Protein 2AN6 (pdb70)

Nearest PDB structures (foldseek):
  4i7d-assembly2_C  TM=9.816E-01  e=1.912E-35  Homo sapiens
  4i7c-assembly2_C  TM=9.721E-01  e=2.710E-35  Homo sapiens
  5wzz-assembly2_B  TM=9.649E-01  e=1.160E-34  Homo sapiens
  1k2f-assembly2_B-2  TM=9.244E-01  e=2.198E-34  Mus musculus
  5h9m-assembly1_B  TM=8.919E-01  e=3.584E-33  Homo sapiens

InterPro domains:
  IPR001841 Zinc finger, RING-type [PS50089] (41-76)
  IPR004162 E3 ubiquitin-protein ligase SINA-like, animal [PTHR45877] (12-281)
  IPR008974 TRAF-like [G3DSA:2.60.210.10] (149-282)
  IPR013010 Zinc finger, SIAH-type [PS51081] (93-153)
  IPR013083 Zinc finger, RING/FYVE/PHD-type [G3DSA:3.30.40.10] (25-91)
  IPR013083 Zinc finger, RING/FYVE/PHD-type [G3DSA:3.30.40.10] (92-148)
  IPR018121 Seven-in-absentia protein, TRAF-like domain [PF03145] (182-278)
  IPR049548 E3 ubiquitin-protein ligase Sina-like, RING finger [PF21362] (41-75)

B-factor: mean 74.96, std 23.88, range [2.0, 150.19]

Sequence (808 aa):
NSVLFPCKYASSGCEITLPHTEKAEHEELCEFRPYSCPCPGASCKWQGSLDAVMPHLMHQHKSITTLQGEDIVFLATDINLPGAVDWVMMQSCFGFHFMLVLEKQEKYDGHQQFFAIVQLIGTRKQAENFAYRLELNGHRRRLTWEATPRSIHEGIATAIMNSDCLVFDTSIAQLFAENGNLGINVTISMCNSVLFPCKYASSGCEITLPHTEKAEHEELCEFRPYSCPCPGASCKWQGSLDAVMPHLMHQHKSITTLQGEDIVFLATDINLPGAVDWVMMQSCFGFHFMLVLEKQEKYDGHQQFFAIVQLIGTRKQAENFAYRLELNGHRRRLTWEATPRSIHEGIATAIMNSDCLVFDTSIAQLFAENGNLGINVTISMCNSVLFPCKYASSGCEITLPHTEKAEHEELCEFRPYSCPCPGASCKWQGSLDAVMPHLMHQHKSITTLQGEDIVFLATDINLPGAVDWVMMQSCFGFHFMLVLEKQEKYDGHQQFFAIVQLIGTRKQAENFAYRLELNGHRRRLTWEATPRSIHEGIATAIMNSDCLVFDTSIAQLFAENGNLGINVTISMCNSVLFPCKYASSGCEITLPHTEKAEHEELCEFRPYSCPCPGASCKWQGSLDAVMPHLMHQHKSITTLQGEDIVFLATDINLPGAVDWVMMQSCFGFHFMLVLEKQEKYDGHQQFFAIVQLIGTRKQAENFAYRLELNGHRRRLTWEATPRSIHEGIATAIMNSDCLVFDTSIAQLFAENGNLGINVTISMCLRPVAMVRPTVLRPVAMVRPTVLRPVAMVRPTVLRPVAMVRPTV

Organism: Mus musculus (NCBI:txid10090)

CATH classification: 3.30.40.10 (+1 more: 2.60.210.10)

Radius of gyration: 31.02 Å; Cα contacts (8 Å, |Δi|>4): 1743; chains: 8; bounding box: 73×78×104 Å

Structure (mmCIF, N/CA/C/O backbone):
data_2AN6
#
_entry.id   2AN6
#
_cell.length_a   63.300
_cell.length_b   100.000
_cell.length_c   103.400
_cell.angle_alpha   90.00
_cell.angle_beta   104.30
_cell.angle_gamma   90.00
#
_symmetry.space_group_name_H-M   'P 1 21 1'
#
loop_
_entity.id
_entity.type
_entity.pdbx_description
1 polymer 'Ubiquitin ligase SIAH1A'
2 polymer 'peptide from Phyllopod'
3 non-polymer 'ZINC ION'
#
loop_
_atom_site.group_PDB
_atom_site.id
_atom_site.type_symbol
_atom_site.label_atom_id
_atom_site.label_alt_id
_atom_site.label_comp_id
_atom_site.label_asym_id
_atom_site.label_entity_id
_atom_site.label_seq_id
_atom_site.pdbx_PDB_ins_code
_atom_site.Cartn_x
_atom_site.Cartn_y
_atom_site.Cartn_z
_atom_site.occupancy
_atom_site.B_iso_or_equiv
_atom_site.auth_seq_id
_atom_site.auth_comp_id
_atom_site.auth_asym_id
_atom_site.auth_atom_id
_atom_site.pdbx_PDB_model_num
ATOM 1 N N . ASN A 1 1 ? 46.218 20.680 9.971 1.00 89.86 92 ASN A N 1
ATOM 2 C CA . ASN A 1 1 ? 45.655 20.222 8.662 1.00 90.44 92 ASN A CA 1
ATOM 3 C C . ASN A 1 1 ? 44.162 19.833 8.742 1.00 90.52 92 ASN A C 1
ATOM 4 O O . ASN A 1 1 ? 43.565 19.329 7.773 1.00 89.54 92 ASN A O 1
ATOM 9 N N . SER A 1 2 ? 43.566 20.075 9.904 1.00 87.97 93 SER A N 1
ATOM 10 C CA . SER A 1 2 ? 42.144 19.867 10.061 1.00 84.30 93 SER A CA 1
ATOM 11 C C . SER A 1 2 ? 41.318 20.947 9.327 1.00 80.72 93 SER A C 1
ATOM 12 O O . SER A 1 2 ? 41.835 21.964 8.854 1.00 80.42 93 SER A O 1
ATOM 15 N N . VAL A 1 3 ? 40.031 20.668 9.195 1.00 73.89 94 VAL A N 1
ATOM 16 C CA . VAL A 1 3 ? 39.062 21.657 8.833 1.00 67.84 94 VAL A CA 1
ATOM 17 C C . VAL A 1 3 ? 38.340 21.955 10.140 1.00 65.30 94 VAL A C 1
ATOM 18 O O . VAL A 1 3 ? 38.028 21.011 10.890 1.00 68.50 94 VAL A O 1
ATOM 22 N N . LEU A 1 4 ? 38.094 23.233 10.435 1.00 57.41 95 LEU A N 1
ATOM 23 C CA . LEU A 1 4 ? 37.257 23.603 11.584 1.00 55.26 95 LEU A CA 1
ATOM 24 C C . LEU A 1 4 ? 36.018 24.374 11.197 1.00 56.42 95 LEU A C 1
ATOM 25 O O . LEU A 1 4 ? 36.020 25.079 10.211 1.00 59.27 95 LEU A O 1
ATOM 30 N N . PHE A 1 5 ? 34.994 24.281 12.034 1.00 57.62 96 PHE A N 1
ATOM 31 C CA . PHE A 1 5 ? 33.666 24.740 11.710 1.00 58.26 96 PHE A CA 1
ATOM 32 C C . PHE A 1 5 ? 33.150 25.521 12.867 1.00 64.29 96 PHE A C 1
ATOM 33 O O . PHE A 1 5 ? 33.403 25.155 13.999 1.00 68.89 96 PHE A O 1
ATOM 41 N N . PRO A 1 6 ? 32.388 26.581 12.598 1.00 68.75 97 PRO A N 1
ATOM 42 C CA . PRO A 1 6 ? 31.898 27.472 13.630 1.00 70.40 97 PRO A CA 1
ATOM 43 C C . PRO A 1 6 ? 30.949 26.747 14.553 1.00 69.49 97 PRO A C 1
ATOM 44 O O . PRO A 1 6 ? 30.087 26.024 14.062 1.00 70.54 97 PRO A O 1
ATOM 48 N N . CYS A 1 7 ? 31.082 26.952 15.862 1.00 67.62 98 CYS A N 1
ATOM 49 C CA . CYS A 1 7 ? 30.052 26.513 16.819 1.00 68.09 98 CYS A CA 1
ATOM 50 C C . CYS A 1 7 ? 28.648 26.702 16.221 1.00 65.59 98 CYS A C 1
ATOM 51 O O . CYS A 1 7 ? 28.443 27.627 15.430 1.00 60.98 98 CYS A O 1
ATOM 54 N N . LYS A 1 8 ? 27.703 25.824 16.569 1.00 64.07 99 LYS A N 1
ATOM 55 C CA . LYS A 1 8 ? 26.313 26.015 16.154 1.00 66.92 99 LYS A CA 1
ATOM 56 C C . LYS A 1 8 ? 25.900 27.445 16.473 1.00 68.16 99 LYS A C 1
ATOM 57 O O . LYS A 1 8 ? 25.794 28.277 15.581 1.00 72.00 99 LYS A O 1
ATOM 63 N N . TYR A 1 9 ? 25.753 27.743 17.757 1.00 70.70 100 TYR A N 1
ATOM 64 C CA . TYR A 1 9 ? 25.199 29.021 18.244 1.00 75.26 100 TYR A CA 1
ATOM 65 C C . TYR A 1 9 ? 25.890 30.303 17.788 1.00 79.05 100 TYR A C 1
ATOM 66 O O . TYR A 1 9 ? 25.384 31.386 18.061 1.00 78.90 100 TYR A O 1
ATOM 75 N N . ALA A 1 10 ? 27.022 30.194 17.098 1.00 82.74 101 ALA A N 1
ATOM 76 C CA . ALA A 1 10 ? 27.767 31.380 16.689 1.00 85.05 101 ALA A CA 1
ATOM 77 C C . ALA A 1 10 ? 26.851 32.498 16.131 1.00 87.28 101 ALA A C 1
ATOM 78 O O . ALA A 1 10 ? 27.144 33.698 16.298 1.00 86.86 101 ALA A O 1
ATOM 80 N N . SER A 1 11 ? 25.740 32.100 15.494 1.00 87.88 102 SER A N 1
ATOM 81 C CA . SER A 1 11 ? 24.704 33.048 15.033 1.00 87.89 102 SER A CA 1
ATOM 82 C C . SER A 1 11 ? 24.114 33.826 16.213 1.00 88.90 102 SER A C 1
ATOM 83 O O . SER A 1 11 ? 23.343 34.769 16.017 1.00 89.65 102 SER A O 1
ATOM 86 N N . SER A 1 12 ? 24.486 33.413 17.431 1.00 87.82 103 SER A N 1
ATOM 87 C CA . SER A 1 12 ? 24.295 34.205 18.652 1.00 84.10 103 SER A CA 1
ATOM 88 C C . SER A 1 12 ? 25.634 34.801 19.127 1.00 84.54 103 SER A C 1
ATOM 89 O O . SER A 1 12 ? 25.851 34.955 20.318 1.00 84.39 103 SER A O 1
ATOM 92 N N . GLY A 1 13 ? 26.531 35.135 18.202 1.00 84.78 104 GLY A N 1
ATOM 93 C CA . GLY A 1 13 ? 27.806 35.736 18.568 1.00 86.99 104 GLY A CA 1
ATOM 94 C C . GLY A 1 13 ? 28.789 34.821 19.288 1.00 90.17 104 GLY A C 1
ATOM 95 O O . GLY A 1 13 ? 29.565 35.282 20.121 1.00 91.12 104 GLY A O 1
ATOM 96 N N . CYS A 1 14 ? 28.759 33.522 18.992 1.00 90.77 105 CYS A N 1
ATOM 97 C CA . CYS A 1 14 ? 29.854 32.644 19.399 1.00 89.88 105 CYS A CA 1
ATOM 98 C C . CYS A 1 14 ? 30.919 32.780 18.341 1.00 89.79 105 CYS A C 1
ATOM 99 O O . CYS A 1 14 ? 30.597 32.777 17.158 1.00 91.11 105 CYS A O 1
ATOM 102 N N . GLU A 1 15 ? 32.178 32.901 18.751 1.00 89.66 106 GLU A N 1
ATOM 103 C CA . GLU A 1 15 ? 33.269 33.123 17.792 1.00 90.71 106 GLU A CA 1
ATOM 104 C C . GLU A 1 15 ? 34.261 31.972 17.735 1.00 89.53 106 GLU A C 1
ATOM 105 O O . GLU A 1 15 ? 35.461 32.190 17.527 1.00 89.42 106 GLU A O 1
ATOM 111 N N . ILE A 1 16 ? 33.773 30.749 17.919 1.00 87.09 107 ILE A N 1
ATOM 112 C CA . ILE A 1 16 ? 34.665 29.592 18.047 1.00 82.64 107 ILE A CA 1
ATOM 113 C C . ILE A 1 16 ? 34.533 28.646 16.835 1.00 82.74 107 ILE A C 1
ATOM 114 O O . ILE A 1 16 ? 33.433 28.467 16.280 1.00 82.32 107 ILE A O 1
ATOM 119 N N . THR A 1 17 ? 35.671 28.088 16.412 1.00 80.39 108 THR A N 1
ATOM 120 C CA . THR A 1 17 ? 35.740 27.213 15.242 1.00 78.58 108 THR A CA 1
ATOM 121 C C . THR A 1 17 ? 36.601 26.019 15.574 1.00 78.55 108 THR A C 1
ATOM 122 O O . THR A 1 17 ? 37.774 26.188 15.926 1.00 82.30 108 THR A O 1
ATOM 126 N N . LEU A 1 18 ? 36.026 24.826 15.417 1.00 74.30 109 LEU A N 1
ATOM 127 C CA . LEU A 1 18 ? 36.557 23.605 15.995 1.00 69.09 109 LEU A CA 1
ATOM 128 C C . LEU A 1 18 ? 36.349 22.404 15.104 1.00 67.43 109 LEU A C 1
ATOM 129 O O . LEU A 1 18 ? 35.311 22.282 14.448 1.00 67.51 109 LEU A O 1
ATOM 134 N N . PRO A 1 19 ? 37.332 21.493 15.087 1.00 64.96 110 PRO A N 1
ATOM 135 C CA . PRO A 1 19 ? 37.233 20.344 14.221 1.00 66.59 110 PRO A CA 1
ATOM 136 C C . PRO A 1 19 ? 36.021 19.577 14.656 1.00 70.92 110 PRO A C 1
ATOM 137 O O . PRO A 1 19 ? 35.699 19.601 15.831 1.00 72.30 110 PRO A O 1
ATOM 141 N N . HIS A 1 20 ? 35.347 18.909 13.728 1.00 76.96 111 HIS A N 1
ATOM 142 C CA . HIS A 1 20 ? 34.084 18.267 14.061 1.00 77.30 111 HIS A CA 1
ATOM 143 C C . HIS A 1 20 ? 34.216 17.245 15.175 1.00 78.31 111 HIS A C 1
ATOM 144 O O . HIS A 1 20 ? 33.303 17.107 15.995 1.00 76.39 111 HIS A O 1
ATOM 151 N N . THR A 1 21 ? 35.363 16.559 15.213 1.00 81.82 112 THR A N 1
ATOM 152 C CA . THR A 1 21 ? 35.686 15.603 16.291 1.00 81.65 112 THR A CA 1
ATOM 153 C C . THR A 1 21 ? 35.441 16.204 17.677 1.00 77.07 112 THR A C 1
ATOM 154 O O . THR A 1 21 ? 35.152 15.473 18.612 1.00 76.83 112 THR A O 1
ATOM 158 N N . GLU A 1 22 ? 35.525 17.533 17.774 1.00 73.57 113 GLU A N 1
ATOM 159 C CA . GLU A 1 22 ? 35.439 18.264 19.038 1.00 71.35 113 GLU A CA 1
ATOM 160 C C . GLU A 1 22 ? 34.283 19.246 19.189 1.00 72.19 113 GLU A C 1
ATOM 161 O O . GLU A 1 22 ? 34.206 19.951 20.202 1.00 70.20 113 GLU A O 1
ATOM 167 N N . LYS A 1 23 ? 33.404 19.330 18.191 1.00 75.34 114 LYS A N 1
ATOM 168 C CA . LYS A 1 23 ? 32.435 20.437 18.156 1.00 76.72 114 LYS A CA 1
ATOM 169 C C . LYS A 1 23 ? 31.254 20.225 19.105 1.00 77.54 114 LYS A C 1
ATOM 170 O O . LYS A 1 23 ? 30.639 21.184 19.581 1.00 75.75 114 LYS A O 1
ATOM 176 N N . ALA A 1 24 ? 30.950 18.960 19.366 1.00 77.55 115 ALA A N 1
ATOM 177 C CA . ALA A 1 24 ? 30.017 18.596 20.407 1.00 76.96 115 ALA A CA 1
ATOM 178 C C . ALA A 1 24 ? 30.530 19.075 21.758 1.00 76.42 115 ALA A C 1
ATOM 179 O O . ALA A 1 24 ? 29.949 19.992 22.334 1.00 77.30 115 ALA A O 1
ATOM 181 N N . GLU A 1 25 ? 31.608 18.445 22.243 1.00 75.95 116 GLU A N 1
ATOM 182 C CA . GLU A 1 25 ? 32.261 18.766 23.530 1.00 77.45 116 GLU A CA 1
ATOM 183 C C . GLU A 1 25 ? 32.071 20.212 23.953 1.00 77.55 116 GLU A C 1
ATOM 184 O O . GLU A 1 25 ? 31.661 20.500 25.077 1.00 75.42 116 GLU A O 1
ATOM 190 N N . HIS A 1 26 ? 32.411 21.122 23.051 1.00 77.90 117 HIS A N 1
ATOM 191 C CA . HIS A 1 26 ? 32.215 22.532 23.324 1.00 79.43 117 HIS A CA 1
ATOM 192 C C . HIS A 1 26 ? 30.760 22.981 23.076 1.00 77.25 117 HIS A C 1
ATOM 193 O O . HIS A 1 26 ? 30.209 23.701 23.888 1.00 76.60 117 HIS A O 1
ATOM 200 N N . GLU A 1 27 ? 30.135 22.555 21.981 1.00 76.70 118 GLU A N 1
ATOM 201 C CA . GLU A 1 27 ? 28.742 22.957 21.710 1.00 76.36 118 GLU A CA 1
ATOM 202 C C . GLU A 1 27 ? 27.802 22.772 22.896 1.00 74.74 118 GLU A C 1
ATOM 203 O O . GLU A 1 27 ? 26.802 23.491 23.036 1.00 70.98 118 GLU A O 1
ATOM 209 N N . GLU A 1 28 ? 28.143 21.808 23.744 1.00 73.92 119 GLU A N 1
ATOM 210 C CA . GLU A 1 28 ? 27.389 21.549 24.946 1.00 74.42 119 GLU A CA 1
ATOM 211 C C . GLU A 1 28 ? 27.603 22.622 26.000 1.00 74.97 119 GLU A C 1
ATOM 212 O O . GLU A 1 28 ? 26.636 23.156 26.537 1.00 72.86 119 GLU A O 1
ATOM 218 N N . LEU A 1 29 ? 28.871 22.951 26.272 1.00 79.86 120 LEU A N 1
ATOM 219 C CA . LEU A 1 29 ? 29.261 23.936 27.307 1.00 79.25 120 LEU A CA 1
ATOM 220 C C . LEU A 1 29 ? 29.313 25.361 26.785 1.00 81.05 120 LEU A C 1
ATOM 221 O O . LEU A 1 29 ? 29.456 26.304 27.556 1.00 82.27 120 LEU A O 1
ATOM 226 N N . CYS A 1 30 ? 29.226 25.511 25.467 1.00 85.99 121 CYS A N 1
ATOM 227 C CA . CYS A 1 30 ? 29.231 26.816 24.815 1.00 87.81 121 CYS A CA 1
ATOM 228 C C . CYS A 1 30 ? 28.248 27.685 25.586 1.00 89.74 121 CYS A C 1
ATOM 229 O O . CYS A 1 30 ? 27.035 27.392 25.642 1.00 91.25 121 CYS A O 1
ATOM 232 N N . GLU A 1 31 ? 28.778 28.716 26.236 1.00 88.87 122 GLU A N 1
ATOM 233 C CA . GLU A 1 31 ? 27.943 29.544 27.107 1.00 90.68 122 GLU A CA 1
ATOM 234 C C . GLU A 1 31 ? 26.912 30.371 26.335 1.00 85.52 122 GLU A C 1
ATOM 235 O O . GLU A 1 31 ? 26.148 31.137 26.926 1.00 84.37 122 GLU A O 1
ATOM 241 N N . PHE A 1 32 ? 26.876 30.183 25.017 1.00 81.99 123 PHE A N 1
ATOM 242 C CA . PHE A 1 32 ? 25.895 30.855 24.179 1.00 76.96 123 PHE A CA 1
ATOM 243 C C . PHE A 1 32 ? 24.669 30.013 23.924 1.00 73.20 123 PHE A C 1
ATOM 244 O O . PHE A 1 32 ? 23.713 30.477 23.305 1.00 74.49 123 PHE A O 1
ATOM 252 N N . ARG A 1 33 ? 24.692 28.783 24.411 1.00 66.98 124 ARG A N 1
ATOM 253 C CA . ARG A 1 33 ? 23.536 27.917 24.300 1.00 65.03 124 ARG A CA 1
ATOM 254 C C . ARG A 1 33 ? 22.341 28.439 25.092 1.00 70.53 124 ARG A C 1
ATOM 255 O O . ARG A 1 33 ? 22.433 28.636 26.319 1.00 72.54 124 ARG A O 1
ATOM 263 N N . PRO A 1 34 ? 21.212 28.672 24.393 1.00 74.01 125 PRO A N 1
ATOM 264 C CA . PRO A 1 34 ? 20.003 29.218 24.985 1.00 75.54 125 PRO A CA 1
ATOM 265 C C . PRO A 1 34 ? 19.064 28.123 25.419 1.00 77.20 125 PRO A C 1
ATOM 266 O O . PRO A 1 34 ? 18.793 27.219 24.641 1.00 74.31 125 PRO A O 1
ATOM 270 N N . TYR A 1 35 ? 18.559 28.230 26.644 1.00 84.17 126 TYR A N 1
ATOM 271 C CA . TYR A 1 35 ? 17.622 27.242 27.192 1.00 87.96 126 TYR A CA 1
ATOM 272 C C . TYR A 1 35 ? 16.111 27.655 27.196 1.00 89.86 126 TYR A C 1
ATOM 273 O O . TYR A 1 35 ? 15.770 28.837 27.293 1.00 90.51 126 TYR A O 1
ATOM 282 N N . SER A 1 36 ? 15.220 26.670 27.080 1.00 89.46 127 SER A N 1
ATOM 283 C CA . SER A 1 36 ? 13.788 26.905 27.223 1.00 90.51 127 SER A CA 1
ATOM 284 C C . SER A 1 36 ? 13.411 26.995 28.702 1.00 90.48 127 SER A C 1
ATOM 285 O O . SER A 1 36 ? 14.287 27.202 29.536 1.00 91.42 127 SER A O 1
ATOM 288 N N . CYS A 1 37 ? 12.129 26.869 29.041 1.00 87.23 128 CYS A N 1
ATOM 289 C CA . CYS A 1 37 ? 11.737 26.988 30.437 1.00 85.15 128 CYS A CA 1
ATOM 290 C C . CYS A 1 37 ? 11.469 25.637 31.013 1.00 82.96 128 CYS A C 1
ATOM 291 O O . CYS A 1 37 ? 10.511 25.006 30.623 1.00 87.02 128 CYS A O 1
ATOM 294 N N . PRO A 1 38 ? 12.298 25.199 31.974 1.00 77.41 129 PRO A N 1
ATOM 295 C CA . PRO A 1 38 ? 12.334 23.842 32.539 1.00 74.54 129 PRO A CA 1
ATOM 296 C C . PRO A 1 38 ? 11.018 23.400 33.157 1.00 77.16 129 PRO A C 1
ATOM 297 O O . PRO A 1 38 ? 10.746 22.208 33.267 1.00 76.07 129 PRO A O 1
ATOM 301 N N . CYS A 1 39 ? 10.217 24.381 33.549 1.00 82.55 130 CYS A N 1
ATOM 302 C CA . CYS A 1 39 ? 8.952 24.184 34.230 1.00 87.20 130 CYS A CA 1
ATOM 303 C C . CYS A 1 39 ? 7.959 23.463 33.347 1.00 90.79 130 CYS A C 1
ATOM 304 O O . CYS A 1 39 ? 7.556 24.005 32.329 1.00 93.51 130 CYS A O 1
ATOM 307 N N . PRO A 1 40 ? 7.557 22.244 33.729 1.00 93.84 131 PRO A N 1
ATOM 308 C CA . PRO A 1 40 ? 6.650 21.419 32.919 1.00 97.43 131 PRO A CA 1
ATOM 309 C C . PRO A 1 40 ? 5.299 22.093 32.560 1.00 100.88 131 PRO A C 1
ATOM 310 O O . PRO A 1 40 ? 4.577 22.595 33.444 1.00 99.32 131 PRO A O 1
ATOM 314 N N . GLY A 1 41 ? 4.986 22.095 31.259 1.00 103.26 132 GLY A N 1
ATOM 315 C CA . GLY A 1 41 ? 3.888 22.893 30.704 1.00 107.26 132 GLY A CA 1
ATOM 316 C C . GLY A 1 41 ? 4.364 24.075 29.859 1.00 109.91 132 GLY A C 1
ATOM 317 O O . GLY A 1 41 ? 5.148 24.921 30.335 1.00 110.83 132 GLY A O 1
ATOM 318 N N . ALA A 1 42 ? 3.872 24.142 28.611 1.00 110.83 133 ALA A N 1
ATOM 319 C CA . ALA A 1 42 ? 4.252 25.184 27.617 1.00 109.28 133 ALA A CA 1
ATOM 320 C C . ALA A 1 42 ? 3.845 26.624 28.004 1.00 107.36 133 ALA A C 1
ATOM 321 O O . ALA A 1 42 ? 3.891 27.549 27.177 1.00 106.69 133 ALA A O 1
ATOM 323 N N . SER A 1 43 ? 3.471 26.784 29.272 1.00 105.47 134 SER A N 1
ATOM 324 C CA . SER A 1 43 ? 3.046 28.040 29.861 1.00 104.11 134 SER A CA 1
ATOM 325 C C . SER A 1 43 ? 4.039 29.147 29.542 1.00 103.90 134 SER A C 1
ATOM 326 O O . SER A 1 43 ? 3.748 30.039 28.744 1.00 105.20 134 SER A O 1
ATOM 329 N N . CYS A 1 44 ? 5.221 29.063 30.146 1.00 102.22 135 CYS A N 1
ATOM 330 C CA . CYS A 1 44 ? 6.259 30.072 29.990 1.00 99.08 135 CYS A CA 1
ATOM 331 C C . CYS A 1 44 ? 7.015 29.918 28.676 1.00 96.59 135 CYS A C 1
ATOM 332 O O . CYS A 1 44 ? 7.207 28.819 28.168 1.00 95.67 135 CYS A O 1
ATOM 335 N N . LYS A 1 45 ? 7.442 31.041 28.128 1.00 95.02 136 LYS A N 1
ATOM 336 C CA . LYS A 1 45 ? 8.210 31.029 26.907 1.00 94.60 136 LYS A CA 1
ATOM 337 C C . LYS A 1 45 ? 9.528 31.783 27.082 1.00 92.16 136 LYS A C 1
ATOM 338 O O . LYS A 1 45 ? 10.092 32.277 26.111 1.00 92.82 136 LYS A O 1
ATOM 344 N N . TRP A 1 46 ? 10.021 31.863 28.317 1.00 88.09 137 TRP A N 1
ATOM 345 C CA . TRP A 1 46 ? 11.313 32.491 28.601 1.00 85.31 137 TRP A CA 1
ATOM 346 C C . TRP A 1 46 ? 12.425 31.731 27.902 1.00 82.90 137 TRP A C 1
ATOM 347 O O . TRP A 1 46 ? 12.247 30.580 27.524 1.00 83.04 137 TRP A O 1
ATOM 358 N N . GLN A 1 47 ? 13.555 32.397 27.710 1.00 80.60 138 GLN A N 1
ATOM 359 C CA . GLN A 1 47 ? 14.751 31.803 27.119 1.00 81.41 138 GLN A CA 1
ATOM 360 C C . GLN A 1 47 ? 15.972 32.630 27.483 1.00 81.05 138 GLN A C 1
ATOM 361 O O . GLN A 1 47 ? 15.978 33.855 27.332 1.00 79.90 138 GLN A O 1
ATOM 367 N N . GLY A 1 48 ? 17.022 31.962 27.941 1.00 80.67 139 GLY A N 1
ATOM 368 C CA . GLY A 1 48 ? 18.215 32.666 28.381 1.00 79.69 139 GLY A CA 1
ATOM 369 C C . GLY A 1 48 ? 19.335 31.705 28.616 1.00 78.71 139 GLY A C 1
ATOM 370 O O . GLY A 1 48 ? 19.209 30.517 28.322 1.00 78.32 139 GLY A O 1
ATOM 371 N N . SER A 1 49 ? 20.433 32.231 29.140 1.00 78.83 140 SER A N 1
ATOM 372 C CA . SER A 1 49 ? 21.646 31.456 29.311 1.00 81.38 140 SER A CA 1
ATOM 373 C C . SER A 1 49 ? 21.483 30.581 30.516 1.00 82.52 140 SER A C 1
ATOM 374 O O . SER A 1 49 ? 20.725 30.908 31.418 1.00 85.93 140 SER A O 1
ATOM 377 N N . LEU A 1 50 ? 22.182 29.460 30.532 1.00 81.77 141 LEU A N 1
ATOM 378 C CA . LEU A 1 50 ? 22.144 28.572 31.678 1.00 80.27 141 LEU A CA 1
ATOM 379 C C . LEU A 1 50 ? 22.033 29.350 32.974 1.00 81.81 141 LEU A C 1
ATOM 380 O O . LEU A 1 50 ? 21.190 29.064 33.824 1.00 82.54 141 LEU A O 1
ATOM 385 N N . ASP A 1 51 ? 22.889 30.351 33.107 1.00 82.75 142 ASP A N 1
ATOM 386 C CA . ASP A 1 51 ? 23.015 31.067 34.355 1.00 84.77 142 ASP A CA 1
ATOM 387 C C . ASP A 1 51 ? 21.810 31.876 34.709 1.00 84.66 142 ASP A C 1
ATOM 388 O O . ASP A 1 51 ? 21.587 32.169 35.870 1.00 84.37 142 ASP A O 1
ATOM 393 N N . ALA A 1 52 ? 21.024 32.216 33.702 1.00 85.60 143 ALA A N 1
ATOM 394 C CA . ALA A 1 52 ? 19.814 32.986 33.911 1.00 86.79 143 ALA A CA 1
ATOM 395 C C . ALA A 1 52 ? 18.650 32.078 34.235 1.00 86.59 143 ALA A C 1
ATOM 396 O O . ALA A 1 52 ? 17.528 32.553 34.441 1.00 87.28 143 ALA A O 1
ATOM 398 N N . VAL A 1 53 ? 18.914 30.777 34.301 1.00 86.17 144 VAL A N 1
ATOM 399 C CA . VAL A 1 53 ? 17.812 29.822 34.426 1.00 87.09 144 VAL A CA 1
ATOM 400 C C . VAL A 1 53 ? 17.321 29.706 35.859 1.00 87.11 144 VAL A C 1
ATOM 401 O O . VAL A 1 53 ? 16.113 29.682 36.114 1.00 86.82 144 VAL A O 1
ATOM 405 N N . MET A 1 54 ? 18.257 29.652 36.793 1.00 86.80 145 MET A N 1
ATOM 406 C CA . MET A 1 54 ? 17.872 29.505 38.183 1.00 84.27 145 MET A CA 1
ATOM 407 C C . MET A 1 54 ? 17.257 30.777 38.764 1.00 80.61 145 MET A C 1
ATOM 408 O O . MET A 1 54 ? 16.353 30.698 39.581 1.00 80.92 145 MET A O 1
ATOM 413 N N . PRO A 1 55 ? 17.735 31.954 38.345 1.00 77.63 146 PRO A N 1
ATOM 414 C CA . PRO A 1 55 ? 17.027 33.150 38.763 1.00 77.50 146 PRO A CA 1
ATOM 415 C C . PRO A 1 55 ? 15.627 33.194 38.131 1.00 78.68 146 PRO A C 1
ATOM 416 O O . PRO A 1 55 ? 14.640 33.412 38.835 1.00 77.92 146 PRO A O 1
ATOM 420 N N . HIS A 1 56 ? 15.535 32.957 36.823 1.00 78.53 147 HIS A N 1
ATOM 421 C CA . HIS A 1 56 ? 14.237 32.927 36.181 1.00 77.97 147 HIS A CA 1
ATOM 422 C C . HIS A 1 56 ? 13.206 32.098 36.941 1.00 79.22 147 HIS A C 1
ATOM 423 O O . HIS A 1 56 ? 12.030 32.457 36.993 1.00 79.39 147 HIS A O 1
ATOM 430 N N . LEU A 1 57 ? 13.638 30.968 37.487 1.00 80.59 148 LEU A N 1
ATOM 431 C CA . LEU A 1 57 ? 12.717 30.042 38.127 1.00 82.64 148 LEU A CA 1
ATOM 432 C C . LEU A 1 57 ? 12.229 30.614 39.435 1.00 86.53 148 LEU A C 1
ATOM 433 O O . LEU A 1 57 ? 11.053 30.486 39.777 1.00 86.14 148 LEU A O 1
ATOM 438 N N . MET A 1 58 ? 13.149 31.259 40.150 1.00 89.80 149 MET A N 1
ATOM 439 C CA . MET A 1 58 ? 12.864 31.835 41.450 1.00 93.09 149 MET A CA 1
ATOM 440 C C . MET A 1 58 ? 12.382 33.271 41.321 1.00 94.72 149 MET A C 1
ATOM 441 O O . MET A 1 58 ? 12.301 33.997 42.312 1.00 94.48 149 MET A O 1
ATOM 446 N N . HIS A 1 59 ? 12.063 33.673 40.092 1.00 97.25 150 HIS A N 1
ATOM 447 C CA . HIS A 1 59 ? 11.417 34.959 39.850 1.00 98.52 150 HIS A CA 1
ATOM 448 C C . HIS A 1 59 ? 9.990 34.843 39.363 1.00 95.28 150 HIS A C 1
ATOM 449 O O . HIS A 1 59 ? 9.090 35.324 40.036 1.00 94.57 150 HIS A O 1
ATOM 456 N N . GLN A 1 60 ? 9.775 34.209 38.216 1.00 91.64 151 GLN A N 1
ATOM 457 C CA . GLN A 1 60 ? 8.435 34.141 37.657 1.00 91.55 151 GLN A CA 1
ATOM 458 C C . GLN A 1 60 ? 7.642 32.928 38.162 1.00 89.96 151 GLN A C 1
ATOM 459 O O . GLN A 1 60 ? 6.414 32.925 38.146 1.00 89.92 151 GLN A O 1
ATOM 465 N N . HIS A 1 61 ? 8.344 31.915 38.646 1.00 87.53 152 HIS A N 1
ATOM 466 C CA . HIS A 1 61 ? 7.682 30.731 39.188 1.00 85.54 152 HIS A CA 1
ATOM 467 C C . HIS A 1 61 ? 7.936 30.554 40.700 1.00 81.75 152 HIS A C 1
ATOM 468 O O . HIS A 1 61 ? 8.875 29.878 41.115 1.00 83.49 152 HIS A O 1
ATOM 475 N N . LYS A 1 62 ? 7.098 31.169 41.525 1.00 77.78 153 LYS A N 1
ATOM 476 C CA . LYS A 1 62 ? 7.234 31.019 42.976 1.00 73.11 153 LYS A CA 1
ATOM 477 C C . LYS A 1 62 ? 6.290 29.960 43.554 1.00 74.21 153 LYS A C 1
ATOM 478 O O . LYS A 1 62 ? 6.320 29.688 44.746 1.00 78.85 153 LYS A O 1
ATOM 484 N N . SER A 1 63 ? 5.451 29.363 42.712 1.00 73.78 154 SER A N 1
ATOM 485 C CA . SER A 1 63 ? 4.632 28.215 43.115 1.00 70.19 154 SER A CA 1
ATOM 486 C C . SER A 1 63 ? 5.585 27.095 43.524 1.00 67.28 154 SER A C 1
ATOM 487 O O . SER A 1 63 ? 5.372 26.424 44.526 1.00 67.87 154 SER A O 1
ATOM 490 N N . ILE A 1 64 ? 6.658 26.933 42.750 1.00 63.96 155 ILE A N 1
ATOM 491 C CA . ILE A 1 64 ? 7.693 25.921 43.003 1.00 58.85 155 ILE A CA 1
ATOM 492 C C . ILE A 1 64 ? 8.342 25.998 44.382 1.00 53.77 155 ILE A C 1
ATOM 493 O O . ILE A 1 64 ? 9.090 26.906 44.685 1.00 49.85 155 ILE A O 1
ATOM 498 N N . THR A 1 65 ? 8.014 25.021 45.194 1.00 51.86 156 THR A N 1
ATOM 499 C CA . THR A 1 65 ? 8.587 24.813 46.491 1.00 55.14 156 THR A CA 1
ATOM 500 C C . THR A 1 65 ? 10.068 24.498 46.345 1.00 54.84 156 THR A C 1
ATOM 501 O O . THR A 1 65 ? 10.482 23.967 45.328 1.00 57.36 156 THR A O 1
ATOM 505 N N . THR A 1 66 ? 10.880 24.834 47.339 1.00 54.49 157 THR A N 1
ATOM 506 C CA . THR A 1 66 ? 12.293 24.431 47.292 1.00 53.50 157 THR A CA 1
ATOM 507 C C . THR A 1 66 ? 12.763 23.703 48.541 1.00 52.63 157 THR A C 1
ATOM 508 O O . THR A 1 66 ? 12.182 23.847 49.599 1.00 53.18 157 THR A O 1
ATOM 512 N N . LEU A 1 67 ? 13.811 22.900 48.415 1.00 53.97 158 LEU A N 1
ATOM 513 C CA . LEU A 1 67 ? 14.433 22.347 49.606 1.00 55.70 158 LEU A CA 1
ATOM 514 C C . LEU A 1 67 ? 15.950 22.234 49.532 1.00 57.04 158 LEU A C 1
ATOM 515 O O . LEU A 1 67 ? 16.496 21.818 48.510 1.00 60.24 158 LEU A O 1
ATOM 520 N N . GLN A 1 68 ? 16.623 22.631 50.611 1.00 55.76 159 GLN A N 1
ATOM 521 C CA . GLN A 1 68 ? 18.025 22.251 50.812 1.00 48.72 159 GLN A CA 1
ATOM 522 C C . GLN A 1 68 ? 17.914 20.876 51.370 1.00 44.19 159 GLN A C 1
ATOM 523 O O . GLN A 1 68 ? 17.174 20.683 52.337 1.00 39.79 159 GLN A O 1
ATOM 529 N N . GLY A 1 69 ? 18.641 19.920 50.783 1.00 40.20 160 GLY A N 1
ATOM 530 C CA . GLY A 1 69 ? 18.905 18.621 51.437 1.00 46.89 160 GLY A CA 1
ATOM 531 C C . GLY A 1 69 ? 19.468 17.623 50.427 1.00 52.58 160 GLY A C 1
ATOM 532 O O . GLY A 1 69 ? 19.386 17.858 49.224 1.00 58.82 160 GLY A O 1
ATOM 533 N N . GLU A 1 70 ? 20.051 16.520 50.890 1.00 53.75 161 GLU A N 1
ATOM 534 C CA . GLU A 1 70 ? 20.669 15.593 49.970 1.00 59.02 161 GLU A CA 1
ATOM 535 C C . GLU A 1 70 ? 19.756 14.448 49.962 1.00 56.73 161 GLU A C 1
ATOM 536 O O . GLU A 1 70 ? 19.737 13.683 49.014 1.00 63.62 161 GLU A O 1
ATOM 542 N N . ASP A 1 71 ? 19.007 14.321 51.049 1.00 56.23 162 ASP A N 1
ATOM 543 C CA . ASP A 1 71 ? 17.854 13.406 51.135 1.00 57.91 162 ASP A CA 1
ATOM 544 C C . ASP A 1 71 ? 16.536 14.084 51.584 1.00 53.04 162 ASP A C 1
ATOM 545 O O . ASP A 1 71 ? 16.470 14.737 52.620 1.00 55.53 162 ASP A O 1
ATOM 550 N N . ILE A 1 72 ? 15.497 13.963 50.787 1.00 47.87 163 ILE A N 1
ATOM 551 C CA . ILE A 1 72 ? 14.204 14.508 51.210 1.00 46.34 163 ILE A CA 1
ATOM 552 C C . ILE A 1 72 ? 13.092 13.550 51.007 1.00 47.93 163 ILE A C 1
ATOM 553 O O . ILE A 1 72 ? 13.286 12.400 50.540 1.00 51.83 163 ILE A O 1
ATOM 558 N N . VAL A 1 73 ? 11.916 14.032 51.375 1.00 46.83 164 VAL A N 1
ATOM 559 C CA . VAL A 1 73 ? 10.673 13.423 50.874 1.00 46.90 164 VAL A CA 1
ATOM 560 C C . VAL A 1 73 ? 9.899 14.339 49.951 1.00 47.51 164 VAL A C 1
ATOM 561 O O . VAL A 1 73 ? 9.485 15.428 50.310 1.00 49.59 164 VAL A O 1
ATOM 565 N N . PHE A 1 74 ? 9.717 13.899 48.737 1.00 51.05 165 PHE A N 1
ATOM 566 C CA . PHE A 1 74 ? 8.865 14.651 47.789 1.00 52.22 165 PHE A CA 1
ATOM 567 C C . PHE A 1 74 ? 7.478 14.057 47.938 1.00 50.16 165 PHE A C 1
ATOM 568 O O . PHE A 1 74 ? 7.291 12.911 47.557 1.00 50.81 165 PHE A O 1
ATOM 576 N N . LEU A 1 75 ? 6.559 14.808 48.564 1.00 49.08 166 LEU A N 1
ATOM 577 C CA . LEU A 1 75 ? 5.234 14.283 48.977 1.00 52.93 166 LEU A CA 1
ATOM 578 C C . LEU A 1 75 ? 4.050 14.699 48.055 1.00 55.12 166 LEU A C 1
ATOM 579 O O . LEU A 1 75 ? 3.388 15.746 48.241 1.00 53.05 166 LEU A O 1
ATOM 584 N N . ALA A 1 76 ? 3.793 13.868 47.063 1.00 55.13 167 ALA A N 1
ATOM 585 C CA . ALA A 1 76 ? 2.886 14.279 46.038 1.00 57.92 167 ALA A CA 1
ATOM 586 C C . ALA A 1 76 ? 1.472 14.141 46.554 1.00 60.01 167 ALA A C 1
ATOM 587 O O . ALA A 1 76 ? 0.967 13.022 46.785 1.00 60.68 167 ALA A O 1
ATOM 589 N N . THR A 1 77 ? 0.848 15.304 46.723 1.00 60.29 168 THR A N 1
ATOM 590 C CA . THR A 1 77 ? -0.309 15.462 47.578 1.00 61.41 168 THR A CA 1
ATOM 591 C C . THR A 1 77 ? -1.545 15.278 46.766 1.00 64.21 168 THR A C 1
ATOM 592 O O . THR A 1 77 ? -1.592 15.733 45.634 1.00 67.15 168 THR A O 1
ATOM 596 N N . ASP A 1 78 ? -2.534 14.593 47.337 1.00 67.02 169 ASP A N 1
ATOM 597 C CA . ASP A 1 78 ? -3.836 14.362 46.692 1.00 71.48 169 ASP A CA 1
ATOM 598 C C . ASP A 1 78 ? -3.666 13.687 45.342 1.00 71.54 169 ASP A C 1
ATOM 599 O O . ASP A 1 78 ? -3.916 14.267 44.298 1.00 70.41 169 ASP A O 1
ATOM 604 N N . ILE A 1 79 ? -3.224 12.438 45.418 1.00 72.26 170 ILE A N 1
ATOM 605 C CA . ILE A 1 79 ? -2.839 11.613 44.282 1.00 73.16 170 ILE A CA 1
ATOM 606 C C . ILE A 1 79 ? -3.968 11.239 43.306 1.00 75.38 170 ILE A C 1
ATOM 607 O O . ILE A 1 79 ? -3.725 10.999 42.111 1.00 74.63 170 ILE A O 1
ATOM 612 N N . ASN A 1 80 ? -5.195 11.179 43.816 1.00 76.01 171 ASN A N 1
ATOM 613 C CA . ASN A 1 80 ? -6.295 10.624 43.045 1.00 73.68 171 ASN A CA 1
ATOM 614 C C . ASN A 1 80 ? -7.091 11.585 42.158 1.00 71.58 171 ASN A C 1
ATOM 615 O O . ASN A 1 80 ? -7.942 11.146 41.383 1.00 73.37 171 ASN A O 1
ATOM 620 N N . LEU A 1 81 ? -6.807 12.879 42.220 1.00 65.01 172 LEU A N 1
ATOM 621 C CA . LEU A 1 81 ? -7.401 13.759 41.229 1.00 64.68 172 LEU A CA 1
ATOM 622 C C . LEU A 1 81 ? -7.489 13.038 39.885 1.00 66.01 172 LEU A C 1
ATOM 623 O O . LEU A 1 81 ? -6.492 12.479 39.428 1.00 59.68 172 LEU A O 1
ATOM 628 N N . PRO A 1 82 ? -8.694 13.039 39.258 1.00 70.40 173 PRO A N 1
ATOM 629 C CA . PRO A 1 82 ? -8.967 12.384 37.968 1.00 67.11 173 PRO A CA 1
ATOM 630 C C . PRO A 1 82 ? -8.397 13.210 36.820 1.00 67.00 173 PRO A C 1
ATOM 631 O O . PRO A 1 82 ? -8.505 14.436 36.826 1.00 63.38 173 PRO A O 1
ATOM 635 N N . GLY A 1 83 ? -7.782 12.536 35.846 1.00 70.13 174 GLY A N 1
ATOM 636 C CA . GLY A 1 83 ? -7.146 13.220 34.713 1.00 76.61 174 GLY A CA 1
ATOM 637 C C . GLY A 1 83 ? -5.623 13.352 34.777 1.00 79.32 174 GLY A C 1
ATOM 638 O O . GLY A 1 83 ? -4.935 12.566 35.440 1.00 83.48 174 GLY A O 1
ATOM 639 N N . ALA A 1 84 ? -5.099 14.348 34.064 1.00 76.06 175 ALA A N 1
ATOM 640 C CA . ALA A 1 84 ? -3.681 14.609 34.030 1.00 72.74 175 ALA A CA 1
ATOM 641 C C . ALA A 1 84 ? -3.384 15.475 35.204 1.00 75.70 175 ALA A C 1
ATOM 642 O O . ALA A 1 84 ? -4.179 16.342 35.537 1.00 78.31 175 ALA A O 1
ATOM 644 N N . VAL A 1 85 ? -2.234 15.257 35.837 1.00 78.10 176 VAL A N 1
ATOM 645 C CA . VAL A 1 85 ? -1.786 16.111 36.933 1.00 75.30 176 VAL A CA 1
ATOM 646 C C . VAL A 1 85 ? -0.281 16.196 36.899 1.00 74.26 176 VAL A C 1
ATOM 647 O O . VAL A 1 85 ? 0.355 15.454 36.149 1.00 77.91 176 VAL A O 1
ATOM 651 N N . ASP A 1 86 ? 0.281 17.101 37.707 1.00 71.27 177 ASP A N 1
ATOM 652 C CA . ASP A 1 86 ? 1.717 17.334 37.798 1.00 64.94 177 ASP A CA 1
ATOM 653 C C . ASP A 1 86 ? 2.092 17.898 39.129 1.00 66.17 177 ASP A C 1
ATOM 654 O O . ASP A 1 86 ? 1.663 19.001 39.480 1.00 67.53 177 ASP A O 1
ATOM 659 N N . TRP A 1 87 ? 2.943 17.180 39.853 1.00 64.92 178 TRP A N 1
ATOM 660 C CA . TRP A 1 87 ? 3.657 17.762 40.984 1.00 62.56 178 TRP A CA 1
ATOM 661 C C . TRP A 1 87 ? 5.035 18.133 40.528 1.00 63.36 178 TRP A C 1
ATOM 662 O O . TRP A 1 87 ? 5.565 17.497 39.626 1.00 67.05 178 TRP A O 1
ATOM 673 N N . VAL A 1 88 ? 5.602 19.164 41.147 1.00 60.88 179 VAL A N 1
ATOM 674 C CA . VAL A 1 88 ? 6.939 19.666 40.823 1.00 59.84 179 VAL A CA 1
ATOM 675 C C . VAL A 1 88 ? 7.486 20.366 42.030 1.00 58.94 179 VAL A C 1
ATOM 676 O O . VAL A 1 88 ? 6.768 21.116 42.682 1.00 61.46 179 VAL A O 1
ATOM 680 N N . MET A 1 89 ? 8.744 20.142 42.349 1.00 55.61 180 MET A N 1
ATOM 681 C CA . MET A 1 89 ? 9.366 20.860 43.448 1.00 57.80 180 MET A CA 1
ATOM 682 C C . MET A 1 89 ? 10.818 20.886 43.119 1.00 59.51 180 MET A C 1
ATOM 683 O O . MET A 1 89 ? 11.168 20.386 42.049 1.00 63.34 180 MET A O 1
ATOM 688 N N . MET A 1 90 ? 11.673 21.420 44.001 1.00 57.29 181 MET A N 1
ATOM 689 C CA . MET A 1 90 ? 13.086 21.555 43.673 1.00 56.54 181 MET A CA 1
ATOM 690 C C . MET A 1 90 ? 13.985 21.143 44.749 1.00 55.20 181 MET A C 1
ATOM 691 O O . MET A 1 90 ? 13.695 21.329 45.904 1.00 56.86 181 MET A O 1
ATOM 696 N N . GLN A 1 91 ? 15.141 20.634 44.397 1.00 52.22 182 GLN A N 1
ATOM 697 C CA . GLN A 1 91 ? 16.030 20.207 45.443 1.00 50.63 182 GLN A CA 1
ATOM 698 C C . GLN A 1 91 ? 17.413 20.693 45.214 1.00 52.59 182 GLN A C 1
ATOM 699 O O . GLN A 1 91 ? 18.095 20.232 44.300 1.00 53.47 182 GLN A O 1
ATOM 705 N N . SER A 1 92 ? 17.802 21.639 46.055 1.00 52.81 183 SER A N 1
ATOM 706 C CA . SER A 1 92 ? 19.124 22.183 46.071 1.00 54.30 183 SER A CA 1
ATOM 707 C C . SER A 1 92 ? 20.054 21.320 46.905 1.00 57.59 183 SER A C 1
ATOM 708 O O . SER A 1 92 ? 19.700 20.783 47.952 1.00 57.35 183 SER A O 1
ATOM 711 N N . CYS A 1 93 ? 21.269 21.194 46.427 1.00 60.52 184 CYS A N 1
ATOM 712 C CA . CYS A 1 93 ? 22.332 20.586 47.183 1.00 60.82 184 CYS A CA 1
ATOM 713 C C . CYS A 1 93 ? 23.509 20.502 46.223 1.00 59.86 184 CYS A C 1
ATOM 714 O O . CYS A 1 93 ? 23.333 20.655 44.991 1.00 55.36 184 CYS A O 1
ATOM 717 N N . PHE A 1 94 ? 24.693 20.262 46.797 1.00 59.60 185 PHE A N 1
ATOM 718 C CA . PHE A 1 94 ? 25.930 20.177 46.047 1.00 56.02 185 PHE A CA 1
ATOM 719 C C . PHE A 1 94 ? 26.087 21.365 45.108 1.00 54.14 185 PHE A C 1
ATOM 720 O O . PHE A 1 94 ? 26.578 21.249 44.002 1.00 53.18 185 PHE A O 1
ATOM 728 N N . GLY A 1 95 ? 25.672 22.528 45.559 1.00 54.51 186 GLY A N 1
ATOM 729 C CA . GLY A 1 95 ? 25.855 23.695 44.760 1.00 56.70 186 GLY A CA 1
ATOM 730 C C . GLY A 1 95 ? 25.051 23.560 43.504 1.00 59.08 186 GLY A C 1
ATOM 731 O O . GLY A 1 95 ? 25.280 24.292 42.587 1.00 63.45 186 GLY A O 1
ATOM 732 N N . PHE A 1 96 ? 24.104 22.635 43.445 1.00 57.32 187 PHE A N 1
ATOM 733 C CA . PHE A 1 96 ? 23.242 22.569 42.282 1.00 55.91 187 PHE A CA 1
ATOM 734 C C . PHE A 1 96 ? 21.778 22.487 42.610 1.00 56.49 187 PHE A C 1
ATOM 735 O O . PHE A 1 96 ? 21.400 22.210 43.736 1.00 59.03 187 PHE A O 1
ATOM 743 N N . HIS A 1 97 ? 20.950 22.688 41.597 1.00 53.87 188 HIS A N 1
ATOM 744 C CA . HIS A 1 97 ? 19.528 22.643 41.776 1.00 54.04 188 HIS A CA 1
ATOM 745 C C . HIS A 1 97 ? 18.961 21.592 40.906 1.00 54.96 188 HIS A C 1
ATOM 746 O O . HIS A 1 97 ? 19.142 21.633 39.703 1.00 58.59 188 HIS A O 1
ATOM 753 N N . PHE A 1 98 ? 18.264 20.643 41.502 1.00 52.60 189 PHE A N 1
ATOM 754 C CA . PHE A 1 98 ? 17.681 19.551 40.737 1.00 54.22 189 PHE A CA 1
ATOM 755 C C . PHE A 1 98 ? 16.194 19.660 40.773 1.00 55.92 189 PHE A C 1
ATOM 756 O O . PHE A 1 98 ? 15.651 20.105 41.762 1.00 59.48 189 PHE A O 1
ATOM 764 N N . MET A 1 99 ? 15.522 19.233 39.726 1.00 53.61 190 MET A N 1
ATOM 765 C CA . MET A 1 99 ? 14.099 19.447 39.679 1.00 56.94 190 MET A CA 1
ATOM 766 C C . MET A 1 99 ? 13.295 18.186 39.584 1.00 54.85 190 MET A C 1
ATOM 767 O O . MET A 1 99 ? 13.410 17.474 38.599 1.00 57.15 190 MET A O 1
ATOM 772 N N . LEU A 1 100 ? 12.439 17.926 40.568 1.00 51.75 191 LEU A N 1
ATOM 773 C CA . LEU A 1 100 ? 11.755 16.619 40.621 1.00 48.58 191 LEU A CA 1
ATOM 774 C C . LEU A 1 100 ? 10.373 16.701 40.066 1.00 49.22 191 LEU A C 1
ATOM 775 O O . LEU A 1 100 ? 9.633 17.617 40.372 1.00 52.89 191 LEU A O 1
ATOM 780 N N . VAL A 1 101 ? 9.999 15.750 39.245 1.00 49.00 192 VAL A N 1
ATOM 781 C CA . VAL A 1 101 ? 8.703 15.837 38.625 1.00 48.50 192 VAL A CA 1
ATOM 782 C C . VAL A 1 101 ? 7.970 14.542 38.728 1.00 49.36 192 VAL A C 1
ATOM 783 O O . VAL A 1 101 ? 8.351 13.558 38.140 1.00 50.55 192 VAL A O 1
ATOM 787 N N . LEU A 1 102 ? 6.911 14.533 39.508 1.00 53.00 193 LEU A N 1
ATOM 788 C CA . LEU A 1 102 ? 5.947 13.451 39.401 1.00 56.61 193 LEU A CA 1
ATOM 789 C C . LEU A 1 102 ? 4.966 13.897 38.331 1.00 60.12 193 LEU A C 1
ATOM 790 O O . LEU A 1 102 ? 4.737 15.087 38.194 1.00 62.17 193 LEU A O 1
ATOM 795 N N . GLU A 1 103 ? 4.417 12.968 37.563 1.00 56.89 194 GLU A N 1
ATOM 796 C CA . GLU A 1 103 ? 3.501 13.333 36.479 1.00 61.33 194 GLU A CA 1
ATOM 797 C C . GLU A 1 103 ? 2.551 12.208 36.128 1.00 62.63 194 GLU A C 1
ATOM 798 O O . GLU A 1 103 ? 2.986 11.108 35.785 1.00 65.94 194 GLU A O 1
ATOM 804 N N . LYS A 1 104 ? 1.257 12.483 36.236 1.00 63.62 195 LYS A N 1
ATOM 805 C CA . LYS A 1 104 ? 0.230 11.506 35.931 1.00 64.45 195 LYS A CA 1
ATOM 806 C C . LYS A 1 104 ? -0.195 11.783 34.516 1.00 70.04 195 LYS A C 1
ATOM 807 O O . LYS A 1 104 ? -0.224 12.941 34.085 1.00 70.82 195 LYS A O 1
ATOM 813 N N . GLN A 1 105 ? -0.509 10.724 33.785 1.00 73.86 196 GLN A N 1
ATOM 814 C CA . GLN A 1 105 ? -0.646 10.825 32.359 1.00 80.26 196 GLN A CA 1
ATOM 815 C C . GLN A 1 105 ? -1.528 9.692 31.954 1.00 87.57 196 GLN A C 1
ATOM 816 O O . GLN A 1 105 ? -1.235 8.525 32.239 1.00 88.02 196 GLN A O 1
ATOM 822 N N . GLU A 1 106 ? -2.622 10.025 31.290 1.00 95.72 197 GLU A N 1
ATOM 823 C CA . GLU A 1 106 ? -3.603 9.007 30.968 1.00 103.03 197 GLU A CA 1
ATOM 824 C C . GLU A 1 106 ? -3.478 8.554 29.527 1.00 107.18 197 GLU A C 1
ATOM 825 O O . GLU A 1 106 ? -4.457 8.085 28.947 1.00 109.30 197 GLU A O 1
ATOM 831 N N . LYS A 1 107 ? -2.259 8.640 28.985 1.00 111.71 198 LYS A N 1
ATOM 832 C CA . LYS A 1 107 ? -2.003 8.568 27.529 1.00 118.14 198 LYS A CA 1
ATOM 833 C C . LYS A 1 107 ? -2.593 7.397 26.730 1.00 122.84 198 LYS A C 1
ATOM 834 O O . LYS A 1 107 ? -2.667 7.453 25.495 1.00 125.44 198 LYS A O 1
ATOM 840 N N . TYR A 1 108 ? -3.003 6.344 27.421 1.00 126.39 199 TYR A N 1
ATOM 841 C CA . TYR A 1 108 ? -3.689 5.221 26.779 1.00 128.99 199 TYR A CA 1
ATOM 842 C C . TYR A 1 108 ? -4.964 4.960 27.556 1.00 130.54 199 TYR A C 1
ATOM 843 O O . TYR A 1 108 ? -4.920 4.405 28.664 1.00 132.16 199 TYR A O 1
ATOM 852 N N . ASP A 1 109 ? -6.091 5.373 26.979 1.00 130.59 200 ASP A N 1
ATOM 853 C CA . ASP A 1 109 ? -7.387 5.334 27.661 1.00 130.35 200 ASP A CA 1
ATOM 854 C C . ASP A 1 109 ? -7.479 4.199 28.675 1.00 128.07 200 ASP A C 1
ATOM 855 O O . ASP A 1 109 ? -7.107 3.059 28.380 1.00 127.97 200 ASP A O 1
ATOM 860 N N . GLY A 1 110 ? -7.937 4.536 29.881 1.00 125.51 201 GLY A N 1
ATOM 861 C CA . GLY A 1 110 ? -8.170 3.557 30.948 1.00 121.84 201 GLY A CA 1
ATOM 862 C C . GLY A 1 110 ? -6.938 3.104 31.716 1.00 118.49 201 GLY A C 1
ATOM 863 O O . GLY A 1 110 ? -7.062 2.646 32.864 1.00 119.34 201 GLY A O 1
ATOM 864 N N . HIS A 1 111 ? -5.765 3.211 31.078 1.00 113.86 202 HIS A N 1
ATOM 865 C CA . HIS A 1 111 ? -4.488 2.937 31.746 1.00 107.53 202 HIS A CA 1
ATOM 866 C C . HIS A 1 111 ? -3.768 4.248 32.075 1.00 101.63 202 HIS A C 1
ATOM 867 O O . HIS A 1 111 ? -3.099 4.870 31.241 1.00 102.96 202 HIS A O 1
ATOM 874 N N . GLN A 1 112 ? -3.969 4.658 33.318 1.00 92.94 203 GLN A N 1
ATOM 875 C CA . GLN A 1 112 ? -3.401 5.864 33.859 1.00 84.72 203 GLN A CA 1
ATOM 876 C C . GLN A 1 112 ? -2.112 5.494 34.588 1.00 74.63 203 GLN A C 1
ATOM 877 O O . GLN A 1 112 ? -2.117 4.658 35.504 1.00 74.26 203 GLN A O 1
ATOM 883 N N . GLN A 1 113 ? -1.009 6.117 34.191 1.00 64.36 204 GLN A N 1
ATOM 884 C CA . GLN A 1 113 ? 0.293 5.874 34.840 1.00 52.92 204 GLN A CA 1
ATOM 885 C C . GLN A 1 113 ? 0.844 7.102 35.514 1.00 56.83 204 GLN A C 1
ATOM 886 O O . GLN A 1 113 ? 0.645 8.230 35.041 1.00 58.97 204 GLN A O 1
ATOM 892 N N . PHE A 1 114 ? 1.588 6.870 36.597 1.00 64.82 205 PHE A N 1
ATOM 893 C CA . PHE A 1 114 ? 2.496 7.878 37.169 1.00 58.93 205 PHE A CA 1
ATOM 894 C C . PHE A 1 114 ? 3.901 7.763 36.564 1.00 56.09 205 PHE A C 1
ATOM 895 O O . PHE A 1 114 ? 4.335 6.683 36.203 1.00 55.53 205 PHE A O 1
ATOM 903 N N . PHE A 1 115 ? 4.573 8.878 36.388 1.00 52.37 206 PHE A N 1
ATOM 904 C CA . PHE A 1 115 ? 5.915 8.818 35.874 1.00 54.25 206 PHE A CA 1
ATOM 905 C C . PHE A 1 115 ? 6.748 9.800 36.631 1.00 55.29 206 PHE A C 1
ATOM 906 O O . PHE A 1 115 ? 6.532 11.000 36.492 1.00 58.18 206 PHE A O 1
ATOM 914 N N . ALA A 1 116 ? 7.709 9.334 37.416 1.00 54.28 207 ALA A N 1
ATOM 915 C CA . ALA A 1 116 ? 8.500 10.283 38.199 1.00 51.50 207 ALA A CA 1
ATOM 916 C C . ALA A 1 116 ? 9.921 10.298 37.755 1.00 50.49 207 ALA A C 1
ATOM 917 O O . ALA A 1 116 ? 10.467 9.256 37.453 1.00 53.17 207 ALA A O 1
ATOM 919 N N . ILE A 1 117 ? 10.522 11.481 37.735 1.00 50.64 208 ILE A N 1
ATOM 920 C CA . ILE A 1 117 ? 11.900 11.678 37.262 1.00 52.15 208 ILE A CA 1
ATOM 921 C C . ILE A 1 117 ? 12.615 12.933 37.805 1.00 52.75 208 ILE A C 1
ATOM 922 O O . ILE A 1 117 ? 11.989 13.882 38.257 1.00 54.92 208 ILE A O 1
ATOM 927 N N . VAL A 1 118 ? 13.937 12.948 37.722 1.00 51.97 209 VAL A N 1
ATOM 928 C CA . VAL A 1 118 ? 14.697 14.088 38.215 1.00 49.90 209 VAL A CA 1
ATOM 929 C C . VAL A 1 118 ? 15.577 14.690 37.157 1.00 51.90 209 VAL A C 1
ATOM 930 O O . VAL A 1 118 ? 16.059 14.021 36.255 1.00 53.85 209 VAL A O 1
ATOM 934 N N . GLN A 1 119 ? 15.800 15.981 37.271 1.00 56.20 210 GLN A N 1
ATOM 935 C CA . GLN A 1 119 ? 16.574 16.682 36.269 1.00 59.00 210 GLN A CA 1
ATOM 936 C C . GLN A 1 119 ? 17.364 17.814 36.890 1.00 59.04 210 GLN A C 1
ATOM 937 O O . GLN A 1 119 ? 16.881 18.493 37.802 1.00 58.58 210 GLN A O 1
ATOM 943 N N . LEU A 1 120 ? 18.595 17.978 36.411 1.00 57.20 211 LEU A N 1
ATOM 944 C CA . LEU A 1 120 ? 19.508 18.960 36.957 1.00 56.95 211 LEU A CA 1
ATOM 945 C C . LEU A 1 120 ? 19.525 20.200 36.101 1.00 57.36 211 LEU A C 1
ATOM 946 O O . LEU A 1 120 ? 19.680 20.098 34.903 1.00 58.35 211 LEU A O 1
ATOM 951 N N . ILE A 1 121 ? 19.338 21.360 36.733 1.00 59.40 212 ILE A N 1
ATOM 952 C CA . ILE A 1 121 ? 19.563 22.647 36.089 1.00 60.20 212 ILE A CA 1
ATOM 953 C C . ILE A 1 121 ? 21.064 22.726 35.906 1.00 64.69 212 ILE A C 1
ATOM 954 O O . ILE A 1 121 ? 21.793 23.260 36.770 1.00 67.69 212 ILE A O 1
ATOM 959 N N . GLY A 1 122 ? 21.508 22.160 34.788 1.00 66.16 213 GLY A N 1
ATOM 960 C CA . GLY A 1 122 ? 22.915 22.065 34.429 1.00 65.25 213 GLY A CA 1
ATOM 961 C C . GLY A 1 122 ? 23.065 21.394 33.072 1.00 65.43 213 GLY A C 1
ATOM 962 O O . GLY A 1 122 ? 22.083 21.174 32.346 1.00 66.53 213 GLY A O 1
ATOM 963 N N . THR A 1 123 ? 24.292 21.048 32.731 1.00 63.67 214 THR A N 1
ATOM 964 C CA . THR A 1 123 ? 24.551 20.450 31.449 1.00 65.07 214 THR A CA 1
ATOM 965 C C . THR A 1 123 ? 24.668 18.959 31.603 1.00 64.02 214 THR A C 1
ATOM 966 O O . THR A 1 123 ? 24.587 18.429 32.708 1.00 59.01 214 THR A O 1
ATOM 970 N N . ARG A 1 124 ? 24.818 18.279 30.476 1.00 67.72 215 ARG A N 1
ATOM 971 C CA . ARG A 1 124 ? 24.855 16.828 30.474 1.00 70.60 215 ARG A CA 1
ATOM 972 C C . ARG A 1 124 ? 26.161 16.334 31.081 1.00 68.04 215 ARG A C 1
ATOM 973 O O . ARG A 1 124 ? 26.152 15.318 31.732 1.00 67.07 215 ARG A O 1
ATOM 981 N N . LYS A 1 125 ? 27.272 17.048 30.871 1.00 68.83 216 LYS A N 1
ATOM 982 C CA . LYS A 1 125 ? 28.542 16.732 31.543 1.00 68.85 216 LYS A CA 1
ATOM 983 C C . LYS A 1 125 ? 28.317 16.881 33.021 1.00 66.10 216 LYS A C 1
ATOM 984 O O . LYS A 1 125 ? 28.855 16.135 33.837 1.00 67.75 216 LYS A O 1
ATOM 990 N N . GLN A 1 126 ? 27.527 17.883 33.351 1.00 62.31 217 GLN A N 1
ATOM 991 C CA . GLN A 1 126 ? 27.286 18.229 34.723 1.00 62.88 217 GLN A CA 1
ATOM 992 C C . GLN A 1 126 ? 26.454 17.151 35.401 1.00 63.29 217 GLN A C 1
ATOM 993 O O . GLN A 1 126 ? 26.743 16.769 36.540 1.00 64.74 217 GLN A O 1
ATOM 999 N N . ALA A 1 127 ? 25.429 16.665 34.700 1.00 61.59 218 ALA A N 1
ATOM 1000 C CA . ALA A 1 127 ? 24.508 15.699 35.270 1.00 57.90 218 ALA A CA 1
ATOM 1001 C C . ALA A 1 127 ? 25.281 14.470 35.694 1.00 58.71 218 ALA A C 1
ATOM 1002 O O . ALA A 1 127 ? 25.019 13.903 36.765 1.00 61.79 218 ALA A O 1
ATOM 1004 N N . GLU A 1 128 ? 26.264 14.099 34.873 1.00 57.77 219 GLU A N 1
ATOM 1005 C CA . GLU A 1 128 ? 26.947 12.814 34.957 1.00 57.51 219 GLU A CA 1
ATOM 1006 C C . GLU A 1 128 ? 27.738 12.631 36.227 1.00 58.79 219 GLU A C 1
ATOM 1007 O O . GLU A 1 128 ? 28.115 11.519 36.561 1.00 64.63 219 GLU A O 1
ATOM 1013 N N . ASN A 1 129 ? 27.989 13.703 36.948 1.00 55.37 220 ASN A N 1
ATOM 1014 C CA . ASN A 1 129 ? 28.744 13.588 38.149 1.00 59.48 220 ASN A CA 1
ATOM 1015 C C . ASN A 1 129 ? 27.885 13.238 39.350 1.00 61.20 220 ASN A C 1
ATOM 1016 O O . ASN A 1 129 ? 28.333 13.419 40.488 1.00 66.23 220 ASN A O 1
ATOM 1021 N N . PHE A 1 130 ? 26.677 12.706 39.093 1.00 64.18 221 PHE A N 1
ATOM 1022 C CA . PHE A 1 130 ? 25.544 12.584 40.066 1.00 59.71 221 PHE A CA 1
ATOM 1023 C C . PHE A 1 130 ? 24.604 11.401 39.813 1.00 60.28 221 PHE A C 1
ATOM 1024 O O . PHE A 1 130 ? 24.359 11.032 38.655 1.00 62.70 221 PHE A O 1
ATOM 1032 N N . ALA A 1 131 ? 24.031 10.841 40.884 1.00 57.80 222 ALA A N 1
ATOM 1033 C CA . ALA A 1 131 ? 22.962 9.847 40.746 1.00 53.64 222 ALA A CA 1
ATOM 1034 C C . ALA A 1 131 ? 21.790 10.186 41.641 1.00 53.76 222 ALA A C 1
ATOM 1035 O O . ALA A 1 131 ? 21.981 10.562 42.800 1.00 55.50 222 ALA A O 1
ATOM 1037 N N . TYR A 1 132 ? 20.569 10.059 41.107 1.00 51.14 223 TYR A N 1
ATOM 1038 C CA . TYR A 1 132 ? 19.388 10.166 41.963 1.00 45.51 223 TYR A CA 1
ATOM 1039 C C . TYR A 1 132 ? 18.842 8.784 42.266 1.00 47.32 223 TYR A C 1
ATOM 1040 O O . TYR A 1 132 ? 19.167 7.824 41.571 1.00 48.17 223 TYR A O 1
ATOM 1049 N N . ARG A 1 133 ? 18.096 8.684 43.366 1.00 48.37 224 ARG A N 1
ATOM 1050 C CA . ARG A 1 133 ? 17.325 7.499 43.715 1.00 45.91 224 ARG A CA 1
ATOM 1051 C C . ARG A 1 133 ? 15.979 7.862 44.276 1.00 45.53 224 ARG A C 1
ATOM 1052 O O . ARG A 1 133 ? 15.922 8.289 45.441 1.00 52.28 224 ARG A O 1
ATOM 1060 N N . LEU A 1 134 ? 14.910 7.668 43.501 1.00 42.79 225 LEU A N 1
ATOM 1061 C CA . LEU A 1 134 ? 13.548 7.778 44.041 1.00 41.29 225 LEU A CA 1
ATOM 1062 C C . LEU A 1 134 ? 13.216 6.442 44.616 1.00 43.04 225 LEU A C 1
ATOM 1063 O O . LEU A 1 134 ? 13.722 5.451 44.128 1.00 45.43 225 LEU A O 1
ATOM 1068 N N . GLU A 1 135 ? 12.417 6.418 45.680 1.00 46.24 226 GLU A N 1
ATOM 1069 C CA . GLU A 1 135 ? 11.966 5.161 46.320 1.00 50.40 226 GLU A CA 1
ATOM 1070 C C . GLU A 1 135 ? 10.539 5.264 46.973 1.00 52.21 226 GLU A C 1
ATOM 1071 O O . GLU A 1 135 ? 10.225 6.210 47.728 1.00 54.81 226 GLU A O 1
ATOM 1077 N N . LEU A 1 136 ? 9.678 4.299 46.669 1.00 49.31 227 LEU A N 1
ATOM 1078 C CA . LEU A 1 136 ? 8.370 4.228 47.334 1.00 48.82 227 LEU A CA 1
ATOM 1079 C C . LEU A 1 136 ? 8.325 3.140 48.405 1.00 52.71 227 LEU A C 1
ATOM 1080 O O . LEU A 1 136 ? 9.020 2.128 48.318 1.00 57.09 227 LEU A O 1
ATOM 1085 N N . ASN A 1 137 ? 7.537 3.377 49.444 1.00 54.55 228 ASN A N 1
ATOM 1086 C CA . ASN A 1 137 ? 7.464 2.449 50.579 1.00 54.25 228 ASN A CA 1
ATOM 1087 C C . ASN A 1 137 ? 6.007 2.248 50.892 1.00 58.18 228 ASN A C 1
ATOM 1088 O O . ASN A 1 137 ? 5.179 3.167 50.737 1.00 59.97 228 ASN A O 1
ATOM 1093 N N . GLY A 1 138 ? 5.710 1.025 51.302 1.00 57.85 229 GLY A N 1
ATOM 1094 C CA . GLY A 1 138 ? 4.368 0.602 51.649 1.00 58.46 229 GLY A CA 1
ATOM 1095 C C . GLY A 1 138 ? 4.531 -0.490 52.682 1.00 61.71 229 GLY A C 1
ATOM 1096 O O . GLY A 1 138 ? 5.632 -0.669 53.243 1.00 65.73 229 GLY A O 1
ATOM 1097 N N . HIS A 1 139 ? 3.468 -1.228 52.954 1.00 60.92 230 HIS A N 1
ATOM 1098 C CA . HIS A 1 139 ? 3.624 -2.289 53.916 1.00 63.35 230 HIS A CA 1
ATOM 1099 C C . HIS A 1 139 ? 4.444 -3.405 53.288 1.00 63.77 230 HIS A C 1
ATOM 1100 O O . HIS A 1 139 ? 4.049 -3.967 52.249 1.00 63.66 230 HIS A O 1
ATOM 1107 N N . ARG A 1 140 ? 5.591 -3.708 53.908 1.00 62.53 231 ARG A N 1
ATOM 1108 C CA . ARG A 1 140 ? 6.440 -4.806 53.463 1.00 61.69 231 ARG A CA 1
ATOM 1109 C C . ARG A 1 140 ? 6.474 -4.920 51.942 1.00 58.37 231 ARG A C 1
ATOM 1110 O O . ARG A 1 140 ? 6.154 -5.959 51.356 1.00 55.89 231 ARG A O 1
ATOM 1118 N N . ARG A 1 141 ? 6.806 -3.795 51.317 1.00 56.45 232 ARG A N 1
ATOM 1119 C CA . ARG A 1 141 ? 7.143 -3.721 49.906 1.00 55.49 232 ARG A CA 1
ATOM 1120 C C . ARG A 1 141 ? 7.791 -2.387 49.605 1.00 52.73 232 ARG A C 1
ATOM 1121 O O . ARG A 1 141 ? 7.504 -1.384 50.241 1.00 53.06 232 ARG A O 1
ATOM 1129 N N . ARG A 1 142 ? 8.702 -2.391 48.652 1.00 51.27 233 ARG A N 1
ATOM 1130 C CA . ARG A 1 142 ? 9.468 -1.210 48.351 1.00 51.34 233 ARG A CA 1
ATOM 1131 C C . ARG A 1 142 ? 9.882 -1.342 46.909 1.00 51.38 233 ARG A C 1
ATOM 1132 O O . ARG A 1 142 ? 10.132 -2.461 46.434 1.00 52.43 233 ARG A O 1
ATOM 1140 N N . LEU A 1 143 ? 9.922 -0.192 46.234 1.00 47.97 234 LEU A N 1
ATOM 1141 C CA . LEU A 1 143 ? 10.234 -0.084 44.810 1.00 47.99 234 LEU A CA 1
ATOM 1142 C C . LEU A 1 143 ? 11.044 1.163 44.577 1.00 45.98 234 LEU A C 1
ATOM 1143 O O . LEU A 1 143 ? 10.601 2.261 44.888 1.00 49.09 234 LEU A O 1
ATOM 1148 N N . THR A 1 144 ? 12.250 0.963 44.039 1.00 45.82 235 THR A N 1
ATOM 1149 C CA . THR A 1 144 ? 13.315 1.988 44.022 1.00 43.42 235 THR A CA 1
ATOM 1150 C C . THR A 1 144 ? 13.813 2.084 42.620 1.00 43.90 235 THR A C 1
ATOM 1151 O O . THR A 1 144 ? 13.899 1.082 41.906 1.00 48.41 235 THR A O 1
ATOM 1155 N N . TRP A 1 145 ? 14.164 3.295 42.234 1.00 38.09 236 TRP A N 1
ATOM 1156 C CA . TRP A 1 145 ? 14.647 3.530 40.889 1.00 33.73 236 TRP A CA 1
ATOM 1157 C C . TRP A 1 145 ? 15.917 4.384 40.941 1.00 36.24 236 TRP A C 1
ATOM 1158 O O . TRP A 1 145 ? 15.953 5.433 41.575 1.00 35.95 236 TRP A O 1
ATOM 1169 N N . GLU A 1 146 ? 16.938 3.931 40.250 1.00 41.36 237 GLU A N 1
ATOM 1170 C CA . GLU A 1 146 ? 18.086 4.746 40.172 1.00 49.46 237 GLU A CA 1
ATOM 1171 C C . GLU A 1 146 ? 18.344 5.059 38.731 1.00 50.03 237 GLU A C 1
ATOM 1172 O O . GLU A 1 146 ? 18.068 4.265 37.843 1.00 48.24 237 GLU A O 1
ATOM 1178 N N . ALA A 1 147 ? 18.973 6.207 38.560 1.00 50.07 238 ALA A N 1
ATOM 1179 C CA . ALA A 1 147 ? 19.365 6.712 37.311 1.00 50.41 238 ALA A CA 1
ATOM 1180 C C . ALA A 1 147 ? 20.303 7.931 37.618 1.00 54.25 238 ALA A C 1
ATOM 1181 O O . ALA A 1 147 ? 20.470 8.349 38.790 1.00 52.95 238 ALA A O 1
ATOM 1183 N N . THR A 1 148 ? 20.922 8.474 36.565 1.00 56.84 239 THR A N 1
ATOM 1184 C CA . THR A 1 148 ? 21.594 9.784 36.651 1.00 59.13 239 THR A CA 1
ATOM 1185 C C . THR A 1 148 ? 20.660 10.926 36.173 1.00 59.44 239 THR A C 1
ATOM 1186 O O . THR A 1 148 ? 19.936 10.789 35.182 1.00 60.44 239 THR A O 1
ATOM 1190 N N . PRO A 1 149 ? 20.631 12.036 36.914 1.00 57.78 240 PRO A N 1
ATOM 1191 C CA . PRO A 1 149 ? 19.774 13.154 36.626 1.00 57.97 240 PRO A CA 1
ATOM 1192 C C . PRO A 1 149 ? 19.758 13.604 35.187 1.00 61.95 240 PRO A C 1
ATOM 1193 O O . PRO A 1 149 ? 20.787 14.018 34.679 1.00 63.97 240 PRO A O 1
ATOM 1197 N N . ARG A 1 150 ? 18.582 13.563 34.560 1.00 60.51 241 ARG A N 1
ATOM 1198 C CA . ARG A 1 150 ? 18.354 14.148 33.236 1.00 59.81 241 ARG A CA 1
ATOM 1199 C C . ARG A 1 150 ? 18.775 15.589 33.138 1.00 61.74 241 ARG A C 1
ATOM 1200 O O . ARG A 1 150 ? 19.054 16.247 34.136 1.00 64.79 241 ARG A O 1
ATOM 1208 N N . SER A 1 151 ? 18.837 16.101 31.927 1.00 62.96 242 SER A N 1
ATOM 1209 C CA . SER A 1 151 ? 19.392 17.435 31.804 1.00 66.07 242 SER A CA 1
ATOM 1210 C C . SER A 1 151 ? 18.466 18.397 31.100 1.00 66.58 242 SER A C 1
ATOM 1211 O O . SER A 1 151 ? 18.075 18.210 29.947 1.00 67.77 242 SER A O 1
ATOM 1214 N N . ILE A 1 152 ? 18.150 19.434 31.848 1.00 66.67 243 ILE A N 1
ATOM 1215 C CA . ILE A 1 152 ? 17.340 20.549 31.445 1.00 69.12 243 ILE A CA 1
ATOM 1216 C C . ILE A 1 152 ? 17.328 20.838 29.929 1.00 70.93 243 ILE A C 1
ATOM 1217 O O . ILE A 1 152 ? 16.341 21.371 29.408 1.00 73.89 243 ILE A O 1
ATOM 1222 N N . HIS A 1 153 ? 18.413 20.478 29.242 1.00 69.47 244 HIS A N 1
ATOM 1223 C CA . HIS A 1 153 ? 18.527 20.628 27.797 1.00 69.42 244 HIS A CA 1
ATOM 1224 C C . HIS A 1 153 ? 17.760 19.474 27.189 1.00 69.55 244 HIS A C 1
ATOM 1225 O O . HIS A 1 153 ? 16.624 19.643 26.757 1.00 70.55 244 HIS A O 1
ATOM 1232 N N . GLU A 1 154 ? 18.375 18.297 27.197 1.00 68.90 245 GLU A N 1
ATOM 1233 C CA . GLU A 1 154 ? 17.708 17.051 26.854 1.00 68.80 245 GLU A CA 1
ATOM 1234 C C . GLU A 1 154 ? 16.231 17.075 27.183 1.00 69.88 245 GLU A C 1
ATOM 1235 O O . GLU A 1 154 ? 15.421 16.492 26.476 1.00 70.97 245 GLU A O 1
ATOM 1241 N N . GLY A 1 155 ? 15.895 17.731 28.286 1.00 70.04 246 GLY A N 1
ATOM 1242 C CA . GLY A 1 155 ? 14.544 17.728 28.796 1.00 69.38 246 GLY A CA 1
ATOM 1243 C C . GLY A 1 155 ? 14.177 16.348 29.275 1.00 68.42 246 GLY A C 1
ATOM 1244 O O . GLY A 1 155 ? 15.048 15.571 29.690 1.00 64.47 246 GLY A O 1
ATOM 1245 N N . ILE A 1 156 ? 12.881 16.041 29.187 1.00 68.09 247 ILE A N 1
ATOM 1246 C CA . ILE A 1 156 ? 12.344 14.834 29.786 1.00 63.84 247 ILE A CA 1
ATOM 1247 C C . ILE A 1 156 ? 11.083 14.245 29.130 1.00 67.27 247 ILE A C 1
ATOM 1248 O O . ILE A 1 156 ? 10.531 13.250 29.629 1.00 69.04 247 ILE A O 1
ATOM 1253 N N . ALA A 1 157 ? 10.620 14.801 28.016 1.00 66.98 248 ALA A N 1
ATOM 1254 C CA . ALA A 1 157 ? 9.452 14.174 27.385 1.00 68.62 248 ALA A CA 1
ATOM 1255 C C . ALA A 1 157 ? 9.818 12.864 26.724 1.00 68.83 248 ALA A C 1
ATOM 1256 O O . ALA A 1 157 ? 8.981 11.972 26.645 1.00 70.92 248 ALA A O 1
ATOM 1258 N N . THR A 1 158 ? 11.053 12.751 26.239 1.00 67.42 249 THR A N 1
ATOM 1259 C CA . THR A 1 158 ? 11.509 11.492 25.641 1.00 66.63 249 THR A CA 1
ATOM 1260 C C . THR A 1 158 ? 11.768 10.478 26.752 1.00 65.75 249 THR A C 1
ATOM 1261 O O . THR A 1 158 ? 11.247 9.350 26.711 1.00 60.26 249 THR A O 1
ATOM 1265 N N . ALA A 1 159 ? 12.586 10.880 27.740 1.00 64.75 250 ALA A N 1
ATOM 1266 C CA . ALA A 1 159 ? 12.768 10.078 28.945 1.00 60.11 250 ALA A CA 1
ATOM 1267 C C . ALA A 1 159 ? 11.399 9.535 29.303 1.00 58.44 250 ALA A C 1
ATOM 1268 O O . ALA A 1 159 ? 11.219 8.325 29.451 1.00 56.28 250 ALA A O 1
ATOM 1270 N N . ILE A 1 160 ? 10.419 10.425 29.386 1.00 57.63 251 ILE A N 1
ATOM 1271 C CA . ILE A 1 160 ? 9.091 9.980 29.772 1.00 60.52 251 ILE A CA 1
ATOM 1272 C C . ILE A 1 160 ? 8.466 9.044 28.734 1.00 61.34 251 ILE A C 1
ATOM 1273 O O . ILE A 1 160 ? 7.851 8.062 29.093 1.00 60.37 251 ILE A O 1
ATOM 1278 N N . MET A 1 161 ? 8.650 9.326 27.450 1.00 66.03 252 MET A N 1
ATOM 1279 C CA . MET A 1 161 ? 8.128 8.444 26.412 1.00 67.39 252 MET A CA 1
ATOM 1280 C C . MET A 1 161 ? 8.779 7.083 26.476 1.00 67.81 252 MET A C 1
ATOM 1281 O O . MET A 1 161 ? 8.066 6.084 26.440 1.00 67.53 252 MET A O 1
ATOM 1286 N N . ASN A 1 162 ? 10.118 7.030 26.597 1.00 67.97 253 ASN A N 1
ATOM 1287 C CA . ASN A 1 162 ? 10.820 5.731 26.584 1.00 64.80 253 ASN A CA 1
ATOM 1288 C C . ASN A 1 162 ? 10.541 4.919 27.847 1.00 62.62 253 ASN A C 1
ATOM 1289 O O . ASN A 1 162 ? 10.730 3.713 27.856 1.00 63.75 253 ASN A O 1
ATOM 1294 N N . SER A 1 163 ? 10.017 5.588 28.873 1.00 60.15 254 SER A N 1
ATOM 1295 C CA . SER A 1 163 ? 9.847 5.034 30.215 1.00 60.40 254 SER A CA 1
ATOM 1296 C C . SER A 1 163 ? 11.185 4.888 30.859 1.00 62.16 254 SER A C 1
ATOM 1297 O O . SER A 1 163 ? 11.401 3.976 31.618 1.00 64.53 254 SER A O 1
ATOM 1300 N N . ASP A 1 164 ? 12.094 5.785 30.516 1.00 64.56 255 ASP A N 1
ATOM 1301 C CA . ASP A 1 164 ? 13.392 5.844 31.129 1.00 62.14 255 ASP A CA 1
ATOM 1302 C C . ASP A 1 164 ? 13.230 6.737 32.360 1.00 59.76 255 ASP A C 1
ATOM 1303 O O . ASP A 1 164 ? 13.723 7.851 32.413 1.00 61.49 255 ASP A O 1
ATOM 1308 N N . CYS A 1 165 ? 12.494 6.236 33.339 1.00 54.66 256 CYS A N 1
ATOM 1309 C CA . CYS A 1 165 ? 12.197 6.958 34.576 1.00 49.41 256 CYS A CA 1
ATOM 1310 C C . CYS A 1 165 ? 11.662 5.938 35.575 1.00 42.60 256 CYS A C 1
ATOM 1311 O O . CYS A 1 165 ? 11.766 4.718 35.339 1.00 42.24 256 CYS A O 1
ATOM 1314 N N . LEU A 1 166 ? 11.162 6.376 36.709 1.00 31.78 257 LEU A N 1
ATOM 1315 C CA . LEU A 1 166 ? 10.355 5.424 37.413 1.00 38.89 257 LEU A CA 1
ATOM 1316 C C . LEU A 1 166 ? 8.805 5.504 37.038 1.00 45.42 257 LEU A C 1
ATOM 1317 O O . LEU A 1 166 ? 8.199 6.584 36.771 1.00 47.05 257 LEU A O 1
ATOM 1322 N N . VAL A 1 167 ? 8.155 4.360 36.993 1.00 44.63 258 VAL A N 1
ATOM 1323 C CA . VAL A 1 167 ? 6.818 4.423 36.532 1.00 48.84 258 VAL A CA 1
ATOM 1324 C C . VAL A 1 167 ? 5.991 3.308 37.153 1.00 54.16 258 VAL A C 1
ATOM 1325 O O . VAL A 1 167 ? 6.527 2.211 37.390 1.00 56.85 258 VAL A O 1
ATOM 1329 N N . PHE A 1 168 ? 4.723 3.588 37.457 1.00 53.08 259 PHE A N 1
ATOM 1330 C CA . PHE A 1 168 ? 3.951 2.673 38.297 1.00 55.17 259 PHE A CA 1
ATOM 1331 C C . PHE A 1 168 ? 2.528 3.057 38.143 1.00 59.42 259 PHE A C 1
ATOM 1332 O O . PHE A 1 168 ? 2.195 4.232 38.079 1.00 57.04 259 PHE A O 1
ATOM 1340 N N . ASP A 1 169 ? 1.691 2.045 38.067 1.00 66.36 260 ASP A N 1
ATOM 1341 C CA . ASP A 1 169 ? 0.292 2.291 37.844 1.00 72.95 260 ASP A CA 1
ATOM 1342 C C . ASP A 1 169 ? -0.325 2.706 39.155 1.00 73.78 260 ASP A C 1
ATOM 1343 O O . ASP A 1 169 ? 0.273 2.563 40.223 1.00 72.60 260 ASP A O 1
ATOM 1348 N N . THR A 1 170 ? -1.529 3.235 39.052 1.00 72.77 261 THR A N 1
ATOM 1349 C CA . THR A 1 170 ? -2.301 3.679 40.198 1.00 67.37 261 THR A CA 1
ATOM 1350 C C . THR A 1 170 ? -2.573 2.580 41.219 1.00 64.85 261 THR A C 1
ATOM 1351 O O . THR A 1 170 ? -2.506 2.816 42.428 1.00 62.44 261 THR A O 1
ATOM 1355 N N . SER A 1 171 ? -2.867 1.377 40.752 1.00 62.23 262 SER A N 1
ATOM 1356 C CA . SER A 1 171 ? -3.186 0.324 41.707 1.00 66.05 262 SER A CA 1
ATOM 1357 C C . SER A 1 171 ? -2.046 0.212 42.693 1.00 63.20 262 SER A C 1
ATOM 1358 O O . SER A 1 171 ? -2.268 0.177 43.902 1.00 60.78 262 SER A O 1
ATOM 1361 N N . ILE A 1 172 ? -0.831 0.214 42.128 1.00 64.23 263 ILE A N 1
ATOM 1362 C CA . ILE A 1 172 ? 0.469 0.281 42.823 1.00 54.95 263 ILE A CA 1
ATOM 1363 C C . ILE A 1 172 ? 0.488 1.494 43.752 1.00 49.55 263 ILE A C 1
ATOM 1364 O O . ILE A 1 172 ? 0.474 1.352 44.989 1.00 49.78 263 ILE A O 1
ATOM 1369 N N . ALA A 1 173 ? 0.430 2.683 43.174 1.00 41.33 264 ALA A N 1
ATOM 1370 C CA . ALA A 1 173 ? 0.297 3.889 43.977 1.00 46.63 264 ALA A CA 1
ATOM 1371 C C . ALA A 1 173 ? -0.437 3.647 45.311 1.00 55.63 264 ALA A C 1
ATOM 1372 O O . ALA A 1 173 ? 0.071 3.972 46.379 1.00 58.85 264 ALA A O 1
ATOM 1374 N N . GLN A 1 174 ? -1.626 3.049 45.239 1.00 63.86 265 GLN A N 1
ATOM 1375 C CA . GLN A 1 174 ? -2.493 2.886 46.399 1.00 67.00 265 GLN A CA 1
ATOM 1376 C C . GLN A 1 174 ? -1.815 2.145 47.503 1.00 66.24 265 GLN A C 1
ATOM 1377 O O . GLN A 1 174 ? -2.095 2.395 48.666 1.00 69.09 265 GLN A O 1
ATOM 1383 N N . LEU A 1 175 ? -0.943 1.215 47.141 1.00 62.93 266 LEU A N 1
ATOM 1384 C CA . LEU A 1 175 ? -0.277 0.407 48.154 1.00 63.40 266 LEU A CA 1
ATOM 1385 C C . LEU A 1 175 ? 0.890 1.161 48.786 1.00 59.75 266 LEU A C 1
ATOM 1386 O O . LEU A 1 175 ? 1.424 0.755 49.828 1.00 56.66 266 LEU A O 1
ATOM 1391 N N . PHE A 1 176 ? 1.272 2.249 48.137 1.00 54.79 267 PHE A N 1
ATOM 1392 C CA . PHE A 1 176 ? 2.343 3.079 48.612 1.00 55.64 267 PHE A CA 1
ATOM 1393 C C . PHE A 1 176 ? 1.848 4.397 49.165 1.00 59.46 267 PHE A C 1
ATOM 1394 O O . PHE A 1 176 ? 2.675 5.219 49.612 1.00 62.03 267 PHE A O 1
ATOM 1402 N N . ALA A 1 177 ? 0.521 4.595 49.129 1.00 58.14 268 ALA A N 1
ATOM 1403 C CA . ALA A 1 177 ? -0.104 5.894 49.361 1.00 54.22 268 ALA A CA 1
ATOM 1404 C C . ALA A 1 177 ? -0.532 6.061 50.799 1.00 56.98 268 ALA A C 1
ATOM 1405 O O . ALA A 1 177 ? -0.730 5.095 51.497 1.00 58.59 268 ALA A O 1
ATOM 1407 N N . GLU A 1 178 ? -0.703 7.306 51.216 1.00 64.05 269 GLU A N 1
ATOM 1408 C CA . GLU A 1 178 ? -0.978 7.688 52.616 1.00 69.62 269 GLU A CA 1
ATOM 1409 C C . GLU A 1 178 ? -2.091 8.703 52.609 1.00 69.69 269 GLU A C 1
ATOM 1410 O O . GLU A 1 178 ? -1.867 9.845 52.167 1.00 69.13 269 GLU A O 1
ATOM 1416 N N . ASN A 1 179 ? -3.261 8.351 53.124 1.00 69.42 270 ASN A N 1
ATOM 1417 C CA . ASN A 1 179 ? -4.407 9.278 53.101 1.00 68.73 270 ASN A CA 1
ATOM 1418 C C . ASN A 1 179 ? -4.476 10.078 51.804 1.00 67.57 270 ASN A C 1
ATOM 1419 O O . ASN A 1 179 ? -4.657 11.289 51.849 1.00 69.52 270 ASN A O 1
ATOM 1424 N N . GLY A 1 180 ? -4.283 9.439 50.656 1.00 65.84 271 GLY A N 1
ATOM 1425 C CA . GLY A 1 180 ? -4.342 10.173 49.397 1.00 62.77 271 GLY A CA 1
ATOM 1426 C C . GLY A 1 180 ? -3.084 10.916 49.018 1.00 63.17 271 GLY A C 1
ATOM 1427 O O . GLY A 1 180 ? -3.042 11.608 47.995 1.00 61.49 271 GLY A O 1
ATOM 1428 N N . ASN A 1 181 ? -2.043 10.746 49.832 1.00 65.81 272 ASN A N 1
ATOM 1429 C CA . ASN A 1 181 ? -0.697 11.291 49.562 1.00 66.60 272 ASN A CA 1
ATOM 1430 C C . ASN A 1 181 ? 0.317 10.245 49.166 1.00 65.14 272 ASN A C 1
ATOM 1431 O O . ASN A 1 181 ? 0.376 9.192 49.801 1.00 68.27 272 ASN A O 1
ATOM 1436 N N . LEU A 1 182 ? 1.133 10.526 48.153 1.00 59.03 273 LEU A N 1
ATOM 1437 C CA . LEU A 1 182 ? 2.230 9.602 47.801 1.00 51.09 273 LEU A CA 1
ATOM 1438 C C . LEU A 1 182 ? 3.586 10.155 48.191 1.00 52.99 273 LEU A C 1
ATOM 1439 O O . LEU A 1 182 ? 4.063 11.138 47.637 1.00 56.27 273 LEU A O 1
ATOM 1444 N N . GLY A 1 183 ? 4.195 9.550 49.190 1.00 52.85 274 GLY A N 1
ATOM 1445 C CA . GLY A 1 183 ? 5.525 10.006 49.640 1.00 52.03 274 GLY A CA 1
ATOM 1446 C C . GLY A 1 183 ? 6.630 9.343 48.843 1.00 48.28 274 GLY A C 1
ATOM 1447 O O . GLY A 1 183 ? 6.772 8.109 48.875 1.00 51.96 274 GLY A O 1
ATOM 1448 N N . ILE A 1 184 ? 7.388 10.145 48.113 1.00 40.89 275 ILE A N 1
ATOM 1449 C CA . ILE A 1 184 ? 8.544 9.629 47.407 1.00 44.30 275 ILE A CA 1
ATOM 1450 C C . ILE A 1 184 ? 9.862 9.967 48.158 1.00 50.08 275 ILE A C 1
ATOM 1451 O O . ILE A 1 184 ? 10.204 11.142 48.382 1.00 56.41 275 ILE A O 1
ATOM 1456 N N . ASN A 1 185 ? 10.611 8.975 48.576 1.00 47.05 276 ASN A N 1
ATOM 1457 C CA . ASN A 1 185 ? 11.914 9.360 49.068 1.00 49.65 276 ASN A CA 1
ATOM 1458 C C . ASN A 1 185 ? 12.815 9.762 47.916 1.00 50.96 276 ASN A C 1
ATOM 1459 O O . ASN A 1 185 ? 12.632 9.295 46.788 1.00 50.60 276 ASN A O 1
ATOM 1464 N N . VAL A 1 186 ? 13.767 10.645 48.189 1.00 48.76 277 VAL A N 1
ATOM 1465 C CA . VAL A 1 186 ? 14.700 11.015 47.148 1.00 49.77 277 VAL A CA 1
ATOM 1466 C C . VAL A 1 186 ? 16.081 11.250 47.752 1.00 50.75 277 VAL A C 1
ATOM 1467 O O . VAL A 1 186 ? 16.265 12.023 48.718 1.00 53.69 277 VAL A O 1
ATOM 1471 N N . THR A 1 187 ? 17.071 10.613 47.172 1.00 49.00 278 THR A N 1
ATOM 1472 C CA . THR A 1 187 ? 18.388 10.966 47.581 1.00 48.18 278 THR A CA 1
ATOM 1473 C C . THR A 1 187 ? 19.158 11.220 46.343 1.00 49.86 278 THR A C 1
ATOM 1474 O O . THR A 1 187 ? 19.008 10.525 45.337 1.00 49.68 278 THR A O 1
ATOM 1478 N N . ILE A 1 188 ? 19.931 12.290 46.394 1.00 52.17 279 ILE A N 1
ATOM 1479 C CA . ILE A 1 188 ? 20.871 12.596 45.344 1.00 52.84 279 ILE A CA 1
ATOM 1480 C C . ILE A 1 188 ? 22.235 12.356 45.965 1.00 55.37 279 ILE A C 1
ATOM 1481 O O . ILE A 1 188 ? 22.468 12.756 47.114 1.00 53.07 279 ILE A O 1
ATOM 1486 N N . SER A 1 189 ? 23.113 11.703 45.216 1.00 56.60 280 SER A N 1
ATOM 1487 C CA . SER A 1 189 ? 24.457 11.505 45.667 1.00 60.60 280 SER A CA 1
ATOM 1488 C C . SER A 1 189 ? 25.461 11.846 44.569 1.00 62.47 280 SER A C 1
ATOM 1489 O O . SER A 1 189 ? 25.081 11.979 43.377 1.00 56.94 280 SER A O 1
ATOM 1492 N N . MET A 1 190 ? 26.730 11.955 44.998 1.00 62.60 281 MET A N 1
ATOM 1493 C CA . MET A 1 190 ? 27.836 12.333 44.129 1.00 65.23 281 MET A CA 1
ATOM 1494 C C . MET A 1 190 ? 28.647 11.173 43.613 1.00 65.68 281 MET A C 1
ATOM 1495 O O . MET A 1 190 ? 28.750 10.128 44.237 1.00 62.03 281 MET A O 1
ATOM 1500 N N . CYS A 1 191 ? 29.247 11.407 42.458 1.00 70.71 282 CYS A N 1
ATOM 1501 C CA . CYS A 1 191 ? 30.167 10.487 41.823 1.00 76.77 282 CYS A CA 1
ATOM 1502 C C . CYS A 1 191 ? 30.930 11.258 40.710 1.00 79.98 282 CYS A C 1
ATOM 1503 O O . CYS A 1 191 ? 31.287 10.744 39.642 1.00 80.66 282 CYS A O 1
ATOM 1507 N N . ASN B 1 1 ? -28.065 -17.533 66.296 1.00 121.14 92 ASN B N 1
ATOM 1508 C CA . ASN B 1 1 ? -27.236 -17.747 65.060 1.00 119.92 92 ASN B CA 1
ATOM 1509 C C . ASN B 1 1 ? -26.116 -18.797 65.204 1.00 117.16 92 ASN B C 1
ATOM 1510 O O . ASN B 1 1 ? -25.357 -19.021 64.252 1.00 116.75 92 ASN B O 1
ATOM 1515 N N . SER B 1 2 ? -26.032 -19.439 66.375 1.00 114.15 93 SER B N 1
ATOM 1516 C CA . SER B 1 2 ? -24.986 -20.446 66.672 1.00 111.89 93 SER B CA 1
ATOM 1517 C C . SER B 1 2 ? -25.013 -21.657 65.713 1.00 111.59 93 SER B C 1
ATOM 1518 O O . SER B 1 2 ? -24.502 -22.743 66.040 1.00 112.67 93 SER B O 1
ATOM 1521 N N . VAL B 1 3 ? -25.615 -21.456 64.535 1.00 107.90 94 VAL B N 1
ATOM 1522 C CA . VAL B 1 3 ? -25.581 -22.438 63.456 1.00 103.06 94 VAL B CA 1
ATOM 1523 C C . VAL B 1 3 ? -24.153 -22.537 62.918 1.00 99.26 94 VAL B C 1
ATOM 1524 O O . VAL B 1 3 ? -23.714 -21.696 62.132 1.00 98.45 94 VAL B O 1
ATOM 1528 N N . LEU B 1 4 ? -23.439 -23.561 63.384 1.00 94.88 95 LEU B N 1
ATOM 1529 C CA . LEU B 1 4 ? -22.017 -23.747 63.091 1.00 91.47 95 LEU B CA 1
ATOM 1530 C C . LEU B 1 4 ? -21.747 -24.840 62.060 1.00 89.14 95 LEU B C 1
ATOM 1531 O O . LEU B 1 4 ? -21.677 -26.037 62.386 1.00 88.63 95 LEU B O 1
ATOM 1536 N N . PHE B 1 5 ? -21.560 -24.413 60.820 1.00 85.12 96 PHE B N 1
ATOM 1537 C CA . PHE B 1 5 ? -21.232 -25.324 59.738 1.00 82.96 96 PHE B CA 1
ATOM 1538 C C . PHE B 1 5 ? -19.795 -25.791 59.819 1.00 79.26 96 PHE B C 1
ATOM 1539 O O . PHE B 1 5 ? -18.912 -24.999 60.074 1.00 80.85 96 PHE B O 1
ATOM 1547 N N . PRO B 1 6 ? -19.557 -27.084 59.597 1.00 77.19 97 PRO B N 1
ATOM 1548 C CA . PRO B 1 6 ? -18.222 -27.588 59.387 1.00 79.68 97 PRO B CA 1
ATOM 1549 C C . PRO B 1 6 ? -17.632 -26.982 58.132 1.00 79.26 97 PRO B C 1
ATOM 1550 O O . PRO B 1 6 ? -18.381 -26.481 57.286 1.00 80.49 97 PRO B O 1
ATOM 1554 N N . CYS B 1 7 ? -16.313 -27.031 57.999 1.00 77.68 98 CYS B N 1
ATOM 1555 C CA . CYS B 1 7 ? -15.726 -26.635 56.745 1.00 77.60 98 CYS B CA 1
ATOM 1556 C C . CYS B 1 7 ? -15.850 -27.783 55.758 1.00 77.86 98 CYS B C 1
ATOM 1557 O O . CYS B 1 7 ? -15.921 -28.941 56.168 1.00 76.31 98 CYS B O 1
ATOM 1560 N N . LYS B 1 8 ? -15.908 -27.460 54.465 1.00 78.37 99 LYS B N 1
ATOM 1561 C CA . LYS B 1 8 ? -15.979 -28.477 53.427 1.00 79.22 99 LYS B CA 1
ATOM 1562 C C . LYS B 1 8 ? -14.768 -29.395 53.501 1.00 83.01 99 LYS B C 1
ATOM 1563 O O . LYS B 1 8 ? -14.904 -30.631 53.514 1.00 82.54 99 LYS B O 1
ATOM 1569 N N . TYR B 1 9 ? -13.587 -28.777 53.602 1.00 84.30 100 TYR B N 1
ATOM 1570 C CA . TYR B 1 9 ? -12.318 -29.501 53.603 1.00 82.74 100 TYR B CA 1
ATOM 1571 C C . TYR B 1 9 ? -12.005 -30.235 54.910 1.00 83.20 100 TYR B C 1
ATOM 1572 O O . TYR B 1 9 ? -10.914 -30.786 55.054 1.00 86.67 100 TYR B O 1
ATOM 1581 N N . ALA B 1 10 ? -12.954 -30.268 55.844 1.00 81.55 101 ALA B N 1
ATOM 1582 C CA . ALA B 1 10 ? -12.816 -31.109 57.035 1.00 82.47 101 ALA B CA 1
ATOM 1583 C C . ALA B 1 10 ? -12.920 -32.590 56.714 1.00 85.55 101 ALA B C 1
ATOM 1584 O O . ALA B 1 10 ? -12.555 -33.425 57.550 1.00 85.77 101 ALA B O 1
ATOM 1586 N N . SER B 1 11 ? -13.411 -32.919 55.513 1.00 88.49 102 SER B N 1
ATOM 1587 C CA . SER B 1 11 ? -13.374 -34.311 55.007 1.00 90.07 102 SER B CA 1
ATOM 1588 C C . SER B 1 11 ? -11.919 -34.795 54.793 1.00 91.14 102 SER B C 1
ATOM 1589 O O . SER B 1 11 ? -11.668 -35.983 54.536 1.00 91.82 102 SER B O 1
ATOM 1592 N N . SER B 1 12 ? -10.974 -33.861 54.909 1.00 88.81 103 SER B N 1
ATOM 1593 C CA . SER B 1 12 ? -9.553 -34.155 54.822 1.00 87.30 103 SER B CA 1
ATOM 1594 C C . SER B 1 12 ? -8.780 -33.298 55.824 1.00 86.86 103 SER B C 1
ATOM 1595 O O . SER B 1 12 ? -7.806 -32.625 55.466 1.00 86.06 103 SER B O 1
ATOM 1598 N N . GLY B 1 13 ? -9.232 -33.311 57.077 1.00 86.06 104 GLY B N 1
ATOM 1599 C CA . GLY B 1 13 ? -8.516 -32.640 58.153 1.00 86.79 104 GLY B CA 1
ATOM 1600 C C . GLY B 1 13 ? -9.253 -31.563 58.932 1.00 88.39 104 GLY B C 1
ATOM 1601 O O . GLY B 1 13 ? -9.591 -31.767 60.096 1.00 90.54 104 GLY B O 1
ATOM 1602 N N . CYS B 1 14 ? -9.488 -30.417 58.295 1.00 89.13 105 CYS B N 1
ATOM 1603 C CA . CYS B 1 14 ? -9.941 -29.182 58.954 1.00 91.09 105 CYS B CA 1
ATOM 1604 C C . CYS B 1 14 ? -10.884 -29.439 60.145 1.00 93.22 105 CYS B C 1
ATOM 1605 O O . CYS B 1 14 ? -11.790 -30.241 60.031 1.00 97.76 105 CYS B O 1
ATOM 1608 N N . GLU B 1 15 ? -10.686 -28.792 61.290 1.00 94.75 106 GLU B N 1
ATOM 1609 C CA . GLU B 1 15 ? -11.615 -29.023 62.417 1.00 97.30 106 GLU B CA 1
ATOM 1610 C C . GLU B 1 15 ? -12.394 -27.775 62.804 1.00 98.17 106 GLU B C 1
ATOM 1611 O O . GLU B 1 15 ? -13.119 -27.757 63.799 1.00 98.67 106 GLU B O 1
ATOM 1617 N N . ILE B 1 16 ? -12.245 -26.734 62.001 1.00 98.69 107 ILE B N 1
ATOM 1618 C CA . ILE B 1 16 ? -12.892 -25.469 62.284 1.00 100.51 107 ILE B CA 1
ATOM 1619 C C . ILE B 1 16 ? -14.358 -25.547 61.874 1.00 102.66 107 ILE B C 1
ATOM 1620 O O . ILE B 1 16 ? -14.726 -26.306 60.974 1.00 103.70 107 ILE B O 1
ATOM 1625 N N . THR B 1 17 ? -15.190 -24.763 62.555 1.00 105.16 108 THR B N 1
ATOM 1626 C CA . THR B 1 17 ? -16.649 -24.806 62.401 1.00 104.75 108 THR B CA 1
ATOM 1627 C C . THR B 1 17 ? -17.242 -23.411 62.653 1.00 104.92 108 THR B C 1
ATOM 1628 O O . THR B 1 17 ? -17.123 -22.870 63.742 1.00 105.97 108 THR B O 1
ATOM 1632 N N . LEU B 1 18 ? -17.884 -22.832 61.647 1.00 106.44 109 LEU B N 1
ATOM 1633 C CA . LEU B 1 18 ? -18.167 -21.398 61.667 1.00 108.58 109 LEU B CA 1
ATOM 1634 C C . LEU B 1 18 ? -19.485 -20.991 60.983 1.00 109.80 109 LEU B C 1
ATOM 1635 O O . LEU B 1 18 ? -19.924 -21.665 60.051 1.00 111.29 109 LEU B O 1
ATOM 1640 N N . PRO B 1 19 ? -20.113 -19.888 61.453 1.00 109.42 110 PRO B N 1
ATOM 1641 C CA . PRO B 1 19 ? -21.320 -19.235 60.911 1.00 109.00 110 PRO B CA 1
ATOM 1642 C C . PRO B 1 19 ? -21.350 -19.037 59.401 1.00 109.18 110 PRO B C 1
ATOM 1643 O O . PRO B 1 19 ? -20.324 -18.749 58.791 1.00 108.02 110 PRO B O 1
ATOM 1647 N N . HIS B 1 20 ? -22.550 -19.144 58.838 1.00 111.95 111 HIS B N 1
ATOM 1648 C CA . HIS B 1 20 ? -22.784 -19.219 57.391 1.00 115.98 111 HIS B CA 1
ATOM 1649 C C . HIS B 1 20 ? -22.084 -18.167 56.497 1.00 118.58 111 HIS B C 1
ATOM 1650 O O . HIS B 1 20 ? -21.568 -18.530 55.426 1.00 119.46 111 HIS B O 1
ATOM 1657 N N . THR B 1 21 ? -22.055 -16.892 56.926 1.00 119.25 112 THR B N 1
ATOM 1658 C CA . THR B 1 21 ? -21.427 -15.791 56.137 1.00 116.75 112 THR B CA 1
ATOM 1659 C C . THR B 1 21 ? -19.941 -15.610 56.466 1.00 117.26 112 THR B C 1
ATOM 1660 O O . THR B 1 21 ? -19.335 -14.576 56.156 1.00 118.15 112 THR B O 1
ATOM 1664 N N . GLU B 1 22 ? -19.359 -16.626 57.090 1.00 116.15 113 GLU B N 1
ATOM 1665 C CA . GLU B 1 22 ? -17.922 -16.676 57.254 1.00 115.94 113 GLU B CA 1
ATOM 1666 C C . GLU B 1 22 ? -17.291 -17.843 56.505 1.00 116.64 113 GLU B C 1
ATOM 1667 O O . GLU B 1 22 ? -16.068 -17.905 56.397 1.00 118.76 113 GLU B O 1
ATOM 1673 N N . LYS B 1 23 ? -18.108 -18.768 56.004 1.00 115.90 114 LYS B N 1
ATOM 1674 C CA . LYS B 1 23 ? -17.585 -19.969 55.336 1.00 115.36 114 LYS B CA 1
ATOM 1675 C C . LYS B 1 23 ? -16.624 -19.657 54.181 1.00 116.09 114 LYS B C 1
ATOM 1676 O O . LYS B 1 23 ? -15.412 -19.831 54.338 1.00 118.90 114 LYS B O 1
ATOM 1682 N N . ALA B 1 24 ? -17.146 -19.179 53.048 1.00 115.05 115 ALA B N 1
ATOM 1683 C CA . ALA B 1 24 ? -16.313 -18.874 51.873 1.00 113.07 115 ALA B CA 1
ATOM 1684 C C . ALA B 1 24 ? -15.283 -17.781 52.161 1.00 111.98 115 ALA B C 1
ATOM 1685 O O . ALA B 1 24 ? -14.392 -17.535 51.351 1.00 112.85 115 ALA B O 1
ATOM 1687 N N . GLU B 1 25 ? -15.409 -17.144 53.324 1.00 111.08 116 GLU B N 1
ATOM 1688 C CA . GLU B 1 25 ? -14.377 -16.247 53.860 1.00 110.61 116 GLU B CA 1
ATOM 1689 C C . GLU B 1 25 ? -13.339 -16.985 54.758 1.00 109.33 116 GLU B C 1
ATOM 1690 O O . GLU B 1 25 ? -12.722 -16.363 55.626 1.00 110.68 116 GLU B O 1
ATOM 1696 N N . HIS B 1 26 ? -13.157 -18.295 54.550 1.00 107.04 117 HIS B N 1
ATOM 1697 C CA . HIS B 1 26 ? -12.220 -19.138 55.332 1.00 104.02 117 HIS B CA 1
ATOM 1698 C C . HIS B 1 26 ? -11.807 -20.308 54.490 1.00 103.70 117 HIS B C 1
ATOM 1699 O O . HIS B 1 26 ? -10.700 -20.830 54.629 1.00 104.23 117 HIS B O 1
ATOM 1706 N N . GLU B 1 27 ? -12.730 -20.729 53.636 1.00 103.04 118 GLU B N 1
ATOM 1707 C CA . GLU B 1 27 ? -12.554 -21.897 52.794 1.00 104.69 118 GLU B CA 1
ATOM 1708 C C . GLU B 1 27 ? -11.638 -21.634 51.599 1.00 106.55 118 GLU B C 1
ATOM 1709 O O . GLU B 1 27 ? -11.433 -22.517 50.754 1.00 107.26 118 GLU B O 1
ATOM 1715 N N . GLU B 1 28 ? -11.108 -20.415 51.521 1.00 107.07 119 GLU B N 1
ATOM 1716 C CA . GLU B 1 28 ? -10.080 -20.075 50.543 1.00 105.91 119 GLU B CA 1
ATOM 1717 C C . GLU B 1 28 ? -8.806 -19.697 51.289 1.00 103.51 119 GLU B C 1
ATOM 1718 O O . GLU B 1 28 ? -7.725 -19.606 50.714 1.00 105.71 119 GLU B O 1
ATOM 1724 N N . LEU B 1 29 ? -8.944 -19.509 52.590 1.00 99.32 120 LEU B N 1
ATOM 1725 C CA . LEU B 1 29 ? -7.825 -19.169 53.430 1.00 96.14 120 LEU B CA 1
ATOM 1726 C C . LEU B 1 29 ? -7.504 -20.355 54.334 1.00 96.64 120 LEU B C 1
ATOM 1727 O O . LEU B 1 29 ? -6.855 -20.204 55.373 1.00 97.76 120 LEU B O 1
ATOM 1732 N N . CYS B 1 30 ? -7.950 -21.543 53.933 1.00 96.08 121 CYS B N 1
ATOM 1733 C CA . CYS B 1 30 ? -7.683 -22.737 54.728 1.00 96.67 121 CYS B CA 1
ATOM 1734 C C . CYS B 1 30 ? -6.252 -23.207 54.524 1.00 98.10 121 CYS B C 1
ATOM 1735 O O . CYS B 1 30 ? -5.614 -22.837 53.548 1.00 101.18 121 CYS B O 1
ATOM 1738 N N . GLU B 1 31 ? -5.734 -24.000 55.452 1.00 97.74 122 GLU B N 1
ATOM 1739 C CA . GLU B 1 31 ? -4.446 -24.630 55.240 1.00 96.30 122 GLU B CA 1
ATOM 1740 C C . GLU B 1 31 ? -4.658 -26.037 54.686 1.00 95.56 122 GLU B C 1
ATOM 1741 O O . GLU B 1 31 ? -3.703 -26.739 54.344 1.00 95.29 122 GLU B O 1
ATOM 1747 N N . PHE B 1 32 ? -5.924 -26.427 54.567 1.00 95.11 123 PHE B N 1
ATOM 1748 C CA . PHE B 1 32 ? -6.297 -27.790 54.166 1.00 94.04 123 PHE B CA 1
ATOM 1749 C C . PHE B 1 32 ? -6.935 -27.881 52.780 1.00 93.50 123 PHE B C 1
ATOM 1750 O O . PHE B 1 32 ? -7.229 -28.972 52.302 1.00 91.81 123 PHE B O 1
ATOM 1758 N N . ARG B 1 33 ? -7.175 -26.729 52.161 1.00 94.59 124 ARG B N 1
ATOM 1759 C CA . ARG B 1 33 ? -7.578 -26.646 50.761 1.00 94.67 124 ARG B CA 1
ATOM 1760 C C . ARG B 1 33 ? -6.545 -27.400 49.932 1.00 93.92 124 ARG B C 1
ATOM 1761 O O . ARG B 1 33 ? -5.356 -27.399 50.259 1.00 94.38 124 ARG B O 1
ATOM 1769 N N . PRO B 1 34 ? -6.991 -28.088 48.878 1.00 93.70 125 PRO B N 1
ATOM 1770 C CA . PRO B 1 34 ? -6.016 -28.769 48.033 1.00 93.94 125 PRO B CA 1
ATOM 1771 C C . PRO B 1 34 ? -5.297 -27.756 47.153 1.00 92.43 125 PRO B C 1
ATOM 1772 O O . PRO B 1 34 ? -5.779 -26.642 46.977 1.00 93.26 125 PRO B O 1
ATOM 1776 N N . TYR B 1 35 ? -4.145 -28.123 46.619 1.00 90.22 126 TYR B N 1
ATOM 1777 C CA . TYR B 1 35 ? -3.365 -27.167 45.858 1.00 89.63 126 TYR B CA 1
ATOM 1778 C C . TYR B 1 35 ? -3.617 -27.386 44.389 1.00 90.41 126 TYR B C 1
ATOM 1779 O O . TYR B 1 35 ? -3.925 -28.499 43.989 1.00 92.38 126 TYR B O 1
ATOM 1788 N N . SER B 1 36 ? -3.494 -26.326 43.597 1.00 90.38 127 SER B N 1
ATOM 1789 C CA . SER B 1 36 ? -3.467 -26.440 42.139 1.00 91.95 127 SER B CA 1
ATOM 1790 C C . SER B 1 36 ? -2.050 -26.202 41.618 1.00 92.14 127 SER B C 1
ATOM 1791 O O . SER B 1 36 ? -1.325 -25.345 42.131 1.00 91.69 127 SER B O 1
ATOM 1794 N N . CYS B 1 37 ? -1.669 -26.957 40.592 1.00 90.74 128 CYS B N 1
ATOM 1795 C CA . CYS B 1 37 ? -0.361 -26.840 39.975 1.00 87.39 128 CYS B CA 1
ATOM 1796 C C . CYS B 1 37 ? 0.044 -25.373 39.821 1.00 84.38 128 CYS B C 1
ATOM 1797 O O . CYS B 1 37 ? -0.636 -24.626 39.133 1.00 87.17 128 CYS B O 1
ATOM 1800 N N . PRO B 1 38 ? 1.155 -24.960 40.474 1.00 79.87 129 PRO B N 1
ATOM 1801 C CA . PRO B 1 38 ? 1.554 -23.565 40.600 1.00 75.40 129 PRO B CA 1
ATOM 1802 C C . PRO B 1 38 ? 2.352 -23.083 39.405 1.00 75.22 129 PRO B C 1
ATOM 1803 O O . PRO B 1 38 ? 2.711 -21.916 39.318 1.00 73.92 129 PRO B O 1
ATOM 1807 N N . CYS B 1 39 ? 2.608 -23.981 38.473 1.00 82.86 130 CYS B N 1
ATOM 1808 C CA . CYS B 1 39 ? 3.101 -23.601 37.165 1.00 86.63 130 CYS B CA 1
ATOM 1809 C C . CYS B 1 39 ? 2.147 -22.572 36.507 1.00 89.48 130 CYS B C 1
ATOM 1810 O O . CYS B 1 39 ? 0.921 -22.769 36.507 1.00 90.88 130 CYS B O 1
ATOM 1813 N N . PRO B 1 40 ? 2.697 -21.471 35.955 1.00 89.91 131 PRO B N 1
ATOM 1814 C CA . PRO B 1 40 ? 1.851 -20.355 35.545 1.00 92.86 131 PRO B CA 1
ATOM 1815 C C . PRO B 1 40 ? 1.102 -20.615 34.237 1.00 95.79 131 PRO B C 1
ATOM 1816 O O . PRO B 1 40 ? 0.416 -19.720 33.735 1.00 96.08 131 PRO B O 1
ATOM 1820 N N . GLY B 1 41 ? 1.230 -21.822 33.694 1.00 97.94 132 GLY B N 1
ATOM 1821 C CA . GLY B 1 41 ? 0.396 -22.230 32.570 1.00 104.80 132 GLY B CA 1
ATOM 1822 C C . GLY B 1 41 ? -1.080 -22.317 32.958 1.00 108.96 132 GLY B C 1
ATOM 1823 O O . GLY B 1 41 ? -1.415 -22.652 34.102 1.00 110.28 132 GLY B O 1
ATOM 1824 N N . ALA B 1 42 ? -1.963 -22.008 32.007 1.00 110.29 133 ALA B N 1
ATOM 1825 C CA . ALA B 1 42 ? -3.403 -22.167 32.199 1.00 111.59 133 ALA B CA 1
ATOM 1826 C C . ALA B 1 42 ? -3.812 -23.649 32.144 1.00 113.25 133 ALA B C 1
ATOM 1827 O O . ALA B 1 42 ? -4.824 -24.044 32.741 1.00 115.52 133 ALA B O 1
ATOM 1829 N N . SER B 1 43 ? -2.995 -24.455 31.455 1.00 112.26 134 SER B N 1
ATOM 1830 C CA . SER B 1 43 ? -3.304 -25.857 31.095 1.00 110.10 134 SER B CA 1
ATOM 1831 C C . SER B 1 43 ? -3.394 -26.884 32.235 1.00 107.34 134 SER B C 1
ATOM 1832 O O . SER B 1 43 ? -4.454 -27.474 32.456 1.00 108.08 134 SER B O 1
ATOM 1835 N N . CYS B 1 44 ? -2.284 -27.111 32.934 1.00 103.28 135 CYS B N 1
ATOM 1836 C CA . CYS B 1 44 ? -2.191 -28.168 33.952 1.00 100.49 135 CYS B CA 1
ATOM 1837 C C . CYS B 1 44 ? -3.321 -28.089 34.999 1.00 98.08 135 CYS B C 1
ATOM 1838 O O . CYS B 1 44 ? -3.573 -27.029 35.580 1.00 97.85 135 CYS B O 1
ATOM 1841 N N . LYS B 1 45 ? -4.020 -29.202 35.206 1.00 95.90 136 LYS B N 1
ATOM 1842 C CA . LYS B 1 45 ? -5.121 -29.248 36.176 1.00 95.08 136 LYS B CA 1
ATOM 1843 C C . LYS B 1 45 ? -4.905 -30.282 37.288 1.00 92.84 136 LYS B C 1
ATOM 1844 O O . LYS B 1 45 ? -5.784 -31.081 37.621 1.00 93.40 136 LYS B O 1
ATOM 1850 N N . TRP B 1 46 ? -3.714 -30.241 37.859 1.00 88.52 137 TRP B N 1
ATOM 1851 C CA . TRP B 1 46 ? -3.311 -31.167 38.893 1.00 85.07 137 TRP B CA 1
ATOM 1852 C C . TRP B 1 46 ? -3.860 -30.657 40.212 1.00 82.60 137 TRP B C 1
ATOM 1853 O O . TRP B 1 46 ? -4.229 -29.493 40.289 1.00 83.61 137 TRP B O 1
ATOM 1864 N N . GLN B 1 47 ? -3.922 -31.526 41.229 1.00 80.71 138 GLN B N 1
ATOM 1865 C CA . GLN B 1 47 ? -4.242 -31.163 42.631 1.00 80.67 138 GLN B CA 1
ATOM 1866 C C . GLN B 1 47 ? -3.672 -32.149 43.659 1.00 79.73 138 GLN B C 1
ATOM 1867 O O . GLN B 1 47 ? -3.596 -33.354 43.410 1.00 78.44 138 GLN B O 1
ATOM 1873 N N . GLY B 1 48 ? -3.300 -31.648 44.833 1.00 79.63 139 GLY B N 1
ATOM 1874 C CA . GLY B 1 48 ? -2.813 -32.540 45.903 1.00 80.77 139 GLY B CA 1
ATOM 1875 C C . GLY B 1 48 ? -2.189 -31.851 47.105 1.00 79.75 139 GLY B C 1
ATOM 1876 O O . GLY B 1 48 ? -2.059 -30.622 47.140 1.00 79.42 139 GLY B O 1
ATOM 1877 N N . SER B 1 49 ? -1.811 -32.645 48.101 1.00 79.00 140 SER B N 1
ATOM 1878 C CA . SER B 1 49 ? -1.189 -32.108 49.312 1.00 80.55 140 SER B CA 1
ATOM 1879 C C . SER B 1 49 ? 0.054 -31.317 48.955 1.00 82.92 140 SER B C 1
ATOM 1880 O O . SER B 1 49 ? 0.747 -31.644 47.986 1.00 86.60 140 SER B O 1
ATOM 1883 N N . LEU B 1 50 ? 0.337 -30.281 49.736 1.00 82.12 141 LEU B N 1
ATOM 1884 C CA . LEU B 1 50 ? 1.512 -29.459 49.518 1.00 79.63 141 LEU B CA 1
ATOM 1885 C C . LEU B 1 50 ? 2.730 -30.313 49.227 1.00 81.66 141 LEU B C 1
ATOM 1886 O O . LEU B 1 50 ? 3.443 -30.061 48.265 1.00 83.13 141 LEU B O 1
ATOM 1891 N N . ASP B 1 51 ? 2.958 -31.327 50.054 1.00 82.14 142 ASP B N 1
ATOM 1892 C CA . ASP B 1 51 ? 4.117 -32.199 49.901 1.00 83.63 142 ASP B CA 1
ATOM 1893 C C . ASP B 1 51 ? 4.193 -32.987 48.585 1.00 85.49 142 ASP B C 1
ATOM 1894 O O . ASP B 1 51 ? 5.245 -33.540 48.260 1.00 87.55 142 ASP B O 1
ATOM 1899 N N . ALA B 1 52 ? 3.106 -33.053 47.823 1.00 85.79 143 ALA B N 1
ATOM 1900 C CA . ALA B 1 52 ? 3.144 -33.813 46.574 1.00 85.63 143 ALA B CA 1
ATOM 1901 C C . ALA B 1 52 ? 3.253 -32.872 45.404 1.00 85.79 143 ALA B C 1
ATOM 1902 O O . ALA B 1 52 ? 3.180 -33.287 44.241 1.00 85.18 143 ALA B O 1
ATOM 1904 N N . VAL B 1 53 ? 3.464 -31.601 45.730 1.00 85.89 144 VAL B N 1
ATOM 1905 C CA . VAL B 1 53 ? 3.561 -30.546 44.731 1.00 86.08 144 VAL B CA 1
ATOM 1906 C C . VAL B 1 53 ? 4.903 -30.544 44.045 1.00 86.95 144 VAL B C 1
ATOM 1907 O O . VAL B 1 53 ? 4.968 -30.599 42.817 1.00 86.74 144 VAL B O 1
ATOM 1911 N N . MET B 1 54 ? 5.971 -30.455 44.838 1.00 86.50 145 MET B N 1
ATOM 1912 C CA . MET B 1 54 ? 7.325 -30.483 44.281 1.00 84.28 145 MET B CA 1
ATOM 1913 C C . MET B 1 54 ? 7.580 -31.763 43.477 1.00 80.88 145 MET B C 1
ATOM 1914 O O . MET B 1 54 ? 8.108 -31.687 42.363 1.00 80.75 145 MET B O 1
ATOM 1919 N N . PRO B 1 55 ? 7.172 -32.933 44.019 1.00 77.91 146 PRO B N 1
ATOM 1920 C CA . PRO B 1 55 ? 7.046 -34.146 43.202 1.00 77.29 146 PRO B CA 1
ATOM 1921 C C . PRO B 1 55 ? 6.212 -33.958 41.929 1.00 77.41 146 PRO B C 1
ATOM 1922 O O . PRO B 1 55 ? 6.530 -34.533 40.903 1.00 76.75 146 PRO B O 1
ATOM 1926 N N . HIS B 1 56 ? 5.152 -33.168 41.973 1.00 77.91 147 HIS B N 1
ATOM 1927 C CA . HIS B 1 56 ? 4.354 -33.023 40.768 1.00 80.01 147 HIS B CA 1
ATOM 1928 C C . HIS B 1 56 ? 5.159 -32.389 39.633 1.00 80.42 147 HIS B C 1
ATOM 1929 O O . HIS B 1 56 ? 5.207 -32.929 38.528 1.00 80.48 147 HIS B O 1
ATOM 1936 N N . LEU B 1 57 ? 5.792 -31.252 39.913 1.00 82.12 148 LEU B N 1
ATOM 1937 C CA . LEU B 1 57 ? 6.446 -30.453 38.871 1.00 83.96 148 LEU B CA 1
ATOM 1938 C C . LEU B 1 57 ? 7.656 -31.179 38.352 1.00 87.22 148 LEU B C 1
ATOM 1939 O O . LEU B 1 57 ? 7.953 -31.119 37.160 1.00 86.40 148 LEU B O 1
ATOM 1944 N N . MET B 1 58 ? 8.353 -31.860 39.258 1.00 90.29 149 MET B N 1
ATOM 1945 C CA . MET B 1 58 ? 9.533 -32.618 38.889 1.00 95.28 149 MET B CA 1
ATOM 1946 C C . MET B 1 58 ? 9.270 -33.749 37.905 1.00 95.15 149 MET B C 1
ATOM 1947 O O . MET B 1 58 ? 10.126 -34.048 37.091 1.00 94.80 149 MET B O 1
ATOM 1952 N N . HIS B 1 59 ? 8.085 -34.354 37.964 1.00 97.10 150 HIS B N 1
ATOM 1953 C CA . HIS B 1 59 ? 7.716 -35.430 37.036 1.00 97.88 150 HIS B CA 1
ATOM 1954 C C . HIS B 1 59 ? 7.014 -34.903 35.803 1.00 94.96 150 HIS B C 1
ATOM 1955 O O . HIS B 1 59 ? 7.460 -35.139 34.682 1.00 93.11 150 HIS B O 1
ATOM 1962 N N . GLN B 1 60 ? 5.929 -34.171 36.030 1.00 92.90 151 GLN B N 1
ATOM 1963 C CA . GLN B 1 60 ? 5.072 -33.679 34.961 1.00 93.30 151 GLN B CA 1
ATOM 1964 C C . GLN B 1 60 ? 5.694 -32.563 34.113 1.00 92.30 151 GLN B C 1
ATOM 1965 O O . GLN B 1 60 ? 5.537 -32.570 32.892 1.00 91.17 151 GLN B O 1
ATOM 1971 N N . HIS B 1 61 ? 6.363 -31.602 34.762 1.00 92.35 152 HIS B N 1
ATOM 1972 C CA . HIS B 1 61 ? 7.161 -30.567 34.068 1.00 89.16 152 HIS B CA 1
ATOM 1973 C C . HIS B 1 61 ? 8.669 -30.660 34.437 1.00 87.63 152 HIS B C 1
ATOM 1974 O O . HIS B 1 61 ? 9.170 -29.884 35.263 1.00 81.23 152 HIS B O 1
ATOM 1981 N N . LYS B 1 62 ? 9.378 -31.615 33.833 1.00 87.95 153 LYS B N 1
ATOM 1982 C CA . LYS B 1 62 ? 10.840 -31.691 33.948 1.00 86.68 153 LYS B CA 1
ATOM 1983 C C . LYS B 1 62 ? 11.459 -30.571 33.125 1.00 85.50 153 LYS B C 1
ATOM 1984 O O . LYS B 1 62 ? 12.628 -30.221 33.297 1.00 84.93 153 LYS B O 1
ATOM 1990 N N . SER B 1 63 ? 10.642 -30.019 32.235 1.00 84.26 154 SER B N 1
ATOM 1991 C CA . SER B 1 63 ? 10.992 -28.900 31.376 1.00 85.34 154 SER B CA 1
ATOM 1992 C C . SER B 1 63 ? 11.488 -27.651 32.120 1.00 85.09 154 SER B C 1
ATOM 1993 O O . SER B 1 63 ? 12.008 -26.710 31.501 1.00 85.22 154 SER B O 1
ATOM 1996 N N . ILE B 1 64 ? 11.347 -27.658 33.444 1.00 84.06 155 ILE B N 1
ATOM 1997 C CA . ILE B 1 64 ? 11.490 -26.440 34.263 1.00 81.41 155 ILE B CA 1
ATOM 1998 C C . ILE B 1 64 ? 12.761 -26.394 35.152 1.00 76.80 155 ILE B C 1
ATOM 1999 O O . ILE B 1 64 ? 13.004 -27.291 35.960 1.00 74.00 155 ILE B O 1
ATOM 2004 N N . THR B 1 65 ? 13.550 -25.335 34.985 1.00 73.57 156 THR B N 1
ATOM 2005 C CA . THR B 1 65 ? 14.883 -25.226 35.593 1.00 71.55 156 THR B CA 1
ATOM 2006 C C . THR B 1 65 ? 14.839 -25.119 37.094 1.00 70.61 156 THR B C 1
ATOM 2007 O O . THR B 1 65 ? 13.808 -24.727 37.660 1.00 72.66 156 THR B O 1
ATOM 2011 N N . THR B 1 66 ? 15.962 -25.456 37.731 1.00 64.30 157 THR B N 1
ATOM 2012 C CA . THR B 1 66 ? 16.104 -25.251 39.161 1.00 62.07 157 THR B CA 1
ATOM 2013 C C . THR B 1 66 ? 17.525 -24.831 39.441 1.00 62.23 157 THR B C 1
ATOM 2014 O O . THR B 1 66 ? 18.444 -25.227 38.720 1.00 64.29 157 THR B O 1
ATOM 2018 N N . LEU B 1 67 ? 17.698 -24.028 40.483 1.00 57.56 158 LEU B N 1
ATOM 2019 C CA . LEU B 1 67 ? 19.000 -23.565 40.882 1.00 51.10 158 LEU B CA 1
ATOM 2020 C C . LEU B 1 67 ? 19.053 -23.346 42.367 1.00 47.76 158 LEU B C 1
ATOM 2021 O O . LEU B 1 67 ? 18.053 -23.003 42.965 1.00 45.59 158 LEU B O 1
ATOM 2026 N N . GLN B 1 68 ? 20.221 -23.548 42.984 1.00 48.52 159 GLN B N 1
ATOM 2027 C CA . GLN B 1 68 ? 20.297 -23.331 44.442 1.00 41.71 159 GLN B CA 1
ATOM 2028 C C . GLN B 1 68 ? 21.125 -22.141 44.750 1.00 40.56 159 GLN B C 1
ATOM 2029 O O . GLN B 1 68 ? 22.018 -21.832 43.988 1.00 47.26 159 GLN B O 1
ATOM 2035 N N . GLY B 1 69 ? 20.799 -21.474 45.853 1.00 37.46 160 GLY B N 1
ATOM 2036 C CA . GLY B 1 69 ? 21.493 -20.304 46.288 1.00 44.66 160 GLY B CA 1
ATOM 2037 C C . GLY B 1 69 ? 20.556 -19.143 46.547 1.00 48.51 160 GLY B C 1
ATOM 2038 O O . GLY B 1 69 ? 19.766 -18.792 45.704 1.00 56.90 160 GLY B O 1
ATOM 2039 N N . GLU B 1 70 ? 20.669 -18.509 47.700 1.00 49.11 161 GLU B N 1
ATOM 2040 C CA . GLU B 1 70 ? 19.835 -17.371 48.011 1.00 51.14 161 GLU B CA 1
ATOM 2041 C C . GLU B 1 70 ? 20.102 -16.123 47.168 1.00 49.75 161 GLU B C 1
ATOM 2042 O O . GLU B 1 70 ? 19.640 -15.052 47.497 1.00 51.90 161 GLU B O 1
ATOM 2048 N N . ASP B 1 71 ? 20.850 -16.244 46.092 1.00 55.64 162 ASP B N 1
ATOM 2049 C CA . ASP B 1 71 ? 21.244 -15.067 45.348 1.00 57.51 162 ASP B CA 1
ATOM 2050 C C . ASP B 1 71 ? 21.734 -15.460 43.985 1.00 53.15 162 ASP B C 1
ATOM 2051 O O . ASP B 1 71 ? 22.919 -15.599 43.776 1.00 55.90 162 ASP B O 1
ATOM 2056 N N . ILE B 1 72 ? 20.804 -15.635 43.067 1.00 47.59 163 ILE B N 1
ATOM 2057 C CA . ILE B 1 72 ? 21.080 -16.076 41.734 1.00 46.40 163 ILE B CA 1
ATOM 2058 C C . ILE B 1 72 ? 20.722 -14.958 40.771 1.00 48.20 163 ILE B C 1
ATOM 2059 O O . ILE B 1 72 ? 20.471 -13.818 41.224 1.00 52.13 163 ILE B O 1
ATOM 2064 N N . VAL B 1 73 ? 20.740 -15.282 39.473 1.00 46.64 164 VAL B N 1
ATOM 2065 C CA . VAL B 1 73 ? 20.366 -14.387 38.379 1.00 46.60 164 VAL B CA 1
ATOM 2066 C C . VAL B 1 73 ? 19.493 -15.184 37.494 1.00 48.04 164 VAL B C 1
ATOM 2067 O O . VAL B 1 73 ? 19.953 -16.165 36.873 1.00 50.24 164 VAL B O 1
ATOM 2071 N N . PHE B 1 74 ? 18.239 -14.753 37.417 1.00 51.61 165 PHE B N 1
ATOM 2072 C CA . PHE B 1 74 ? 17.199 -15.347 36.567 1.00 51.85 165 PHE B CA 1
ATOM 2073 C C . PHE B 1 74 ? 17.462 -14.620 35.297 1.00 49.93 165 PHE B C 1
ATOM 2074 O O . PHE B 1 74 ? 17.472 -13.402 35.306 1.00 50.96 165 PHE B O 1
ATOM 2082 N N . LEU B 1 75 ? 17.758 -15.345 34.233 1.00 48.93 166 LEU B N 1
ATOM 2083 C CA . LEU B 1 75 ? 18.037 -14.704 32.960 1.00 52.90 166 LEU B CA 1
ATOM 2084 C C . LEU B 1 75 ? 16.966 -15.109 31.948 1.00 55.16 166 LEU B C 1
ATOM 2085 O O . LEU B 1 75 ? 17.002 -16.220 31.374 1.00 53.23 166 LEU B O 1
ATOM 2090 N N . ALA B 1 76 ? 16.011 -14.204 31.739 1.00 55.59 167 ALA B N 1
ATOM 2091 C CA . ALA B 1 76 ? 14.947 -14.439 30.760 1.00 58.15 167 ALA B CA 1
ATOM 2092 C C . ALA B 1 76 ? 15.486 -14.261 29.374 1.00 59.99 167 ALA B C 1
ATOM 2093 O O . ALA B 1 76 ? 15.864 -13.130 28.994 1.00 60.82 167 ALA B O 1
ATOM 2095 N N . THR B 1 77 ? 15.484 -15.360 28.617 1.00 60.27 168 THR B N 1
ATOM 2096 C CA . THR B 1 77 ? 16.082 -15.394 27.268 1.00 61.61 168 THR B CA 1
ATOM 2097 C C . THR B 1 77 ? 15.167 -14.783 26.208 1.00 64.21 168 THR B C 1
ATOM 2098 O O . THR B 1 77 ? 13.939 -14.930 26.276 1.00 67.24 168 THR B O 1
ATOM 2102 N N . ASP B 1 78 ? 15.740 -14.088 25.235 1.00 66.86 169 ASP B N 1
ATOM 2103 C CA . ASP B 1 78 ? 14.956 -13.690 24.050 1.00 71.71 169 ASP B CA 1
ATOM 2104 C C . ASP B 1 78 ? 13.638 -12.997 24.439 1.00 71.78 169 ASP B C 1
ATOM 2105 O O . ASP B 1 78 ? 12.560 -13.554 24.203 1.00 70.81 169 ASP B O 1
ATOM 2110 N N . ILE B 1 79 ? 13.732 -11.800 25.031 1.00 72.35 170 ILE B N 1
ATOM 2111 C CA . ILE B 1 79 ? 12.561 -11.070 25.573 1.00 73.34 170 ILE B CA 1
ATOM 2112 C C . ILE B 1 79 ? 11.586 -10.500 24.515 1.00 75.47 170 ILE B C 1
ATOM 2113 O O . ILE B 1 79 ? 10.383 -10.322 24.780 1.00 74.62 170 ILE B O 1
ATOM 2118 N N . ASN B 1 80 ? 12.118 -10.196 23.336 1.00 77.10 171 ASN B N 1
ATOM 2119 C CA . ASN B 1 80 ? 11.365 -9.470 22.327 1.00 79.65 171 ASN B CA 1
ATOM 2120 C C . ASN B 1 80 ? 10.284 -10.286 21.637 1.00 79.66 171 ASN B C 1
ATOM 2121 O O . ASN B 1 80 ? 9.438 -9.729 20.938 1.00 79.56 171 ASN B O 1
ATOM 2126 N N . LEU B 1 81 ? 10.293 -11.599 21.829 1.00 77.23 172 LEU B N 1
ATOM 2127 C CA . LEU B 1 81 ? 9.277 -12.424 21.195 1.00 78.23 172 LEU B CA 1
ATOM 2128 C C . LEU B 1 81 ? 7.895 -11.763 21.268 1.00 77.51 172 LEU B C 1
ATOM 2129 O O . LEU B 1 81 ? 7.469 -11.329 22.345 1.00 75.66 172 LEU B O 1
ATOM 2134 N N . PRO B 1 82 ? 7.211 -11.637 20.112 1.00 79.01 173 PRO B N 1
ATOM 2135 C CA . PRO B 1 82 ? 5.935 -10.914 20.101 1.00 78.20 173 PRO B CA 1
ATOM 2136 C C . PRO B 1 82 ? 4.784 -11.815 20.544 1.00 76.94 173 PRO B C 1
ATOM 2137 O O . PRO B 1 82 ? 4.666 -12.943 20.056 1.00 75.01 173 PRO B O 1
ATOM 2141 N N . GLY B 1 83 ? 3.971 -11.322 21.484 1.00 77.04 174 GLY B N 1
ATOM 2142 C CA . GLY B 1 83 ? 2.867 -12.110 22.067 1.00 79.00 174 GLY B CA 1
ATOM 2143 C C . GLY B 1 83 ? 2.969 -12.412 23.561 1.00 80.16 174 GLY B C 1
ATOM 2144 O O . GLY B 1 83 ? 3.931 -12.008 24.228 1.00 81.65 174 GLY B O 1
ATOM 2145 N N . ALA B 1 84 ? 1.964 -13.101 24.101 1.00 78.67 175 ALA B N 1
ATOM 2146 C CA . ALA B 1 84 ? 1.993 -13.495 25.504 1.00 76.96 175 ALA B CA 1
ATOM 2147 C C . ALA B 1 84 ? 2.996 -14.613 25.648 1.00 77.71 175 ALA B C 1
ATOM 2148 O O . ALA B 1 84 ? 2.734 -15.770 25.290 1.00 77.19 175 ALA B O 1
ATOM 2150 N N . VAL B 1 85 ? 4.170 -14.211 26.137 1.00 78.40 176 VAL B N 1
ATOM 2151 C CA . VAL B 1 85 ? 5.314 -15.071 26.443 1.00 73.48 176 VAL B CA 1
ATOM 2152 C C . VAL B 1 85 ? 5.264 -15.315 27.948 1.00 71.97 176 VAL B C 1
ATOM 2153 O O . VAL B 1 85 ? 4.460 -14.704 28.649 1.00 72.87 176 VAL B O 1
ATOM 2157 N N . ASP B 1 86 ? 6.079 -16.237 28.444 1.00 70.85 177 ASP B N 1
ATOM 2158 C CA . ASP B 1 86 ? 6.354 -16.305 29.869 1.00 69.82 177 ASP B CA 1
ATOM 2159 C C . ASP B 1 86 ? 7.564 -17.187 30.195 1.00 68.59 177 ASP B C 1
ATOM 2160 O O . ASP B 1 86 ? 7.852 -18.160 29.491 1.00 71.41 177 ASP B O 1
ATOM 2165 N N . TRP B 1 87 ? 8.272 -16.836 31.262 1.00 64.69 178 TRP B N 1
ATOM 2166 C CA . TRP B 1 87 ? 9.419 -17.605 31.699 1.00 62.63 178 TRP B CA 1
ATOM 2167 C C . TRP B 1 87 ? 9.115 -18.097 33.102 1.00 63.76 178 TRP B C 1
ATOM 2168 O O . TRP B 1 87 ? 8.503 -17.366 33.896 1.00 67.56 178 TRP B O 1
ATOM 2179 N N . VAL B 1 88 ? 9.529 -19.322 33.428 1.00 61.13 179 VAL B N 1
ATOM 2180 C CA . VAL B 1 88 ? 9.348 -19.844 34.793 1.00 60.21 179 VAL B CA 1
ATOM 2181 C C . VAL B 1 88 ? 10.661 -20.482 35.229 1.00 59.10 179 VAL B C 1
ATOM 2182 O O . VAL B 1 88 ? 11.399 -20.956 34.378 1.00 61.42 179 VAL B O 1
ATOM 2186 N N . MET B 1 89 ? 10.965 -20.475 36.522 1.00 55.42 180 MET B N 1
ATOM 2187 C CA . MET B 1 89 ? 12.196 -21.085 36.988 1.00 58.10 180 MET B CA 1
ATOM 2188 C C . MET B 1 89 ? 12.087 -21.241 38.458 1.00 59.62 180 MET B C 1
ATOM 2189 O O . MET B 1 89 ? 11.247 -20.580 39.081 1.00 63.47 180 MET B O 1
ATOM 2194 N N . MET B 1 90 ? 12.935 -22.099 39.017 1.00 57.34 181 MET B N 1
ATOM 2195 C CA . MET B 1 90 ? 12.842 -22.417 40.438 1.00 57.33 181 MET B CA 1
ATOM 2196 C C . MET B 1 90 ? 14.145 -22.232 41.215 1.00 55.48 181 MET B C 1
ATOM 2197 O O . MET B 1 90 ? 15.233 -22.458 40.685 1.00 56.53 181 MET B O 1
ATOM 2202 N N . GLN B 1 91 ? 14.008 -21.794 42.457 1.00 51.88 182 GLN B N 1
ATOM 2203 C CA . GLN B 1 91 ? 15.135 -21.338 43.214 1.00 50.52 182 GLN B CA 1
ATOM 2204 C C . GLN B 1 91 ? 15.061 -21.931 44.592 1.00 52.69 182 GLN B C 1
ATOM 2205 O O . GLN B 1 91 ? 14.301 -21.456 45.441 1.00 53.64 182 GLN B O 1
ATOM 2211 N N . SER B 1 92 ? 15.853 -22.972 44.822 1.00 52.89 183 SER B N 1
ATOM 2212 C CA . SER B 1 92 ? 15.853 -23.639 46.106 1.00 54.37 183 SER B CA 1
ATOM 2213 C C . SER B 1 92 ? 16.871 -22.968 46.972 1.00 57.70 183 SER B C 1
ATOM 2214 O O . SER B 1 92 ? 18.010 -22.791 46.558 1.00 57.34 183 SER B O 1
ATOM 2217 N N . CYS B 1 93 ? 16.440 -22.565 48.162 1.00 60.65 184 CYS B N 1
ATOM 2218 C CA . CYS B 1 93 ? 17.323 -22.071 49.194 1.00 60.73 184 CYS B CA 1
ATOM 2219 C C . CYS B 1 93 ? 16.572 -22.120 50.496 1.00 59.63 184 CYS B C 1
ATOM 2220 O O . CYS B 1 93 ? 15.361 -22.051 50.514 1.00 55.84 184 CYS B O 1
ATOM 2223 N N . PHE B 1 94 ? 17.286 -22.268 51.593 1.00 59.87 185 PHE B N 1
ATOM 2224 C CA . PHE B 1 94 ? 16.674 -22.117 52.909 1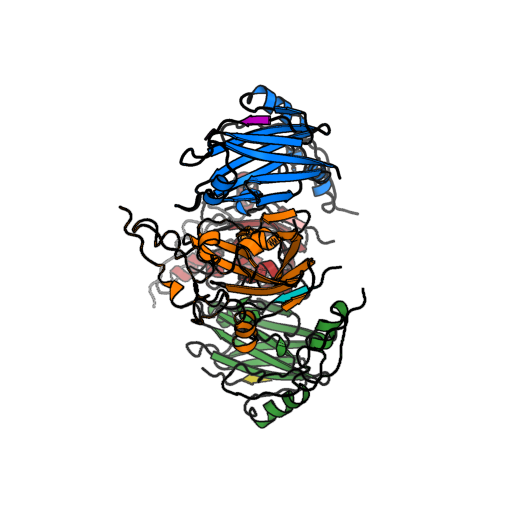.00 56.29 185 PHE B CA 1
ATOM 2225 C C . PHE B 1 94 ? 15.792 -23.236 53.349 1.00 53.82 185 PHE B C 1
ATOM 2226 O O . PHE B 1 94 ? 14.985 -23.057 54.212 1.00 52.54 185 PHE B O 1
ATOM 2234 N N . GLY B 1 95 ? 16.003 -24.410 52.787 1.00 54.36 186 GLY B N 1
ATOM 2235 C CA . GLY B 1 95 ? 15.167 -25.553 53.082 1.00 57.00 186 GLY B CA 1
ATOM 2236 C C . GLY B 1 95 ? 13.912 -25.564 52.203 1.00 59.41 186 GLY B C 1
ATOM 2237 O O . GLY B 1 95 ? 13.091 -26.477 52.305 1.00 63.23 186 GLY B O 1
ATOM 2238 N N . PHE B 1 96 ? 13.805 -24.583 51.306 1.00 57.56 187 PHE B N 1
ATOM 2239 C CA . PHE B 1 96 ? 12.588 -24.290 50.619 1.00 55.95 187 PHE B CA 1
ATOM 2240 C C . PHE B 1 96 ? 12.794 -24.104 49.144 1.00 56.48 187 PHE B C 1
ATOM 2241 O O . PHE B 1 96 ? 13.894 -23.810 48.718 1.00 58.76 187 PHE B O 1
ATOM 2249 N N . HIS B 1 97 ? 11.723 -24.259 48.367 1.00 53.91 188 HIS B N 1
ATOM 2250 C CA . HIS B 1 97 ? 11.794 -24.010 46.940 1.00 54.18 188 HIS B CA 1
ATOM 2251 C C . HIS B 1 97 ? 10.903 -22.835 46.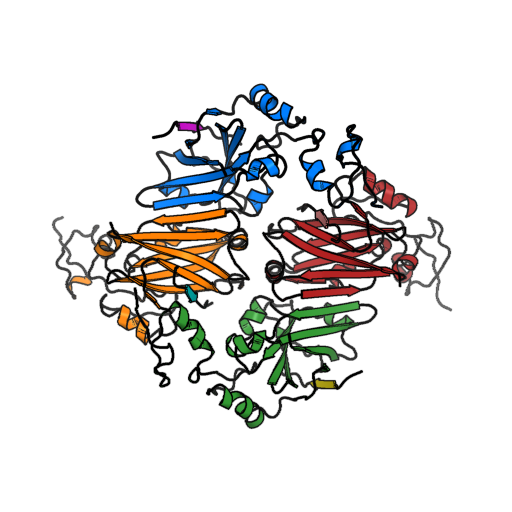528 1.00 55.20 188 HIS B C 1
ATOM 2252 O O . HIS B 1 97 ? 9.773 -22.744 46.997 1.00 58.74 188 HIS B O 1
ATOM 2259 N N . PHE B 1 98 ? 11.381 -21.961 45.640 1.00 52.29 189 PHE B N 1
ATOM 2260 C CA . PHE B 1 98 ? 10.672 -20.713 45.342 1.00 53.97 189 PHE B CA 1
ATOM 2261 C C . PHE B 1 98 ? 10.449 -20.605 43.852 1.00 56.25 189 PHE B C 1
ATOM 2262 O O . PHE B 1 98 ? 11.371 -20.885 43.076 1.00 59.58 189 PHE B O 1
ATOM 2270 N N . MET B 1 99 ? 9.255 -20.191 43.433 1.00 53.80 190 MET B N 1
ATOM 2271 C CA . MET B 1 99 ? 8.970 -20.185 42.011 1.00 56.85 190 MET B CA 1
ATOM 2272 C C . MET B 1 99 ? 9.036 -18.802 41.407 1.00 55.20 190 MET B C 1
ATOM 2273 O O . MET B 1 99 ? 8.220 -17.934 41.768 1.00 57.65 190 MET B O 1
ATOM 2278 N N . LEU B 1 100 ? 9.955 -18.608 40.459 1.00 51.81 191 LEU B N 1
ATOM 2279 C CA . LEU B 1 100 ? 10.226 -17.280 39.922 1.00 48.54 191 LEU B CA 1
ATOM 2280 C C . LEU B 1 100 ? 9.740 -17.333 38.512 1.00 49.58 191 LEU B C 1
ATOM 2281 O O . LEU B 1 100 ? 10.164 -18.220 37.756 1.00 52.84 191 LEU B O 1
ATOM 2286 N N . VAL B 1 101 ? 8.858 -16.375 38.183 1.00 49.46 192 VAL B N 1
ATOM 2287 C CA . VAL B 1 101 ? 7.977 -16.353 37.016 1.00 48.52 192 VAL B CA 1
ATOM 2288 C C . VAL B 1 101 ? 8.037 -14.958 36.486 1.00 49.68 192 VAL B C 1
ATOM 2289 O O . VAL B 1 101 ? 7.930 -14.003 37.272 1.00 50.94 192 VAL B O 1
ATOM 2293 N N . LEU B 1 102 ? 8.190 -14.823 35.166 1.00 52.93 193 LEU B N 1
ATOM 2294 C CA . LEU B 1 102 ? 8.202 -13.511 34.505 1.00 56.70 193 LEU B CA 1
ATOM 2295 C C . LEU B 1 102 ? 7.242 -13.495 33.292 1.00 60.41 193 LEU B C 1
ATOM 2296 O O . LEU B 1 102 ? 7.480 -14.174 32.293 1.00 62.15 193 LEU B O 1
ATOM 2301 N N . GLU B 1 103 ? 6.181 -12.696 33.367 1.00 62.62 194 GLU B N 1
ATOM 2302 C CA . GLU B 1 103 ? 5.036 -12.889 32.463 1.00 65.18 194 GLU B CA 1
ATOM 2303 C C . GLU B 1 103 ? 4.706 -11.676 31.603 1.00 65.20 194 GLU B C 1
ATOM 2304 O O . GLU B 1 103 ? 4.136 -10.701 32.061 1.00 64.44 194 GLU B O 1
ATOM 2310 N N . LYS B 1 104 ? 5.103 -11.732 30.342 1.00 67.93 195 LYS B N 1
ATOM 2311 C CA . LYS B 1 104 ? 4.837 -10.643 29.404 1.00 68.53 195 LYS B CA 1
ATOM 2312 C C . LYS B 1 104 ? 3.396 -10.778 28.931 1.00 76.02 195 LYS B C 1
ATOM 2313 O O . LYS B 1 104 ? 2.971 -11.848 28.495 1.00 78.82 195 LYS B O 1
ATOM 2319 N N . GLN B 1 105 ? 2.632 -9.706 29.021 1.00 79.97 196 GLN B N 1
ATOM 2320 C CA . GLN B 1 105 ? 1.322 -9.752 28.451 1.00 87.01 196 GLN B CA 1
ATOM 2321 C C . GLN B 1 105 ? 0.899 -8.362 28.090 1.00 94.28 196 GLN B C 1
ATOM 2322 O O . GLN B 1 105 ? 1.472 -7.384 28.589 1.00 92.92 196 GLN B O 1
ATOM 2328 N N . GLU B 1 106 ? -0.092 -8.286 27.202 1.00 102.26 197 GLU B N 1
ATOM 2329 C CA . GLU B 1 106 ? -0.737 -7.021 26.867 1.00 109.93 197 GLU B CA 1
ATOM 2330 C C . GLU B 1 106 ? -1.875 -6.782 27.860 1.00 111.91 197 GLU B C 1
ATOM 2331 O O . GLU B 1 106 ? -2.957 -7.339 27.700 1.00 112.64 197 GLU B O 1
ATOM 2337 N N . LYS B 1 107 ? -1.624 -5.969 28.890 1.00 117.21 198 LYS B N 1
ATOM 2338 C CA . LYS B 1 107 ? -2.610 -5.763 29.977 1.00 121.27 198 LYS B CA 1
ATOM 2339 C C . LYS B 1 107 ? -3.818 -4.881 29.596 1.00 123.06 198 LYS B C 1
ATOM 2340 O O . LYS B 1 107 ? -4.960 -5.236 29.907 1.00 124.70 198 LYS B O 1
ATOM 2346 N N . TYR B 1 108 ? -3.568 -3.740 28.953 1.00 123.62 199 TYR B N 1
ATOM 2347 C CA . TYR B 1 108 ? -4.643 -2.931 28.362 1.00 124.65 199 TYR B CA 1
ATOM 2348 C C . TYR B 1 108 ? -4.401 -2.871 26.843 1.00 124.59 199 TYR B C 1
ATOM 2349 O O . TYR B 1 108 ? -3.327 -2.442 26.407 1.00 125.20 199 TYR B O 1
ATOM 2358 N N . ASP B 1 109 ? -5.380 -3.311 26.044 1.00 124.12 200 ASP B N 1
ATOM 2359 C CA . ASP B 1 109 ? -5.226 -3.401 24.569 1.00 122.67 200 ASP B CA 1
ATOM 2360 C C . ASP B 1 109 ? -4.453 -2.194 24.015 1.00 119.69 200 ASP B C 1
ATOM 2361 O O . ASP B 1 109 ? -5.002 -1.101 23.891 1.00 120.34 200 ASP B O 1
ATOM 2366 N N . GLY B 1 110 ? -3.174 -2.390 23.712 1.00 115.61 201 GLY B N 1
ATOM 2367 C CA . GLY B 1 110 ? -2.339 -1.309 23.199 1.00 109.76 201 GLY B CA 1
ATOM 2368 C C . GLY B 1 110 ? -1.136 -0.965 24.057 1.00 106.79 201 GLY B C 1
ATOM 2369 O O . GLY B 1 110 ? -0.406 -0.030 23.717 1.00 105.40 201 GLY B O 1
ATOM 2370 N N . HIS B 1 111 ? -0.944 -1.702 25.168 1.00 104.24 202 HIS B N 1
ATOM 2371 C CA . HIS B 1 111 ? 0.242 -1.571 26.066 1.00 99.63 202 HIS B CA 1
ATOM 2372 C C . HIS B 1 111 ? 0.664 -2.891 26.730 1.00 93.34 202 HIS B C 1
ATOM 2373 O O . HIS B 1 111 ? 0.064 -3.337 27.720 1.00 92.37 202 HIS B O 1
ATOM 2380 N N . GLN B 1 112 ? 1.715 -3.490 26.169 1.00 86.47 203 GLN B N 1
ATOM 2381 C CA . GLN B 1 112 ? 2.281 -4.758 26.629 1.00 79.22 203 GLN B CA 1
ATOM 2382 C C . GLN B 1 112 ? 3.327 -4.504 27.727 1.00 77.76 203 GLN B C 1
ATOM 2383 O O . GLN B 1 112 ? 4.165 -3.592 27.630 1.00 76.26 203 GLN B O 1
ATOM 2389 N N . GLN B 1 113 ? 3.275 -5.316 28.774 1.00 75.32 204 GLN B N 1
ATOM 2390 C CA . GLN B 1 113 ? 4.119 -5.108 29.939 1.00 71.14 204 GLN B CA 1
ATOM 2391 C C . GLN B 1 113 ? 4.620 -6.405 30.531 1.00 68.16 204 GLN B C 1
ATOM 2392 O O . GLN B 1 113 ? 3.992 -7.465 30.418 1.00 68.59 204 GLN B O 1
ATOM 2398 N N . PHE B 1 114 ? 5.739 -6.289 31.231 1.00 65.29 205 PHE B N 1
ATOM 2399 C CA . PHE B 1 114 ? 6.333 -7.414 31.922 1.00 58.98 205 PHE B CA 1
ATOM 2400 C C . PHE B 1 114 ? 5.819 -7.495 33.357 1.00 56.34 205 PHE B C 1
ATOM 2401 O O . PHE B 1 114 ? 5.275 -6.524 33.856 1.00 55.84 205 PHE B O 1
ATOM 2409 N N . PHE B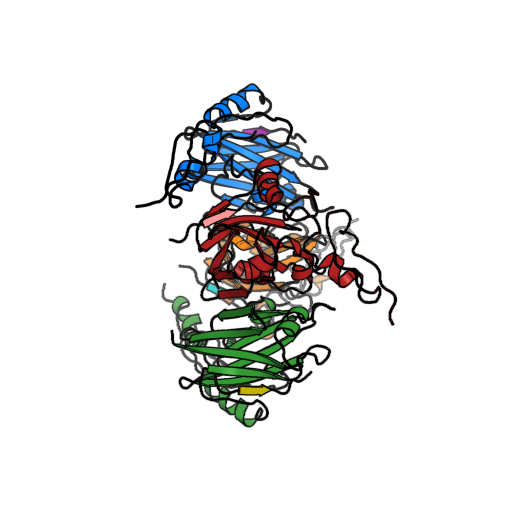 1 115 ? 5.959 -8.651 34.002 1.00 52.80 206 PHE B N 1
ATOM 2410 C CA . PHE B 1 115 ? 5.326 -8.861 35.285 1.00 54.16 206 PHE B CA 1
ATOM 2411 C C . PHE B 1 115 ? 6.048 -9.877 36.160 1.00 55.45 206 PHE B C 1
ATOM 2412 O O . PHE B 1 115 ? 5.478 -10.923 36.470 1.00 58.49 206 PHE B O 1
ATOM 2420 N N . ALA B 1 116 ? 7.269 -9.591 36.603 1.00 54.65 207 ALA B N 1
ATOM 2421 C CA . ALA B 1 116 ? 8.036 -10.595 37.362 1.00 51.61 207 ALA B CA 1
ATOM 2422 C C . ALA B 1 116 ? 7.716 -10.603 38.842 1.00 50.62 207 ALA B C 1
ATOM 2423 O O . ALA B 1 116 ? 7.665 -9.540 39.473 1.00 52.96 207 ALA B O 1
ATOM 2425 N N . ILE B 1 117 ? 7.500 -11.822 39.372 1.00 50.69 208 ILE B N 1
ATOM 2426 C CA . ILE B 1 117 ? 7.049 -12.078 40.762 1.00 52.27 208 ILE B CA 1
ATOM 2427 C C . ILE B 1 117 ? 7.549 -13.449 41.282 1.00 52.78 208 ILE B C 1
ATOM 2428 O O . ILE B 1 117 ? 7.834 -14.338 40.497 1.00 55.22 208 ILE B O 1
ATOM 2433 N N . VAL B 1 118 ? 7.614 -13.627 42.599 1.00 51.81 209 VAL B N 1
ATOM 2434 C CA . VAL B 1 118 ? 8.128 -14.857 43.213 1.00 49.99 209 VAL B CA 1
ATOM 2435 C C . VAL B 1 118 ? 7.107 -15.480 44.174 1.00 52.05 209 VAL B C 1
ATOM 2436 O O . VAL B 1 118 ? 6.339 -14.783 44.833 1.00 54.10 209 VAL B O 1
ATOM 2440 N N . GLN B 1 119 ? 7.079 -16.802 44.249 1.00 56.37 210 GLN B N 1
ATOM 2441 C CA . GLN B 1 119 ? 6.205 -17.484 45.209 1.00 59.00 210 GLN B CA 1
ATOM 2442 C C . GLN B 1 119 ? 6.975 -18.610 45.861 1.00 59.02 210 GLN B C 1
ATOM 2443 O O . GLN B 1 119 ? 7.849 -19.230 45.247 1.00 58.46 210 GLN B O 1
ATOM 2449 N N . LEU B 1 120 ? 6.634 -18.863 47.111 1.00 57.13 211 LEU B N 1
ATOM 2450 C CA . LEU B 1 120 ? 7.221 -19.906 47.895 1.00 56.58 211 LEU B CA 1
ATOM 2451 C C . LEU B 1 120 ? 6.307 -21.062 47.790 1.00 57.24 211 LEU B C 1
ATOM 2452 O O . LEU B 1 120 ? 5.122 -20.917 48.028 1.00 58.57 211 LEU B O 1
ATOM 2457 N N . ILE B 1 121 ? 6.849 -22.208 47.422 1.00 59.22 212 ILE B N 1
ATOM 2458 C CA . ILE B 1 121 ? 6.104 -23.451 47.458 1.00 60.07 212 ILE B CA 1
ATOM 2459 C C . ILE B 1 121 ? 5.991 -23.883 48.908 1.00 64.41 212 ILE B C 1
ATOM 2460 O O . ILE B 1 121 ? 6.719 -24.788 49.364 1.00 67.54 212 ILE B O 1
ATOM 2465 N N . GLY B 1 122 ? 5.109 -23.205 49.643 1.00 60.81 213 GLY B N 1
ATOM 2466 C CA . GLY B 1 122 ? 4.884 -23.481 51.057 1.00 60.84 213 GLY B CA 1
ATOM 2467 C C . GLY B 1 122 ? 3.636 -22.767 51.560 1.00 61.02 213 GLY B C 1
ATOM 2468 O O . GLY B 1 122 ? 2.969 -22.048 50.806 1.00 63.30 213 GLY B O 1
ATOM 2469 N N . THR B 1 123 ? 3.319 -22.954 52.839 1.00 56.92 214 THR B N 1
ATOM 2470 C CA . THR B 1 123 ? 2.113 -22.408 53.403 1.00 58.29 214 THR B CA 1
ATOM 2471 C C . THR B 1 123 ? 2.302 -20.916 53.643 1.00 61.49 214 THR B C 1
ATOM 2472 O O . THR B 1 123 ? 3.414 -20.444 53.634 1.00 69.53 214 THR B O 1
ATOM 2476 N N . ARG B 1 124 ? 1.235 -20.152 53.814 1.00 66.36 215 ARG B N 1
ATOM 2477 C CA . ARG B 1 124 ? 1.393 -18.689 53.837 1.00 68.12 215 ARG B CA 1
ATOM 2478 C C . ARG B 1 124 ? 2.006 -18.218 55.142 1.00 67.87 215 ARG B C 1
ATOM 2479 O O . ARG B 1 124 ? 2.755 -17.239 55.147 1.00 67.14 215 ARG B O 1
ATOM 2487 N N . LYS B 1 125 ? 1.696 -18.899 56.248 1.00 67.61 216 LYS B N 1
ATOM 2488 C CA . LYS B 1 125 ? 2.456 -18.651 57.472 1.00 70.26 216 LYS B CA 1
ATOM 2489 C C . LYS B 1 125 ? 3.937 -18.719 57.088 1.00 62.34 216 LYS B C 1
ATOM 2490 O O . LYS B 1 125 ? 4.686 -17.778 57.316 1.00 61.52 216 LYS B O 1
ATOM 2496 N N . GLN B 1 126 ? 4.310 -19.805 56.425 1.00 51.57 217 GLN B N 1
ATOM 2497 C CA . GLN B 1 126 ? 5.628 -19.981 55.836 1.00 52.05 217 GLN B CA 1
ATOM 2498 C C . GLN B 1 126 ? 6.221 -18.864 54.929 1.00 58.80 217 GLN B C 1
ATOM 2499 O O . GLN B 1 126 ? 7.443 -18.588 55.027 1.00 62.06 217 GLN B O 1
ATOM 2505 N N . ALA B 1 127 ? 5.414 -18.260 54.045 1.00 58.90 218 ALA B N 1
ATOM 2506 C CA . ALA B 1 127 ? 5.938 -17.227 53.137 1.00 60.18 218 ALA B CA 1
ATOM 2507 C C . ALA B 1 127 ? 6.284 -15.968 53.912 1.00 64.15 218 ALA B C 1
ATOM 2508 O O . ALA B 1 127 ? 7.202 -15.218 53.589 1.00 65.90 218 ALA B O 1
ATOM 2510 N N . GLU B 1 128 ? 5.529 -15.761 54.970 1.00 68.73 219 GLU B N 1
ATOM 2511 C CA . GLU B 1 128 ? 5.598 -14.549 55.730 1.00 67.75 219 GLU B CA 1
ATOM 2512 C C . GLU B 1 128 ? 6.935 -14.414 56.384 1.00 62.65 219 GLU B C 1
ATOM 2513 O O . GLU B 1 128 ? 7.184 -13.398 56.983 1.00 63.90 219 GLU B O 1
ATOM 2519 N N . ASN B 1 129 ? 7.781 -15.433 56.304 1.00 61.37 220 ASN B N 1
ATOM 2520 C CA . ASN B 1 129 ? 9.111 -15.353 56.943 1.00 64.88 220 ASN B CA 1
ATOM 2521 C C . ASN B 1 129 ? 10.245 -14.971 56.028 1.00 65.40 220 ASN B C 1
ATOM 2522 O O . ASN B 1 129 ? 11.395 -14.984 56.443 1.00 69.26 220 ASN B O 1
ATOM 2527 N N . PHE B 1 130 ? 9.919 -14.645 54.792 1.00 64.23 221 PHE B N 1
ATOM 2528 C CA . PHE B 1 130 ? 10.910 -14.388 53.787 1.00 59.79 221 PHE B CA 1
ATOM 2529 C C . PHE B 1 130 ? 10.748 -12.994 53.215 1.00 60.15 221 PHE B C 1
ATOM 2530 O O . PHE B 1 130 ? 9.848 -12.258 53.610 1.00 62.80 221 PHE B O 1
ATOM 2538 N N . ALA B 1 131 ? 11.649 -12.606 52.326 1.00 57.28 222 ALA B N 1
ATOM 2539 C CA . ALA B 1 131 ? 11.465 -11.400 51.568 1.00 53.53 222 ALA B CA 1
ATOM 2540 C C . ALA B 1 131 ? 12.259 -11.675 50.351 1.00 53.62 222 ALA B C 1
ATOM 2541 O O . ALA B 1 131 ? 13.185 -12.454 50.437 1.00 55.56 222 ALA B O 1
ATOM 2543 N N . TYR B 1 132 ? 11.887 -11.079 49.222 1.00 50.56 223 TYR B N 1
ATOM 2544 C CA . TYR B 1 132 ? 12.590 -11.293 47.985 1.00 45.04 223 TYR B CA 1
ATOM 2545 C C . TYR B 1 132 ? 12.879 -9.945 47.387 1.00 47.22 223 TYR B C 1
ATOM 2546 O O . TYR B 1 132 ? 12.416 -8.955 47.890 1.00 48.23 223 TYR B O 1
ATOM 2555 N N . ARG B 1 133 ? 13.735 -9.897 46.380 1.00 48.32 224 ARG B N 1
ATOM 2556 C CA . ARG B 1 133 ? 14.170 -8.670 45.767 1.00 45.63 224 ARG B CA 1
ATOM 2557 C C . ARG B 1 133 ? 14.433 -9.089 44.380 1.00 45.37 224 ARG B C 1
ATOM 2558 O O . ARG B 1 133 ? 15.128 -10.057 44.160 1.00 52.53 224 ARG B O 1
ATOM 2566 N N . LEU B 1 134 ? 13.870 -8.403 43.422 1.00 42.75 225 LEU B N 1
ATOM 2567 C CA . LEU B 1 134 ? 14.262 -8.666 42.079 1.00 41.59 225 LEU B CA 1
ATOM 2568 C C . LEU B 1 134 ? 14.965 -7.357 41.762 1.00 43.57 225 LEU B C 1
ATOM 2569 O O . LEU B 1 134 ? 14.678 -6.361 42.443 1.00 45.85 225 LEU B O 1
ATOM 2574 N N . GLU B 1 135 ? 15.880 -7.337 40.785 1.00 46.03 226 GLU B N 1
ATOM 2575 C CA . GLU B 1 135 ? 16.534 -6.104 40.433 1.00 49.97 226 GLU B CA 1
ATOM 2576 C C . GLU B 1 135 ? 17.146 -6.229 39.081 1.00 51.96 226 GLU B C 1
ATOM 2577 O O . GLU B 1 135 ? 17.700 -7.276 38.763 1.00 54.87 226 GLU B O 1
ATOM 2583 N N . LEU B 1 136 ? 17.032 -5.147 38.302 1.00 49.27 227 LEU B N 1
ATOM 2584 C CA . LEU B 1 136 ? 17.299 -5.113 36.877 1.00 48.62 227 LEU B CA 1
ATOM 2585 C C . LEU B 1 136 ? 18.304 -4.024 36.576 1.00 52.87 227 LEU B C 1
ATOM 2586 O O . LEU B 1 136 ? 17.958 -2.854 36.686 1.00 57.47 227 LEU B O 1
ATOM 2591 N N . ASN B 1 137 ? 19.525 -4.378 36.174 1.00 54.50 228 ASN B N 1
ATOM 2592 C CA . ASN B 1 137 ? 20.539 -3.373 35.901 1.00 54.01 228 ASN B CA 1
ATOM 2593 C C . ASN B 1 137 ? 20.672 -3.065 34.414 1.00 58.05 228 ASN B C 1
ATOM 2594 O O . ASN B 1 137 ? 20.208 -3.826 33.566 1.00 59.93 228 ASN B O 1
ATOM 2599 N N . GLY B 1 138 ? 21.293 -1.933 34.113 1.00 57.65 229 GLY B N 1
ATOM 2600 C CA . GLY B 1 138 ? 21.351 -1.393 32.769 1.00 58.28 229 GLY B CA 1
ATOM 2601 C C . GLY B 1 138 ? 22.293 -0.235 32.916 1.00 61.31 229 GLY B C 1
ATOM 2602 O O . GLY B 1 138 ? 22.725 0.045 34.011 1.00 65.41 229 GLY B O 1
ATOM 2603 N N . HIS B 1 139 ? 22.633 0.461 31.850 1.00 60.92 230 HIS B N 1
ATOM 2604 C CA . HIS B 1 139 ? 23.754 1.376 32.008 1.00 63.37 230 HIS B CA 1
ATOM 2605 C C . HIS B 1 139 ? 23.447 2.592 32.878 1.00 63.69 230 HIS B C 1
ATOM 2606 O O . HIS B 1 139 ? 22.729 3.523 32.462 1.00 63.54 230 HIS B O 1
ATOM 2613 N N . ARG B 1 140 ? 24.049 2.591 34.072 1.00 62.63 231 ARG B N 1
ATOM 2614 C CA . ARG B 1 140 ? 23.761 3.613 35.098 1.00 62.24 231 ARG B CA 1
ATOM 2615 C C . ARG B 1 140 ? 22.258 3.862 35.114 1.00 58.31 231 ARG B C 1
ATOM 2616 O O . ARG B 1 140 ? 21.802 4.963 34.854 1.00 56.28 231 ARG B O 1
ATOM 2624 N N . ARG B 1 141 ? 21.498 2.798 35.310 1.00 56.09 232 ARG B N 1
ATOM 2625 C CA . ARG B 1 141 ? 20.084 2.876 35.636 1.00 55.56 232 ARG B CA 1
ATOM 2626 C C . ARG B 1 141 ? 19.784 1.572 36.307 1.00 53.13 232 ARG B C 1
ATOM 2627 O O . ARG B 1 141 ? 20.371 0.562 35.968 1.00 53.26 232 ARG B O 1
ATOM 2635 N N . ARG B 1 142 ? 18.912 1.596 37.304 1.00 51.73 233 ARG B N 1
ATOM 2636 C CA . ARG B 1 142 ? 18.581 0.365 37.980 1.00 51.49 233 ARG B CA 1
ATOM 2637 C C . ARG B 1 142 ? 17.268 0.508 38.639 1.00 51.60 233 ARG B C 1
ATOM 2638 O O . ARG B 1 142 ? 17.017 1.550 39.250 1.00 53.18 233 ARG B O 1
ATOM 2646 N N . LEU B 1 143 ? 16.453 -0.539 38.539 1.00 47.85 234 LEU B N 1
ATOM 2647 C CA . LEU B 1 143 ? 15.107 -0.517 39.057 1.00 47.81 234 LEU B CA 1
ATOM 2648 C C . LEU B 1 143 ? 14.931 -1.714 39.927 1.00 45.91 234 LEU B C 1
ATOM 2649 O O . LEU B 1 143 ? 15.173 -2.786 39.432 1.00 49.43 234 LEU B O 1
ATOM 2654 N N . THR B 1 144 ? 14.495 -1.549 41.181 1.00 45.08 235 THR B N 1
ATOM 2655 C CA . THR B 1 144 ? 14.376 -2.663 42.136 1.00 43.25 235 THR B CA 1
ATOM 2656 C C . THR B 1 144 ? 12.939 -2.804 42.668 1.00 44.37 235 THR B C 1
ATOM 2657 O O . THR B 1 144 ? 12.356 -1.793 43.051 1.00 48.71 235 THR B O 1
ATOM 2661 N N . TRP B 1 145 ? 12.399 -4.032 42.755 1.00 37.88 236 TRP B N 1
ATOM 2662 C CA . TRP B 1 145 ? 11.124 -4.257 43.401 1.00 33.22 236 TRP B CA 1
ATOM 2663 C C . TRP B 1 145 ? 11.357 -5.212 44.612 1.00 35.53 236 TRP B C 1
ATOM 2664 O O . TRP B 1 145 ? 11.885 -6.258 44.436 1.00 35.38 236 TRP B O 1
ATOM 2675 N N . GLU B 1 146 ? 10.952 -4.884 45.824 1.00 41.12 237 GLU B N 1
ATOM 2676 C CA . GLU B 1 146 ? 11.059 -5.893 46.902 1.00 49.11 237 GLU B CA 1
ATOM 2677 C C . GLU B 1 146 ? 9.797 -5.923 47.681 1.00 49.83 237 GLU B C 1
ATOM 2678 O O . GLU B 1 146 ? 9.174 -4.890 47.834 1.00 48.28 237 GLU B O 1
ATOM 2684 N N . ALA B 1 147 ? 9.545 -7.085 48.286 1.00 49.40 238 ALA B N 1
ATOM 2685 C CA . ALA B 1 147 ? 8.363 -7.443 49.008 1.00 50.31 238 ALA B CA 1
ATOM 2686 C C . ALA B 1 147 ? 8.538 -8.887 49.515 1.00 54.09 238 ALA B C 1
ATOM 2687 O O . ALA B 1 147 ? 9.440 -9.572 49.080 1.00 53.23 238 ALA B O 1
ATOM 2689 N N . THR B 1 148 ? 7.666 -9.371 50.406 1.00 57.02 239 THR B N 1
ATOM 2690 C CA . THR B 1 148 ? 7.631 -10.823 50.708 1.00 59.03 239 THR B CA 1
ATOM 2691 C C . THR B 1 148 ? 6.895 -11.675 49.616 1.00 59.59 239 THR B C 1
ATOM 2692 O O . THR B 1 148 ? 5.932 -11.225 48.955 1.00 60.52 239 THR B O 1
ATOM 2696 N N . PRO B 1 149 ? 7.332 -12.919 49.439 1.00 58.00 240 PRO B N 1
ATOM 2697 C CA . PRO B 1 149 ? 6.784 -13.779 48.388 1.00 58.29 240 PRO B CA 1
ATOM 2698 C C . PRO B 1 149 ? 5.392 -14.326 48.706 1.00 62.24 240 PRO B C 1
ATOM 2699 O O . PRO B 1 149 ? 5.083 -14.537 49.871 1.00 64.12 240 PRO B O 1
ATOM 2703 N N . ARG B 1 150 ? 4.575 -14.611 47.694 1.00 64.44 241 ARG B N 1
ATOM 2704 C CA . ARG B 1 150 ? 3.281 -15.299 47.939 1.00 64.98 241 ARG B CA 1
ATOM 2705 C C . ARG B 1 150 ? 3.397 -16.802 48.323 1.00 63.77 241 ARG B C 1
ATOM 2706 O O . ARG B 1 150 ? 4.331 -17.497 47.923 1.00 60.67 241 ARG B O 1
ATOM 2714 N N . SER B 1 151 ? 2.412 -17.304 49.065 1.00 65.54 242 SER B N 1
ATOM 2715 C CA . SER B 1 151 ? 2.111 -18.742 49.052 1.00 64.63 242 SER B CA 1
ATOM 2716 C C . SER B 1 151 ? 1.495 -19.135 47.691 1.00 62.55 242 SER B C 1
ATOM 2717 O O . SER B 1 151 ? 0.816 -18.329 47.038 1.00 57.10 242 SER B O 1
ATOM 2720 N N . ILE B 1 152 ? 1.772 -20.351 47.234 1.00 61.24 243 ILE B N 1
ATOM 2721 C CA . ILE B 1 152 ? 1.303 -20.744 45.910 1.00 63.44 243 ILE B CA 1
ATOM 2722 C C . ILE B 1 152 ? -0.150 -21.139 46.075 1.00 67.61 243 ILE B C 1
ATOM 2723 O O . ILE B 1 152 ? -0.862 -21.413 45.090 1.00 69.96 243 ILE B O 1
ATOM 2728 N N . HIS B 1 153 ? -0.562 -21.179 47.349 1.00 65.63 244 HIS B N 1
ATOM 2729 C CA . HIS B 1 153 ? -1.952 -21.258 47.755 1.00 60.64 244 HIS B CA 1
ATOM 2730 C C . HIS B 1 153 ? -2.600 -20.042 47.151 1.00 59.93 244 HIS B C 1
ATOM 2731 O O . HIS B 1 153 ? -3.037 -20.087 46.023 1.00 64.30 244 HIS B O 1
ATOM 2738 N N . GLU B 1 154 ? -2.616 -18.934 47.879 1.00 56.58 245 GLU B N 1
ATOM 2739 C CA . GLU B 1 154 ? -3.043 -17.643 47.327 1.00 53.31 245 GLU B CA 1
ATOM 2740 C C . GLU B 1 154 ? -2.892 -17.536 45.799 1.00 49.81 245 GLU B C 1
ATOM 2741 O O . GLU B 1 154 ? -3.733 -16.937 45.119 1.00 55.93 245 GLU B O 1
ATOM 2747 N N . GLY B 1 155 ? -1.859 -18.148 45.246 1.00 44.68 246 GLY B N 1
ATOM 2748 C CA . GLY B 1 155 ? -1.605 -18.039 43.813 1.00 47.46 246 GLY B CA 1
ATOM 2749 C C . GLY B 1 155 ? -1.212 -16.615 43.475 1.00 48.83 246 GLY B C 1
ATOM 2750 O O . GLY B 1 155 ? -1.377 -15.704 44.289 1.00 50.17 246 GLY B O 1
ATOM 2751 N N . ILE B 1 156 ? -0.690 -16.379 42.289 1.00 49.53 247 ILE B N 1
ATOM 2752 C CA . ILE B 1 156 ? -0.278 -15.022 42.047 1.00 57.21 247 ILE B CA 1
ATOM 2753 C C . ILE B 1 156 ? -1.201 -14.153 41.217 1.00 63.95 247 ILE B C 1
ATOM 2754 O O . ILE B 1 156 ? -1.151 -12.936 41.359 1.00 69.64 247 ILE B O 1
ATOM 2759 N N . ALA B 1 157 ? -2.034 -14.770 40.373 1.00 68.64 248 ALA B N 1
ATOM 2760 C CA . ALA B 1 157 ? -3.069 -14.085 39.560 1.00 69.99 248 ALA B CA 1
ATOM 2761 C C . ALA B 1 157 ? -3.646 -12.774 40.148 1.00 70.36 248 ALA B C 1
ATOM 2762 O O . ALA B 1 157 ? -3.682 -11.726 39.476 1.00 68.14 248 ALA B O 1
ATOM 2764 N N . THR B 1 158 ? -4.091 -12.833 41.397 1.00 68.24 249 THR B N 1
ATOM 2765 C CA . THR B 1 158 ? -4.583 -11.629 42.050 1.00 69.13 249 THR B CA 1
ATOM 2766 C C . THR B 1 158 ? -3.568 -10.482 42.042 1.00 69.62 249 THR B C 1
ATOM 2767 O O . THR B 1 158 ? -3.904 -9.385 41.614 1.00 69.44 249 THR B O 1
ATOM 2771 N N . ALA B 1 159 ? -2.338 -10.762 42.505 1.00 70.73 250 ALA B N 1
ATOM 2772 C CA . ALA B 1 159 ? -1.247 -9.785 42.669 1.00 65.69 250 ALA B CA 1
ATOM 2773 C C . ALA B 1 159 ? -0.971 -9.043 41.381 1.00 66.99 250 ALA B C 1
ATOM 2774 O O . ALA B 1 159 ? -1.034 -7.823 41.339 1.00 69.43 250 ALA B O 1
ATOM 2776 N N . ILE B 1 160 ? -0.678 -9.789 40.326 1.00 68.18 251 ILE B N 1
ATOM 2777 C CA . ILE B 1 160 ? -0.498 -9.210 38.996 1.00 70.04 251 ILE B CA 1
ATOM 2778 C C . ILE B 1 160 ? -1.753 -8.474 38.523 1.00 75.10 251 ILE B C 1
ATOM 2779 O O . ILE B 1 160 ? -1.659 -7.534 37.719 1.00 80.85 251 ILE B O 1
ATOM 2784 N N . MET B 1 161 ? -2.927 -8.899 38.998 1.00 72.87 252 MET B N 1
ATOM 2785 C CA . MET B 1 161 ? -4.130 -8.158 38.681 1.00 69.68 252 MET B CA 1
ATOM 2786 C C . MET B 1 161 ? -4.002 -6.753 39.230 1.00 62.00 252 MET B C 1
ATOM 2787 O O . MET B 1 161 ? -3.956 -5.789 38.463 1.00 53.23 252 MET B O 1
ATOM 2792 N N . ASN B 1 162 ? -3.888 -6.654 40.550 1.00 63.84 253 ASN B N 1
ATOM 2793 C CA . ASN B 1 162 ? -3.639 -5.360 41.219 1.00 69.28 253 ASN B CA 1
ATOM 2794 C C . ASN B 1 162 ? -2.231 -4.757 41.024 1.00 67.14 253 ASN B C 1
ATOM 2795 O O . ASN B 1 162 ? -2.012 -3.598 41.381 1.00 69.52 253 ASN B O 1
ATOM 2800 N N . SER B 1 163 ? -1.282 -5.509 40.462 1.00 61.75 254 SER B N 1
ATOM 2801 C CA . SER B 1 163 ? 0.026 -4.932 40.196 1.00 61.05 254 SER B CA 1
ATOM 2802 C C . SER B 1 163 ? 1.038 -4.929 41.377 1.00 60.74 254 SER B C 1
ATOM 2803 O O . SER B 1 163 ? 1.922 -4.077 41.416 1.00 53.79 254 SER B O 1
ATOM 2806 N N . ASP B 1 164 ? 0.890 -5.882 42.292 1.00 64.34 255 ASP B N 1
ATOM 2807 C CA . ASP B 1 164 ? 1.642 -5.946 43.513 1.00 62.29 255 ASP B CA 1
ATOM 2808 C C . ASP B 1 164 ? 2.795 -6.918 43.306 1.00 60.47 255 ASP B C 1
ATOM 2809 O O . ASP B 1 164 ? 2.664 -8.101 43.644 1.00 62.39 255 ASP B O 1
ATOM 2814 N N . CYS B 1 165 ? 3.943 -6.402 42.842 1.00 55.20 256 CYS B N 1
ATOM 2815 C CA . CYS B 1 165 ? 4.979 -7.194 42.205 1.00 49.55 256 CYS B CA 1
ATOM 2816 C C . CYS B 1 165 ? 5.771 -6.213 41.375 1.00 43.35 256 CYS B C 1
ATOM 2817 O O . CYS B 1 165 ? 5.623 -4.996 41.576 1.00 43.11 256 CYS B O 1
ATOM 2820 N N . LEU B 1 166 ? 6.603 -6.686 40.448 1.00 33.05 257 LEU B N 1
ATOM 2821 C CA . LEU B 1 166 ? 7.413 -5.741 39.727 1.00 39.00 257 LEU B CA 1
ATOM 2822 C C . LEU B 1 166 ? 6.814 -5.645 38.346 1.00 45.08 257 LEU B C 1
ATOM 2823 O O . LEU B 1 166 ? 6.551 -6.659 37.733 1.00 47.66 257 LEU B O 1
ATOM 2828 N N . VAL B 1 167 ? 6.650 -4.442 37.820 1.00 44.99 258 VAL B N 1
ATOM 2829 C CA . VAL B 1 167 ? 5.958 -4.255 36.553 1.00 48.47 258 VAL B CA 1
ATOM 2830 C C . VAL B 1 167 ? 6.604 -3.170 35.718 1.00 53.65 258 VAL B C 1
ATOM 2831 O O . VAL B 1 167 ? 6.537 -2.001 36.083 1.00 56.39 258 VAL B O 1
ATOM 2835 N N . PHE B 1 168 ? 7.162 -3.535 34.571 1.00 53.02 259 PHE B N 1
ATOM 2836 C CA . PHE B 1 168 ? 7.757 -2.552 33.669 1.00 55.10 259 PHE B CA 1
ATOM 2837 C C . PHE B 1 168 ? 7.396 -2.936 32.243 1.00 59.54 259 PHE B C 1
ATOM 2838 O O . PHE B 1 168 ? 6.960 -4.069 31.987 1.00 56.98 259 PHE B O 1
ATOM 2846 N N . ASP B 1 169 ? 7.611 -1.985 31.333 1.00 66.47 260 ASP B N 1
ATOM 2847 C CA . ASP B 1 169 ? 7.169 -2.066 29.946 1.00 72.91 260 ASP B CA 1
ATOM 2848 C C . ASP B 1 169 ? 8.354 -2.287 29.028 1.00 73.82 260 ASP B C 1
ATOM 2849 O O . ASP B 1 169 ? 9.472 -1.837 29.311 1.00 72.65 260 ASP B O 1
ATOM 2854 N N . THR B 1 170 ? 8.069 -2.956 27.913 1.00 73.33 261 THR B N 1
ATOM 2855 C CA . THR B 1 170 ? 9.050 -3.357 26.915 1.00 72.30 261 THR B CA 1
ATOM 2856 C C . THR B 1 170 ? 10.032 -2.228 26.573 1.00 71.39 261 THR B C 1
ATOM 2857 O O . THR B 1 170 ? 11.228 -2.456 26.423 1.00 71.22 261 THR B O 1
ATOM 2861 N N . SER B 1 171 ? 9.505 -1.018 26.445 1.00 71.37 262 SER B N 1
ATOM 2862 C CA . SER B 1 171 ? 10.312 0.177 26.224 1.00 74.06 262 SER B CA 1
ATOM 2863 C C . SER B 1 171 ? 11.565 0.201 27.093 1.00 73.74 262 SER B C 1
ATOM 2864 O O . SER B 1 171 ? 12.656 0.498 26.632 1.00 73.34 262 SER B O 1
ATOM 2867 N N . ILE B 1 172 ? 11.397 -0.116 28.363 1.00 72.73 263 ILE B N 1
ATOM 2868 C CA . ILE B 1 172 ? 12.477 0.035 29.284 1.00 71.72 263 ILE B CA 1
ATOM 2869 C C . ILE B 1 172 ? 13.298 -1.243 29.390 1.00 70.60 263 ILE B C 1
ATOM 2870 O O . ILE B 1 172 ? 14.528 -1.191 29.403 1.00 74.93 263 ILE B O 1
ATOM 2875 N N . ALA B 1 173 ? 12.629 -2.389 29.443 1.00 65.99 264 ALA B N 1
ATOM 2876 C CA . ALA B 1 173 ? 13.316 -3.674 29.405 1.00 63.82 264 ALA B CA 1
ATOM 2877 C C . ALA B 1 173 ? 14.390 -3.679 28.315 1.00 64.91 264 ALA B C 1
ATOM 2878 O O . ALA B 1 173 ? 15.162 -4.625 28.196 1.00 67.16 264 ALA B O 1
ATOM 2880 N N . GLN B 1 174 ? 14.434 -2.616 27.522 1.00 64.40 265 GLN B N 1
ATOM 2881 C CA . GLN B 1 174 ? 15.373 -2.524 26.431 1.00 67.17 265 GLN B CA 1
ATOM 2882 C C . GLN B 1 174 ? 16.743 -2.093 26.882 1.00 69.24 265 GLN B C 1
ATOM 2883 O O . GLN B 1 174 ? 17.744 -2.445 26.259 1.00 70.57 265 GLN B O 1
ATOM 2889 N N . LEU B 1 175 ? 16.786 -1.301 27.943 1.00 67.33 266 LEU B N 1
ATOM 2890 C CA . LEU B 1 175 ? 18.030 -0.715 28.369 1.00 66.77 266 LEU B CA 1
ATOM 2891 C C . LEU B 1 175 ? 18.455 -1.565 29.499 1.00 65.70 266 LEU B C 1
ATOM 2892 O O . LEU B 1 175 ? 19.441 -1.262 30.179 1.00 66.10 266 LEU B O 1
ATOM 2897 N N . PHE B 1 176 ? 17.673 -2.617 29.717 1.00 60.94 267 PHE B N 1
ATOM 2898 C CA . PHE B 1 176 ? 18.008 -3.603 30.711 1.00 60.13 267 PHE B CA 1
ATOM 2899 C C . PHE B 1 176 ? 18.392 -4.908 30.066 1.00 62.33 267 PHE B C 1
ATOM 2900 O O . PHE B 1 176 ? 19.150 -5.695 30.635 1.00 63.83 267 PHE B O 1
ATOM 2908 N N . ALA B 1 177 ? 17.862 -5.174 28.884 1.00 61.93 268 ALA B N 1
ATOM 2909 C CA . ALA B 1 177 ? 18.154 -6.458 28.313 1.00 62.14 268 ALA B CA 1
ATOM 2910 C C . ALA B 1 177 ? 19.579 -6.363 27.807 1.00 64.81 268 ALA B C 1
ATOM 2911 O O . ALA B 1 177 ? 20.067 -5.266 27.551 1.00 64.92 268 ALA B O 1
ATOM 2913 N N . GLU B 1 178 ? 20.281 -7.487 27.738 1.00 68.46 269 GLU B N 1
ATOM 2914 C CA . GLU B 1 178 ? 21.526 -7.525 26.969 1.00 71.86 269 GLU B CA 1
ATOM 2915 C C . GLU B 1 178 ? 21.259 -8.535 25.877 1.00 69.00 269 GLU B C 1
ATOM 2916 O O . GLU B 1 178 ? 20.775 -9.637 26.168 1.00 65.74 269 GLU B O 1
ATOM 2922 N N . ASN B 1 179 ? 21.517 -8.129 24.629 1.00 67.22 270 ASN B N 1
ATOM 2923 C CA . ASN B 1 179 ? 21.285 -8.967 23.446 1.00 67.56 270 ASN B CA 1
ATOM 2924 C C . ASN B 1 179 ? 20.035 -9.819 23.631 1.00 66.54 270 ASN B C 1
ATOM 2925 O O . ASN B 1 179 ? 20.120 -11.007 23.977 1.00 62.53 270 ASN B O 1
ATOM 2930 N N . GLY B 1 180 ? 18.878 -9.174 23.435 1.00 66.11 271 GLY B N 1
ATOM 2931 C CA . GLY B 1 180 ? 17.550 -9.779 23.563 1.00 62.76 271 GLY B CA 1
ATOM 2932 C C . GLY B 1 180 ? 17.340 -10.633 24.793 1.00 63.22 271 GLY B C 1
ATOM 2933 O O . GLY B 1 180 ? 16.523 -11.531 24.760 1.00 61.97 271 GLY B O 1
ATOM 2934 N N . ASN B 1 181 ? 18.062 -10.358 25.877 1.00 65.47 272 ASN B N 1
ATOM 2935 C CA . ASN B 1 181 ? 18.006 -11.190 27.077 1.00 66.51 272 ASN B CA 1
ATOM 2936 C C . ASN B 1 181 ? 17.930 -10.376 28.358 1.00 65.26 272 ASN B C 1
ATOM 2937 O O . ASN B 1 181 ? 18.919 -9.698 28.721 1.00 68.25 272 ASN B O 1
ATOM 2942 N N . LEU B 1 182 ? 16.813 -10.473 29.086 1.00 59.10 273 LEU B N 1
ATOM 2943 C CA . LEU B 1 182 ? 16.720 -9.745 30.365 1.00 51.56 273 LEU B CA 1
ATOM 2944 C C . LEU B 1 182 ? 17.277 -10.462 31.581 1.00 53.40 273 LEU B C 1
ATOM 2945 O O . LEU B 1 182 ? 16.753 -11.527 31.945 1.00 56.81 273 LEU B O 1
ATOM 2950 N N . GLY B 1 183 ? 18.268 -9.873 32.251 1.00 52.39 274 GLY B N 1
ATOM 2951 C CA . GLY B 1 183 ? 18.746 -10.478 33.499 1.00 51.87 274 GLY B CA 1
ATOM 2952 C C . GLY B 1 183 ? 18.100 -9.876 34.727 1.00 48.07 274 GLY B C 1
ATOM 2953 O O . GLY B 1 183 ? 18.129 -8.664 34.902 1.00 51.76 274 GLY B O 1
ATOM 2954 N N . ILE B 1 184 ? 17.502 -10.700 35.568 1.00 40.46 275 ILE B N 1
ATOM 2955 C CA . ILE B 1 184 ? 16.896 -10.188 36.752 1.00 43.98 275 ILE B CA 1
ATOM 2956 C C . ILE B 1 184 ? 17.600 -10.838 37.934 1.00 50.25 275 ILE B C 1
ATOM 2957 O O . ILE B 1 184 ? 17.484 -12.050 38.116 1.00 56.56 275 ILE B O 1
ATOM 2962 N N . ASN B 1 185 ? 18.303 -10.075 38.759 1.00 47.24 276 ASN B N 1
ATOM 2963 C CA . ASN B 1 185 ? 18.916 -10.662 39.914 1.00 49.22 276 ASN B CA 1
ATOM 2964 C C . ASN B 1 185 ? 17.913 -10.912 41.003 1.00 50.70 276 ASN B C 1
ATOM 2965 O O . ASN B 1 185 ? 17.289 -9.966 41.491 1.00 50.74 276 ASN B O 1
ATOM 2970 N N . VAL B 1 186 ? 17.832 -12.130 41.504 1.00 48.77 277 VAL B N 1
ATOM 2971 C CA . VAL B 1 186 ? 16.908 -12.370 42.595 1.00 49.78 277 VAL B CA 1
ATOM 2972 C C . VAL B 1 186 ? 17.671 -12.708 43.856 1.00 50.27 277 VAL B C 1
ATOM 2973 O O . VAL B 1 186 ? 18.391 -13.670 43.864 1.00 53.67 277 VAL B O 1
ATOM 2977 N N . THR B 1 187 ? 17.499 -11.940 44.922 1.00 48.90 278 THR B N 1
ATOM 2978 C CA . THR B 1 187 ? 17.967 -12.397 46.210 1.00 48.40 278 THR B CA 1
ATOM 2979 C C . THR B 1 187 ? 16.764 -12.634 47.100 1.00 49.64 278 THR B C 1
ATOM 2980 O O . THR B 1 187 ? 15.963 -11.761 47.286 1.00 49.42 278 THR B O 1
ATOM 2984 N N . ILE B 1 188 ? 16.670 -13.834 47.640 1.00 51.85 279 ILE B N 1
ATOM 2985 C CA . ILE B 1 188 ? 15.761 -14.189 48.719 1.00 52.53 279 ILE B CA 1
ATOM 2986 C C . ILE B 1 188 ? 16.496 -14.214 50.098 1.00 55.18 279 ILE B C 1
ATOM 2987 O O . ILE B 1 188 ? 17.635 -14.701 50.228 1.00 52.75 279 ILE B O 1
ATOM 2992 N N . SER B 1 189 ? 15.818 -13.704 51.119 1.00 52.71 280 SER B N 1
ATOM 2993 C CA . SER B 1 189 ? 16.383 -13.466 52.409 1.00 54.70 280 SER B CA 1
ATOM 2994 C C . SER B 1 189 ? 15.364 -13.791 53.500 1.00 63.01 280 SER B C 1
ATOM 2995 O O . SER B 1 189 ? 14.199 -14.039 53.205 1.00 66.16 280 SER B O 1
ATOM 2998 N N . MET B 1 190 ? 15.797 -13.748 54.762 1.00 70.75 281 MET B N 1
ATOM 2999 C CA . MET B 1 190 ? 14.938 -14.100 55.891 1.00 79.68 281 MET B CA 1
ATOM 3000 C C . MET B 1 190 ? 14.783 -13.014 56.946 1.00 84.96 281 MET B C 1
ATOM 3001 O O . MET B 1 190 ? 15.559 -12.054 57.009 1.00 86.02 281 MET B O 1
ATOM 3006 N N . CYS B 1 191 ? 13.777 -13.210 57.795 1.00 90.46 282 CYS B N 1
ATOM 3007 C CA . CYS B 1 191 ? 13.311 -12.225 58.760 1.00 94.88 282 CYS B CA 1
ATOM 3008 C C . CYS B 1 191 ? 12.466 -12.993 59.756 1.00 98.46 282 CYS B C 1
ATOM 3009 O O . CYS B 1 191 ? 11.480 -12.479 60.302 1.00 102.16 282 CYS B O 1
ATOM 3013 N N . ASN C 1 1 ? 32.071 -21.561 48.760 1.00 83.78 92 ASN C N 1
ATOM 3014 C CA . ASN C 1 1 ? 32.376 -22.892 49.382 1.00 87.49 92 ASN C CA 1
ATOM 3015 C C . ASN C 1 1 ? 32.068 -24.078 48.445 1.00 89.88 92 ASN C C 1
ATOM 3016 O O . ASN C 1 1 ? 31.019 -24.089 47.788 1.00 93.86 92 ASN C O 1
ATOM 3021 N N . SER C 1 2 ? 32.977 -25.070 48.408 1.00 88.17 93 SER C N 1
ATOM 3022 C CA . SER C 1 2 ? 33.100 -26.021 47.280 1.00 83.02 93 SER C CA 1
ATOM 3023 C C . SER C 1 2 ? 32.026 -27.090 47.163 1.00 76.53 93 SER C C 1
ATOM 3024 O O . SER C 1 2 ? 32.061 -28.099 47.861 1.00 75.98 93 SER C O 1
ATOM 3027 N N . VAL C 1 3 ? 31.099 -26.867 46.235 1.00 69.44 94 VAL C N 1
ATOM 3028 C CA . VAL C 1 3 ? 29.926 -27.711 46.063 1.00 61.20 94 VAL C CA 1
ATOM 3029 C C . VAL C 1 3 ? 29.804 -28.096 44.594 1.00 61.44 94 VAL C C 1
ATOM 3030 O O . VAL C 1 3 ? 29.620 -27.212 43.760 1.00 65.55 94 VAL C O 1
ATOM 3034 N N . LEU C 1 4 ? 29.923 -29.390 44.276 1.00 58.86 95 LEU C N 1
ATOM 3035 C CA . LEU C 1 4 ? 29.778 -29.908 42.892 1.00 56.59 95 LEU C CA 1
ATOM 3036 C C . LEU C 1 4 ? 28.375 -30.435 42.619 1.00 53.73 95 LEU C C 1
ATOM 3037 O O . LEU C 1 4 ? 27.765 -31.002 43.503 1.00 53.48 95 LEU C O 1
ATOM 3042 N N . PHE C 1 5 ? 27.899 -30.287 41.386 1.00 53.60 96 PHE C N 1
ATOM 3043 C CA . PHE C 1 5 ? 26.571 -30.792 40.955 1.00 54.16 96 PHE C CA 1
ATOM 3044 C C . PHE C 1 5 ? 26.702 -31.584 39.693 1.00 59.44 96 PHE C C 1
ATOM 3045 O O . PHE C 1 5 ? 27.511 -31.230 38.834 1.00 64.89 96 PHE C O 1
ATOM 3053 N N . PRO C 1 6 ? 25.838 -32.590 39.515 1.00 60.77 97 PRO C N 1
ATOM 3054 C CA . PRO C 1 6 ? 25.873 -33.536 38.408 1.00 61.40 97 PRO C CA 1
ATOM 3055 C C . PRO C 1 6 ? 25.357 -32.905 37.141 1.00 62.73 97 PRO C C 1
ATOM 3056 O O . PRO C 1 6 ? 24.587 -31.948 37.192 1.00 65.50 97 PRO C O 1
ATOM 3060 N N . CYS C 1 7 ? 25.757 -33.453 36.011 1.00 65.05 98 CYS C N 1
ATOM 3061 C CA . CYS C 1 7 ? 25.385 -32.879 34.741 1.00 68.72 98 CYS C CA 1
ATOM 3062 C C . CYS C 1 7 ? 23.921 -33.134 34.394 1.00 68.63 98 CYS C C 1
ATOM 3063 O O . CYS C 1 7 ? 23.394 -34.203 34.683 1.00 67.54 98 CYS C O 1
ATOM 3066 N N . LYS C 1 8 ? 23.276 -32.147 33.776 1.00 70.82 99 LYS C N 1
ATOM 3067 C CA . LYS C 1 8 ? 21.859 -32.251 33.334 1.00 74.04 99 LYS C CA 1
ATOM 3068 C C . LYS C 1 8 ? 21.476 -33.568 32.613 1.00 73.65 99 LYS C C 1
ATOM 3069 O O . LYS C 1 8 ? 20.424 -34.126 32.884 1.00 71.95 99 LYS C O 1
ATOM 3075 N N . TYR C 1 9 ? 22.337 -34.063 31.722 1.00 75.63 100 TYR C N 1
ATOM 3076 C CA . TYR C 1 9 ? 22.139 -35.372 31.058 1.00 77.33 100 TYR C CA 1
ATOM 3077 C C . TYR C 1 9 ? 22.978 -36.517 31.679 1.00 78.67 100 TYR C C 1
ATOM 3078 O O . TYR C 1 9 ? 23.504 -37.381 30.959 1.00 78.23 100 TYR C O 1
ATOM 3087 N N . ALA C 1 10 ? 23.107 -36.518 33.006 1.00 77.23 101 ALA C N 1
ATOM 3088 C CA . ALA C 1 10 ? 23.672 -37.658 33.712 1.00 75.99 101 ALA C CA 1
ATOM 3089 C C . ALA C 1 10 ? 22.795 -38.861 33.460 1.00 79.24 101 ALA C C 1
ATOM 3090 O O . ALA C 1 10 ? 23.229 -40.013 33.599 1.00 76.49 101 ALA C O 1
ATOM 3092 N N . SER C 1 11 ? 21.542 -38.567 33.094 1.00 84.71 102 SER C N 1
ATOM 3093 C CA . SER C 1 11 ? 20.515 -39.568 32.822 1.00 85.04 102 SER C CA 1
ATOM 3094 C C . SER C 1 11 ? 20.408 -39.836 31.315 1.00 85.57 102 SER C C 1
ATOM 3095 O O . SER C 1 11 ? 19.440 -40.424 30.837 1.00 90.02 102 SER C O 1
ATOM 3098 N N . SER C 1 12 ? 21.409 -39.378 30.573 1.00 83.53 103 SER C N 1
ATOM 3099 C CA . SER C 1 12 ? 21.866 -40.106 29.394 1.00 83.87 103 SER C CA 1
ATOM 3100 C C . SER C 1 12 ? 23.231 -40.767 29.713 1.00 82.93 103 SER C C 1
ATOM 3101 O O . SER C 1 12 ? 24.091 -40.890 28.829 1.00 78.38 103 SER C O 1
ATOM 3104 N N . GLY C 1 13 ? 23.407 -41.192 30.973 1.00 81.69 104 GLY C N 1
ATOM 3105 C CA . GLY C 1 13 ? 24.649 -41.807 31.453 1.00 82.11 104 GLY C CA 1
ATOM 3106 C C . GLY C 1 13 ? 25.890 -40.910 31.475 1.00 83.16 104 GLY C C 1
ATOM 3107 O O . GLY C 1 13 ? 26.971 -41.356 31.089 1.00 83.27 104 GLY C O 1
ATOM 3108 N N . CYS C 1 14 ? 25.740 -39.651 31.903 1.00 81.65 105 CYS C N 1
ATOM 3109 C CA . CYS C 1 14 ? 26.878 -38.749 32.107 1.00 81.84 105 CYS C CA 1
ATOM 3110 C C . CYS C 1 14 ? 27.317 -38.847 33.564 1.00 82.84 105 CYS C C 1
ATOM 3111 O O . CYS C 1 14 ? 26.504 -39.120 34.448 1.00 80.12 105 CYS C O 1
ATOM 3114 N N . GLU C 1 15 ? 28.596 -38.624 33.841 1.00 84.87 106 GLU C N 1
ATOM 3115 C CA . GLU C 1 15 ? 29.023 -38.875 35.210 1.00 88.04 106 GLU C CA 1
ATOM 3116 C C . GLU C 1 15 ? 29.683 -37.735 35.953 1.00 87.46 106 GLU C C 1
ATOM 3117 O O . GLU C 1 15 ? 29.827 -37.802 37.171 1.00 87.88 106 GLU C O 1
ATOM 3123 N N . ILE C 1 16 ? 30.037 -36.671 35.241 1.00 86.28 107 ILE C N 1
ATOM 3124 C CA . ILE C 1 16 ? 30.728 -35.540 35.871 1.00 86.36 107 ILE C CA 1
ATOM 3125 C C . ILE C 1 16 ? 29.910 -34.747 36.898 1.00 85.00 107 ILE C C 1
ATOM 3126 O O . ILE C 1 16 ? 28.706 -34.570 36.751 1.00 83.17 107 ILE C O 1
ATOM 3131 N N . THR C 1 17 ? 30.593 -34.301 37.952 1.00 85.18 108 THR C N 1
ATOM 3132 C CA . THR C 1 17 ? 29.976 -33.539 39.042 1.00 82.11 108 THR C CA 1
ATOM 3133 C C . THR C 1 17 ? 30.768 -32.238 39.228 1.00 79.67 108 THR C C 1
ATOM 3134 O O . THR C 1 17 ? 31.806 -32.212 39.895 1.00 81.75 108 THR C O 1
ATOM 3138 N N . LEU C 1 18 ? 30.263 -31.168 38.618 1.00 73.67 109 LEU C N 1
ATOM 3139 C CA . LEU C 1 18 ? 30.982 -29.903 38.496 1.00 67.35 109 LEU C CA 1
ATOM 3140 C C . LEU C 1 18 ? 30.295 -28.751 39.197 1.00 62.23 109 LEU C C 1
ATOM 3141 O O . LEU C 1 18 ? 29.075 -28.715 39.274 1.00 64.14 109 LEU C O 1
ATOM 3146 N N . PRO C 1 19 ? 31.077 -27.796 39.706 1.00 57.66 110 PRO C N 1
ATOM 3147 C CA . PRO C 1 19 ? 30.517 -26.618 40.338 1.00 59.23 110 PRO C CA 1
ATOM 3148 C C . PRO C 1 19 ? 29.671 -25.877 39.342 1.00 62.76 110 PRO C C 1
ATOM 3149 O O . PRO C 1 19 ? 29.747 -26.161 38.157 1.00 60.11 110 PRO C O 1
ATOM 3153 N N . HIS C 1 20 ? 28.870 -24.930 39.808 1.00 69.12 111 HIS C N 1
ATOM 3154 C CA . HIS C 1 20 ? 27.942 -24.327 38.891 1.00 72.97 111 HIS C CA 1
ATOM 3155 C C . HIS C 1 20 ? 28.640 -23.481 37.846 1.00 74.43 111 HIS C C 1
ATOM 3156 O O . HIS C 1 20 ? 28.346 -23.601 36.647 1.00 73.79 111 HIS C O 1
ATOM 3163 N N . THR C 1 21 ? 29.548 -22.625 38.314 1.00 76.79 112 THR C N 1
ATOM 3164 C CA . THR C 1 21 ? 30.444 -21.851 37.441 1.00 79.28 112 THR C CA 1
ATOM 3165 C C . THR C 1 21 ? 30.828 -22.679 36.218 1.00 78.17 112 THR C C 1
ATOM 3166 O O . THR C 1 21 ? 30.589 -22.289 35.078 1.00 79.20 112 THR C O 1
ATOM 3170 N N . GLU C 1 22 ? 31.378 -23.853 36.470 1.00 75.39 113 GLU C N 1
ATOM 3171 C CA . GLU C 1 22 ? 31.885 -24.671 35.404 1.00 75.92 113 GLU C CA 1
ATOM 3172 C C . GLU C 1 22 ? 30.844 -25.587 34.780 1.00 77.74 113 GLU C C 1
ATOM 3173 O O . GLU C 1 22 ? 31.145 -26.313 33.838 1.00 78.33 113 GLU C O 1
ATOM 3179 N N . LYS C 1 23 ? 29.615 -25.546 35.281 1.00 79.98 114 LYS C N 1
ATOM 3180 C CA . LYS C 1 23 ? 28.619 -26.528 34.886 1.00 79.88 114 LYS C CA 1
ATOM 3181 C C . LYS C 1 23 ? 28.110 -26.276 33.467 1.00 81.10 114 LYS C C 1
ATOM 3182 O O . LYS C 1 23 ? 28.522 -26.962 32.534 1.00 77.68 114 LYS C O 1
ATOM 3188 N N . ALA C 1 24 ? 27.241 -25.283 33.293 1.00 83.06 115 ALA C N 1
ATOM 3189 C CA . ALA C 1 24 ? 26.627 -25.039 31.986 1.00 83.77 115 ALA C CA 1
ATOM 3190 C C . ALA C 1 24 ? 27.625 -25.180 30.823 1.00 84.24 115 ALA C C 1
ATOM 3191 O O . ALA C 1 24 ? 27.275 -25.700 29.755 1.00 84.87 115 ALA C O 1
ATOM 3193 N N . GLU C 1 25 ? 28.853 -24.708 31.063 1.00 84.54 116 GLU C N 1
ATOM 3194 C CA . GLU C 1 25 ? 30.018 -24.790 30.162 1.00 85.91 116 GLU C CA 1
ATOM 3195 C C . GLU C 1 25 ? 30.151 -26.160 29.480 1.00 84.33 116 GLU C C 1
ATOM 3196 O O . GLU C 1 25 ? 30.092 -26.282 28.263 1.00 85.20 116 GLU C O 1
ATOM 3202 N N . HIS C 1 26 ? 30.326 -27.190 30.287 1.00 83.71 117 HIS C N 1
ATOM 3203 C CA . HIS C 1 26 ? 30.388 -28.560 29.816 1.00 81.08 117 HIS C CA 1
ATOM 3204 C C . HIS C 1 26 ? 29.006 -29.051 29.417 1.00 84.14 117 HIS C C 1
ATOM 3205 O O . HIS C 1 26 ? 28.893 -30.022 28.696 1.00 85.68 117 HIS C O 1
ATOM 3212 N N . GLU C 1 27 ? 27.951 -28.379 29.870 1.00 90.19 118 GLU C N 1
ATOM 3213 C CA . GLU C 1 27 ? 26.583 -28.823 29.552 1.00 93.19 118 GLU C CA 1
ATOM 3214 C C . GLU C 1 27 ? 26.279 -28.751 28.064 1.00 94.15 118 GLU C C 1
ATOM 3215 O O . GLU C 1 27 ? 25.314 -29.350 27.595 1.00 94.69 118 GLU C O 1
ATOM 3221 N N . GLU C 1 28 ? 27.128 -28.043 27.326 1.00 96.20 119 GLU C N 1
ATOM 3222 C CA . GLU C 1 28 ? 26.968 -27.904 25.881 1.00 98.42 119 GLU C CA 1
ATOM 3223 C C . GLU C 1 28 ? 27.945 -28.753 25.102 1.00 99.00 119 GLU C C 1
ATOM 3224 O O . GLU C 1 28 ? 27.591 -29.328 24.075 1.00 101.21 119 GLU C O 1
ATOM 3230 N N . LEU C 1 29 ? 29.178 -28.812 25.592 1.00 98.41 120 LEU C N 1
ATOM 3231 C CA . LEU C 1 29 ? 30.242 -29.588 24.961 1.00 97.92 120 LEU C CA 1
ATOM 3232 C C . LEU C 1 29 ? 30.219 -31.061 25.403 1.00 97.73 120 LEU C C 1
ATOM 3233 O O . LEU C 1 29 ? 31.275 -31.704 25.477 1.00 98.76 120 LEU C O 1
ATOM 3238 N N . CYS C 1 30 ? 29.019 -31.595 25.664 1.00 95.12 121 CYS C N 1
ATOM 3239 C CA . CYS C 1 30 ? 28.867 -32.849 26.408 1.00 93.71 121 CYS C CA 1
ATOM 3240 C C . CYS C 1 30 ? 28.337 -33.995 25.567 1.00 95.74 121 CYS C C 1
ATOM 3241 O O . CYS C 1 30 ? 27.270 -33.868 24.945 1.00 97.81 121 CYS C O 1
ATOM 3244 N N . GLU C 1 31 ? 29.075 -35.114 25.582 1.00 97.19 122 GLU C N 1
ATOM 3245 C CA . GLU C 1 31 ? 28.773 -36.315 24.780 1.00 98.25 122 GLU C CA 1
ATOM 3246 C C . GLU C 1 31 ? 27.292 -36.687 24.738 1.00 98.29 122 GLU C C 1
ATOM 3247 O O . GLU C 1 31 ? 26.764 -37.059 23.682 1.00 100.39 122 GLU C O 1
ATOM 3253 N N . PHE C 1 32 ? 26.619 -36.582 25.877 1.00 95.69 123 PHE C N 1
ATOM 3254 C CA . PHE C 1 32 ? 25.299 -37.180 25.984 1.00 94.06 123 PHE C CA 1
ATOM 3255 C C . PHE C 1 32 ? 24.122 -36.282 25.620 1.00 90.82 123 PHE C C 1
ATOM 3256 O O . PHE C 1 32 ? 22.977 -36.748 25.572 1.00 89.75 123 PHE C O 1
ATOM 3264 N N . ARG C 1 33 ? 24.383 -35.014 25.333 1.00 87.31 124 ARG C N 1
ATOM 3265 C CA . ARG C 1 33 ? 23.282 -34.153 24.919 1.00 89.37 124 ARG C CA 1
ATOM 3266 C C . ARG C 1 33 ? 22.561 -34.746 23.710 1.00 89.28 124 ARG C C 1
ATOM 3267 O O . ARG C 1 33 ? 23.191 -35.063 22.701 1.00 93.12 124 ARG C O 1
ATOM 3275 N N . PRO C 1 34 ? 21.242 -34.928 23.816 1.00 87.23 125 PRO C N 1
ATOM 3276 C CA . PRO C 1 34 ? 20.477 -35.341 22.657 1.00 86.28 125 PRO C CA 1
ATOM 3277 C C . PRO C 1 34 ? 20.201 -34.174 21.725 1.00 84.43 125 PRO C C 1
ATOM 3278 O O . PRO C 1 34 ? 19.956 -33.059 22.182 1.00 80.27 125 PRO C O 1
ATOM 3282 N N . TYR C 1 35 ? 20.260 -34.441 20.425 1.00 87.22 126 TYR C N 1
ATOM 3283 C CA . TYR C 1 35 ? 19.784 -33.501 19.413 1.00 88.84 126 TYR C CA 1
ATOM 3284 C C . TYR C 1 35 ? 18.631 -34.134 18.665 1.00 90.54 126 TYR C C 1
ATOM 3285 O O . TYR C 1 35 ? 18.699 -35.315 18.318 1.00 91.72 126 TYR C O 1
ATOM 3294 N N . SER C 1 36 ? 17.565 -33.362 18.456 1.00 90.54 127 SER C N 1
ATOM 3295 C CA . SER C 1 36 ? 16.514 -33.772 17.539 1.00 92.36 127 SER C CA 1
ATOM 3296 C C . SER C 1 36 ? 16.823 -33.218 16.154 1.00 91.52 127 SER C C 1
ATOM 3297 O O . SER C 1 36 ? 17.602 -32.274 16.017 1.00 90.69 127 SER C O 1
ATOM 3300 N N . CYS C 1 37 ? 16.201 -33.826 15.146 1.00 91.31 128 CYS C N 1
ATOM 3301 C CA . CYS C 1 37 ? 16.522 -33.631 13.732 1.00 89.92 128 CYS C CA 1
ATOM 3302 C C . CYS C 1 37 ? 16.691 -32.181 13.389 1.00 88.26 128 CYS C C 1
ATOM 3303 O O . CYS C 1 37 ? 15.752 -31.418 13.543 1.00 91.05 128 CYS C O 1
ATOM 3306 N N . PRO C 1 38 ? 17.867 -31.803 12.881 1.00 86.42 129 PRO C N 1
ATOM 3307 C CA . PRO C 1 38 ? 18.214 -30.419 12.683 1.00 87.04 129 PRO C CA 1
ATOM 3308 C C . PRO C 1 38 ? 17.496 -29.973 11.455 1.00 90.24 129 PRO C C 1
ATOM 3309 O O . PRO C 1 38 ? 18.011 -29.203 10.659 1.00 88.60 129 PRO C O 1
ATOM 3313 N N . CYS C 1 39 ? 16.289 -30.485 11.311 1.00 96.45 130 CYS C N 1
ATOM 3314 C CA . CYS C 1 39 ? 15.499 -30.230 10.145 1.00 101.38 130 CYS C CA 1
ATOM 3315 C C . CYS C 1 39 ? 14.294 -29.351 10.416 1.00 103.76 130 CYS C C 1
ATOM 3316 O O . CYS C 1 39 ? 13.585 -29.534 11.418 1.00 102.47 130 CYS C O 1
ATOM 3319 N N . PRO C 1 40 ? 14.073 -28.378 9.520 1.00 107.08 131 PRO C N 1
ATOM 3320 C CA . PRO C 1 40 ? 12.894 -27.510 9.483 1.00 110.58 131 PRO C CA 1
ATOM 3321 C C . PRO C 1 40 ? 11.576 -28.280 9.300 1.00 113.00 131 PRO C C 1
ATOM 3322 O O . PRO C 1 40 ? 10.553 -27.912 9.909 1.00 112.00 131 PRO C O 1
ATOM 3326 N N . GLY C 1 41 ? 11.612 -29.334 8.479 1.00 113.92 132 GLY C N 1
ATOM 3327 C CA . GLY C 1 41 ? 10.453 -30.197 8.250 1.00 116.40 132 GLY C CA 1
ATOM 3328 C C . GLY C 1 41 ? 9.671 -30.518 9.517 1.00 118.13 132 GLY C C 1
ATOM 3329 O O . GLY C 1 41 ? 8.438 -30.434 9.531 1.00 117.60 132 GLY C O 1
ATOM 3330 N N . ALA C 1 42 ? 10.403 -30.873 10.577 1.00 119.88 133 ALA C N 1
ATOM 3331 C CA . ALA C 1 42 ? 9.843 -31.241 11.891 1.00 120.01 133 ALA C CA 1
ATOM 3332 C C . ALA C 1 42 ? 8.812 -32.404 11.873 1.00 119.40 133 ALA C C 1
ATOM 3333 O O . ALA C 1 42 ? 7.990 -32.529 12.784 1.00 120.90 133 ALA C O 1
ATOM 3335 N N . SER C 1 43 ? 8.873 -33.257 10.846 1.00 116.56 134 SER C N 1
ATOM 3336 C CA . SER C 1 43 ? 8.051 -34.470 10.783 1.00 113.03 134 SER C CA 1
ATOM 3337 C C . SER C 1 43 ? 8.857 -35.598 11.396 1.00 109.71 134 SER C C 1
ATOM 3338 O O . SER C 1 43 ? 8.352 -36.400 12.182 1.00 110.45 134 SER C O 1
ATOM 3341 N N . CYS C 1 44 ? 10.122 -35.642 10.997 1.00 104.24 135 CYS C N 1
ATOM 3342 C CA . CYS C 1 44 ? 11.125 -36.548 11.523 1.00 100.87 135 CYS C CA 1
ATOM 3343 C C . CYS C 1 44 ? 11.153 -36.535 13.063 1.00 98.39 135 CYS C C 1
ATOM 3344 O O . CYS C 1 44 ? 11.184 -35.475 13.686 1.00 98.26 135 CYS C O 1
ATOM 3347 N N . LYS C 1 45 ? 11.130 -37.717 13.669 1.00 96.12 136 LYS C N 1
ATOM 3348 C CA . LYS C 1 45 ? 11.123 -37.848 15.129 1.00 94.48 136 LYS C CA 1
ATOM 3349 C C . LYS C 1 45 ? 12.504 -38.114 15.734 1.00 92.36 136 LYS C C 1
ATOM 3350 O O . LYS C 1 45 ? 12.670 -38.068 16.953 1.00 92.81 136 LYS C O 1
ATOM 3356 N N . TRP C 1 46 ? 13.482 -38.366 14.872 1.00 88.07 137 TRP C N 1
ATOM 3357 C CA . TRP C 1 46 ? 14.824 -38.809 15.253 1.00 86.49 137 TRP C CA 1
ATOM 3358 C C . TRP C 1 46 ? 15.537 -38.048 16.389 1.00 83.72 137 TRP C C 1
ATOM 3359 O O . TRP C 1 46 ? 15.310 -36.862 16.611 1.00 82.22 137 TRP C O 1
ATOM 3370 N N . GLN C 1 47 ? 16.423 -38.762 17.076 1.00 81.41 138 GLN C N 1
ATOM 3371 C CA . GLN C 1 47 ? 17.242 -38.217 18.156 1.00 83.19 138 GLN C CA 1
ATOM 3372 C C . GLN C 1 47 ? 18.598 -38.956 18.297 1.00 81.40 138 GLN C C 1
ATOM 3373 O O . GLN C 1 47 ? 18.648 -40.195 18.247 1.00 80.38 138 GLN C O 1
ATOM 3379 N N . GLY C 1 48 ? 19.689 -38.221 18.501 1.00 78.87 139 GLY C N 1
ATOM 3380 C CA . GLY C 1 48 ? 20.991 -38.889 18.661 1.00 79.35 139 GLY C CA 1
ATOM 3381 C C . GLY C 1 48 ? 22.156 -38.063 19.155 1.00 78.01 139 GLY C C 1
ATOM 3382 O O . GLY C 1 48 ? 22.046 -36.849 19.317 1.00 77.45 139 GLY C O 1
ATOM 3383 N N . SER C 1 49 ? 23.283 -38.720 19.405 1.00 78.35 140 SER C N 1
ATOM 3384 C CA . SER C 1 49 ? 24.458 -38.000 19.904 1.00 81.17 140 SER C CA 1
ATOM 3385 C C . SER C 1 49 ? 24.810 -36.987 18.831 1.00 83.68 140 SER C C 1
ATOM 3386 O O . SER C 1 49 ? 24.169 -36.990 17.762 1.00 87.23 140 SER C O 1
ATOM 3389 N N . LEU C 1 50 ? 25.790 -36.117 19.080 1.00 82.50 141 LEU C N 1
ATOM 3390 C CA . LEU C 1 50 ? 26.098 -35.105 18.068 1.00 80.87 141 LEU C CA 1
ATOM 3391 C C . LEU C 1 50 ? 26.577 -35.743 16.773 1.00 81.32 141 LEU C C 1
ATOM 3392 O O . LEU C 1 50 ? 26.262 -35.283 15.685 1.00 81.24 141 LEU C O 1
ATOM 3397 N N . ASP C 1 51 ? 27.313 -36.833 16.900 1.00 83.23 142 ASP C N 1
ATOM 3398 C CA . ASP C 1 51 ? 27.934 -37.440 15.741 1.00 85.56 142 ASP C CA 1
ATOM 3399 C C . ASP C 1 51 ? 26.985 -38.263 14.939 1.00 85.58 142 ASP C C 1
ATOM 3400 O O . ASP C 1 51 ? 27.212 -38.467 13.754 1.00 85.99 142 ASP C O 1
ATOM 3405 N N . ALA C 1 52 ? 25.931 -38.745 15.585 1.00 86.06 143 ALA C N 1
ATOM 3406 C CA . ALA C 1 52 ? 24.892 -39.480 14.876 1.00 87.59 143 ALA C CA 1
ATOM 3407 C C . ALA C 1 52 ? 23.995 -38.546 14.066 1.00 87.58 143 ALA C C 1
ATOM 3408 O O . ALA C 1 52 ? 23.043 -39.000 13.422 1.00 88.57 143 ALA C O 1
ATOM 3410 N N . VAL C 1 53 ? 24.318 -37.254 14.072 1.00 87.60 144 VAL C N 1
ATOM 3411 C CA . VAL C 1 53 ? 23.458 -36.244 13.440 1.00 87.96 144 VAL C CA 1
ATOM 3412 C C . VAL C 1 53 ? 23.654 -36.100 11.938 1.00 87.92 144 VAL C C 1
ATOM 3413 O O . VAL C 1 53 ? 22.693 -36.175 11.167 1.00 87.95 144 VAL C O 1
ATOM 3417 N N . MET C 1 54 ? 24.893 -35.865 11.529 1.00 88.13 145 MET C N 1
ATOM 3418 C CA . MET C 1 54 ? 25.196 -35.705 10.109 1.00 86.93 145 MET C CA 1
ATOM 3419 C C . MET C 1 54 ? 24.817 -36.971 9.307 1.00 82.93 145 MET C C 1
ATOM 3420 O O . MET C 1 54 ? 24.095 -36.869 8.309 1.00 80.97 145 MET C O 1
ATOM 3425 N N . PRO C 1 55 ? 25.242 -38.164 9.775 1.00 79.89 146 PRO C N 1
ATOM 3426 C CA . PRO C 1 55 ? 24.806 -39.393 9.105 1.00 79.62 146 PRO C CA 1
ATOM 3427 C C . PRO C 1 55 ? 23.294 -39.417 8.932 1.00 78.22 146 PRO C C 1
ATOM 3428 O O . PRO C 1 55 ? 22.808 -39.530 7.814 1.00 78.05 146 PRO C O 1
ATOM 3432 N N . HIS C 1 56 ? 22.563 -39.276 10.029 1.00 77.54 147 HIS C N 1
ATOM 3433 C CA . HIS C 1 56 ? 21.125 -39.286 9.962 1.00 78.97 147 HIS C CA 1
ATOM 3434 C C . HIS C 1 56 ? 20.531 -38.518 8.750 1.00 80.62 147 HIS C C 1
ATOM 3435 O O . HIS C 1 56 ? 19.600 -38.997 8.101 1.00 80.94 147 HIS C O 1
ATOM 3442 N N . LEU C 1 57 ? 21.076 -37.349 8.437 1.00 82.23 148 LEU C N 1
ATOM 3443 C CA . LEU C 1 57 ? 20.516 -36.514 7.375 1.00 84.16 148 LEU C CA 1
ATOM 3444 C C . LEU C 1 57 ? 20.815 -37.045 5.993 1.00 87.44 148 LEU C C 1
ATOM 3445 O O . LEU C 1 57 ? 19.982 -36.997 5.106 1.00 89.15 148 LEU C O 1
ATOM 3450 N N . MET C 1 58 ? 22.025 -37.522 5.789 1.00 90.86 149 MET C N 1
ATOM 3451 C CA . MET C 1 58 ? 22.360 -38.083 4.507 1.00 94.62 149 MET C CA 1
ATOM 3452 C C . MET C 1 58 ? 21.599 -39.380 4.336 1.00 95.48 149 MET C C 1
ATOM 3453 O O . MET C 1 58 ? 21.238 -39.720 3.220 1.00 96.20 149 MET C O 1
ATOM 3458 N N . HIS C 1 59 ? 21.339 -40.090 5.437 1.00 97.05 150 HIS C N 1
ATOM 3459 C CA . HIS C 1 59 ? 20.577 -41.342 5.380 1.00 98.04 150 HIS C CA 1
ATOM 3460 C C . HIS C 1 59 ? 19.132 -41.087 5.038 1.00 95.37 150 HIS C C 1
ATOM 3461 O O . HIS C 1 59 ? 18.718 -41.253 3.893 1.00 94.46 150 HIS C O 1
ATOM 3468 N N . GLN C 1 60 ? 18.367 -40.650 6.022 1.00 92.47 151 GLN C N 1
ATOM 3469 C CA . GLN C 1 60 ? 16.949 -40.507 5.824 1.00 90.27 151 GLN C CA 1
ATOM 3470 C C . GLN C 1 60 ? 16.529 -39.246 5.118 1.00 89.95 151 GLN C C 1
ATOM 3471 O O . GLN C 1 60 ? 15.405 -39.163 4.628 1.00 90.39 151 GLN C O 1
ATOM 3477 N N . HIS C 1 61 ? 17.406 -38.255 5.058 1.00 88.27 152 HIS C N 1
ATOM 3478 C CA . HIS C 1 61 ? 17.021 -37.002 4.406 1.00 88.88 152 HIS C CA 1
ATOM 3479 C C . HIS C 1 61 ? 17.764 -36.732 3.087 1.00 89.52 152 HIS C C 1
ATOM 3480 O O . HIS C 1 61 ? 18.050 -35.597 2.739 1.00 90.30 152 HIS C O 1
ATOM 3487 N N . LYS C 1 62 ? 18.029 -37.790 2.330 1.00 92.09 153 LYS C N 1
ATOM 3488 C CA . LYS C 1 62 ? 18.812 -37.679 1.089 1.00 93.63 153 LYS C CA 1
ATOM 3489 C C . LYS C 1 62 ? 18.384 -36.546 0.124 1.00 91.53 153 LYS C C 1
ATOM 3490 O O . LYS C 1 62 ? 19.251 -35.916 -0.488 1.00 92.50 153 LYS C O 1
ATOM 3496 N N . SER C 1 63 ? 17.074 -36.287 0.007 1.00 87.71 154 SER C N 1
ATOM 3497 C CA . SER C 1 63 ? 16.548 -35.273 -0.929 1.00 84.23 154 SER C CA 1
ATOM 3498 C C . SER C 1 63 ? 17.386 -33.982 -0.917 1.00 81.57 154 SER C C 1
ATOM 3499 O O . SER C 1 63 ? 17.930 -33.587 -1.950 1.00 80.91 154 SER C O 1
ATOM 3502 N N . ILE C 1 64 ? 17.473 -33.356 0.263 1.00 76.82 155 ILE C N 1
ATOM 3503 C CA . ILE C 1 64 ? 18.395 -32.260 0.590 1.00 69.93 155 ILE C CA 1
ATOM 3504 C C . ILE C 1 64 ? 19.709 -32.240 -0.199 1.00 68.60 155 ILE C C 1
ATOM 3505 O O . ILE C 1 64 ? 20.630 -33.024 0.064 1.00 63.17 155 ILE C O 1
ATOM 3510 N N . THR C 1 65 ? 19.775 -31.323 -1.159 1.00 68.24 156 THR C N 1
ATOM 3511 C CA . THR C 1 65 ? 20.995 -31.012 -1.885 1.00 64.22 156 THR C CA 1
ATOM 3512 C C . THR C 1 65 ? 22.081 -30.636 -0.922 1.00 63.37 156 THR C C 1
ATOM 3513 O O . THR C 1 65 ? 21.792 -30.184 0.170 1.00 67.63 156 THR C O 1
ATOM 3517 N N . THR C 1 66 ? 23.324 -30.769 -1.357 1.00 62.73 157 THR C N 1
ATOM 3518 C CA . THR C 1 66 ? 24.506 -30.543 -0.523 1.00 60.92 157 THR C CA 1
ATOM 3519 C C . THR C 1 66 ? 25.552 -29.987 -1.450 1.00 59.13 157 THR C C 1
ATOM 3520 O O . THR C 1 66 ? 25.646 -30.411 -2.590 1.00 62.59 157 THR C O 1
ATOM 3524 N N . LEU C 1 67 ? 26.355 -29.048 -0.990 1.00 57.27 158 LEU C N 1
ATOM 3525 C CA . LEU C 1 67 ? 27.426 -28.573 -1.840 1.00 55.75 158 LEU C CA 1
ATOM 3526 C C . LEU C 1 67 ? 28.749 -28.345 -1.072 1.00 57.09 158 LEU C C 1
ATOM 3527 O O . LEU C 1 67 ? 28.752 -27.737 0.011 1.00 55.52 158 LEU C O 1
ATOM 3532 N N . GLN C 1 68 ? 29.852 -28.862 -1.629 1.00 57.73 159 GLN C N 1
ATOM 3533 C CA . GLN C 1 68 ? 31.202 -28.608 -1.089 1.00 58.45 159 GLN C CA 1
ATOM 3534 C C . GLN C 1 68 ? 31.569 -27.182 -1.367 1.00 56.56 159 GLN C C 1
ATOM 3535 O O . GLN C 1 68 ? 30.775 -26.436 -1.955 1.00 54.81 159 GLN C O 1
ATOM 3541 N N . GLY C 1 69 ? 32.766 -26.803 -0.930 1.00 52.46 160 GLY C N 1
ATOM 3542 C CA . GLY C 1 69 ? 33.253 -25.470 -1.212 1.00 50.32 160 GLY C CA 1
ATOM 3543 C C . GLY C 1 69 ? 32.750 -24.592 -0.100 1.00 52.26 160 GLY C C 1
ATOM 3544 O O . GLY C 1 69 ? 32.405 -25.108 0.981 1.00 50.13 160 GLY C O 1
ATOM 3545 N N . GLU C 1 70 ? 32.717 -23.277 -0.349 1.00 53.17 161 GLU C N 1
ATOM 3546 C CA . GLU C 1 70 ? 32.396 -22.291 0.710 1.00 54.83 161 GLU C CA 1
ATOM 3547 C C . GLU C 1 70 ? 32.182 -20.868 0.209 1.00 54.45 161 GLU C C 1
ATOM 3548 O O . GLU C 1 70 ? 31.858 -19.974 0.990 1.00 55.92 161 GLU C O 1
ATOM 3554 N N . ASP C 1 71 ? 32.366 -20.663 -1.083 1.00 55.72 162 ASP C N 1
ATOM 3555 C CA . ASP C 1 71 ? 31.622 -19.613 -1.761 1.00 57.88 162 ASP C CA 1
ATOM 3556 C C . ASP C 1 71 ? 30.556 -20.209 -2.702 1.00 53.17 162 ASP C C 1
ATOM 3557 O O . ASP C 1 71 ? 30.876 -20.615 -3.812 1.00 55.77 162 ASP C O 1
ATOM 3562 N N . ILE C 1 72 ? 29.311 -20.304 -2.282 1.00 47.36 163 ILE C N 1
ATOM 3563 C CA . ILE C 1 72 ? 28.312 -20.861 -3.191 1.00 46.27 163 ILE C CA 1
ATOM 3564 C C . ILE C 1 72 ? 27.126 -19.958 -3.396 1.00 48.19 163 ILE C C 1
ATOM 3565 O O . ILE C 1 72 ? 26.821 -19.121 -2.550 1.00 52.46 163 ILE C O 1
ATOM 3570 N N . VAL C 1 73 ? 26.449 -20.097 -4.520 1.00 46.86 164 VAL C N 1
ATOM 3571 C CA . VAL C 1 73 ? 25.134 -19.447 -4.621 1.00 46.88 164 VAL C CA 1
ATOM 3572 C C . VAL C 1 73 ? 24.057 -20.419 -4.197 1.00 47.80 164 VAL C C 1
ATOM 3573 O O . VAL C 1 73 ? 24.058 -21.561 -4.609 1.00 50.32 164 VAL C O 1
ATOM 3577 N N . PHE C 1 74 ? 23.153 -19.988 -3.345 1.00 51.30 165 PHE C N 1
ATOM 3578 C CA . PHE C 1 74 ? 21.989 -20.819 -2.993 1.00 52.18 165 PHE C CA 1
ATOM 3579 C C . PHE C 1 74 ? 20.852 -20.264 -3.837 1.00 50.28 165 PHE C C 1
ATOM 3580 O O . PHE C 1 74 ? 20.430 -19.112 -3.632 1.00 51.25 165 PHE C O 1
ATOM 3588 N N . LEU C 1 75 ? 20.418 -21.023 -4.838 1.00 49.30 166 LEU C N 1
ATOM 3589 C CA . LEU C 1 75 ? 19.359 -20.499 -5.744 1.00 53.23 166 LEU C CA 1
ATOM 3590 C C . LEU C 1 75 ? 17.973 -20.937 -5.327 1.00 55.06 166 LEU C C 1
ATOM 3591 O O . LEU C 1 75 ? 17.576 -22.081 -5.604 1.00 53.08 166 LEU C O 1
ATOM 3596 N N . ALA C 1 76 ? 17.245 -20.034 -4.683 1.00 55.16 167 ALA C N 1
ATOM 3597 C CA . ALA C 1 76 ? 15.849 -20.276 -4.369 1.00 57.84 167 ALA C CA 1
ATOM 3598 C C . ALA C 1 76 ? 14.979 -20.440 -5.626 1.00 59.95 167 ALA C C 1
ATOM 3599 O O . ALA C 1 76 ? 14.765 -19.464 -6.374 1.00 60.66 167 ALA C O 1
ATOM 3601 N N . THR C 1 77 ? 14.473 -21.663 -5.828 1.00 60.08 168 THR C N 1
ATOM 3602 C CA . THR C 1 77 ? 13.608 -22.007 -6.971 1.00 61.66 168 THR C CA 1
ATOM 3603 C C . THR C 1 77 ? 12.126 -21.622 -6.782 1.00 64.34 168 THR C C 1
ATOM 3604 O O . THR C 1 77 ? 11.470 -22.112 -5.852 1.00 67.07 168 THR C O 1
ATOM 3608 N N . ASP C 1 78 ? 11.583 -20.776 -7.665 1.00 66.78 169 ASP C N 1
ATOM 3609 C CA . ASP C 1 78 ? 10.131 -20.556 -7.651 1.00 71.64 169 ASP C CA 1
ATOM 3610 C C . ASP C 1 78 ? 9.660 -19.668 -6.523 1.00 71.92 169 ASP C C 1
ATOM 3611 O O . ASP C 1 78 ? 8.626 -19.952 -5.894 1.00 70.94 169 ASP C O 1
ATOM 3616 N N . ILE C 1 79 ? 10.406 -18.594 -6.281 1.00 72.52 170 ILE C N 1
ATOM 3617 C CA . ILE C 1 79 ? 10.113 -17.641 -5.206 1.00 73.40 170 ILE C CA 1
ATOM 3618 C C . ILE C 1 79 ? 8.624 -17.454 -4.824 1.00 75.39 170 ILE C C 1
ATOM 3619 O O . ILE C 1 79 ? 8.293 -17.471 -3.638 1.00 74.57 170 ILE C O 1
ATOM 3624 N N . ASN C 1 80 ? 7.736 -17.344 -5.811 1.00 77.79 171 ASN C N 1
ATOM 3625 C CA . ASN C 1 80 ? 6.324 -17.032 -5.522 1.00 83.74 171 ASN C CA 1
ATOM 3626 C C . ASN C 1 80 ? 5.338 -18.209 -5.480 1.00 86.47 171 ASN C C 1
ATOM 3627 O O . ASN C 1 80 ? 4.189 -18.078 -5.894 1.00 87.40 171 ASN C O 1
ATOM 3632 N N . LEU C 1 81 ? 5.770 -19.353 -4.975 1.00 88.61 172 LEU C N 1
ATOM 3633 C CA . LEU C 1 81 ? 4.805 -20.384 -4.685 1.00 93.50 172 LEU C CA 1
ATOM 3634 C C . LEU C 1 81 ? 3.955 -19.982 -3.496 1.00 96.78 172 LEU C C 1
ATOM 3635 O O . LEU C 1 81 ? 4.436 -19.971 -2.345 1.00 96.79 172 LEU C O 1
ATOM 3640 N N . PRO C 1 82 ? 2.674 -19.673 -3.781 1.00 97.00 173 PRO C N 1
ATOM 3641 C CA . PRO C 1 82 ? 1.688 -19.016 -2.920 1.00 95.44 173 PRO C CA 1
ATOM 3642 C C . PRO C 1 82 ? 1.566 -19.669 -1.541 1.00 94.84 173 PRO C C 1
ATOM 3643 O O . PRO C 1 82 ? 1.332 -20.881 -1.452 1.00 93.26 173 PRO C O 1
ATOM 3647 N N . GLY C 1 83 ? 1.756 -18.865 -0.489 1.00 93.70 174 GLY C N 1
ATOM 3648 C CA . GLY C 1 83 ? 1.637 -19.322 0.896 1.00 91.90 174 GLY C CA 1
ATOM 3649 C C . GLY C 1 83 ? 2.833 -20.116 1.393 1.00 92.29 174 GLY C C 1
ATOM 3650 O O . GLY C 1 83 ? 3.401 -20.937 0.653 1.00 93.63 174 GLY C O 1
ATOM 3651 N N . ALA C 1 84 ? 3.187 -19.855 2.659 1.00 89.29 175 ALA C N 1
ATOM 3652 C CA . ALA C 1 84 ? 4.290 -20.490 3.418 1.00 86.12 175 ALA C CA 1
ATOM 3653 C C . ALA C 1 84 ? 5.076 -21.612 2.752 1.00 83.76 175 ALA C C 1
ATOM 3654 O O . ALA C 1 84 ? 4.560 -22.721 2.607 1.00 85.08 175 ALA C O 1
ATOM 3656 N N . VAL C 1 85 ? 6.330 -21.332 2.385 1.00 79.66 176 VAL C N 1
ATOM 3657 C CA . VAL C 1 85 ? 7.221 -22.344 1.768 1.00 76.52 176 VAL C CA 1
ATOM 3658 C C . VAL C 1 85 ? 8.616 -22.411 2.405 1.00 73.74 176 VAL C C 1
ATOM 3659 O O . VAL C 1 85 ? 8.950 -21.604 3.276 1.00 72.17 176 VAL C O 1
ATOM 3663 N N . ASP C 1 86 ? 9.423 -23.379 1.973 1.00 72.73 177 ASP C N 1
ATOM 3664 C CA . ASP C 1 86 ? 10.746 -23.595 2.566 1.00 74.78 177 ASP C CA 1
ATOM 3665 C C . ASP C 1 86 ? 11.772 -24.127 1.600 1.00 74.16 177 ASP C C 1
ATOM 3666 O O . ASP C 1 86 ? 11.473 -24.955 0.727 1.00 82.11 177 ASP C O 1
ATOM 3671 N N . TRP C 1 87 ? 13.006 -23.685 1.777 1.00 65.05 178 TRP C N 1
ATOM 3672 C CA . TRP C 1 87 ? 14.067 -24.353 1.090 1.00 62.79 178 TRP C CA 1
ATOM 3673 C C . TRP C 1 87 ? 15.119 -24.809 2.073 1.00 63.63 178 TRP C C 1
ATOM 3674 O O . TRP C 1 87 ? 15.187 -24.339 3.213 1.00 67.31 178 TRP C O 1
ATOM 3685 N N . VAL C 1 88 ? 15.957 -25.713 1.637 1.00 60.75 179 VAL C N 1
ATOM 3686 C CA . VAL C 1 88 ? 17.046 -26.038 2.474 1.00 59.87 179 VAL C CA 1
ATOM 3687 C C . VAL C 1 88 ? 18.046 -26.758 1.641 1.00 59.11 179 VAL C C 1
ATOM 3688 O O . VAL C 1 88 ? 17.707 -27.493 0.720 1.00 61.63 179 VAL C O 1
ATOM 3692 N N . MET C 1 89 ? 19.292 -26.479 1.933 1.00 55.72 180 MET C N 1
ATOM 3693 C CA . MET C 1 89 ? 20.367 -27.127 1.281 1.00 57.99 180 MET C CA 1
ATOM 3694 C C . MET C 1 89 ? 21.453 -27.097 2.313 1.00 59.57 180 MET C C 1
ATOM 3695 O O . MET C 1 89 ? 21.310 -26.445 3.353 1.00 63.28 180 MET C O 1
ATOM 3700 N N . MET C 1 90 ? 22.536 -27.805 2.043 1.00 57.63 181 MET C N 1
ATOM 3701 C CA . MET C 1 90 ? 23.637 -27.852 2.963 1.00 57.18 181 MET C CA 1
ATOM 3702 C C . MET C 1 90 ? 24.857 -27.475 2.260 1.00 55.26 181 MET C C 1
ATOM 3703 O O . MET C 1 90 ? 25.098 -27.910 1.150 1.00 56.66 181 MET C O 1
ATOM 3708 N N . GLN C 1 91 ? 25.653 -26.666 2.916 1.00 52.18 182 GLN C N 1
ATOM 3709 C CA . GLN C 1 91 ? 26.929 -26.316 2.367 1.00 50.79 182 GLN C CA 1
ATOM 3710 C C . GLN C 1 91 ? 27.916 -26.804 3.345 1.00 52.55 182 GLN C C 1
ATOM 3711 O O . GLN C 1 91 ? 27.800 -26.474 4.535 1.00 53.61 182 GLN C O 1
ATOM 3717 N N . SER C 1 92 ? 28.881 -27.581 2.875 1.00 52.75 183 SER C N 1
ATOM 3718 C CA . SER C 1 92 ? 29.956 -27.999 3.766 1.00 54.43 183 SER C CA 1
ATOM 3719 C C . SER C 1 92 ? 31.315 -27.466 3.393 1.00 57.52 183 SER C C 1
ATOM 3720 O O . SER C 1 92 ? 31.692 -27.418 2.213 1.00 57.04 183 SER C O 1
ATOM 3723 N N . CYS C 1 93 ? 32.064 -27.101 4.431 1.00 60.79 184 CYS C N 1
ATOM 3724 C CA . CYS C 1 93 ? 33.495 -26.767 4.306 1.00 60.90 184 CYS C CA 1
ATOM 3725 C C . CYS C 1 93 ? 34.154 -26.749 5.669 1.00 59.81 184 CYS C C 1
ATOM 3726 O O . CYS C 1 93 ? 33.467 -26.873 6.718 1.00 55.36 184 CYS C O 1
ATOM 3729 N N . PHE C 1 94 ? 35.487 -26.565 5.616 1.00 59.95 185 PHE C N 1
ATOM 3730 C CA . PHE C 1 94 ? 36.413 -26.577 6.769 1.00 56.24 185 PHE C CA 1
ATOM 3731 C C . PHE C 1 94 ? 36.103 -27.793 7.628 1.00 54.20 185 PHE C C 1
ATOM 3732 O O . PHE C 1 94 ? 35.756 -27.684 8.806 1.00 52.85 185 PHE C O 1
ATOM 3740 N N . GLY C 1 95 ? 36.173 -28.962 7.020 1.00 54.56 186 GLY C N 1
ATOM 3741 C CA . GLY C 1 95 ? 35.489 -30.099 7.604 1.00 57.01 186 GLY C CA 1
ATOM 3742 C C . GLY C 1 95 ? 34.298 -29.800 8.524 1.00 59.31 186 GLY C C 1
ATOM 3743 O O . GLY C 1 95 ? 34.299 -30.264 9.650 1.00 63.33 186 GLY C O 1
ATOM 3744 N N . PHE C 1 96 ? 33.295 -29.033 8.079 1.00 57.58 187 PHE C N 1
ATOM 3745 C CA . PHE C 1 96 ? 32.026 -28.925 8.827 1.00 56.11 187 PHE C CA 1
ATOM 3746 C C . PHE C 1 96 ? 30.889 -28.745 7.884 1.00 56.60 187 PHE C C 1
ATOM 3747 O O . PHE C 1 96 ? 31.065 -28.256 6.758 1.00 58.95 187 PHE C O 1
ATOM 3755 N N . HIS C 1 97 ? 29.695 -29.029 8.370 1.00 53.93 188 HIS C N 1
ATOM 3756 C CA . HIS C 1 97 ? 28.549 -28.912 7.504 1.00 54.18 188 HIS C CA 1
ATOM 3757 C C . HIS C 1 97 ? 27.581 -27.846 7.942 1.00 54.95 188 HIS C C 1
ATOM 3758 O O . HIS C 1 97 ? 26.910 -27.990 8.947 1.00 58.56 188 HIS C O 1
ATOM 3765 N N . PHE C 1 98 ? 27.484 -26.774 7.184 1.00 52.25 189 PHE C N 1
ATOM 3766 C CA . PHE C 1 98 ? 26.493 -25.767 7.519 1.00 54.27 189 PHE C CA 1
ATOM 3767 C C . PHE C 1 98 ? 25.192 -25.968 6.763 1.00 56.07 189 PHE C C 1
ATOM 3768 O O . PHE C 1 98 ? 25.218 -26.433 5.629 1.00 59.58 189 PHE C O 1
ATOM 3776 N N . MET C 1 99 ? 24.069 -25.578 7.347 1.00 53.54 190 MET C N 1
ATOM 3777 C CA . MET C 1 99 ? 22.784 -25.807 6.682 1.00 56.91 190 MET C CA 1
ATOM 3778 C C . MET C 1 99 ? 21.899 -24.593 6.424 1.00 54.71 190 MET C C 1
ATOM 3779 O O . MET C 1 99 ? 21.302 -24.033 7.334 1.00 56.94 190 MET C O 1
ATOM 3784 N N . LEU C 1 100 ? 21.771 -24.227 5.160 1.00 51.76 191 LEU C N 1
ATOM 3785 C CA . LEU C 1 100 ? 21.212 -22.917 4.792 1.00 48.67 191 LEU C CA 1
ATOM 3786 C C . LEU C 1 100 ? 19.720 -23.016 4.670 1.00 49.25 191 LEU C C 1
ATOM 3787 O O . LEU C 1 100 ? 19.212 -24.080 4.361 1.00 52.51 191 LEU C O 1
ATOM 3792 N N . VAL C 1 101 ? 19.001 -21.933 4.932 1.00 49.11 192 VAL C N 1
ATOM 3793 C CA . VAL C 1 101 ? 17.528 -22.061 5.074 1.00 48.99 192 VAL C CA 1
ATOM 3794 C C . VAL C 1 101 ? 16.651 -20.855 4.769 1.00 49.55 192 VAL C C 1
ATOM 3795 O O . VAL C 1 101 ? 16.498 -19.922 5.546 1.00 50.50 192 VAL C O 1
ATOM 3799 N N . LEU C 1 102 ? 16.017 -20.905 3.631 1.00 53.22 193 LEU C N 1
ATOM 3800 C CA . LEU C 1 102 ? 15.073 -19.845 3.326 1.00 56.94 193 LEU C CA 1
ATOM 3801 C C . LEU C 1 102 ? 13.710 -20.309 3.827 1.00 60.28 193 LEU C C 1
ATOM 3802 O O . LEU C 1 102 ? 13.358 -21.462 3.633 1.00 62.32 193 LEU C O 1
ATOM 3807 N N . GLU C 1 103 ? 12.988 -19.442 4.517 1.00 60.35 194 GLU C N 1
ATOM 3808 C CA . GLU C 1 103 ? 11.639 -19.734 4.889 1.00 71.06 194 GLU C CA 1
ATOM 3809 C C . GLU C 1 103 ? 10.740 -18.615 4.430 1.00 74.81 194 GLU C C 1
ATOM 3810 O O . GLU C 1 103 ? 11.110 -17.438 4.481 1.00 75.28 194 GLU C O 1
ATOM 3816 N N . LYS C 1 104 ? 9.564 -18.996 3.948 1.00 80.96 195 LYS C N 1
ATOM 3817 C CA . LYS C 1 104 ? 8.480 -18.046 3.737 1.00 86.91 195 LYS C CA 1
ATOM 3818 C C . LYS C 1 104 ? 7.405 -18.250 4.802 1.00 92.66 195 LYS C C 1
ATOM 3819 O O . LYS C 1 104 ? 6.879 -19.364 5.024 1.00 91.74 195 LYS C O 1
ATOM 3825 N N . GLN C 1 105 ? 7.124 -17.145 5.471 1.00 97.04 196 GLN C N 1
ATOM 3826 C CA . GLN C 1 105 ? 6.231 -17.101 6.581 1.00 104.14 196 GLN C CA 1
ATOM 3827 C C . GLN C 1 105 ? 5.104 -16.243 6.067 1.00 112.52 196 GLN C C 1
ATOM 3828 O O . GLN C 1 105 ? 5.339 -15.301 5.295 1.00 115.17 196 GLN C O 1
ATOM 3834 N N . GLU C 1 106 ? 3.875 -16.569 6.445 1.00 118.39 197 GLU C N 1
ATOM 3835 C CA . GLU C 1 106 ? 2.814 -15.590 6.300 1.00 124.03 197 GLU C CA 1
ATOM 3836 C C . GLU C 1 106 ? 2.087 -15.457 7.618 1.00 128.01 197 GLU C C 1
ATOM 3837 O O . GLU C 1 106 ? 0.961 -14.955 7.650 1.00 130.76 197 GLU C O 1
ATOM 3843 N N . LYS C 1 107 ? 2.754 -15.890 8.696 1.00 130.68 198 LYS C N 1
ATOM 3844 C CA . LYS C 1 107 ? 2.209 -15.875 10.063 1.00 135.41 198 LYS C CA 1
ATOM 3845 C C . LYS C 1 107 ? 1.172 -14.772 10.313 1.00 139.22 198 LYS C C 1
ATOM 3846 O O . LYS C 1 107 ? 0.140 -15.000 10.955 1.00 139.66 198 LYS C O 1
ATOM 3852 N N . TYR C 1 108 ? 1.474 -13.586 9.788 1.00 142.65 199 TYR C N 1
ATOM 3853 C CA . TYR C 1 108 ? 0.642 -12.386 9.868 1.00 144.63 199 TYR C CA 1
ATOM 3854 C C . TYR C 1 108 ? 0.017 -12.233 8.487 1.00 146.05 199 TYR C C 1
ATOM 3855 O O . TYR C 1 108 ? 0.729 -11.960 7.511 1.00 146.87 199 TYR C O 1
ATOM 3864 N N . ASP C 1 109 ? -1.296 -12.457 8.398 1.00 146.85 200 ASP C N 1
ATOM 3865 C CA . ASP C 1 109 ? -2.007 -12.480 7.112 1.00 146.76 200 ASP C CA 1
ATOM 3866 C C . ASP C 1 109 ? -1.639 -11.280 6.239 1.00 145.19 200 ASP C C 1
ATOM 3867 O O . ASP C 1 109 ? -1.916 -10.133 6.606 1.00 144.67 200 ASP C O 1
ATOM 3872 N N . GLY C 1 110 ? -0.985 -11.560 5.108 1.00 143.14 201 GLY C N 1
ATOM 3873 C CA . GLY C 1 110 ? -0.575 -10.527 4.145 1.00 139.05 201 GLY C CA 1
ATOM 3874 C C . GLY C 1 110 ? 0.906 -10.174 4.171 1.00 135.50 201 GLY C C 1
ATOM 3875 O O . GLY C 1 110 ? 1.535 -10.035 3.114 1.00 134.81 201 GLY C O 1
ATOM 3876 N N . HIS C 1 111 ? 1.459 -10.034 5.380 1.00 131.71 202 HIS C N 1
ATOM 3877 C CA . HIS C 1 111 ? 2.874 -9.687 5.580 1.00 125.88 202 HIS C CA 1
ATOM 3878 C C . HIS C 1 111 ? 3.811 -10.883 5.342 1.00 120.24 202 HIS C C 1
ATOM 3879 O O . HIS C 1 111 ? 4.514 -11.369 6.251 1.00 119.16 202 HIS C O 1
ATOM 3886 N N . GLN C 1 112 ? 3.802 -11.341 4.093 1.00 112.20 203 GLN C N 1
ATOM 3887 C CA . GLN C 1 112 ? 4.652 -12.425 3.646 1.00 105.12 203 GLN C CA 1
ATOM 3888 C C . GLN C 1 112 ? 6.126 -11.996 3.627 1.00 96.52 203 GLN C C 1
ATOM 3889 O O . GLN C 1 112 ? 6.565 -11.200 2.778 1.00 96.14 203 GLN C O 1
ATOM 3895 N N . GLN C 1 113 ? 6.885 -12.532 4.572 1.00 84.49 204 GLN C N 1
ATOM 3896 C CA . GLN C 1 113 ? 8.262 -12.127 4.754 1.00 74.62 204 GLN C CA 1
ATOM 3897 C C . GLN C 1 113 ? 9.235 -13.285 4.641 1.00 68.52 204 GLN C C 1
ATOM 3898 O O . GLN C 1 113 ? 9.113 -14.279 5.332 1.00 69.40 204 GLN C O 1
ATOM 3904 N N . PHE C 1 114 ? 10.224 -13.151 3.781 1.00 65.10 205 PHE C N 1
ATOM 3905 C CA . PHE C 1 114 ? 11.325 -14.112 3.750 1.00 59.21 205 PHE C CA 1
ATOM 3906 C C . PHE C 1 114 ? 12.315 -14.011 4.932 1.00 56.36 205 PHE C C 1
ATOM 3907 O O . PHE C 1 114 ? 12.554 -12.927 5.454 1.00 55.54 205 PHE C O 1
ATOM 3915 N N . PHE C 1 115 ? 12.894 -15.152 5.291 1.00 52.52 206 PHE C N 1
ATOM 3916 C CA . PHE C 1 115 ? 13.808 -15.266 6.397 1.00 54.20 206 PHE C CA 1
ATOM 3917 C C . PHE C 1 115 ? 14.977 -16.170 5.993 1.00 55.42 206 PHE C C 1
ATOM 3918 O O . PHE C 1 115 ? 14.765 -17.344 5.748 1.00 58.44 206 PHE C O 1
ATOM 3926 N N . ALA C 1 116 ? 16.203 -15.662 5.912 1.00 54.40 207 ALA C N 1
ATOM 3927 C CA . ALA C 1 116 ? 17.314 -16.537 5.512 1.00 51.60 207 ALA C CA 1
ATOM 3928 C C . ALA C 1 116 ? 18.220 -16.658 6.655 1.00 50.68 207 ALA C C 1
ATOM 3929 O O . ALA C 1 116 ? 18.569 -15.637 7.244 1.00 53.72 207 ALA C O 1
ATOM 3931 N N . ILE C 1 117 ? 18.650 -17.869 6.964 1.00 50.51 208 ILE C N 1
ATOM 3932 C CA . ILE C 1 117 ? 19.542 -18.075 8.092 1.00 51.93 208 ILE C CA 1
ATOM 3933 C C . ILE C 1 117 ? 20.409 -19.265 7.817 1.00 52.97 208 ILE C C 1
ATOM 3934 O O . ILE C 1 117 ? 19.994 -20.196 7.098 1.00 54.99 208 ILE C O 1
ATOM 3939 N N . VAL C 1 118 ? 21.619 -19.225 8.379 1.00 52.07 209 VAL C N 1
ATOM 3940 C CA . VAL C 1 118 ? 22.528 -20.350 8.317 1.00 49.75 209 VAL C CA 1
ATOM 3941 C C . VAL C 1 118 ? 22.692 -20.956 9.681 1.00 51.93 209 VAL C C 1
ATOM 3942 O O . VAL C 1 118 ? 22.684 -20.269 10.687 1.00 54.13 209 VAL C O 1
ATOM 3946 N N . GLN C 1 119 ? 22.811 -22.265 9.711 1.00 56.13 210 GLN C N 1
ATOM 3947 C CA . GLN C 1 119 ? 22.872 -22.980 10.956 1.00 59.12 210 GLN C CA 1
ATOM 3948 C C . GLN C 1 119 ? 24.006 -23.988 10.812 1.00 59.13 210 GLN C C 1
ATOM 3949 O O . GLN C 1 119 ? 24.145 -24.573 9.727 1.00 58.72 210 GLN C O 1
ATOM 3955 N N . LEU C 1 120 ? 24.837 -24.160 11.851 1.00 56.79 211 LEU C N 1
ATOM 3956 C CA . LEU C 1 120 ? 25.905 -25.155 11.781 1.00 56.76 211 LEU C CA 1
ATOM 3957 C C . LEU C 1 120 ? 25.578 -26.448 12.555 1.00 57.46 211 LEU C C 1
ATOM 3958 O O . LEU C 1 120 ? 24.951 -26.377 13.599 1.00 58.48 211 LEU C O 1
ATOM 3963 N N . ILE C 1 121 ? 25.990 -27.605 12.003 1.00 59.38 212 ILE C N 1
ATOM 3964 C CA . ILE C 1 121 ? 26.013 -28.945 12.651 1.00 60.14 212 ILE C CA 1
ATOM 3965 C C . ILE C 1 121 ? 27.268 -29.099 13.563 1.00 64.88 212 ILE C C 1
ATOM 3966 O O . ILE C 1 121 ? 28.256 -29.842 13.231 1.00 67.64 212 ILE C O 1
ATOM 3971 N N . GLY C 1 122 ? 27.209 -28.370 14.685 1.00 67.12 213 GLY C N 1
ATOM 3972 C CA . GLY C 1 122 ? 28.209 -28.330 15.749 1.00 65.66 213 GLY C CA 1
ATOM 3973 C C . GLY C 1 122 ? 27.564 -27.650 16.969 1.00 70.09 213 GLY C C 1
ATOM 3974 O O . GLY C 1 122 ? 26.325 -27.424 17.023 1.00 71.52 213 GLY C O 1
ATOM 3975 N N . THR C 1 123 ? 28.395 -27.322 17.953 1.00 66.19 214 THR C N 1
ATOM 3976 C CA . THR C 1 123 ? 27.941 -26.704 19.186 1.00 62.75 214 THR C CA 1
ATOM 3977 C C . THR C 1 123 ? 27.926 -25.203 18.984 1.00 58.64 214 THR C C 1
ATOM 3978 O O . THR C 1 123 ? 28.286 -24.720 17.915 1.00 51.04 214 THR C O 1
ATOM 3982 N N . ARG C 1 124 ? 27.523 -24.466 20.014 1.00 61.12 215 ARG C N 1
ATOM 3983 C CA . ARG C 1 124 ? 27.637 -23.011 20.008 1.00 68.21 215 ARG C CA 1
ATOM 3984 C C . ARG C 1 124 ? 29.070 -22.609 20.223 1.00 67.91 215 ARG C C 1
ATOM 3985 O O . ARG C 1 124 ? 29.466 -21.522 19.834 1.00 69.13 215 ARG C O 1
ATOM 3993 N N . LYS C 1 125 ? 29.859 -23.464 20.862 1.00 68.67 216 LYS C N 1
ATOM 3994 C CA . LYS C 1 125 ? 31.278 -23.176 20.919 1.00 66.88 216 LYS C CA 1
ATOM 3995 C C . LYS C 1 125 ? 31.795 -23.301 19.507 1.00 61.10 216 LYS C C 1
ATOM 3996 O O . LYS C 1 125 ? 32.378 -22.368 18.987 1.00 62.54 216 LYS C O 1
ATOM 4002 N N . GLN C 1 126 ? 31.565 -24.437 18.880 1.00 56.20 217 GLN C N 1
ATOM 4003 C CA . GLN C 1 126 ? 31.934 -24.573 17.474 1.00 62.79 217 GLN C CA 1
ATOM 4004 C C . GLN C 1 126 ? 31.393 -23.495 16.515 1.00 65.02 217 GLN C C 1
ATOM 4005 O O . GLN C 1 126 ? 32.070 -23.147 15.549 1.00 63.22 217 GLN C O 1
ATOM 4011 N N . ALA C 1 127 ? 30.173 -23.001 16.755 1.00 68.87 218 ALA C N 1
ATOM 4012 C CA . ALA C 1 127 ? 29.569 -22.003 15.867 1.00 70.74 218 ALA C CA 1
ATOM 4013 C C . ALA C 1 127 ? 30.409 -20.739 15.836 1.00 74.95 218 ALA C C 1
ATOM 4014 O O . ALA C 1 127 ? 30.595 -20.147 14.773 1.00 81.57 218 ALA C O 1
ATOM 4016 N N . GLU C 1 128 ? 30.952 -20.367 16.996 1.00 76.18 219 GLU C N 1
ATOM 4017 C CA . GLU C 1 128 ? 31.717 -19.132 17.191 1.00 75.12 219 GLU C CA 1
ATOM 4018 C C . GLU C 1 128 ? 33.066 -19.038 16.489 1.00 69.42 219 GLU C C 1
ATOM 4019 O O . GLU C 1 128 ? 33.708 -18.005 16.531 1.00 71.94 219 GLU C O 1
ATOM 4025 N N . ASN C 1 129 ? 33.530 -20.086 15.847 1.00 65.49 220 ASN C N 1
ATOM 4026 C CA . ASN C 1 129 ? 34.809 -19.946 15.179 1.00 67.62 220 ASN C CA 1
ATOM 4027 C C . ASN C 1 129 ? 34.590 -19.466 13.733 1.00 67.03 220 ASN C C 1
ATOM 4028 O O . ASN C 1 129 ? 35.539 -19.264 12.948 1.00 65.66 220 ASN C O 1
ATOM 4033 N N . PHE C 1 130 ? 33.307 -19.230 13.423 1.00 64.53 221 PHE C N 1
ATOM 4034 C CA . PHE C 1 130 ? 32.814 -18.954 12.071 1.00 59.68 221 PHE C CA 1
ATOM 4035 C C . PHE C 1 130 ? 31.968 -17.717 11.942 1.00 60.06 221 PHE C C 1
ATOM 4036 O O . PHE C 1 130 ? 31.457 -17.171 12.934 1.00 62.57 221 PHE C O 1
ATOM 4044 N N . ALA C 1 131 ? 31.820 -17.274 10.695 1.00 57.78 222 ALA C N 1
ATOM 4045 C CA . ALA C 1 131 ? 30.790 -16.276 10.333 1.00 54.13 222 ALA C CA 1
ATOM 4046 C C . ALA C 1 131 ? 30.348 -16.422 8.890 1.00 53.95 222 ALA C C 1
ATOM 4047 O O . ALA C 1 131 ? 31.192 -16.621 7.981 1.00 55.63 222 ALA C O 1
ATOM 4049 N N . TYR C 1 132 ? 29.031 -16.317 8.678 1.00 50.81 223 TYR C N 1
ATOM 4050 C CA . TYR C 1 132 ? 28.513 -16.302 7.326 1.00 45.03 223 TYR C CA 1
ATOM 4051 C C . TYR C 1 132 ? 28.226 -14.908 6.813 1.00 47.21 223 TYR C C 1
ATOM 4052 O O . TYR C 1 132 ? 28.017 -13.967 7.582 1.00 48.14 223 TYR C O 1
ATOM 4061 N N . ARG C 1 133 ? 28.323 -14.768 5.496 1.00 48.47 224 ARG C N 1
ATOM 4062 C CA . ARG C 1 133 ? 27.634 -13.699 4.730 1.00 46.34 224 ARG C CA 1
ATOM 4063 C C . ARG C 1 133 ? 26.499 -14.232 3.779 1.00 45.14 224 ARG C C 1
ATOM 4064 O O . ARG C 1 133 ? 26.743 -15.102 2.944 1.00 51.75 224 ARG C O 1
ATOM 4072 N N . LEU C 1 134 ? 25.277 -13.728 3.910 1.00 42.84 225 LEU C N 1
ATOM 4073 C CA . LEU C 1 134 ? 24.194 -13.957 2.842 1.00 41.71 225 LEU C CA 1
ATOM 4074 C C . LEU C 1 134 ? 24.053 -12.686 2.046 1.00 43.16 225 LEU C C 1
ATOM 4075 O O . LEU C 1 134 ? 23.905 -11.638 2.652 1.00 45.61 225 LEU C O 1
ATOM 4080 N N . GLU C 1 135 ? 24.152 -12.753 0.715 1.00 46.45 226 GLU C N 1
ATOM 4081 C CA . GLU C 1 135 ? 23.988 -11.553 -0.164 1.00 50.68 226 GLU C CA 1
ATOM 4082 C C . GLU C 1 135 ? 22.727 -11.598 -1.093 1.00 52.15 226 GLU C C 1
ATOM 4083 O O . GLU C 1 135 ? 22.278 -12.679 -1.528 1.00 54.88 226 GLU C O 1
ATOM 4089 N N . LEU C 1 136 ? 22.185 -10.435 -1.429 1.00 49.24 227 LEU C N 1
ATOM 4090 C CA . LEU C 1 136 ? 21.190 -10.362 -2.519 1.00 48.60 227 LEU C CA 1
ATOM 4091 C C . LEU C 1 136 ? 21.548 -9.267 -3.520 1.00 52.69 227 LEU C C 1
ATOM 4092 O O . LEU C 1 136 ? 21.810 -8.133 -3.154 1.00 57.18 227 LEU C O 1
ATOM 4097 N N . ASN C 1 137 ? 21.532 -9.597 -4.797 1.00 54.73 228 ASN C N 1
ATOM 4098 C CA . ASN C 1 137 ? 21.892 -8.639 -5.826 1.00 54.09 228 ASN C CA 1
ATOM 4099 C C . ASN C 1 137 ? 20.729 -8.415 -6.764 1.00 58.26 228 ASN C C 1
ATOM 4100 O O . ASN C 1 137 ? 19.880 -9.304 -6.966 1.00 60.35 228 ASN C O 1
ATOM 4105 N N . GLY C 1 138 ? 20.677 -7.202 -7.296 1.00 57.87 229 GLY C N 1
ATOM 4106 C CA . GLY C 1 138 ? 19.591 -6.715 -8.134 1.00 58.31 229 GLY C CA 1
ATOM 4107 C C . GLY C 1 138 ? 20.225 -5.614 -8.967 1.00 61.58 229 GLY C C 1
ATOM 4108 O O . GLY C 1 138 ? 21.418 -5.352 -8.837 1.00 65.67 229 GLY C O 1
ATOM 4109 N N . HIS C 1 139 ? 19.474 -4.963 -9.837 1.00 61.02 230 HIS C N 1
ATOM 4110 C CA . HIS C 1 139 ? 20.073 -3.896 -10.602 1.00 63.26 230 HIS C CA 1
ATOM 4111 C C . HIS C 1 139 ? 20.451 -2.826 -9.597 1.00 63.64 230 HIS C C 1
ATOM 4112 O O . HIS C 1 139 ? 19.597 -2.367 -8.825 1.00 63.70 230 HIS C O 1
ATOM 4119 N N . ARG C 1 140 ? 21.738 -2.476 -9.572 1.00 62.42 231 ARG C N 1
ATOM 4120 C CA . ARG C 1 140 ? 22.217 -1.349 -8.801 1.00 61.77 231 ARG C CA 1
ATOM 4121 C C . ARG C 1 140 ? 21.597 -1.323 -7.410 1.00 58.53 231 ARG C C 1
ATOM 4122 O O . ARG C 1 140 ? 21.062 -0.296 -6.967 1.00 56.16 231 ARG C O 1
ATOM 4130 N N . ARG C 1 141 ? 21.636 -2.467 -6.733 1.00 56.47 232 ARG C N 1
ATOM 4131 C CA . ARG C 1 141 ? 21.233 -2.530 -5.345 1.00 55.50 232 ARG C CA 1
ATOM 4132 C C . ARG C 1 141 ? 21.718 -3.829 -4.718 1.00 52.80 232 ARG C C 1
ATOM 4133 O O . ARG C 1 141 ? 21.883 -4.820 -5.392 1.00 53.01 232 ARG C O 1
ATOM 4141 N N . ARG C 1 142 ? 22.023 -3.789 -3.432 1.00 51.61 233 ARG C N 1
ATOM 4142 C CA . ARG C 1 142 ? 22.595 -4.927 -2.735 1.00 51.59 233 ARG C CA 1
ATOM 4143 C C . ARG C 1 142 ? 22.137 -4.847 -1.295 1.00 51.67 233 ARG C C 1
ATOM 4144 O O . ARG C 1 142 ? 21.935 -3.726 -0.768 1.00 52.84 233 ARG C O 1
ATOM 4152 N N . LEU C 1 143 ? 21.945 -6.031 -0.698 1.00 48.03 234 LEU C N 1
ATOM 4153 C CA . LEU C 1 143 ? 21.517 -6.188 0.684 1.00 47.80 234 LEU C CA 1
ATOM 4154 C C . LEU C 1 143 ? 22.158 -7.429 1.234 1.00 46.12 234 LEU C C 1
ATOM 4155 O O . LEU C 1 143 ? 22.076 -8.515 0.659 1.00 49.34 234 LEU C O 1
ATOM 4160 N N . THR C 1 144 ? 22.809 -7.242 2.370 1.00 45.53 235 THR C N 1
ATOM 4161 C CA . THR C 1 144 ? 23.869 -8.122 2.791 1.00 43.10 235 THR C CA 1
ATOM 4162 C C . THR C 1 144 ? 23.722 -8.356 4.256 1.00 43.88 235 THR C C 1
ATOM 4163 O O . THR C 1 144 ? 23.504 -7.417 5.038 1.00 48.19 235 THR C O 1
ATOM 4167 N N . TRP C 1 145 ? 23.800 -9.616 4.657 1.00 38.19 236 TRP C N 1
ATOM 4168 C CA . TRP C 1 145 ? 23.782 -9.853 6.099 1.00 33.73 236 TRP C CA 1
ATOM 4169 C C . TRP C 1 145 ? 24.836 -10.787 6.656 1.00 36.52 236 TRP C C 1
ATOM 4170 O O . TRP C 1 145 ? 24.823 -11.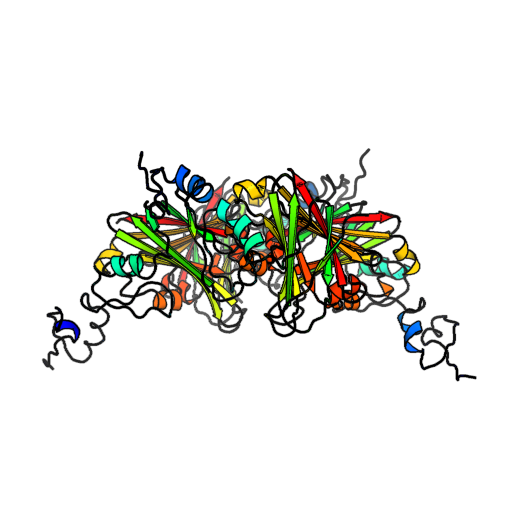989 6.419 1.00 36.25 236 TRP C O 1
ATOM 4181 N N . GLU C 1 146 ? 25.768 -10.222 7.396 1.00 41.72 237 GLU C N 1
ATOM 4182 C CA . GLU C 1 146 ? 26.593 -11.121 8.103 1.00 49.35 237 GLU C CA 1
ATOM 4183 C C . GLU C 1 146 ? 25.911 -11.357 9.434 1.00 50.14 237 GLU C C 1
ATOM 4184 O O . GLU C 1 146 ? 25.050 -10.579 9.878 1.00 48.42 237 GLU C O 1
ATOM 4190 N N . ALA C 1 147 ? 26.304 -12.475 10.031 1.00 50.10 238 ALA C N 1
ATOM 4191 C CA . ALA C 1 147 ? 26.040 -12.815 11.420 1.00 50.81 238 ALA C CA 1
ATOM 4192 C C . ALA C 1 147 ? 26.827 -14.122 11.749 1.00 54.28 238 ALA C C 1
ATOM 4193 O O . ALA C 1 147 ? 27.620 -14.606 10.902 1.00 53.43 238 ALA C O 1
ATOM 4195 N N . THR C 1 148 ? 26.678 -14.687 12.947 1.00 56.82 239 THR C N 1
ATOM 4196 C CA . THR C 1 148 ? 27.359 -15.989 13.133 1.00 59.26 239 THR C CA 1
ATOM 4197 C C . THR C 1 148 ? 26.377 -17.183 13.137 1.00 59.57 239 THR C C 1
ATOM 4198 O O . THR C 1 148 ? 25.266 -17.100 13.692 1.00 60.30 239 THR C O 1
ATOM 4202 N N . PRO C 1 149 ? 26.800 -18.292 12.513 1.00 58.06 240 PRO C N 1
ATOM 4203 C CA . PRO C 1 149 ? 25.939 -19.423 12.272 1.00 58.11 240 PRO C CA 1
ATOM 4204 C C . PRO C 1 149 ? 25.262 -19.892 13.538 1.00 62.17 240 PRO C C 1
ATOM 4205 O O . PRO C 1 149 ? 25.926 -20.440 14.397 1.00 64.16 240 PRO C O 1
ATOM 4209 N N . ARG C 1 150 ? 23.958 -19.660 13.656 1.00 66.58 241 ARG C N 1
ATOM 4210 C CA . ARG C 1 150 ? 23.131 -20.285 14.677 1.00 69.58 241 ARG C CA 1
ATOM 4211 C C . ARG C 1 150 ? 23.544 -21.736 14.823 1.00 67.90 241 ARG C C 1
ATOM 4212 O O . ARG C 1 150 ? 24.063 -22.317 13.885 1.00 71.41 241 ARG C O 1
ATOM 4220 N N . SER C 1 151 ? 23.349 -22.327 15.990 1.00 67.70 242 SER C N 1
ATOM 4221 C CA . SER C 1 151 ? 23.627 -23.753 16.136 1.00 68.17 242 SER C CA 1
ATOM 4222 C C . SER C 1 151 ? 22.322 -24.588 16.205 1.00 73.38 242 SER C C 1
ATOM 4223 O O . SER C 1 151 ? 21.299 -24.125 16.734 1.00 72.12 242 SER C O 1
ATOM 4226 N N . ILE C 1 152 ? 22.382 -25.807 15.658 1.00 77.50 243 ILE C N 1
ATOM 4227 C CA . ILE C 1 152 ? 21.308 -26.775 15.747 1.00 81.94 243 ILE C CA 1
ATOM 4228 C C . ILE C 1 152 ? 20.646 -26.682 17.099 1.00 87.75 243 ILE C C 1
ATOM 4229 O O . ILE C 1 152 ? 19.411 -26.597 17.174 1.00 93.20 243 ILE C O 1
ATOM 4234 N N . HIS C 1 153 ? 21.443 -26.733 18.172 1.00 88.16 244 HIS C N 1
ATOM 4235 C CA . HIS C 1 153 ? 20.837 -26.841 19.482 1.00 87.92 244 HIS C CA 1
ATOM 4236 C C . HIS C 1 153 ? 19.922 -25.657 19.707 1.00 88.85 244 HIS C C 1
ATOM 4237 O O . HIS C 1 153 ? 18.723 -25.825 19.939 1.00 89.45 244 HIS C O 1
ATOM 4244 N N . GLU C 1 154 ? 20.481 -24.460 19.575 1.00 88.14 245 GLU C N 1
ATOM 4245 C CA . GLU C 1 154 ? 19.716 -23.232 19.701 1.00 86.18 245 GLU C CA 1
ATOM 4246 C C . GLU C 1 154 ? 18.475 -23.210 18.821 1.00 82.98 245 GLU C C 1
ATOM 4247 O O . GLU C 1 154 ? 17.514 -22.529 19.129 1.00 84.62 245 GLU C O 1
ATOM 4253 N N . GLY C 1 155 ? 18.491 -23.946 17.722 1.00 79.93 246 GLY C N 1
ATOM 4254 C CA . GLY C 1 155 ? 17.370 -23.923 16.796 1.00 77.96 246 GLY C CA 1
ATOM 4255 C C . GLY C 1 155 ? 17.354 -22.657 15.970 1.00 77.61 246 GLY C C 1
ATOM 4256 O O . GLY C 1 155 ? 18.314 -21.885 15.963 1.00 76.04 246 GLY C O 1
ATOM 4257 N N . ILE C 1 156 ? 16.255 -22.447 15.260 1.00 79.25 247 ILE C N 1
ATOM 4258 C CA . ILE C 1 156 ? 16.124 -21.280 14.398 1.00 78.94 247 ILE C CA 1
ATOM 4259 C C . ILE C 1 156 ? 14.744 -20.639 14.437 1.00 79.89 247 ILE C C 1
ATOM 4260 O O . ILE C 1 156 ? 14.535 -19.608 13.797 1.00 81.38 247 ILE C O 1
ATOM 4265 N N . ALA C 1 157 ? 13.803 -21.244 15.157 1.00 79.50 248 ALA C N 1
ATOM 4266 C CA . ALA C 1 157 ? 12.452 -20.687 15.245 1.00 77.22 248 ALA C CA 1
ATOM 4267 C C . ALA C 1 157 ? 12.466 -19.336 15.960 1.00 76.06 248 ALA C C 1
ATOM 4268 O O . ALA C 1 157 ? 11.870 -18.369 15.494 1.00 72.35 248 ALA C O 1
ATOM 4270 N N . THR C 1 158 ? 13.182 -19.285 17.080 1.00 77.12 249 THR C N 1
ATOM 4271 C CA . THR C 1 158 ? 13.376 -18.057 17.853 1.00 77.47 249 THR C CA 1
ATOM 4272 C C . THR C 1 158 ? 14.265 -17.078 17.124 1.00 78.13 249 THR C C 1
ATOM 4273 O O . THR C 1 158 ? 14.014 -15.867 17.119 1.00 79.19 249 THR C O 1
ATOM 4277 N N . ALA C 1 159 ? 15.344 -17.600 16.545 1.00 75.76 250 ALA C N 1
ATOM 4278 C CA . ALA C 1 159 ? 16.151 -16.790 15.666 1.00 71.29 250 ALA C CA 1
ATOM 4279 C C . ALA C 1 159 ? 15.203 -16.103 14.671 1.00 67.08 250 ALA C C 1
ATOM 4280 O O . ALA C 1 159 ? 15.196 -14.879 14.567 1.00 58.27 250 ALA C O 1
ATOM 4282 N N . ILE C 1 160 ? 14.351 -16.889 14.010 1.00 71.20 251 ILE C N 1
ATOM 4283 C CA . ILE C 1 160 ? 13.328 -16.340 13.088 1.00 76.94 251 ILE C CA 1
ATOM 4284 C C . ILE C 1 160 ? 12.308 -15.418 13.762 1.00 75.48 251 ILE C C 1
ATOM 4285 O O . ILE C 1 160 ? 11.889 -14.412 13.183 1.00 72.80 251 ILE C O 1
ATOM 4290 N N . MET C 1 161 ? 11.909 -15.767 14.976 1.00 77.49 252 MET C N 1
ATOM 4291 C CA . MET C 1 161 ? 10.968 -14.939 15.724 1.00 81.21 252 MET C CA 1
ATOM 4292 C C . MET C 1 161 ? 11.531 -13.561 16.057 1.00 79.27 252 MET C C 1
ATOM 4293 O O . MET C 1 161 ? 10.861 -12.544 15.901 1.00 76.40 252 MET C O 1
ATOM 4298 N N . ASN C 1 162 ? 12.784 -13.559 16.494 1.00 79.72 253 ASN C N 1
ATOM 4299 C CA . ASN C 1 162 ? 13.481 -12.364 16.897 1.00 78.92 253 ASN C CA 1
ATOM 4300 C C . ASN C 1 162 ? 13.947 -11.507 15.728 1.00 80.22 253 ASN C C 1
ATOM 4301 O O . ASN C 1 162 ? 14.496 -10.421 15.936 1.00 85.73 253 ASN C O 1
ATOM 4306 N N . SER C 1 163 ? 13.726 -11.986 14.505 1.00 75.75 254 SER C N 1
ATOM 4307 C CA . SER C 1 163 ? 14.293 -11.370 13.304 1.00 70.59 254 SER C CA 1
ATOM 4308 C C . SER C 1 163 ? 15.818 -11.316 13.365 1.00 71.44 254 SER C C 1
ATOM 4309 O O . SER C 1 163 ? 16.441 -10.480 12.720 1.00 77.97 254 SER C O 1
ATOM 4312 N N . ASP C 1 164 ? 16.427 -12.214 14.127 1.00 64.91 255 ASP C N 1
ATOM 4313 C CA . ASP C 1 164 ? 17.853 -12.383 14.060 1.00 62.26 255 ASP C CA 1
ATOM 4314 C C . ASP C 1 164 ? 18.207 -13.207 12.803 1.00 59.88 255 ASP C C 1
ATOM 4315 O O . ASP C 1 164 ? 18.690 -14.348 12.871 1.00 61.49 255 ASP C O 1
ATOM 4320 N N . CYS C 1 165 ? 17.919 -12.624 11.648 1.00 54.84 256 CYS C N 1
ATOM 4321 C CA . CYS C 1 165 ? 18.311 -13.198 10.366 1.00 49.54 256 CYS C CA 1
ATOM 4322 C C . CYS C 1 165 ? 18.213 -12.138 9.304 1.00 42.72 256 CYS C C 1
ATOM 4323 O O . CYS C 1 165 ? 17.851 -10.995 9.585 1.00 41.90 256 CYS C O 1
ATOM 4326 N N . LEU C 1 166 ? 18.631 -12.476 8.103 1.00 32.77 257 LEU C N 1
ATOM 4327 C CA . LEU C 1 166 ? 18.295 -11.594 6.986 1.00 39.81 257 LEU C CA 1
ATOM 4328 C C . LEU C 1 166 ? 16.738 -11.703 6.513 1.00 45.46 257 LEU C C 1
ATOM 4329 O O . LEU C 1 166 ? 16.164 -12.799 6.316 1.00 47.36 257 LEU C O 1
ATOM 4334 N N . VAL C 1 167 ? 16.061 -10.574 6.392 1.00 44.14 258 VAL C N 1
ATOM 4335 C CA . VAL C 1 167 ? 14.664 -10.658 6.278 1.00 48.35 258 VAL C CA 1
ATOM 4336 C C . VAL C 1 167 ? 14.125 -9.625 5.284 1.00 54.20 258 VAL C C 1
ATOM 4337 O O . VAL C 1 167 ? 14.566 -8.448 5.273 1.00 56.54 258 VAL C O 1
ATOM 4341 N N . PHE C 1 168 ? 13.189 -10.058 4.429 1.00 53.36 259 PHE C N 1
ATOM 4342 C CA . PHE C 1 168 ? 12.755 -9.183 3.327 1.00 55.20 259 PHE C CA 1
ATOM 4343 C C . PHE C 1 168 ? 11.387 -9.534 2.818 1.00 59.48 259 PHE C C 1
ATOM 4344 O O . PHE C 1 168 ? 10.958 -10.675 2.899 1.00 57.44 259 PHE C O 1
ATOM 4352 N N . ASP C 1 169 ? 10.724 -8.533 2.265 1.00 66.43 260 ASP C N 1
ATOM 4353 C CA . ASP C 1 169 ? 9.350 -8.673 1.783 1.00 73.07 260 ASP C CA 1
ATOM 4354 C C . ASP C 1 169 ? 9.327 -9.192 0.361 1.00 73.82 260 ASP C C 1
ATOM 4355 O O . ASP C 1 169 ? 10.270 -8.985 -0.396 1.00 72.67 260 ASP C O 1
ATOM 4360 N N . THR C 1 170 ? 8.236 -9.851 -0.007 1.00 76.02 261 THR C N 1
ATOM 4361 C CA . THR C 1 170 ? 8.012 -10.227 -1.411 1.00 77.36 261 THR C CA 1
ATOM 4362 C C . THR C 1 170 ? 8.250 -9.054 -2.370 1.00 75.85 261 THR C C 1
ATOM 4363 O O . THR C 1 170 ? 8.832 -9.237 -3.443 1.00 75.45 261 THR C O 1
ATOM 4367 N N . SER C 1 171 ? 7.822 -7.858 -1.985 1.00 73.12 262 SER C N 1
ATOM 4368 C CA . SER C 1 171 ? 8.079 -6.699 -2.831 1.00 75.40 262 SER C CA 1
ATOM 4369 C C . SER C 1 171 ? 9.577 -6.568 -3.185 1.00 73.84 262 SER C C 1
ATOM 4370 O O . SER C 1 171 ? 9.922 -6.432 -4.362 1.00 73.11 262 SER C O 1
ATOM 4373 N N . ILE C 1 172 ? 10.437 -6.645 -2.163 1.00 71.20 263 ILE C N 1
ATOM 4374 C CA . ILE C 1 172 ? 11.894 -6.594 -2.304 1.00 66.43 263 ILE C CA 1
ATOM 4375 C C . ILE C 1 172 ? 12.381 -7.743 -3.189 1.00 63.71 263 ILE C C 1
ATOM 4376 O O . ILE C 1 172 ? 13.157 -7.535 -4.141 1.00 67.63 263 ILE C O 1
ATOM 4381 N N . ALA C 1 173 ? 11.924 -8.960 -2.899 1.00 55.82 264 ALA C N 1
ATOM 4382 C CA . ALA C 1 173 ? 12.507 -10.127 -3.544 1.00 51.58 264 ALA C CA 1
ATOM 4383 C C . ALA C 1 173 ? 12.365 -10.009 -5.043 1.00 55.84 264 ALA C C 1
ATOM 4384 O O . ALA C 1 173 ? 13.223 -10.456 -5.782 1.00 57.71 264 ALA C O 1
ATOM 4386 N N . GLN C 1 174 ? 11.289 -9.353 -5.472 1.00 60.73 265 GLN C N 1
ATOM 4387 C CA . GLN C 1 174 ? 10.974 -9.154 -6.881 1.00 61.85 265 GLN C CA 1
ATOM 4388 C C . GLN C 1 174 ? 12.095 -8.457 -7.600 1.00 59.90 265 GLN C C 1
ATOM 4389 O O . GLN C 1 174 ? 12.488 -8.845 -8.701 1.00 57.80 265 GLN C O 1
ATOM 4395 N N . LEU C 1 175 ? 12.595 -7.415 -6.956 1.00 60.46 266 LEU C N 1
ATOM 4396 C CA . LEU C 1 175 ? 13.773 -6.695 -7.418 1.00 62.24 266 LEU C CA 1
ATOM 4397 C C . LEU C 1 175 ? 15.099 -7.498 -7.346 1.00 60.23 266 LEU C C 1
ATOM 4398 O O . LEU C 1 175 ? 16.052 -7.170 -8.064 1.00 57.00 266 LEU C O 1
ATOM 4403 N N . PHE C 1 176 ? 15.136 -8.555 -6.536 1.00 57.17 267 PHE C N 1
ATOM 4404 C CA . PHE C 1 176 ? 16.291 -9.454 -6.550 1.00 61.22 267 PHE C CA 1
ATOM 4405 C C . PHE C 1 176 ? 16.112 -10.747 -7.285 1.00 64.56 267 PHE C C 1
ATOM 4406 O O . PHE C 1 176 ? 17.076 -11.471 -7.440 1.00 73.11 267 PHE C O 1
ATOM 4414 N N . ALA C 1 177 ? 14.906 -11.098 -7.688 1.00 67.23 268 ALA C N 1
ATOM 4415 C CA . ALA C 1 177 ? 14.726 -12.416 -8.286 1.00 68.70 268 ALA C CA 1
ATOM 4416 C C . ALA C 1 177 ? 14.661 -12.319 -9.794 1.00 72.39 268 ALA C C 1
ATOM 4417 O O . ALA C 1 177 ? 13.955 -11.466 -10.331 1.00 72.18 268 ALA C O 1
ATOM 4419 N N . GLU C 1 178 ? 15.420 -13.182 -10.467 1.00 75.94 269 GLU C N 1
ATOM 4420 C CA . GLU C 1 178 ? 15.336 -13.312 -11.915 1.00 78.75 269 GLU C CA 1
ATOM 4421 C C . GLU C 1 178 ? 14.687 -14.636 -12.230 1.00 78.48 269 GLU C C 1
ATOM 4422 O O . GLU C 1 178 ? 15.216 -15.694 -11.849 1.00 80.25 269 GLU C O 1
ATOM 4428 N N . ASN C 1 179 ? 13.546 -14.552 -12.928 1.00 74.27 270 ASN C N 1
ATOM 4429 C CA . ASN C 1 179 ? 12.713 -15.692 -13.254 1.00 67.95 270 ASN C CA 1
ATOM 4430 C C . ASN C 1 179 ? 12.302 -16.382 -11.988 1.00 67.25 270 ASN C C 1
ATOM 4431 O O . ASN C 1 179 ? 12.739 -17.491 -11.742 1.00 69.18 270 ASN C O 1
ATOM 4436 N N . GLY C 1 180 ? 11.496 -15.733 -11.164 1.00 65.93 271 GLY C N 1
ATOM 4437 C CA . GLY C 1 180 ? 10.921 -16.409 -9.990 1.00 63.01 271 GLY C CA 1
ATOM 4438 C C . GLY C 1 180 ? 11.894 -17.240 -9.173 1.00 63.12 271 GLY C C 1
ATOM 4439 O O . GLY C 1 180 ? 11.492 -18.094 -8.401 1.00 61.29 271 GLY C O 1
ATOM 4440 N N . ASN C 1 181 ? 13.183 -16.969 -9.375 1.00 65.77 272 ASN C N 1
ATOM 4441 C CA . ASN C 1 181 ? 14.304 -17.593 -8.647 1.00 66.53 272 ASN C CA 1
ATOM 4442 C C . ASN C 1 181 ? 15.219 -16.554 -8.035 1.00 65.15 272 ASN C C 1
ATOM 4443 O O . ASN C 1 181 ? 15.778 -15.716 -8.767 1.00 68.22 272 ASN C O 1
ATOM 4448 N N . LEU C 1 182 ? 15.378 -16.622 -6.708 1.00 59.31 273 LEU C N 1
ATOM 4449 C CA . LEU C 1 182 ? 16.190 -15.668 -5.927 1.00 51.25 273 LEU C CA 1
ATOM 4450 C C . LEU C 1 182 ? 17.503 -16.298 -5.697 1.00 53.00 273 LEU C C 1
ATOM 4451 O O . LEU C 1 182 ? 17.621 -17.289 -4.993 1.00 56.24 273 LEU C O 1
ATOM 4456 N N . GLY C 1 183 ? 18.495 -15.750 -6.370 1.00 53.14 274 GLY C N 1
ATOM 4457 C CA . GLY C 1 183 ? 19.892 -16.128 -6.123 1.00 52.18 274 GLY C CA 1
ATOM 4458 C C . GLY C 1 183 ? 20.315 -15.473 -4.836 1.00 48.38 274 GLY C C 1
ATOM 4459 O O . GLY C 1 183 ? 20.018 -14.276 -4.579 1.00 51.76 274 GLY C O 1
ATOM 4460 N N . ILE C 1 184 ? 20.956 -16.279 -4.006 1.00 41.48 275 ILE C N 1
ATOM 4461 C CA . ILE C 1 184 ? 21.675 -15.717 -2.863 1.00 44.61 275 ILE C CA 1
ATOM 4462 C C . ILE C 1 184 ? 23.110 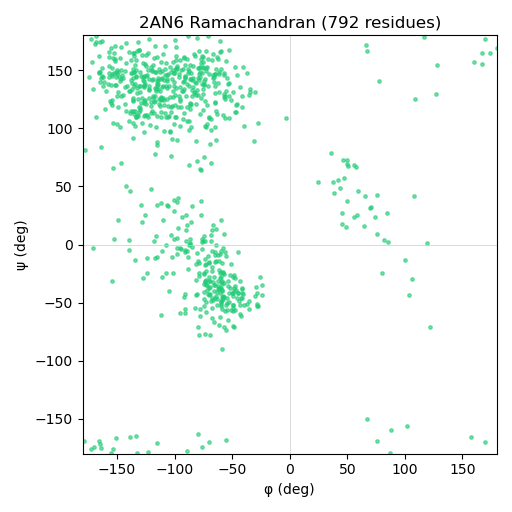-16.096 -2.912 1.00 49.97 275 ILE C C 1
ATOM 4463 O O . ILE C 1 184 ? 23.431 -17.277 -3.088 1.00 56.44 275 ILE C O 1
ATOM 4468 N N . ASN C 1 185 ? 24.002 -15.138 -2.717 1.00 47.71 276 ASN C N 1
ATOM 4469 C CA . ASN C 1 185 ? 25.384 -15.577 -2.432 1.00 49.68 276 ASN C CA 1
ATOM 4470 C C . ASN C 1 185 ? 25.504 -15.920 -0.983 1.00 50.57 276 ASN C C 1
ATOM 4471 O O . ASN C 1 185 ? 25.075 -15.149 -0.112 1.00 50.11 276 ASN C O 1
ATOM 4476 N N . VAL C 1 186 ? 26.081 -17.081 -0.740 1.00 48.65 277 VAL C N 1
ATOM 4477 C CA . VAL C 1 186 ? 26.517 -17.426 0.609 1.00 49.90 277 VAL C CA 1
ATOM 4478 C C . VAL C 1 186 ? 28.043 -17.616 0.773 1.00 50.41 277 VAL C C 1
ATOM 4479 O O . VAL C 1 186 ? 28.689 -18.310 0.007 1.00 53.71 277 VAL C O 1
ATOM 4483 N N . THR C 1 187 ? 28.612 -17.010 1.789 1.00 49.13 278 THR C N 1
ATOM 4484 C CA . THR C 1 187 ? 30.058 -17.072 1.987 1.00 48.23 278 THR C CA 1
ATOM 4485 C C . THR C 1 187 ? 30.396 -17.335 3.427 1.00 50.03 278 THR C C 1
ATOM 4486 O O . THR C 1 187 ? 29.925 -16.636 4.356 1.00 49.76 278 THR C O 1
ATOM 4490 N N . ILE C 1 188 ? 31.188 -18.382 3.619 1.00 52.31 279 ILE C N 1
ATOM 4491 C CA . ILE C 1 188 ? 31.574 -18.774 4.978 1.00 53.29 279 ILE C CA 1
ATOM 4492 C C . ILE C 1 188 ? 33.068 -18.640 5.172 1.00 55.44 279 ILE C C 1
ATOM 4493 O O . ILE C 1 188 ? 33.857 -19.047 4.302 1.00 53.27 279 ILE C O 1
ATOM 4498 N N . SER C 1 189 ? 33.453 -18.043 6.298 1.00 59.91 280 SER C N 1
ATOM 4499 C CA . SER C 1 189 ? 34.882 -17.936 6.632 1.00 62.97 280 SER C CA 1
ATOM 4500 C C . SER C 1 189 ? 35.192 -18.249 8.088 1.00 61.69 280 SER C C 1
ATOM 4501 O O . SER C 1 189 ? 34.277 -18.300 8.927 1.00 60.75 280 SER C O 1
ATOM 4504 N N . MET C 1 190 ? 36.487 -18.480 8.360 1.00 66.27 281 MET C N 1
ATOM 4505 C CA . MET C 1 190 ? 37.036 -18.685 9.724 1.00 68.84 281 MET C CA 1
ATOM 4506 C C . MET C 1 190 ? 37.319 -17.337 10.402 1.00 69.14 281 MET C C 1
ATOM 4507 O O . MET C 1 190 ? 37.762 -16.374 9.764 1.00 64.23 281 MET C O 1
ATOM 4512 N N . CYS C 1 191 ? 37.076 -17.261 11.698 1.00 72.25 282 CYS C N 1
ATOM 4513 C CA . CYS C 1 191 ? 37.479 -16.064 12.411 1.00 80.06 282 CYS C CA 1
ATOM 4514 C C . CYS C 1 191 ? 38.097 -16.312 13.808 1.00 83.83 282 CYS C C 1
ATOM 4515 O O . CYS C 1 191 ? 38.460 -15.355 14.512 1.00 84.24 282 CYS C O 1
ATOM 4519 N N . ASN D 1 1 ? -0.179 7.859 -37.080 1.00 135.99 92 ASN D N 1
ATOM 4520 C CA . ASN D 1 1 ? -1.667 7.849 -37.199 1.00 136.63 92 ASN D CA 1
ATOM 4521 C C . ASN D 1 1 ? -2.390 7.776 -35.833 1.00 136.87 92 ASN D C 1
ATOM 4522 O O . ASN D 1 1 ? -3.554 7.360 -35.751 1.00 136.96 92 ASN D O 1
ATOM 4527 N N . SER D 1 2 ? -1.695 8.180 -34.767 1.00 136.48 93 SER D N 1
ATOM 4528 C CA . SER D 1 2 ? -2.279 8.223 -33.416 1.00 135.53 93 SER D CA 1
ATOM 4529 C C . SER D 1 2 ? -2.416 9.651 -32.900 1.00 134.45 93 SER D C 1
ATOM 4530 O O . SER D 1 2 ? -1.469 10.434 -32.984 1.00 132.52 93 SER D O 1
ATOM 4533 N N . VAL D 1 3 ? -3.599 9.965 -32.365 1.00 134.16 94 VAL D N 1
ATOM 4534 C CA . VAL D 1 3 ? -3.929 11.290 -31.803 1.00 133.73 94 VAL D CA 1
ATOM 4535 C C . VAL D 1 3 ? -2.899 11.744 -30.738 1.00 132.75 94 VAL D C 1
ATOM 4536 O O . VAL D 1 3 ? -2.475 10.929 -29.910 1.00 132.79 94 VAL D O 1
ATOM 4540 N N . LEU D 1 4 ? -2.510 13.029 -30.762 1.00 130.60 95 LEU D N 1
ATOM 4541 C CA . LEU D 1 4 ? -1.421 13.565 -29.897 1.00 129.63 95 LEU D CA 1
ATOM 4542 C C . LEU D 1 4 ? -1.786 14.813 -29.052 1.00 128.68 95 LEU D C 1
ATOM 4543 O O . LEU D 1 4 ? -2.532 15.677 -29.510 1.00 128.64 95 LEU D O 1
ATOM 4548 N N . PHE D 1 5 ? -1.241 14.900 -27.833 1.00 127.59 96 PHE D N 1
ATOM 4549 C CA . PHE D 1 5 ? -1.454 16.042 -26.921 1.00 127.34 96 PHE D CA 1
ATOM 4550 C C . PHE D 1 5 ? -0.121 16.424 -26.250 1.00 127.84 96 PHE D C 1
ATOM 4551 O O . PHE D 1 5 ? 0.786 15.596 -26.214 1.00 128.52 96 PHE D O 1
ATOM 4559 N N . PRO D 1 6 ? 0.015 17.673 -25.729 1.00 128.29 97 PRO D N 1
ATOM 4560 C CA . PRO D 1 6 ? 1.240 18.119 -25.014 1.00 127.98 97 PRO D CA 1
ATOM 4561 C C . PRO D 1 6 ? 1.268 17.863 -23.485 1.00 127.50 97 PRO D C 1
ATOM 4562 O O . PRO D 1 6 ? 0.320 17.285 -22.945 1.00 126.44 97 PRO D O 1
ATOM 4566 N N . CYS D 1 7 ? 2.347 18.295 -22.812 1.00 127.21 98 CYS D N 1
ATOM 4567 C CA . CYS D 1 7 ? 2.571 18.044 -21.365 1.00 126.79 98 CYS D CA 1
ATOM 4568 C C . CYS D 1 7 ? 2.044 19.152 -20.462 1.00 126.12 98 CYS D C 1
ATOM 4569 O O . CYS D 1 7 ? 2.198 20.331 -20.778 1.00 126.43 98 CYS D O 1
ATOM 4572 N N . LYS D 1 8 ? 1.470 18.765 -19.319 1.00 125.15 99 LYS D N 1
ATOM 4573 C CA . LYS D 1 8 ? 0.887 19.720 -18.355 1.00 125.17 99 LYS D CA 1
ATOM 4574 C C . LYS D 1 8 ? 1.883 20.761 -17.834 1.00 125.38 99 LYS D C 1
ATOM 4575 O O . LYS D 1 8 ? 1.492 21.862 -17.427 1.00 125.77 99 LYS D O 1
ATOM 4581 N N . TYR D 1 9 ? 3.168 20.417 -17.869 1.00 125.52 100 TYR D N 1
ATOM 4582 C CA . TYR D 1 9 ? 4.216 21.349 -17.465 1.00 125.53 100 TYR D CA 1
ATOM 4583 C C . TYR D 1 9 ? 4.778 22.130 -18.650 1.00 127.49 100 TYR D C 1
ATOM 4584 O O . TYR D 1 9 ? 5.901 22.637 -18.588 1.00 128.03 100 TYR D O 1
ATOM 4593 N N . ALA D 1 10 ? 3.984 22.241 -19.717 1.00 129.68 101 ALA D N 1
ATOM 4594 C CA . ALA D 1 10 ? 4.327 23.107 -20.850 1.00 131.87 101 ALA D CA 1
ATOM 4595 C C . ALA D 1 10 ? 4.150 24.584 -20.482 1.00 133.54 101 ALA D C 1
ATOM 4596 O O . ALA D 1 10 ? 4.760 25.462 -21.101 1.00 133.48 101 ALA D O 1
ATOM 4598 N N . SER D 1 11 ? 3.319 24.838 -19.467 1.00 135.57 102 SER D N 1
ATOM 4599 C CA . SER D 1 11 ? 3.149 26.171 -18.878 1.00 137.22 102 SER D CA 1
ATOM 4600 C C . SER D 1 11 ? 4.461 26.657 -18.254 1.00 138.33 102 SER D C 1
ATOM 4601 O O . SER D 1 11 ? 4.834 27.829 -18.385 1.00 138.71 102 SER D O 1
ATOM 4604 N N . SER D 1 12 ? 5.157 25.737 -17.588 1.00 139.43 103 SER D N 1
ATOM 4605 C CA . SER D 1 12 ? 6.423 26.029 -16.916 1.00 140.46 103 SER D CA 1
ATOM 4606 C C . SER D 1 12 ? 7.629 25.903 -17.849 1.00 141.05 103 SER D C 1
ATOM 4607 O O . SER D 1 12 ? 8.771 26.022 -17.403 1.00 142.19 103 SER D O 1
ATOM 4610 N N . GLY D 1 13 ? 7.365 25.647 -19.134 1.00 141.19 104 GLY D N 1
ATOM 4611 C CA . GLY D 1 13 ? 8.393 25.642 -20.176 1.00 140.30 104 GLY D CA 1
ATOM 4612 C C . GLY D 1 13 ? 8.789 24.287 -20.734 1.00 140.81 104 GLY D C 1
ATOM 4613 O O . GLY D 1 13 ? 9.972 24.046 -20.953 1.00 140.69 104 GLY D O 1
ATOM 4614 N N . CYS D 1 14 ? 7.805 23.413 -20.974 1.00 141.91 105 CYS D N 1
ATOM 4615 C CA . CYS D 1 14 ? 8.028 22.067 -21.557 1.00 141.61 105 CYS D CA 1
ATOM 4616 C C . CYS D 1 14 ? 7.621 22.033 -23.036 1.00 140.14 105 CYS D C 1
ATOM 4617 O O . CYS D 1 14 ? 6.745 22.789 -23.451 1.00 141.14 105 CYS D O 1
ATOM 4620 N N . GLU D 1 15 ? 8.242 21.152 -23.821 1.00 138.09 106 GLU D N 1
ATOM 4621 C CA . GLU D 1 15 ? 8.071 21.171 -25.282 1.00 136.80 106 GLU D CA 1
ATOM 4622 C C . GLU D 1 15 ? 7.576 19.879 -25.925 1.00 135.34 106 GLU D C 1
ATOM 4623 O O . GLU D 1 15 ? 6.998 19.917 -27.012 1.00 135.24 106 GLU D O 1
ATOM 4629 N N . ILE D 1 16 ? 7.813 18.745 -25.269 1.00 133.99 107 ILE D N 1
ATOM 4630 C CA . ILE D 1 16 ? 7.495 17.430 -25.843 1.00 132.52 107 ILE D CA 1
ATOM 4631 C C . ILE D 1 16 ? 5.983 17.170 -25.825 1.00 131.05 107 ILE D C 1
ATOM 4632 O O . ILE D 1 16 ? 5.301 17.499 -24.852 1.00 131.36 107 ILE D O 1
ATOM 4637 N N . THR D 1 17 ? 5.476 16.600 -26.920 1.00 128.94 108 THR D N 1
ATOM 4638 C CA . THR D 1 17 ? 4.062 16.271 -27.070 1.00 127.07 108 THR D CA 1
ATOM 4639 C C . THR D 1 17 ? 3.910 14.814 -27.508 1.00 128.07 108 THR D C 1
ATOM 4640 O O . THR D 1 17 ? 4.434 14.424 -28.553 1.00 127.45 108 THR D O 1
ATOM 4644 N N . LEU D 1 18 ? 3.187 14.024 -26.710 1.00 129.82 109 LEU D N 1
ATOM 4645 C CA . LEU D 1 18 ? 3.040 12.565 -26.914 1.00 131.32 109 LEU D CA 1
ATOM 4646 C C . LEU D 1 18 ? 1.565 12.103 -26.742 1.00 131.82 109 LEU D C 1
ATOM 4647 O O . LEU D 1 18 ? 0.757 12.843 -26.179 1.00 130.23 109 LEU D O 1
ATOM 4652 N N . PRO D 1 19 ? 1.203 10.896 -27.253 1.00 133.80 110 PRO D N 1
ATOM 4653 C CA . PRO D 1 19 ? -0.203 10.424 -27.178 1.00 134.97 110 PRO D CA 1
ATOM 4654 C C . PRO D 1 19 ? -0.749 10.119 -25.767 1.00 135.88 110 PRO D C 1
ATOM 4655 O O . PRO D 1 19 ? 0.024 9.968 -24.819 1.00 136.32 110 PRO D O 1
ATOM 4659 N N . HIS D 1 20 ? -2.076 10.022 -25.657 1.00 136.79 111 HIS D N 1
ATOM 4660 C CA . HIS D 1 20 ? -2.769 9.885 -24.369 1.00 137.13 111 HIS D CA 1
ATOM 4661 C C . HIS D 1 20 ? -2.515 8.570 -23.644 1.00 136.50 111 HIS D C 1
ATOM 4662 O O . HIS D 1 20 ? -2.286 8.556 -22.436 1.00 136.01 111 HIS D O 1
ATOM 4669 N N . THR D 1 21 ? -2.592 7.465 -24.376 1.00 136.39 112 THR D N 1
ATOM 4670 C CA . THR D 1 21 ? -2.367 6.144 -23.799 1.00 136.57 112 THR D CA 1
ATOM 4671 C C . THR D 1 21 ? -0.901 6.000 -23.360 1.00 136.00 112 THR D C 1
ATOM 4672 O O . THR D 1 21 ? -0.408 4.900 -23.104 1.00 136.90 112 THR D O 1
ATOM 4676 N N . GLU D 1 22 ? -0.236 7.147 -23.249 1.00 135.08 113 GLU D N 1
ATOM 4677 C CA . GLU D 1 22 ? 1.174 7.251 -22.905 1.00 133.76 113 GLU D CA 1
ATOM 4678 C C . GLU D 1 22 ? 1.380 8.560 -22.137 1.00 133.70 113 GLU D C 1
ATOM 4679 O O . GLU D 1 22 ? 2.494 9.077 -22.041 1.00 132.14 113 GLU D O 1
ATOM 4685 N N . LYS D 1 23 ? 0.289 9.071 -21.568 1.00 135.03 114 LYS D N 1
ATOM 4686 C CA . LYS D 1 23 ? 0.224 10.458 -21.102 1.00 136.71 114 LYS D CA 1
ATOM 4687 C C . LYS D 1 23 ? 0.885 10.711 -19.736 1.00 136.99 114 LYS D C 1
ATOM 4688 O O . LYS D 1 23 ? 1.945 11.348 -19.672 1.00 136.48 114 LYS D O 1
ATOM 4694 N N . ALA D 1 24 ? 0.268 10.214 -18.657 1.00 136.13 115 ALA D N 1
ATOM 4695 C CA . ALA D 1 24 ? 0.733 10.495 -17.291 1.00 134.27 115 ALA D CA 1
ATOM 4696 C C . ALA D 1 24 ? 2.125 9.922 -17.018 1.00 134.14 115 ALA D C 1
ATOM 4697 O O . ALA D 1 24 ? 2.671 10.094 -15.924 1.00 134.60 115 ALA D O 1
ATOM 4699 N N . GLU D 1 25 ? 2.685 9.256 -18.028 1.00 133.19 116 GLU D N 1
ATOM 4700 C CA . GLU D 1 25 ? 4.032 8.694 -17.979 1.00 133.07 116 GLU D CA 1
ATOM 4701 C C . GLU D 1 25 ? 5.090 9.798 -17.877 1.00 132.56 116 GLU D C 1
ATOM 4702 O O . GLU D 1 25 ? 5.753 9.916 -16.842 1.00 132.05 116 GLU D O 1
ATOM 4708 N N . HIS D 1 26 ? 5.221 10.605 -18.939 1.00 131.94 117 HIS D N 1
ATOM 4709 C CA . HIS D 1 26 ? 6.166 11.740 -19.007 1.00 131.01 117 HIS D CA 1
ATOM 4710 C C . HIS D 1 26 ? 5.947 12.730 -17.865 1.00 132.36 117 HIS D C 1
ATOM 4711 O O . HIS D 1 26 ? 6.868 12.987 -17.089 1.00 132.13 117 HIS D O 1
ATOM 4718 N N . GLU D 1 27 ? 4.722 13.258 -17.768 1.00 134.11 118 GLU D N 1
ATOM 4719 C CA . GLU D 1 27 ? 4.358 14.339 -16.831 1.00 135.60 118 GLU D CA 1
ATOM 4720 C C . GLU D 1 27 ? 4.880 14.116 -15.410 1.00 135.57 118 GLU D C 1
ATOM 4721 O O . GLU D 1 27 ? 5.422 15.034 -14.784 1.00 135.75 118 GLU D O 1
ATOM 4727 N N . GLU D 1 28 ? 4.696 12.893 -14.916 1.00 135.08 119 GLU D N 1
ATOM 4728 C CA . GLU D 1 28 ? 5.290 12.444 -13.667 1.00 134.33 119 GLU D CA 1
ATOM 4729 C C . GLU D 1 28 ? 6.811 12.596 -13.762 1.00 133.04 119 GLU D C 1
ATOM 4730 O O . GLU D 1 28 ? 7.407 13.494 -13.159 1.00 131.47 119 GLU D O 1
ATOM 4736 N N . LEU D 1 29 ? 7.413 11.736 -14.577 1.00 132.56 120 LEU D N 1
ATOM 4737 C CA . LEU D 1 29 ? 8.863 11.585 -14.657 1.00 132.24 120 LEU D CA 1
ATOM 4738 C C . LEU D 1 29 ? 9.547 12.710 -15.466 1.00 131.72 120 LEU D C 1
ATOM 4739 O O . LEU D 1 29 ? 10.644 12.531 -16.002 1.00 132.04 120 LEU D O 1
ATOM 4744 N N . CYS D 1 30 ? 8.897 13.873 -15.518 1.00 130.72 121 CYS D N 1
ATOM 4745 C CA . CYS D 1 30 ? 9.349 15.008 -16.329 1.00 130.19 121 CYS D CA 1
ATOM 4746 C C . CYS D 1 30 ? 10.331 15.890 -15.570 1.00 129.29 121 CYS D C 1
ATOM 4747 O O . CYS D 1 30 ? 10.247 15.998 -14.347 1.00 130.08 121 CYS D O 1
ATOM 4750 N N . GLU D 1 31 ? 11.251 16.519 -16.303 1.00 127.99 122 GLU D N 1
ATOM 4751 C CA . GLU D 1 31 ? 12.234 17.443 -15.722 1.00 126.51 122 GLU D CA 1
ATOM 4752 C C . GLU D 1 31 ? 11.781 18.888 -15.853 1.00 125.88 122 GLU D C 1
ATOM 4753 O O . GLU D 1 31 ? 12.588 19.769 -16.150 1.00 125.62 122 GLU D O 1
ATOM 4759 N N . PHE D 1 32 ? 10.484 19.114 -15.642 1.00 126.20 123 PHE D N 1
ATOM 4760 C CA . PHE D 1 32 ? 9.887 20.462 -15.625 1.00 125.75 123 PHE D CA 1
ATOM 4761 C C . PHE D 1 32 ? 8.826 20.613 -14.518 1.00 123.60 123 PHE D C 1
ATOM 4762 O O . PHE D 1 32 ? 8.177 21.658 -14.397 1.00 123.95 123 PHE D O 1
ATOM 4770 N N . ARG D 1 33 ? 8.673 19.555 -13.721 1.00 120.06 124 ARG D N 1
ATOM 4771 C CA . ARG D 1 33 ? 7.730 19.495 -12.609 1.00 116.37 124 ARG D CA 1
ATOM 4772 C C . ARG D 1 33 ? 8.365 20.045 -11.330 1.00 114.21 124 ARG D C 1
ATOM 4773 O O . ARG D 1 33 ? 9.200 19.372 -10.717 1.00 115.98 124 ARG D O 1
ATOM 4781 N N . PRO D 1 34 ? 7.962 21.260 -10.911 1.00 111.22 125 PRO D N 1
ATOM 4782 C CA . PRO D 1 34 ? 8.560 21.832 -9.705 1.00 107.84 125 PRO D CA 1
ATOM 4783 C C . PRO D 1 34 ? 8.499 20.892 -8.483 1.00 104.39 125 PRO D C 1
ATOM 4784 O O . PRO D 1 34 ? 7.493 20.203 -8.253 1.00 103.97 125 PRO D O 1
ATOM 4788 N N . TYR D 1 35 ? 9.603 20.875 -7.735 1.00 96.12 126 TYR D N 1
ATOM 4789 C CA . TYR D 1 35 ? 9.832 19.978 -6.604 1.00 93.16 126 TYR D CA 1
ATOM 4790 C C . TYR D 1 35 ? 8.960 20.335 -5.395 1.00 93.23 126 TYR D C 1
ATOM 4791 O O . TYR D 1 35 ? 8.807 21.519 -5.054 1.00 93.46 126 TYR D O 1
ATOM 4800 N N . SER D 1 36 ? 8.381 19.320 -4.750 1.00 93.06 127 SER D N 1
ATOM 4801 C CA . SER D 1 36 ? 7.751 19.530 -3.431 1.00 94.07 127 SER D CA 1
ATOM 4802 C C . SER D 1 36 ? 8.830 19.531 -2.321 1.00 92.94 127 SER D C 1
ATOM 4803 O O . SER D 1 36 ? 10.023 19.363 -2.610 1.00 91.36 127 SER D O 1
ATOM 4806 N N . CYS D 1 37 ? 8.431 19.749 -1.068 1.00 92.33 128 CYS D N 1
ATOM 4807 C CA . CYS D 1 37 ? 9.420 19.789 0.010 1.00 91.51 128 CYS D CA 1
ATOM 4808 C C . CYS D 1 37 ? 9.891 18.371 0.280 1.00 91.51 128 CYS D C 1
ATOM 4809 O O . CYS D 1 37 ? 9.060 17.484 0.539 1.00 92.34 128 CYS D O 1
ATOM 4812 N N . PRO D 1 38 ? 11.224 18.147 0.195 1.00 96.07 129 PRO D N 1
ATOM 4813 C CA . PRO D 1 38 ? 11.838 16.821 0.313 1.00 97.64 129 PRO D CA 1
ATOM 4814 C C . PRO D 1 38 ? 11.647 16.318 1.733 1.00 100.91 129 PRO D C 1
ATOM 4815 O O . PRO D 1 38 ? 11.498 15.117 1.972 1.00 102.13 129 PRO D O 1
ATOM 4819 N N . CYS D 1 39 ? 11.635 17.261 2.662 1.00 104.94 130 CYS D N 1
ATOM 4820 C CA . CYS D 1 39 ? 11.245 17.004 4.021 1.00 107.51 130 CYS D CA 1
ATOM 4821 C C . CYS D 1 39 ? 9.999 16.118 4.063 1.00 109.58 130 CYS D C 1
ATOM 4822 O O . CYS D 1 39 ? 9.059 16.344 3.291 1.00 108.92 130 CYS D O 1
ATOM 4825 N N . PRO D 1 40 ? 9.995 15.100 4.946 1.00 112.06 131 PRO D N 1
ATOM 4826 C CA . PRO D 1 40 ? 8.870 14.187 5.164 1.00 115.81 131 PRO D CA 1
ATOM 4827 C C . PRO D 1 40 ? 7.490 14.840 4.917 1.00 119.05 131 PRO D C 1
ATOM 4828 O O . PRO D 1 40 ? 6.864 15.352 5.853 1.00 119.25 131 PRO D O 1
ATOM 4832 N N . GLY D 1 41 ? 7.027 14.762 3.664 1.00 121.46 132 GLY D N 1
ATOM 4833 C CA . GLY D 1 41 ? 5.984 15.637 3.092 1.00 124.02 132 GLY D CA 1
ATOM 4834 C C . GLY D 1 41 ? 4.584 15.799 3.674 1.00 124.61 132 GLY D C 1
ATOM 4835 O O . GLY D 1 41 ? 3.732 16.443 3.049 1.00 124.53 132 GLY D O 1
ATOM 4836 N N . ALA D 1 42 ? 4.340 15.255 4.863 1.00 124.84 133 ALA D N 1
ATOM 4837 C CA . ALA D 1 42 ? 3.015 15.336 5.490 1.00 125.39 133 ALA D CA 1
ATOM 4838 C C . ALA D 1 42 ? 2.746 16.608 6.325 1.00 125.39 133 ALA D C 1
ATOM 4839 O O . ALA D 1 42 ? 1.646 16.752 6.880 1.00 127.83 133 ALA D O 1
ATOM 4841 N N . SER D 1 43 ? 3.717 17.522 6.413 1.00 122.22 134 SER D N 1
ATOM 4842 C CA . SER D 1 43 ? 3.556 18.715 7.263 1.00 118.91 134 SER D CA 1
ATOM 4843 C C . SER D 1 43 ? 3.818 20.039 6.540 1.00 113.33 134 SER D C 1
ATOM 4844 O O . SER D 1 43 ? 3.257 21.068 6.889 1.00 114.80 134 SER D O 1
ATOM 4847 N N . CYS D 1 44 ? 4.675 20.002 5.539 1.00 105.22 135 CYS D N 1
ATOM 4848 C CA . CYS D 1 44 ? 5.155 21.217 4.926 1.00 101.06 135 CYS D CA 1
ATOM 4849 C C . CYS D 1 44 ? 4.918 21.068 3.436 1.00 98.16 135 CYS D C 1
ATOM 4850 O O . CYS D 1 44 ? 5.061 19.971 2.885 1.00 98.68 135 CYS D O 1
ATOM 4853 N N . LYS D 1 45 ? 4.525 22.155 2.774 1.00 95.67 136 LYS D N 1
ATOM 4854 C CA . LYS D 1 45 ? 4.122 21.995 1.383 1.00 95.69 136 LYS D CA 1
ATOM 4855 C C . LYS D 1 45 ? 4.598 23.080 0.433 1.00 94.37 136 LYS D C 1
ATOM 4856 O O . LYS D 1 45 ? 3.821 23.575 -0.399 1.00 95.04 136 LYS D O 1
ATOM 4862 N N . TRP D 1 46 ? 5.881 23.423 0.546 1.00 90.11 137 TRP D N 1
ATOM 4863 C CA . TRP D 1 46 ? 6.554 24.339 -0.386 1.00 87.42 137 TRP D CA 1
ATOM 4864 C C . TRP D 1 46 ? 6.532 23.791 -1.845 1.00 86.12 137 TRP D C 1
ATOM 4865 O O . TRP D 1 46 ? 6.213 22.609 -2.056 1.00 87.21 137 TRP D O 1
ATOM 4876 N N . GLN D 1 47 ? 6.847 24.638 -2.836 1.00 82.51 138 GLN D N 1
ATOM 4877 C CA . GLN D 1 47 ? 7.108 24.181 -4.216 1.00 82.66 138 GLN D CA 1
ATOM 4878 C C . GLN D 1 47 ? 8.056 25.152 -4.946 1.00 81.72 138 GLN D C 1
ATOM 4879 O O . GLN D 1 47 ? 8.031 26.360 -4.672 1.00 81.64 138 GLN D O 1
ATOM 4885 N N . GLY D 1 48 ? 8.896 24.642 -5.858 1.00 80.34 139 GLY D N 1
ATOM 4886 C CA . GLY D 1 48 ? 9.845 25.520 -6.576 1.00 80.75 139 GLY D CA 1
ATOM 4887 C C . GLY D 1 48 ? 10.958 24.916 -7.436 1.00 80.79 139 GLY D C 1
ATOM 4888 O O . GLY D 1 48 ? 10.963 23.691 -7.714 1.00 77.61 139 GLY D O 1
ATOM 4889 N N . SER D 1 49 ? 11.889 25.789 -7.872 1.00 81.21 140 SER D N 1
ATOM 4890 C CA . SER D 1 49 ? 13.056 25.369 -8.679 1.00 83.06 140 SER D CA 1
ATOM 4891 C C . SER D 1 49 ? 14.124 24.716 -7.799 1.00 84.96 140 SER D C 1
ATOM 4892 O O . SER D 1 49 ? 14.190 24.964 -6.574 1.00 85.40 140 SER D O 1
ATOM 4895 N N . LEU D 1 50 ? 14.956 23.887 -8.427 1.00 84.20 141 LEU D N 1
ATOM 4896 C CA . LEU D 1 50 ? 15.999 23.176 -7.698 1.00 83.32 141 LEU D CA 1
ATOM 4897 C C . LEU D 1 50 ? 16.964 24.142 -6.979 1.00 84.63 141 LEU D C 1
ATOM 4898 O O . LEU D 1 50 ? 17.279 23.941 -5.797 1.00 85.56 141 LEU D O 1
ATOM 4903 N N . ASP D 1 51 ? 17.393 25.199 -7.676 1.00 83.70 142 ASP D N 1
ATOM 4904 C CA . ASP D 1 51 ? 18.099 26.320 -7.043 1.00 85.45 142 ASP D CA 1
ATOM 4905 C C . ASP D 1 51 ? 17.379 26.814 -5.768 1.00 87.48 142 ASP D C 1
ATOM 4906 O O . ASP D 1 51 ? 18.018 27.325 -4.831 1.00 88.03 142 ASP D O 1
ATOM 4911 N N . ALA D 1 52 ? 16.055 26.638 -5.732 1.00 88.03 143 ALA D N 1
ATOM 4912 C CA . ALA D 1 52 ? 15.213 27.189 -4.668 1.00 88.29 143 ALA D CA 1
ATOM 4913 C C . ALA D 1 52 ? 15.017 26.238 -3.477 1.00 88.25 143 ALA D C 1
ATOM 4914 O O . ALA D 1 52 ? 14.448 26.618 -2.424 1.00 87.04 143 ALA D O 1
ATOM 4916 N N . VAL D 1 53 ? 15.513 25.013 -3.625 1.00 87.17 144 VAL D N 1
ATOM 4917 C CA . VAL D 1 53 ? 15.225 24.005 -2.616 1.00 88.73 144 VAL D CA 1
ATOM 4918 C C . VAL D 1 53 ? 16.085 24.172 -1.373 1.00 89.55 144 VAL D C 1
ATOM 4919 O O . VAL D 1 53 ? 15.549 24.405 -0.280 1.00 90.00 144 VAL D O 1
ATOM 4923 N N . MET D 1 54 ? 17.405 24.071 -1.537 1.00 87.69 145 MET D N 1
ATOM 4924 C CA . MET D 1 54 ? 18.300 24.294 -0.415 1.00 85.78 145 MET D CA 1
ATOM 4925 C C . MET D 1 54 ? 17.907 25.517 0.430 1.00 83.21 145 MET D C 1
ATOM 4926 O O . MET D 1 54 ? 17.748 25.396 1.664 1.00 81.91 145 MET D O 1
ATOM 4931 N N . PRO D 1 55 ? 17.711 26.687 -0.225 1.00 81.07 146 PRO D N 1
ATOM 4932 C CA . PRO D 1 55 ? 17.505 27.883 0.598 1.00 80.62 146 PRO D CA 1
ATOM 4933 C C . PRO D 1 55 ? 16.310 27.668 1.495 1.00 80.46 146 PRO D C 1
ATOM 4934 O O . PRO D 1 55 ? 16.381 27.916 2.709 1.00 79.65 146 PRO D O 1
ATOM 4938 N N . HIS D 1 56 ? 15.238 27.166 0.875 1.00 81.61 147 HIS D N 1
ATOM 4939 C CA . HIS D 1 56 ? 13.955 26.952 1.528 1.00 82.12 147 HIS D CA 1
ATOM 4940 C C . HIS D 1 56 ? 14.150 26.193 2.842 1.00 80.46 147 HIS D C 1
ATOM 4941 O O . HIS D 1 56 ? 13.740 26.675 3.910 1.00 78.02 147 HIS D O 1
ATOM 4948 N N . LEU D 1 57 ? 14.806 25.032 2.731 1.00 82.48 148 LEU D N 1
ATOM 4949 C CA . LEU D 1 57 ? 15.164 24.160 3.863 1.00 85.37 148 LEU D CA 1
ATOM 4950 C C . LEU D 1 57 ? 15.838 24.965 4.974 1.00 89.10 148 LEU D C 1
ATOM 4951 O O . LEU D 1 57 ? 15.357 24.983 6.133 1.00 88.40 148 LEU D O 1
ATOM 4956 N N . MET D 1 58 ? 16.940 25.631 4.608 1.00 91.08 149 MET D N 1
ATOM 4957 C CA . MET D 1 58 ? 17.738 26.387 5.566 1.00 95.55 149 MET D CA 1
ATOM 4958 C C . MET D 1 58 ? 16.935 27.406 6.388 1.00 96.09 149 MET D C 1
ATOM 4959 O O . MET D 1 58 ? 17.245 27.639 7.562 1.00 94.94 149 MET D O 1
ATOM 4964 N N . HIS D 1 59 ? 15.877 27.968 5.797 1.00 99.14 150 HIS D N 1
ATOM 4965 C CA . HIS D 1 59 ? 15.045 28.944 6.520 1.00 99.90 150 HIS D CA 1
ATOM 4966 C C . HIS D 1 59 ? 13.846 28.430 7.313 1.00 96.54 150 HIS D C 1
ATOM 4967 O O . HIS D 1 59 ? 13.795 28.614 8.532 1.00 94.59 150 HIS D O 1
ATOM 4974 N N . GLN D 1 60 ? 12.915 27.761 6.640 1.00 94.87 151 GLN D N 1
ATOM 4975 C CA . GLN D 1 60 ? 11.653 27.352 7.282 1.00 95.72 151 GLN D CA 1
ATOM 4976 C C . GLN D 1 60 ? 11.771 26.107 8.180 1.00 95.17 151 GLN D C 1
ATOM 4977 O O . GLN D 1 60 ? 10.878 25.848 8.992 1.00 93.33 151 GLN D O 1
ATOM 4983 N N . HIS D 1 61 ? 12.862 25.346 8.042 1.00 99.56 152 HIS D N 1
ATOM 4984 C CA . HIS D 1 61 ? 13.029 24.071 8.778 1.00 101.91 152 HIS D CA 1
ATOM 4985 C C . HIS D 1 61 ? 14.381 23.970 9.531 1.00 102.54 152 HIS D C 1
ATOM 4986 O O . HIS D 1 61 ? 14.946 22.880 9.667 1.00 99.75 152 HIS D O 1
ATOM 4993 N N . LYS D 1 62 ? 14.880 25.095 10.039 1.00 104.32 153 LYS D N 1
ATOM 4994 C CA . LYS D 1 62 ? 16.301 25.207 10.414 1.00 105.44 153 LYS D CA 1
ATOM 4995 C C . LYS D 1 62 ? 16.816 24.207 11.460 1.00 103.90 153 LYS D C 1
ATOM 4996 O O . LYS D 1 62 ? 18.030 24.021 11.597 1.00 103.79 153 LYS D O 1
ATOM 5002 N N . SER D 1 63 ? 15.902 23.555 12.170 1.00 101.68 154 SER D N 1
ATOM 5003 C CA . SER D 1 63 ? 16.267 22.596 13.215 1.00 99.57 154 SER D CA 1
ATOM 5004 C C . SER D 1 63 ? 16.917 21.302 12.690 1.00 97.48 154 SER D C 1
ATOM 5005 O O . SER D 1 63 ? 17.165 20.372 13.459 1.00 94.28 154 SER D O 1
ATOM 5008 N N . ILE D 1 64 ? 17.215 21.276 11.388 1.00 98.02 155 ILE D N 1
ATOM 5009 C CA . ILE D 1 64 ? 17.728 20.088 10.659 1.00 96.05 155 ILE D CA 1
ATOM 5010 C C . ILE D 1 64 ? 19.256 20.030 10.540 1.00 92.70 155 ILE D C 1
ATOM 5011 O O . ILE D 1 64 ? 19.872 20.896 9.912 1.00 91.16 155 ILE D O 1
ATOM 5016 N N . THR D 1 65 ? 19.859 18.992 11.118 1.00 89.93 156 THR D N 1
ATOM 5017 C CA . THR D 1 65 ? 21.318 18.918 11.184 1.00 86.85 156 THR D CA 1
ATOM 5018 C C . THR D 1 65 ? 21.883 18.775 9.798 1.00 85.73 156 THR D C 1
ATOM 5019 O O . THR D 1 65 ? 21.318 18.068 8.965 1.00 87.74 156 THR D O 1
ATOM 5023 N N . THR D 1 66 ? 22.991 19.465 9.558 1.00 82.27 157 THR D N 1
ATOM 5024 C CA . THR D 1 66 ? 23.838 19.144 8.435 1.00 78.31 157 THR D CA 1
ATOM 5025 C C . THR D 1 66 ? 25.101 18.548 8.989 1.00 75.85 157 THR D C 1
ATOM 5026 O O . THR D 1 66 ? 25.381 18.653 10.199 1.00 72.73 157 THR D O 1
ATOM 5030 N N . LEU D 1 67 ? 25.831 17.896 8.087 1.00 70.70 158 LEU D N 1
ATOM 5031 C CA . LEU D 1 67 ? 27.105 17.301 8.375 1.00 67.97 158 LEU D CA 1
ATOM 5032 C C . LEU D 1 67 ? 27.826 17.049 7.075 1.00 66.53 158 LEU D C 1
ATOM 5033 O O . LEU D 1 67 ? 27.206 16.703 6.062 1.00 66.13 158 LEU D O 1
ATOM 5038 N N . GLN D 1 68 ? 29.142 17.212 7.090 1.00 64.11 159 GLN D N 1
ATOM 5039 C CA . GLN D 1 68 ? 29.874 17.006 5.867 1.00 62.38 159 GLN D CA 1
ATOM 5040 C C . GLN D 1 68 ? 31.011 16.003 5.953 1.00 63.77 159 GLN D C 1
ATOM 5041 O O . GLN D 1 68 ? 31.594 15.793 7.023 1.00 65.79 159 GLN D O 1
ATOM 5047 N N . GLY D 1 69 ? 31.306 15.405 4.797 1.00 62.19 160 GLY D N 1
ATOM 5048 C CA . GLY D 1 69 ? 32.251 14.330 4.684 1.00 61.81 160 GLY D CA 1
ATOM 5049 C C . GLY D 1 69 ? 31.659 13.145 3.955 1.00 66.11 160 GLY D C 1
ATOM 5050 O O . GLY D 1 69 ? 30.440 12.929 3.955 1.00 69.75 160 GLY D O 1
ATOM 5051 N N . GLU D 1 70 ? 32.541 12.363 3.349 1.00 65.09 161 GLU D N 1
ATOM 5052 C CA . GLU D 1 70 ? 32.174 11.149 2.636 1.00 66.42 161 GLU D CA 1
ATOM 5053 C C . GLU D 1 70 ? 31.408 10.049 3.397 1.00 61.35 161 GLU D C 1
ATOM 5054 O O . GLU D 1 70 ? 30.763 9.221 2.780 1.00 64.58 161 GLU D O 1
ATOM 5060 N N . ASP D 1 71 ? 31.539 9.982 4.709 1.00 56.04 162 ASP D N 1
ATOM 5061 C CA . ASP D 1 71 ? 30.889 8.923 5.483 1.00 57.76 162 ASP D CA 1
ATOM 5062 C C . ASP D 1 71 ? 30.743 9.241 6.963 1.00 53.52 162 ASP D C 1
ATOM 5063 O O . ASP D 1 71 ? 31.703 9.411 7.726 1.00 56.16 162 ASP D O 1
ATOM 5068 N N . ILE D 1 72 ? 29.485 9.316 7.337 1.00 48.04 163 ILE D N 1
ATOM 5069 C CA . ILE D 1 72 ? 29.049 9.871 8.547 1.00 46.47 163 ILE D CA 1
ATOM 5070 C C . ILE D 1 72 ? 28.382 8.790 9.342 1.00 48.26 163 ILE D C 1
ATOM 5071 O O . ILE D 1 72 ? 28.195 7.658 8.836 1.00 52.24 163 ILE D O 1
ATOM 5076 N N . VAL D 1 73 ? 28.075 9.106 10.588 1.00 46.57 164 VAL D N 1
ATOM 5077 C CA . VAL D 1 73 ? 27.277 8.225 11.378 1.00 46.79 164 VAL D CA 1
ATOM 5078 C C . VAL D 1 73 ? 26.084 9.035 11.660 1.00 48.18 164 VAL D C 1
ATOM 5079 O O . VAL D 1 73 ? 26.152 10.069 12.336 1.00 50.39 164 VAL D O 1
ATOM 5083 N N . PHE D 1 74 ? 24.984 8.580 11.094 1.00 51.41 165 PHE D N 1
ATOM 5084 C CA . PHE D 1 74 ? 23.705 9.165 11.348 1.00 51.95 165 PHE D CA 1
ATOM 5085 C C . PHE D 1 74 ? 23.394 8.355 12.582 1.00 50.41 165 PHE D C 1
ATOM 5086 O O . PHE D 1 74 ? 23.467 7.121 12.532 1.00 51.26 165 PHE D O 1
ATOM 5094 N N . LEU D 1 75 ? 23.154 9.036 13.698 1.00 49.39 166 LEU D N 1
ATOM 5095 C CA . LEU D 1 75 ? 22.929 8.368 14.978 1.00 52.99 166 LEU D CA 1
ATOM 5096 C C . LEU D 1 75 ? 21.561 8.791 15.416 1.00 55.23 166 LEU D C 1
ATOM 5097 O O . LEU D 1 75 ? 21.336 9.982 15.730 1.00 53.48 166 LEU D O 1
ATOM 5102 N N . ALA D 1 76 ? 20.657 7.825 15.441 1.00 55.68 167 ALA D N 1
ATOM 5103 C CA . ALA D 1 76 ? 19.235 8.154 15.538 1.00 58.10 167 ALA D CA 1
ATOM 5104 C C . ALA D 1 76 ? 18.678 7.867 16.941 1.00 60.05 167 ALA D C 1
ATOM 5105 O O . ALA D 1 76 ? 18.540 6.682 17.349 1.00 60.90 167 ALA D O 1
ATOM 5107 N N . THR D 1 77 ? 18.361 8.947 17.671 1.00 60.41 168 THR D N 1
ATOM 5108 C CA . THR D 1 77 ? 18.141 8.875 19.137 1.00 61.55 168 THR D CA 1
ATOM 5109 C C . THR D 1 77 ? 16.832 8.246 19.548 1.00 64.27 168 THR D C 1
ATOM 5110 O O . THR D 1 77 ? 15.784 8.498 18.940 1.00 67.11 168 THR D O 1
ATOM 5114 N N . ASP D 1 78 ? 16.899 7.456 20.618 1.00 67.10 169 ASP D N 1
ATOM 5115 C CA . ASP D 1 78 ? 15.706 6.908 21.289 1.00 71.74 169 ASP D CA 1
ATOM 5116 C C . ASP D 1 78 ? 14.797 6.269 20.245 1.00 71.84 169 ASP D C 1
ATOM 5117 O O . ASP D 1 78 ? 13.758 6.842 19.877 1.00 70.96 169 ASP D O 1
ATOM 5122 N N . ILE D 1 79 ? 15.216 5.117 19.725 1.00 72.39 170 ILE D N 1
ATOM 5123 C CA . ILE D 1 79 ? 14.441 4.445 18.677 1.00 73.41 170 ILE D CA 1
ATOM 5124 C C . ILE D 1 79 ? 13.137 3.879 19.242 1.00 75.63 170 ILE D C 1
ATOM 5125 O O . ILE D 1 79 ? 12.088 3.915 18.563 1.00 74.97 170 ILE D O 1
ATOM 5130 N N . ASN D 1 80 ? 13.212 3.371 20.477 1.00 77.12 171 ASN D N 1
ATOM 5131 C CA . ASN D 1 80 ? 12.082 2.719 21.140 1.00 78.85 171 ASN D CA 1
ATOM 5132 C C . ASN D 1 80 ? 10.824 3.586 21.300 1.00 80.45 171 ASN D C 1
ATOM 5133 O O . ASN D 1 80 ? 9.815 3.125 21.806 1.00 82.07 171 ASN D O 1
ATOM 5138 N N . LEU D 1 81 ? 10.894 4.839 20.883 1.00 81.79 172 LEU D N 1
ATOM 5139 C CA . LEU D 1 81 ? 9.777 5.761 21.023 1.00 87.12 172 LEU D CA 1
ATOM 5140 C C . LEU D 1 81 ? 8.489 5.270 20.328 1.00 87.10 172 LEU D C 1
ATOM 5141 O O . LEU D 1 81 ? 8.457 5.207 19.105 1.00 87.71 172 LEU D O 1
ATOM 5146 N N . PRO D 1 82 ? 7.431 4.914 21.099 1.00 87.81 173 PRO D N 1
ATOM 5147 C CA . PRO D 1 82 ? 6.188 4.394 20.464 1.00 89.89 173 PRO D CA 1
ATOM 5148 C C . PRO D 1 82 ? 5.510 5.316 19.413 1.00 90.13 173 PRO D C 1
ATOM 5149 O O . PRO D 1 82 ? 5.567 6.551 19.519 1.00 90.06 173 PRO D O 1
ATOM 5153 N N . GLY D 1 83 ? 4.914 4.702 18.389 1.00 89.05 174 GLY D N 1
ATOM 5154 C CA . GLY D 1 83 ? 4.206 5.444 17.339 1.00 92.34 174 GLY D CA 1
ATOM 5155 C C . GLY D 1 83 ? 5.045 5.922 16.161 1.00 92.64 174 GLY D C 1
ATOM 5156 O O . GLY D 1 83 ? 6.237 5.676 16.103 1.00 93.40 174 GLY D O 1
ATOM 5157 N N . ALA D 1 84 ? 4.408 6.608 15.215 1.00 93.04 175 ALA D N 1
ATOM 5158 C CA . ALA D 1 84 ? 5.082 7.101 14.013 1.00 92.52 175 ALA D CA 1
ATOM 5159 C C . ALA D 1 84 ? 6.159 8.142 14.321 1.00 92.64 175 ALA D C 1
ATOM 5160 O O . ALA D 1 84 ? 5.879 9.356 14.369 1.00 92.69 175 ALA D O 1
ATOM 5162 N N . VAL D 1 85 ? 7.385 7.656 14.531 1.00 89.66 176 VAL D N 1
ATOM 5163 C CA . VAL D 1 85 ? 8.568 8.520 14.692 1.00 86.59 176 VAL D CA 1
ATOM 5164 C C . VAL D 1 85 ? 9.238 8.778 13.313 1.00 85.15 176 VAL D C 1
ATOM 5165 O O . VAL D 1 85 ? 9.047 7.994 12.381 1.00 88.82 176 VAL D O 1
ATOM 5169 N N . ASP D 1 86 ? 9.958 9.893 13.173 1.00 80.66 177 ASP D N 1
ATOM 5170 C CA . ASP D 1 86 ? 10.766 10.192 11.988 1.00 78.94 177 ASP D CA 1
ATOM 5171 C C . ASP D 1 86 ? 12.098 10.791 12.447 1.00 78.31 177 ASP D C 1
ATOM 5172 O O . ASP D 1 86 ? 12.135 11.564 13.426 1.00 82.75 177 ASP D O 1
ATOM 5177 N N . TRP D 1 87 ? 13.195 10.426 11.778 1.00 65.38 178 TRP D N 1
ATOM 5178 C CA . TRP D 1 87 ? 14.450 11.158 11.959 1.00 62.82 178 TRP D CA 1
ATOM 5179 C C . TRP D 1 87 ? 14.852 11.720 10.591 1.00 63.59 178 TRP D C 1
ATOM 5180 O O . TRP D 1 87 ? 14.655 11.038 9.575 1.00 67.43 178 TRP D O 1
ATOM 5191 N N . VAL D 1 88 ? 15.393 12.944 10.551 1.00 60.87 179 VAL D N 1
ATOM 5192 C CA . VAL D 1 88 ? 15.947 13.524 9.302 1.00 60.12 179 VAL D CA 1
ATOM 5193 C C . VAL D 1 88 ? 17.318 14.206 9.528 1.00 59.34 179 VAL D C 1
ATOM 5194 O O . VAL D 1 88 ? 17.577 14.736 10.622 1.00 61.39 179 VAL D O 1
ATOM 5198 N N . MET D 1 89 ? 18.185 14.188 8.505 1.00 55.80 180 MET D N 1
ATOM 5199 C CA . MET D 1 89 ? 19.523 14.789 8.611 1.00 58.17 180 MET D CA 1
ATOM 5200 C C . MET D 1 89 ? 20.062 15.176 7.238 1.00 59.80 180 MET D C 1
ATOM 5201 O O . MET D 1 89 ? 19.493 14.781 6.196 1.00 63.36 180 MET D O 1
ATOM 5206 N N . MET D 1 90 ? 21.159 15.936 7.238 1.00 57.63 181 MET D N 1
ATOM 5207 C CA . MET D 1 90 ? 21.767 16.386 5.998 1.00 57.21 181 MET D CA 1
ATOM 5208 C C . MET D 1 90 ? 23.210 15.944 5.875 1.00 55.58 181 MET D C 1
ATOM 5209 O O . MET D 1 90 ? 23.930 15.940 6.876 1.00 56.79 181 MET D O 1
ATOM 5214 N N . GLN D 1 91 ? 23.617 15.582 4.651 1.00 52.24 182 GLN D N 1
ATOM 5215 C CA . GLN D 1 91 ? 24.975 15.135 4.379 1.00 50.60 182 GLN D CA 1
ATOM 5216 C C . GLN D 1 91 ? 25.546 15.744 3.120 1.00 52.63 182 GLN D C 1
ATOM 5217 O O . GLN D 1 91 ? 25.424 15.198 2.012 1.00 53.23 182 GLN D O 1
ATOM 5223 N N . SER D 1 92 ? 26.222 16.869 3.317 1.00 53.01 183 SER D N 1
ATOM 5224 C CA . SER D 1 92 ? 26.884 17.529 2.226 1.00 54.55 183 SER D CA 1
ATOM 5225 C C . SER D 1 92 ? 28.196 16.833 1.982 1.00 57.88 183 SER D C 1
ATOM 5226 O O . SER D 1 92 ? 28.970 16.512 2.902 1.00 57.03 183 SER D O 1
ATOM 5229 N N . CYS D 1 93 ? 28.406 16.572 0.703 1.00 60.85 184 CYS D N 1
ATOM 5230 C CA . CYS D 1 93 ? 29.679 16.134 0.223 1.00 61.00 184 CYS D CA 1
ATOM 5231 C C . CYS D 1 93 ? 29.574 16.154 -1.298 1.00 59.78 184 CYS D C 1
ATOM 5232 O O . CYS D 1 93 ? 28.474 16.134 -1.843 1.00 55.38 184 CYS D O 1
ATOM 5235 N N . PHE D 1 94 ? 30.721 16.246 -1.967 1.00 59.91 185 PHE D N 1
ATOM 5236 C CA . PHE D 1 94 ? 30.778 16.018 -3.403 1.00 56.41 185 PHE D CA 1
ATOM 5237 C C . PHE D 1 94 ? 30.247 17.151 -4.260 1.00 54.24 185 PHE D C 1
ATOM 5238 O O . PHE D 1 94 ? 30.107 17.020 -5.482 1.00 53.05 185 PHE D O 1
ATOM 5246 N N . GLY D 1 95 ? 29.967 18.271 -3.623 1.00 54.73 186 GLY D N 1
ATOM 5247 C CA . GLY D 1 95 ? 29.343 19.378 -4.322 1.00 57.06 186 GLY D CA 1
ATOM 5248 C C . GLY D 1 95 ? 27.895 19.451 -3.892 1.00 59.45 186 GLY D C 1
ATOM 5249 O O . GLY D 1 95 ? 27.320 20.536 -3.828 1.00 63.63 186 GLY D O 1
ATOM 5250 N N . PHE D 1 96 ? 27.325 18.301 -3.548 1.00 57.72 187 PHE D N 1
ATOM 5251 C CA . PHE D 1 96 ? 25.889 18.173 -3.369 1.00 56.22 187 PHE D CA 1
ATOM 5252 C C . PHE D 1 96 ? 25.494 18.010 -1.923 1.00 56.67 187 PHE D C 1
ATOM 5253 O O . PHE D 1 96 ? 26.356 17.791 -1.050 1.00 59.22 187 PHE D O 1
ATOM 5261 N N . HIS D 1 97 ? 24.191 18.081 -1.667 1.00 53.91 188 HIS D N 1
ATOM 5262 C CA . HIS D 1 97 ? 23.697 17.768 -0.335 1.00 54.23 188 HIS D CA 1
ATOM 5263 C C . HIS D 1 97 ? 22.737 16.607 -0.435 1.00 55.07 188 HIS D C 1
ATOM 5264 O O . HIS D 1 97 ? 22.066 16.462 -1.470 1.00 58.84 188 HIS D O 1
ATOM 5271 N N . PHE D 1 98 ? 22.661 15.802 0.628 1.00 52.03 189 PHE D N 1
ATOM 5272 C CA . PHE D 1 98 ? 22.020 14.508 0.554 1.00 53.85 189 PHE D CA 1
ATOM 5273 C C . PHE D 1 98 ? 21.143 14.315 1.765 1.00 56.47 189 PHE D C 1
ATOM 5274 O O . PHE D 1 98 ? 21.643 14.387 2.919 1.00 59.44 189 PHE D O 1
ATOM 5282 N N . MET D 1 99 ? 19.849 14.031 1.512 1.00 54.12 190 MET D N 1
ATOM 5283 C CA . MET D 1 99 ? 18.858 14.058 2.573 1.00 56.76 190 MET D CA 1
ATOM 5284 C C . MET D 1 99 ? 18.625 12.631 2.959 1.00 54.93 190 MET D C 1
ATOM 5285 O O . MET D 1 99 ? 18.366 11.811 2.072 1.00 57.17 190 MET D O 1
ATOM 5290 N N . LEU D 1 100 ? 18.759 12.344 4.262 1.00 51.62 191 LEU D N 1
ATOM 5291 C CA . LEU D 1 100 ? 18.846 10.976 4.782 1.00 48.45 191 LEU D CA 1
ATOM 5292 C C . LEU D 1 100 ? 17.968 10.859 5.988 1.00 49.53 191 LEU D C 1
ATOM 5293 O O . LEU D 1 100 ? 18.026 11.729 6.872 1.00 53.21 191 LEU D O 1
ATOM 5298 N N . VAL D 1 101 ? 17.219 9.759 6.068 1.00 49.06 192 VAL D N 1
ATOM 5299 C CA . VAL D 1 101 ? 15.801 9.826 6.458 1.00 48.82 192 VAL D CA 1
ATOM 5300 C C . VAL D 1 101 ? 15.478 8.511 7.047 1.00 49.83 192 VAL D C 1
ATOM 5301 O O . VAL D 1 101 ? 15.678 7.483 6.391 1.00 51.48 192 VAL D O 1
ATOM 5305 N N . LEU D 1 102 ? 14.979 8.493 8.264 1.00 52.87 193 LEU D N 1
ATOM 5306 C CA . LEU D 1 102 ? 14.828 7.208 8.925 1.00 56.83 193 LEU D CA 1
ATOM 5307 C C . LEU D 1 102 ? 13.470 7.214 9.589 1.00 60.85 193 LEU D C 1
ATOM 5308 O O . LEU D 1 102 ? 13.227 7.864 10.618 1.00 62.40 193 LEU D O 1
ATOM 5313 N N . GLU D 1 103 ? 12.563 6.500 8.963 1.00 70.82 194 GLU D N 1
ATOM 5314 C CA . GLU D 1 103 ? 11.192 6.780 9.223 1.00 76.46 194 GLU D CA 1
ATOM 5315 C C . GLU D 1 103 ? 10.591 5.479 9.674 1.00 77.44 194 GLU D C 1
ATOM 5316 O O . GLU D 1 103 ? 10.535 4.521 8.915 1.00 81.84 194 GLU D O 1
ATOM 5322 N N . LYS D 1 104 ? 10.222 5.430 10.947 1.00 78.66 195 LYS D N 1
ATOM 5323 C CA . LYS D 1 104 ? 9.569 4.264 11.513 1.00 83.06 195 LYS D CA 1
ATOM 5324 C C . LYS D 1 104 ? 8.081 4.310 11.163 1.00 90.65 195 LYS D C 1
ATOM 5325 O O . LYS D 1 104 ? 7.283 4.878 11.894 1.00 93.75 195 LYS D O 1
ATOM 5331 N N . GLN D 1 105 ? 7.715 3.744 10.022 1.00 98.65 196 GLN D N 1
ATOM 5332 C CA . GLN D 1 105 ? 6.326 3.698 9.629 1.00 106.41 196 GLN D CA 1
ATOM 5333 C C . GLN D 1 105 ? 5.855 2.262 9.752 1.00 111.85 196 GLN D C 1
ATOM 5334 O O . GLN D 1 105 ? 6.339 1.381 9.039 1.00 112.66 196 GLN D O 1
ATOM 5340 N N . GLU D 1 106 ? 4.948 2.026 10.697 1.00 118.93 197 GLU D N 1
ATOM 5341 C CA . GLU D 1 106 ? 4.262 0.736 10.840 1.00 126.27 197 GLU D CA 1
ATOM 5342 C C . GLU D 1 106 ? 3.383 0.479 9.590 1.00 129.87 197 GLU D C 1
ATOM 5343 O O . GLU D 1 106 ? 2.281 1.031 9.459 1.00 130.49 197 GLU D O 1
ATOM 5349 N N . LYS D 1 107 ? 3.895 -0.357 8.680 1.00 132.95 198 LYS D N 1
ATOM 5350 C CA . LYS D 1 107 ? 3.335 -0.534 7.324 1.00 134.33 198 LYS D CA 1
ATOM 5351 C C . LYS D 1 107 ? 2.023 -1.324 7.258 1.00 136.70 198 LYS D C 1
ATOM 5352 O O . LYS D 1 107 ? 1.203 -1.103 6.360 1.00 137.20 198 LYS D O 1
ATOM 5358 N N . TYR D 1 108 ? 1.863 -2.275 8.175 1.00 138.79 199 TYR D N 1
ATOM 5359 C CA . TYR D 1 108 ? 0.569 -2.905 8.450 1.00 140.93 199 TYR D CA 1
ATOM 5360 C C . TYR D 1 108 ? 0.425 -3.001 9.980 1.00 141.39 199 TYR D C 1
ATOM 5361 O O . TYR D 1 108 ? 1.438 -3.095 10.696 1.00 141.25 199 TYR D O 1
ATOM 5370 N N . ASP D 1 109 ? -0.819 -2.968 10.475 1.00 140.84 200 ASP D N 1
ATOM 5371 C CA . ASP D 1 109 ? -1.103 -3.013 11.925 1.00 138.06 200 ASP D CA 1
ATOM 5372 C C . ASP D 1 109 ? -0.510 -4.254 12.584 1.00 135.18 200 ASP D C 1
ATOM 5373 O O . ASP D 1 109 ? -0.709 -5.381 12.120 1.00 134.65 200 ASP D O 1
ATOM 5378 N N . GLY D 1 110 ? 0.224 -4.038 13.667 1.00 131.68 201 GLY D N 1
ATOM 5379 C CA . GLY D 1 110 ? 0.882 -5.131 14.356 1.00 126.78 201 GLY D CA 1
ATOM 5380 C C . GLY D 1 110 ? 2.355 -5.253 14.019 1.00 123.47 201 GLY D C 1
ATOM 5381 O O . GLY D 1 110 ? 3.076 -5.972 14.707 1.00 124.91 201 GLY D O 1
ATOM 5382 N N . HIS D 1 111 ? 2.818 -4.563 12.974 1.00 118.73 202 HIS D N 1
ATOM 5383 C CA . HIS D 1 111 ? 4.248 -4.595 12.646 1.00 114.52 202 HIS D CA 1
ATOM 5384 C C . HIS D 1 111 ? 4.868 -3.213 12.451 1.00 111.29 202 HIS D C 1
ATOM 5385 O O . HIS D 1 111 ? 4.491 -2.466 11.546 1.00 109.17 202 HIS D O 1
ATOM 5392 N N . GLN D 1 112 ? 5.831 -2.893 13.313 1.00 107.93 203 GLN D N 1
ATOM 5393 C CA . GLN D 1 112 ? 6.622 -1.673 13.174 1.00 103.84 203 GLN D CA 1
ATOM 5394 C C . GLN D 1 112 ? 8.003 -1.917 12.547 1.00 99.10 203 GLN D C 1
ATOM 5395 O O . GLN D 1 112 ? 8.923 -2.421 13.205 1.00 99.97 203 GLN D O 1
ATOM 5401 N N . GLN D 1 113 ? 8.137 -1.568 11.269 1.00 90.32 204 GLN D N 1
ATOM 5402 C CA . GLN D 1 113 ? 9.401 -1.714 10.567 1.00 82.45 204 GLN D CA 1
ATOM 5403 C C . GLN D 1 113 ? 9.983 -0.343 10.364 1.00 76.39 204 GLN D C 1
ATOM 5404 O O . GLN D 1 113 ? 9.261 0.646 10.328 1.00 76.93 204 GLN D O 1
ATOM 5410 N N . PHE D 1 114 ? 11.302 -0.311 10.194 1.00 65.77 205 PHE D N 1
ATOM 5411 C CA . PHE D 1 114 ? 12.061 0.905 9.976 1.00 59.04 205 PHE D CA 1
ATOM 5412 C C . PHE D 1 114 ? 12.361 1.125 8.471 1.00 56.48 205 PHE D C 1
ATOM 5413 O O . PHE D 1 114 ? 12.349 0.178 7.665 1.00 56.28 205 PHE D O 1
ATOM 5421 N N . PHE D 1 115 ? 12.646 2.348 8.060 1.00 52.64 206 PHE D N 1
ATOM 5422 C CA . PHE D 1 115 ? 12.746 2.573 6.639 1.00 54.13 206 PHE D CA 1
ATOM 5423 C C . PHE D 1 115 ? 13.776 3.625 6.317 1.00 55.24 206 PHE D C 1
ATOM 5424 O O . PHE D 1 115 ? 13.451 4.727 5.889 1.00 57.95 206 PHE D O 1
ATOM 5432 N N . ALA D 1 116 ? 15.040 3.300 6.517 1.00 54.84 207 ALA D N 1
ATOM 5433 C CA . ALA D 1 116 ? 16.100 4.265 6.211 1.00 51.79 207 ALA D CA 1
ATOM 5434 C C . ALA D 1 116 ? 16.425 4.268 4.722 1.00 50.74 207 ALA D C 1
ATOM 5435 O O . ALA D 1 116 ? 16.485 3.199 4.093 1.00 53.20 207 ALA D O 1
ATOM 5437 N N . ILE D 1 117 ? 16.631 5.459 4.166 1.00 50.34 208 ILE D N 1
ATOM 5438 C CA . ILE D 1 117 ? 16.978 5.613 2.747 1.00 52.08 208 ILE D CA 1
ATOM 5439 C C . ILE D 1 117 ? 17.697 6.961 2.533 1.00 52.75 208 ILE D C 1
ATOM 5440 O O . ILE D 1 117 ? 17.628 7.829 3.398 1.00 55.07 208 ILE D O 1
ATOM 5445 N N . VAL D 1 118 ? 18.346 7.159 1.383 1.00 51.84 209 VAL D N 1
ATOM 5446 C CA . VAL D 1 118 ? 19.115 8.394 1.124 1.00 50.04 209 VAL D CA 1
ATOM 5447 C C . VAL D 1 118 ? 18.698 9.079 -0.173 1.00 51.96 209 VAL D C 1
ATOM 5448 O O . VAL D 1 118 ? 18.534 8.442 -1.213 1.00 54.03 209 VAL D O 1
ATOM 5452 N N . GLN D 1 119 ? 18.543 10.391 -0.139 1.00 56.12 210 GLN D N 1
ATOM 5453 C CA . GLN D 1 119 ? 18.228 11.087 -1.386 1.00 59.03 210 GLN D CA 1
ATOM 5454 C C . GLN D 1 119 ? 18.957 12.385 -1.600 1.00 59.01 210 GLN D C 1
ATOM 5455 O O . GLN D 1 119 ? 19.249 13.155 -0.649 1.00 58.19 210 GLN D O 1
ATOM 5461 N N . LEU D 1 120 ? 19.193 12.603 -2.893 1.00 57.00 211 LEU D N 1
ATOM 5462 C CA . LEU D 1 120 ? 20.027 13.652 -3.415 1.00 56.75 211 LEU D CA 1
ATOM 5463 C C . LEU D 1 120 ? 19.189 14.812 -3.878 1.00 57.65 211 LEU D C 1
ATOM 5464 O O . LEU D 1 120 ? 18.371 14.694 -4.798 1.00 58.44 211 LEU D O 1
ATOM 5469 N N . ILE D 1 121 ? 19.460 15.944 -3.244 1.00 59.56 212 ILE D N 1
ATOM 5470 C CA . ILE D 1 121 ? 18.882 17.217 -3.578 1.00 60.10 212 ILE D CA 1
ATOM 5471 C C . ILE D 1 121 ? 19.439 17.627 -4.937 1.00 64.57 212 ILE D C 1
ATOM 5472 O O . ILE D 1 121 ? 20.260 18.547 -5.026 1.00 67.91 212 ILE D O 1
ATOM 5477 N N . GLY D 1 122 ? 19.016 16.920 -5.988 1.00 65.06 213 GLY D N 1
ATOM 5478 C CA . GLY D 1 122 ? 19.466 17.168 -7.364 1.00 68.49 213 GLY D CA 1
ATOM 5479 C C . GLY D 1 122 ? 18.552 16.498 -8.388 1.00 72.67 213 GLY D C 1
ATOM 5480 O O . GLY D 1 122 ? 17.514 15.916 -8.026 1.00 71.56 213 GLY D O 1
ATOM 5481 N N . THR D 1 123 ? 18.915 16.573 -9.670 1.00 74.44 214 THR D N 1
ATOM 5482 C CA . THR D 1 123 ? 18.040 16.015 -10.699 1.00 77.32 214 THR D CA 1
ATOM 5483 C C . THR D 1 123 ? 18.307 14.542 -10.789 1.00 82.69 214 THR D C 1
ATOM 5484 O O . THR D 1 123 ? 19.339 14.058 -10.300 1.00 85.14 214 THR D O 1
ATOM 5488 N N . ARG D 1 124 ? 17.383 13.837 -11.430 1.00 86.05 215 ARG D N 1
ATOM 5489 C CA . ARG D 1 124 ? 17.509 12.402 -11.584 1.00 90.93 215 ARG D CA 1
ATOM 5490 C C . ARG D 1 124 ? 18.696 12.055 -12.470 1.00 88.17 215 ARG D C 1
ATOM 5491 O O . ARG D 1 124 ? 19.372 11.069 -12.225 1.00 89.66 215 ARG D O 1
ATOM 5499 N N . LYS D 1 125 ? 18.990 12.863 -13.475 1.00 85.68 216 LYS D N 1
ATOM 5500 C CA . LYS D 1 125 ? 20.206 12.597 -14.223 1.00 88.36 216 LYS D CA 1
ATOM 5501 C C . LYS D 1 125 ? 21.408 12.617 -13.276 1.00 86.85 216 LYS D C 1
ATOM 5502 O O . LYS D 1 125 ? 22.258 11.737 -13.333 1.00 85.61 216 LYS D O 1
ATOM 5508 N N . GLN D 1 126 ? 21.433 13.609 -12.392 1.00 85.35 217 GLN D N 1
ATOM 5509 C CA . GLN D 1 126 ? 22.519 13.837 -11.452 1.00 84.64 217 GLN D CA 1
ATOM 5510 C C . GLN D 1 126 ? 22.765 12.671 -10.499 1.00 85.84 217 GLN D C 1
ATOM 5511 O O . GLN D 1 126 ? 23.903 12.208 -10.340 1.00 86.00 217 GLN D O 1
ATOM 5517 N N . ALA D 1 127 ? 21.691 12.224 -9.851 1.00 84.13 218 ALA D N 1
ATOM 5518 C CA . ALA D 1 127 ? 21.753 11.156 -8.850 1.00 82.05 218 ALA D CA 1
ATOM 5519 C C . ALA D 1 127 ? 22.300 9.828 -9.388 1.00 80.80 218 ALA D C 1
ATOM 5520 O O . ALA D 1 127 ? 22.811 8.997 -8.639 1.00 79.74 218 ALA D O 1
ATOM 5522 N N . GLU D 1 128 ? 22.191 9.627 -10.689 1.00 79.98 219 GLU D N 1
ATOM 5523 C CA . GLU D 1 128 ? 22.602 8.379 -11.266 1.00 79.96 219 GLU D CA 1
ATOM 5524 C C . GLU D 1 128 ? 24.069 8.154 -10.988 1.00 78.53 219 GLU D C 1
ATOM 5525 O O . GLU D 1 128 ? 24.493 7.020 -10.828 1.00 80.12 219 GLU D O 1
ATOM 5531 N N . ASN D 1 129 ? 24.831 9.244 -10.919 1.00 75.82 220 ASN D N 1
ATOM 5532 C CA . ASN D 1 129 ? 26.276 9.198 -10.702 1.00 73.31 220 ASN D CA 1
ATOM 5533 C C . ASN D 1 129 ? 26.734 8.839 -9.304 1.00 71.79 220 ASN D C 1
ATOM 5534 O O . ASN D 1 129 ? 27.928 8.837 -9.034 1.00 78.45 220 ASN D O 1
ATOM 5539 N N . PHE D 1 130 ? 25.805 8.542 -8.410 1.00 64.61 221 PHE D N 1
ATOM 5540 C CA . PHE D 1 130 ? 26.138 8.347 -7.005 1.00 60.05 221 PHE D CA 1
ATOM 5541 C C . PHE D 1 130 ? 25.691 6.985 -6.535 1.00 60.19 221 PHE D C 1
ATOM 5542 O O . PHE D 1 130 ? 25.216 6.188 -7.336 1.00 62.74 221 PHE D O 1
ATOM 5550 N N . ALA D 1 131 ? 25.903 6.698 -5.255 1.00 57.59 222 ALA D N 1
ATOM 5551 C CA . ALA D 1 131 ? 25.581 5.411 -4.679 1.00 53.83 222 ALA D CA 1
ATOM 5552 C C . ALA D 1 131 ? 25.848 5.558 -3.193 1.00 54.09 222 ALA D C 1
ATOM 5553 O O . ALA D 1 131 ? 26.809 6.248 -2.818 1.00 55.86 222 ALA D O 1
ATOM 5555 N N . TYR D 1 132 ? 25.031 4.916 -2.359 1.00 50.70 223 TYR D N 1
ATOM 5556 C CA . TYR D 1 132 ? 25.092 5.100 -0.938 1.00 45.02 223 TYR D CA 1
ATOM 5557 C C . TYR D 1 132 ? 25.017 3.771 -0.244 1.00 47.46 223 TYR D C 1
ATOM 5558 O O . TYR D 1 132 ? 24.667 2.770 -0.860 1.00 48.63 223 TYR D O 1
ATOM 5567 N N . ARG D 1 133 ? 25.367 3.733 1.037 1.00 48.38 224 ARG D N 1
ATOM 5568 C CA . ARG D 1 133 ? 25.369 2.495 1.771 1.00 45.63 224 ARG D CA 1
ATOM 5569 C C . ARG D 1 133 ? 25.083 2.803 3.187 1.00 45.39 224 ARG D C 1
ATOM 5570 O O . ARG D 1 133 ? 25.953 3.311 3.865 1.00 52.94 224 ARG D O 1
ATOM 5578 N N . LEU D 1 134 ? 23.864 2.542 3.636 1.00 43.00 225 LEU D N 1
ATOM 5579 C CA . LEU D 1 134 ? 23.500 2.666 5.029 1.00 41.48 225 LEU D CA 1
ATOM 5580 C C . LEU D 1 134 ? 23.940 1.334 5.643 1.00 43.60 225 LEU D C 1
ATOM 5581 O O . LEU D 1 134 ? 24.043 0.345 4.924 1.00 46.11 225 LEU D O 1
ATOM 5586 N N . GLU D 1 135 ? 24.246 1.305 6.944 1.00 46.67 226 GLU D N 1
ATOM 5587 C CA . GLU D 1 135 ? 24.901 0.145 7.559 1.00 50.33 226 GLU D CA 1
ATOM 5588 C C . GLU D 1 135 ? 24.770 0.119 9.061 1.00 51.89 226 GLU D C 1
ATOM 5589 O O . GLU D 1 135 ? 24.938 1.145 9.713 1.00 54.88 226 GLU D O 1
ATOM 5595 N N . LEU D 1 136 ? 24.476 -1.062 9.593 1.00 49.06 227 LEU D N 1
ATOM 5596 C CA . LEU D 1 136 ? 24.167 -1.250 10.992 1.00 48.71 227 LEU D CA 1
ATOM 5597 C C . LEU D 1 136 ? 25.094 -2.307 11.565 1.00 52.77 227 LEU D C 1
ATOM 5598 O O . LEU D 1 136 ? 25.464 -3.262 10.890 1.00 57.07 227 LEU D O 1
ATOM 5603 N N . ASN D 1 137 ? 25.479 -2.136 12.819 1.00 54.60 228 ASN D N 1
ATOM 5604 C CA . ASN D 1 137 ? 26.382 -3.074 13.457 1.00 54.13 228 ASN D CA 1
ATOM 5605 C C . ASN D 1 137 ? 25.878 -3.345 14.863 1.00 58.23 228 ASN D C 1
ATOM 5606 O O . ASN D 1 137 ? 25.381 -2.430 15.545 1.00 60.12 228 ASN D O 1
ATOM 5611 N N . GLY D 1 138 ? 25.958 -4.612 15.265 1.00 57.92 229 GLY D N 1
ATOM 5612 C CA . GLY D 1 138 ? 25.596 -5.052 16.603 1.00 58.43 229 GLY D CA 1
ATOM 5613 C C . GLY D 1 138 ? 26.646 -6.066 17.009 1.00 61.73 229 GLY D C 1
ATOM 5614 O O . GLY D 1 138 ? 27.707 -6.177 16.364 1.00 65.62 229 GLY D O 1
ATOM 5615 N N . HIS D 1 139 ? 26.383 -6.831 18.061 1.00 61.11 230 HIS D N 1
ATOM 5616 C CA . HIS D 1 139 ? 27.427 -7.746 18.496 1.00 63.48 230 HIS D CA 1
ATOM 5617 C C . HIS D 1 139 ? 27.596 -8.927 17.515 1.00 63.78 230 HIS D C 1
ATOM 5618 O O . HIS D 1 139 ? 26.784 -9.880 17.505 1.00 63.64 230 HIS D O 1
ATOM 5625 N N . ARG D 1 140 ? 28.662 -8.872 16.707 1.00 62.69 231 ARG D N 1
ATOM 5626 C CA . ARG D 1 140 ? 28.877 -9.909 15.666 1.00 62.49 231 ARG D CA 1
ATOM 5627 C C . ARG D 1 140 ? 27.543 -10.069 14.877 1.00 58.32 231 ARG D C 1
ATOM 5628 O O . ARG D 1 140 ? 26.818 -11.044 14.985 1.00 55.66 231 ARG D O 1
ATOM 5636 N N . ARG D 1 141 ? 27.239 -9.033 14.126 1.00 55.97 232 ARG D N 1
ATOM 5637 C CA . ARG D 1 141 ? 26.057 -8.927 13.351 1.00 55.76 232 ARG D CA 1
ATOM 5638 C C . ARG D 1 141 ? 26.304 -7.691 12.535 1.00 53.23 232 ARG D C 1
ATOM 5639 O O . ARG D 1 141 ? 26.726 -6.676 13.095 1.00 53.44 232 ARG D O 1
ATOM 5647 N N . ARG D 1 142 ? 26.033 -7.759 11.229 1.00 51.81 233 ARG D N 1
ATOM 5648 C CA . ARG D 1 142 ? 25.839 -6.538 10.443 1.00 51.60 233 ARG D CA 1
ATOM 5649 C C . ARG D 1 142 ? 24.811 -6.695 9.335 1.00 51.77 233 ARG D C 1
ATOM 5650 O O . ARG D 1 142 ? 24.743 -7.770 8.713 1.00 53.34 233 ARG D O 1
ATOM 5658 N N . LEU D 1 143 ? 24.068 -5.616 9.066 1.00 47.90 234 LEU D N 1
ATOM 5659 C CA . LEU D 1 143 ? 23.091 -5.579 8.008 1.00 47.69 234 LEU D CA 1
ATOM 5660 C C . LEU D 1 143 ? 23.381 -4.400 7.157 1.00 45.92 234 LEU D C 1
ATOM 5661 O O . LEU D 1 143 ? 23.149 -3.302 7.612 1.00 49.63 234 LEU D O 1
ATOM 5666 N N . THR D 1 144 ? 23.836 -4.606 5.921 1.00 45.61 235 THR D N 1
ATOM 5667 C CA . THR D 1 144 ? 24.275 -3.506 5.016 1.00 43.39 235 THR D CA 1
ATOM 5668 C C . THR D 1 144 ? 23.344 -3.416 3.818 1.00 44.23 235 THR D C 1
ATOM 5669 O O . THR D 1 144 ? 23.009 -4.444 3.230 1.00 48.73 235 THR D O 1
ATOM 5673 N N . TRP D 1 145 ? 22.988 -2.196 3.417 1.00 37.92 236 TRP D N 1
ATOM 5674 C CA . TRP D 1 145 ? 22.203 -2.009 2.270 1.00 33.08 236 TRP D CA 1
ATOM 5675 C C . TRP D 1 145 ? 22.824 -0.962 1.399 1.00 35.89 236 TRP D C 1
ATOM 5676 O O . TRP D 1 145 ? 22.888 0.162 1.809 1.00 35.72 236 TRP D O 1
ATOM 5687 N N . GLU D 1 146 ? 23.215 -1.307 0.168 1.00 42.62 237 GLU D N 1
ATOM 5688 C CA . GLU D 1 146 ? 23.726 -0.306 -0.863 1.00 49.34 237 GLU D CA 1
ATOM 5689 C C . GLU D 1 146 ? 22.794 -0.215 -2.088 1.00 50.12 237 GLU D C 1
ATOM 5690 O O . GLU D 1 146 ? 22.031 -1.133 -2.318 1.00 48.95 237 GLU D O 1
ATOM 5696 N N . ALA D 1 147 ? 22.897 0.863 -2.864 1.00 49.52 238 ALA D N 1
ATOM 5697 C CA . ALA D 1 147 ? 21.931 1.233 -3.900 1.00 50.36 238 ALA D CA 1
ATOM 5698 C C . ALA D 1 147 ? 22.157 2.668 -4.377 1.00 54.24 238 ALA D C 1
ATOM 5699 O O . ALA D 1 147 ? 22.679 3.490 -3.625 1.00 53.53 238 ALA D O 1
ATOM 5701 N N . THR D 1 148 ? 21.742 2.991 -5.608 1.00 56.83 239 THR D N 1
ATOM 5702 C CA . THR D 1 148 ? 21.710 4.411 -6.053 1.00 58.98 239 THR D CA 1
ATOM 5703 C C . THR D 1 148 ? 20.644 5.217 -5.264 1.00 59.57 239 THR D C 1
ATOM 5704 O O . THR D 1 148 ? 19.626 4.645 -4.808 1.00 60.72 239 THR D O 1
ATOM 5708 N N . PRO D 1 149 ? 20.911 6.510 -5.001 1.00 58.05 240 PRO D N 1
ATOM 5709 C CA . PRO D 1 149 ? 20.005 7.272 -4.136 1.00 58.49 240 PRO D CA 1
ATOM 5710 C C . PRO D 1 149 ? 18.823 7.919 -4.885 1.00 62.63 240 PRO D C 1
ATOM 5711 O O . PRO D 1 149 ? 19.007 8.417 -6.009 1.00 64.08 240 PRO D O 1
ATOM 5715 N N . ARG D 1 150 ? 17.638 7.951 -4.271 1.00 72.31 241 ARG D N 1
ATOM 5716 C CA . ARG D 1 150 ? 16.483 8.584 -4.936 1.00 82.19 241 ARG D CA 1
ATOM 5717 C C . ARG D 1 150 ? 16.703 10.070 -5.213 1.00 86.55 241 ARG D C 1
ATOM 5718 O O . ARG D 1 150 ? 17.395 10.742 -4.444 1.00 89.62 241 ARG D O 1
ATOM 5726 N N . SER D 1 151 ? 16.147 10.571 -6.319 1.00 87.82 242 SER D N 1
ATOM 5727 C CA . SER D 1 151 ? 16.188 12.010 -6.598 1.00 89.82 242 SER D CA 1
ATOM 5728 C C . SER D 1 151 ? 15.018 12.657 -5.881 1.00 92.07 242 SER D C 1
ATOM 5729 O O . SER D 1 151 ? 13.876 12.214 -6.030 1.00 96.19 242 SER D O 1
ATOM 5732 N N . ILE D 1 152 ? 15.286 13.692 -5.092 1.00 92.67 243 ILE D N 1
ATOM 5733 C CA . ILE D 1 152 ? 14.211 14.390 -4.378 1.00 94.05 243 ILE D CA 1
ATOM 5734 C C . ILE D 1 152 ? 12.973 14.577 -5.273 1.00 93.84 243 ILE D C 1
ATOM 5735 O O . ILE D 1 152 ? 11.846 14.441 -4.808 1.00 92.63 243 ILE D O 1
ATOM 5740 N N . HIS D 1 153 ? 13.220 14.839 -6.560 1.00 95.34 244 HIS D N 1
ATOM 5741 C CA . HIS D 1 153 ? 12.204 14.902 -7.616 1.00 98.07 244 HIS D CA 1
ATOM 5742 C C . HIS D 1 153 ? 11.241 13.714 -7.594 1.00 99.54 244 HIS D C 1
ATOM 5743 O O . HIS D 1 153 ? 10.018 13.895 -7.512 1.00 99.08 244 HIS D O 1
ATOM 5750 N N . GLU D 1 154 ? 11.805 12.506 -7.681 1.00 99.81 245 GLU D N 1
ATOM 5751 C CA . GLU D 1 154 ? 11.032 11.263 -7.695 1.00 98.61 245 GLU D CA 1
ATOM 5752 C C . GLU D 1 154 ? 10.228 11.126 -6.409 1.00 96.98 245 GLU D C 1
ATOM 5753 O O . GLU D 1 154 ? 9.187 10.453 -6.379 1.00 98.77 245 GLU D O 1
ATOM 5759 N N 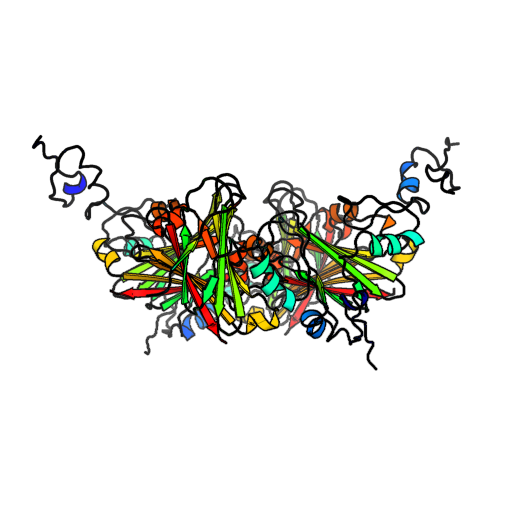. GLY D 1 155 ? 10.691 11.787 -5.352 1.00 93.09 246 GLY D N 1
ATOM 5760 C CA . GLY D 1 155 ? 10.077 11.596 -4.059 1.00 91.53 246 GLY D CA 1
ATOM 5761 C C . GLY D 1 155 ? 10.385 10.164 -3.710 1.00 90.72 246 GLY D C 1
ATOM 5762 O O . GLY D 1 155 ? 10.905 9.408 -4.531 1.00 91.01 246 GLY D O 1
ATOM 5763 N N . ILE D 1 156 ? 10.073 9.769 -2.495 1.00 90.41 247 ILE D N 1
ATOM 5764 C CA . ILE D 1 156 ? 10.600 8.512 -2.016 1.00 90.34 247 ILE D CA 1
ATOM 5765 C C . ILE D 1 156 ? 9.539 7.677 -1.322 1.00 92.28 247 ILE D C 1
ATOM 5766 O O . ILE D 1 156 ? 9.749 6.483 -1.078 1.00 93.94 247 ILE D O 1
ATOM 5771 N N . ALA D 1 157 ? 8.403 8.312 -1.011 1.00 93.76 248 ALA D N 1
ATOM 5772 C CA . ALA D 1 157 ? 7.245 7.624 -0.408 1.00 92.65 248 ALA D CA 1
ATOM 5773 C C . ALA D 1 157 ? 6.920 6.353 -1.203 1.00 90.66 248 ALA D C 1
ATOM 5774 O O . ALA D 1 157 ? 6.700 5.271 -0.620 1.00 90.71 248 ALA D O 1
ATOM 5776 N N . THR D 1 158 ? 6.932 6.485 -2.532 1.00 84.49 249 THR D N 1
ATOM 5777 C CA . THR D 1 158 ? 6.716 5.346 -3.408 1.00 79.05 249 THR D CA 1
ATOM 5778 C C . THR D 1 158 ? 7.762 4.231 -3.206 1.00 78.74 249 THR D C 1
ATOM 5779 O O . THR D 1 158 ? 7.407 3.071 -2.980 1.00 74.65 249 THR D O 1
ATOM 5783 N N . ALA D 1 159 ? 9.042 4.599 -3.269 1.00 79.44 250 ALA D N 1
ATOM 5784 C CA . ALA D 1 159 ? 10.153 3.677 -2.979 1.00 76.68 250 ALA D CA 1
ATOM 5785 C C . ALA D 1 159 ? 10.034 2.964 -1.610 1.00 74.35 250 ALA D C 1
ATOM 5786 O O . ALA D 1 159 ? 10.317 1.763 -1.512 1.00 70.65 250 ALA D O 1
ATOM 5788 N N . ILE D 1 160 ? 9.630 3.706 -0.573 1.00 70.74 251 ILE D N 1
ATOM 5789 C CA . ILE D 1 160 ? 9.380 3.143 0.745 1.00 74.31 251 ILE D CA 1
ATOM 5790 C C . ILE D 1 160 ? 8.297 2.097 0.682 1.00 79.72 251 ILE D C 1
ATOM 5791 O O . ILE D 1 160 ? 8.248 1.173 1.514 1.00 79.25 251 ILE D O 1
ATOM 5796 N N . MET D 1 161 ? 7.404 2.277 -0.292 1.00 84.04 252 MET D N 1
ATOM 5797 C CA . MET D 1 161 ? 6.251 1.421 -0.461 1.00 86.82 252 MET D CA 1
ATOM 5798 C C . MET D 1 161 ? 6.643 0.045 -0.995 1.00 84.03 252 MET D C 1
ATOM 5799 O O . MET D 1 161 ? 6.378 -0.948 -0.330 1.00 83.66 252 MET D O 1
ATOM 5804 N N . ASN D 1 162 ? 7.292 -0.014 -2.164 1.00 82.64 253 ASN D N 1
ATOM 5805 C CA . ASN D 1 162 ? 7.922 -1.258 -2.656 1.00 81.13 253 ASN D CA 1
ATOM 5806 C C . ASN D 1 162 ? 9.011 -1.810 -1.713 1.00 81.34 253 ASN D C 1
ATOM 5807 O O . ASN D 1 162 ? 9.572 -2.879 -1.972 1.00 85.69 253 ASN D O 1
ATOM 5812 N N . SER D 1 163 ? 9.335 -1.066 -0.654 1.00 77.41 254 SER D N 1
ATOM 5813 C CA . SER D 1 163 ? 10.415 -1.414 0.303 1.00 75.49 254 SER D CA 1
ATOM 5814 C C . SER D 1 163 ? 11.811 -1.539 -0.343 1.00 72.00 254 SER D C 1
ATOM 5815 O O . SER D 1 163 ? 12.574 -2.473 -0.088 1.00 67.75 254 SER D O 1
ATOM 5818 N N . ASP D 1 164 ? 12.121 -0.557 -1.176 1.00 65.46 255 ASP D N 1
ATOM 5819 C CA . ASP D 1 164 ? 13.316 -0.552 -1.984 1.00 62.66 255 ASP D CA 1
ATOM 5820 C C . ASP D 1 164 ? 14.264 0.406 -1.304 1.00 60.26 255 ASP D C 1
ATOM 5821 O O . ASP D 1 164 ? 14.456 1.521 -1.804 1.00 61.89 255 ASP D O 1
ATOM 5826 N N . CYS D 1 165 ? 14.865 -0.057 -0.191 1.00 55.49 256 CYS D N 1
ATOM 5827 C CA . CYS D 1 165 ? 15.532 0.781 0.830 1.00 50.00 256 CYS D CA 1
ATOM 5828 C C . CYS D 1 165 ? 15.662 0.034 2.159 1.00 44.01 256 CYS D C 1
ATOM 5829 O O . CYS D 1 165 ? 14.871 -0.895 2.488 1.00 43.42 256 CYS D O 1
ATOM 5832 N N . LEU D 1 166 ? 16.607 0.449 2.983 1.00 34.55 257 LEU D N 1
ATOM 5833 C CA . LEU D 1 166 ? 16.958 -0.459 4.091 1.00 39.98 257 LEU D CA 1
ATOM 5834 C C . LEU D 1 166 ? 15.749 -0.565 4.993 1.00 44.90 257 LEU D C 1
ATOM 5835 O O . LEU D 1 166 ? 15.151 0.439 5.337 1.00 47.63 257 LEU D O 1
ATOM 5840 N N . VAL D 1 167 ? 15.363 -1.781 5.328 1.00 44.87 258 VAL D N 1
ATOM 5841 C CA . VAL D 1 167 ? 14.174 -1.990 6.199 1.00 48.73 258 VAL D CA 1
ATOM 5842 C C . VAL D 1 167 ? 14.493 -3.037 7.224 1.00 53.53 258 VAL D C 1
ATOM 5843 O O . VAL D 1 167 ? 15.166 -4.021 6.923 1.00 56.37 258 VAL D O 1
ATOM 5847 N N . PHE D 1 168 ? 13.994 -2.864 8.426 1.00 52.81 259 PHE D N 1
ATOM 5848 C CA . PHE D 1 168 ? 14.215 -3.905 9.411 1.00 55.36 259 PHE D CA 1
ATOM 5849 C C . PHE D 1 168 ? 13.131 -3.798 10.490 1.00 59.79 259 PHE D C 1
ATOM 5850 O O . PHE D 1 168 ? 12.628 -2.688 10.820 1.00 57.03 259 PHE D O 1
ATOM 5858 N N . ASP D 1 169 ? 12.779 -4.968 11.014 1.00 66.61 260 ASP D N 1
ATOM 5859 C CA . ASP D 1 169 ? 11.907 -5.088 12.176 1.00 73.18 260 ASP D CA 1
ATOM 5860 C C . ASP D 1 169 ? 12.507 -4.432 13.429 1.00 74.20 260 ASP D C 1
ATOM 5861 O O . ASP D 1 169 ? 13.682 -4.648 13.798 1.00 7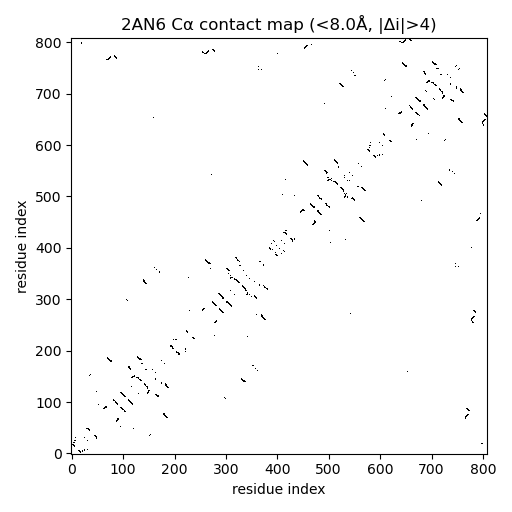2.46 260 ASP D O 1
ATOM 5866 N N . THR D 1 170 ? 11.659 -3.622 14.058 1.00 80.62 261 THR D N 1
ATOM 5867 C CA . THR D 1 170 ? 11.819 -3.193 15.447 1.00 82.11 261 THR D CA 1
ATOM 5868 C C . THR D 1 170 ? 12.659 -4.176 16.268 1.00 83.92 261 THR D C 1
ATOM 5869 O O . THR D 1 170 ? 13.551 -3.774 17.010 1.00 88.03 261 THR D O 1
ATOM 5873 N N . SER D 1 171 ? 12.400 -5.464 16.103 1.00 85.48 262 SER D N 1
ATOM 5874 C CA . SER D 1 171 ? 13.110 -6.475 16.871 1.00 90.26 262 SER D CA 1
ATOM 5875 C C . SER D 1 171 ? 14.610 -6.443 16.620 1.00 89.50 262 SER D C 1
ATOM 5876 O O . SER D 1 171 ? 15.392 -6.654 17.542 1.00 90.17 262 SER D O 1
ATOM 5879 N N . ILE D 1 172 ? 14.997 -6.176 15.377 1.00 87.28 263 ILE D N 1
ATOM 5880 C CA . ILE D 1 172 ? 16.405 -6.215 14.987 1.00 86.52 263 ILE D CA 1
ATOM 5881 C C . ILE D 1 172 ? 17.118 -5.012 15.552 1.00 83.88 263 ILE D C 1
ATOM 5882 O O . ILE D 1 172 ? 18.307 -5.068 15.855 1.00 85.01 263 ILE D O 1
ATOM 5887 N N . ALA D 1 173 ? 16.388 -3.910 15.671 1.00 79.78 264 ALA D N 1
ATOM 5888 C CA . ALA D 1 173 ? 17.016 -2.647 15.978 1.00 78.83 264 ALA D CA 1
ATOM 5889 C C . ALA D 1 173 ? 17.810 -2.892 17.240 1.00 81.18 264 ALA D C 1
ATOM 5890 O O . ALA D 1 173 ? 19.013 -2.634 17.314 1.00 78.19 264 ALA D O 1
ATOM 5892 N N . GLN D 1 174 ? 17.131 -3.477 18.213 1.00 82.28 265 GLN D N 1
ATOM 5893 C CA . GLN D 1 174 ? 17.749 -3.774 19.471 1.00 81.18 265 GLN D CA 1
ATOM 5894 C C . GLN D 1 174 ? 19.075 -4.433 19.227 1.00 81.87 265 GLN D C 1
ATOM 5895 O O . GLN D 1 174 ? 20.043 -4.185 19.935 1.00 85.13 265 GLN D O 1
ATOM 5901 N N . LEU D 1 175 ? 19.152 -5.249 18.197 1.00 80.65 266 LEU D N 1
ATOM 5902 C CA . LEU D 1 175 ? 20.358 -6.020 18.029 1.00 83.66 266 LEU D CA 1
ATOM 5903 C C . LEU D 1 175 ? 21.520 -5.100 17.760 1.00 82.73 266 LEU D C 1
ATOM 5904 O O . LEU D 1 175 ? 22.632 -5.337 18.220 1.00 79.80 266 LEU D O 1
ATOM 5909 N N . PHE D 1 176 ? 21.220 -4.027 17.043 1.00 84.01 267 PHE D N 1
ATOM 5910 C CA . PHE D 1 176 ? 22.215 -3.042 16.650 1.00 85.37 267 PHE D CA 1
ATOM 5911 C C . PHE D 1 176 ? 22.232 -1.878 17.632 1.00 84.38 267 PHE D C 1
ATOM 5912 O O . PHE D 1 176 ? 23.260 -1.609 18.247 1.00 84.89 267 PHE D O 1
ATOM 5920 N N . ALA D 1 177 ? 21.077 -1.220 17.773 1.00 83.23 268 ALA D N 1
ATOM 5921 C CA . ALA D 1 177 ? 20.850 -0.090 18.688 1.00 78.20 268 ALA D CA 1
ATOM 5922 C C . ALA D 1 177 ? 21.635 -0.212 19.985 1.00 76.23 268 ALA D C 1
ATOM 5923 O O . ALA D 1 177 ? 21.641 -1.262 20.607 1.00 75.28 268 ALA D O 1
ATOM 5925 N N . GLU D 1 178 ? 22.322 0.848 20.383 1.00 77.02 269 GLU D N 1
ATOM 5926 C CA . GLU D 1 178 ? 23.046 0.805 21.643 1.00 80.09 269 GLU D CA 1
ATOM 5927 C C . GLU D 1 178 ? 22.445 1.852 22.548 1.00 78.98 269 GLU D C 1
ATOM 5928 O O . GLU D 1 178 ? 22.388 3.026 22.168 1.00 78.36 269 GLU D O 1
ATOM 5934 N N . ASN D 1 179 ? 21.985 1.421 23.729 1.00 76.27 270 ASN D N 1
ATOM 5935 C CA . ASN D 1 179 ? 21.298 2.308 24.666 1.00 74.91 270 ASN D CA 1
ATOM 5936 C C . ASN D 1 179 ? 20.255 3.141 23.931 1.00 71.43 270 ASN D C 1
ATOM 5937 O O . ASN D 1 179 ? 20.466 4.342 23.686 1.00 69.79 270 ASN D O 1
ATOM 5942 N N . GLY D 1 180 ? 19.158 2.485 23.543 1.00 66.11 271 GLY D N 1
ATOM 5943 C CA . GLY D 1 180 ? 17.998 3.138 22.929 1.00 62.87 271 GLY D CA 1
ATOM 5944 C C . GLY D 1 180 ? 18.314 4.080 21.788 1.00 63.33 271 GLY D C 1
ATOM 5945 O O . GLY D 1 180 ? 17.449 4.864 21.411 1.00 61.72 271 GLY D O 1
ATOM 5946 N N . ASN D 1 181 ? 19.542 3.987 21.246 1.00 65.42 272 ASN D N 1
ATOM 5947 C CA . ASN D 1 181 ? 20.063 4.864 20.181 1.00 66.43 272 ASN D CA 1
ATOM 5948 C C . ASN D 1 181 ? 20.729 4.074 19.057 1.00 65.31 272 ASN D C 1
ATOM 5949 O O . ASN D 1 181 ? 21.544 3.164 19.336 1.00 68.23 272 ASN D O 1
ATOM 5954 N N . LEU D 1 182 ? 20.426 4.426 17.795 1.00 58.99 273 LEU D N 1
ATOM 5955 C CA . LEU D 1 182 ? 20.882 3.605 16.651 1.00 51.65 273 LEU D CA 1
ATOM 5956 C C . LEU D 1 182 ? 21.954 4.263 15.769 1.00 53.51 273 LEU D C 1
ATOM 5957 O O . LEU D 1 182 ? 21.768 5.384 15.239 1.00 56.83 273 LEU D O 1
ATOM 5962 N N . GLY D 1 183 ? 23.067 3.569 15.590 1.00 52.35 274 GLY D N 1
ATOM 5963 C CA . GLY D 1 183 ? 24.079 4.116 14.717 1.00 51.94 274 GLY D CA 1
ATOM 5964 C C . GLY D 1 183 ? 24.014 3.550 13.315 1.00 48.45 274 GLY D C 1
ATOM 5965 O O . GLY D 1 183 ? 24.175 2.327 13.117 1.00 52.18 274 GLY D O 1
ATOM 5966 N N . ILE D 1 184 ? 23.776 4.418 12.343 1.00 41.07 275 ILE D N 1
ATOM 5967 C CA . ILE D 1 184 ? 23.792 3.987 10.978 1.00 44.25 275 ILE D CA 1
ATOM 5968 C C . ILE D 1 184 ? 25.014 4.600 10.334 1.00 50.34 275 ILE D C 1
ATOM 5969 O O . ILE D 1 184 ? 25.201 5.835 10.377 1.00 56.45 275 ILE D O 1
ATOM 5974 N N . ASN D 1 185 ? 25.846 3.759 9.732 1.00 47.55 276 ASN D N 1
ATOM 5975 C CA . ASN D 1 185 ? 26.997 4.258 9.033 1.00 49.38 276 ASN D CA 1
ATOM 5976 C C . ASN D 1 185 ? 26.657 4.497 7.589 1.00 50.80 276 ASN D C 1
ATOM 5977 O O . ASN D 1 185 ? 26.436 3.562 6.785 1.00 50.25 276 ASN D O 1
ATOM 5982 N N . VAL D 1 186 ? 26.666 5.756 7.221 1.00 48.89 277 VAL D N 1
ATOM 5983 C CA . VAL D 1 186 ? 26.238 6.037 5.894 1.00 49.90 277 VAL D CA 1
ATOM 5984 C C . VAL D 1 186 ? 27.416 6.515 5.118 1.00 50.16 277 VAL D C 1
ATOM 5985 O O . VAL D 1 186 ? 27.930 7.554 5.424 1.00 53.35 277 VAL D O 1
ATOM 5989 N N . THR D 1 187 ? 27.829 5.736 4.121 1.00 48.93 278 THR D N 1
ATOM 5990 C CA . THR D 1 187 ? 28.889 6.123 3.185 1.00 48.40 278 THR D CA 1
ATOM 5991 C C . THR D 1 187 ? 28.307 6.341 1.792 1.00 49.91 278 THR D C 1
ATOM 5992 O O . THR D 1 187 ? 27.656 5.462 1.248 1.00 49.53 278 THR D O 1
ATOM 5996 N N . ILE D 1 188 ? 28.591 7.518 1.237 1.00 51.93 279 ILE D N 1
ATOM 5997 C CA . ILE D 1 188 ? 28.315 7.876 -0.146 1.00 52.76 279 ILE D CA 1
ATOM 5998 C C . ILE D 1 188 ? 29.597 7.966 -0.990 1.00 55.14 279 ILE D C 1
ATOM 5999 O O . ILE D 1 188 ? 30.642 8.377 -0.504 1.00 53.01 279 ILE D O 1
ATOM 6004 N N . SER D 1 189 ? 29.501 7.591 -2.260 1.00 58.01 280 SER D N 1
ATOM 6005 C CA . SER D 1 189 ? 30.645 7.608 -3.156 1.00 64.66 280 SER D CA 1
ATOM 6006 C C . SER D 1 189 ? 30.273 7.818 -4.632 1.00 71.82 280 SER D C 1
ATOM 6007 O O . SER D 1 189 ? 29.123 7.584 -5.059 1.00 71.05 280 SER D O 1
ATOM 6010 N N . MET D 1 190 ? 31.279 8.262 -5.390 1.00 76.24 281 MET D N 1
ATOM 6011 C CA . MET D 1 190 ? 31.142 8.640 -6.790 1.00 81.17 281 MET D CA 1
ATOM 6012 C C . MET D 1 190 ? 31.196 7.389 -7.625 1.00 82.34 281 MET D C 1
ATOM 6013 O O . MET D 1 190 ? 32.000 6.497 -7.356 1.00 83.92 281 MET D O 1
ATOM 6018 N N . CYS D 1 191 ? 30.360 7.335 -8.653 1.00 83.28 282 CYS D N 1
ATOM 6019 C CA . CYS D 1 191 ? 30.423 6.263 -9.637 1.00 85.16 282 CYS D CA 1
ATOM 6020 C C . CYS D 1 191 ? 30.059 6.758 -11.037 1.00 86.68 282 CYS D C 1
ATOM 6021 O O . CYS D 1 191 ? 29.517 5.990 -11.842 1.00 87.13 282 CYS D O 1
ATOM 6025 N N . LEU E 2 8 ? 15.142 10.038 59.277 1.00 61.21 114 LEU E N 1
ATOM 6026 C CA . LEU E 2 8 ? 14.030 11.028 59.095 1.00 67.07 114 LEU E CA 1
ATOM 6027 C C . LEU E 2 8 ? 14.412 12.311 58.322 1.00 70.43 114 LEU E C 1
ATOM 6028 O O . LEU E 2 8 ? 15.339 13.061 58.708 1.00 72.83 114 LEU E O 1
ATOM 6033 N N . ARG E 2 9 ? 13.655 12.590 57.255 1.00 65.36 115 ARG E N 1
ATOM 6034 C CA . ARG E 2 9 ? 14.024 13.652 56.307 1.00 54.72 115 ARG E CA 1
ATOM 6035 C C . ARG E 2 9 ? 12.978 14.745 56.261 1.00 48.40 115 ARG E C 1
ATOM 6036 O O . ARG E 2 9 ? 11.861 14.539 56.721 1.00 48.96 115 ARG E O 1
ATOM 6044 N N . PRO E 2 10 ? 13.350 15.931 55.765 1.00 44.94 116 PRO E N 1
ATOM 6045 C CA . PRO E 2 10 ? 12.411 17.028 55.534 1.00 47.78 116 PRO E CA 1
ATOM 6046 C C . PRO E 2 10 ? 11.338 16.622 54.579 1.00 49.37 116 PRO E C 1
ATOM 6047 O O . PRO E 2 10 ? 11.557 15.763 53.708 1.00 52.67 116 PRO E O 1
ATOM 6051 N N . VAL E 2 11 ? 10.174 17.214 54.721 1.00 47.74 117 VAL E N 1
ATOM 6052 C CA . VAL E 2 11 ? 9.118 16.787 53.847 1.00 48.61 117 VAL E CA 1
ATOM 6053 C C . VAL E 2 11 ? 8.616 17.957 53.078 1.00 50.44 117 VAL E C 1
ATOM 6054 O O . VAL E 2 11 ? 8.437 19.023 53.646 1.00 56.94 117 VAL E O 1
ATOM 6058 N N . ALA E 2 12 ? 8.440 17.781 51.776 1.00 50.01 118 ALA E N 1
ATOM 6059 C CA . ALA E 2 12 ? 7.843 18.845 50.960 1.00 51.62 118 ALA E CA 1
ATOM 6060 C C . ALA E 2 12 ? 6.449 18.457 50.433 1.00 50.50 118 ALA E C 1
ATOM 6061 O O . ALA E 2 12 ? 6.279 17.533 49.600 1.00 45.30 118 ALA E O 1
ATOM 6063 N N . MET E 2 13 ? 5.446 19.132 50.987 1.00 52.09 119 MET E N 1
ATOM 6064 C CA . MET E 2 13 ? 4.045 18.803 50.705 1.00 54.77 119 MET E CA 1
ATOM 6065 C C . MET E 2 13 ? 3.687 19.536 49.477 1.00 48.41 119 MET E C 1
ATOM 6066 O O . MET E 2 13 ? 3.468 20.708 49.566 1.00 51.05 119 MET E O 1
ATOM 6071 N N . VAL E 2 14 ? 3.665 18.868 48.328 1.00 50.42 120 VAL E N 1
ATOM 6072 C CA . VAL E 2 14 ? 3.526 19.560 47.031 1.00 54.45 120 VAL E CA 1
ATOM 6073 C C . VAL E 2 14 ? 2.109 19.487 46.498 1.00 60.53 120 VAL E C 1
ATOM 6074 O O . VAL E 2 14 ? 1.414 18.503 46.709 1.00 66.53 120 VAL E O 1
ATOM 6078 N N . ARG E 2 15 ? 1.684 20.518 45.785 1.00 62.90 121 ARG E N 1
ATOM 6079 C CA . ARG E 2 15 ? 0.346 20.534 45.264 1.00 61.88 121 ARG E CA 1
ATOM 6080 C C . ARG E 2 15 ? 0.285 20.297 43.764 1.00 56.95 121 ARG E C 1
ATOM 6081 O O . ARG E 2 15 ? 1.140 20.750 43.017 1.00 49.05 121 ARG E O 1
ATOM 6089 N N . PRO E 2 16 ? -0.780 19.625 43.305 1.00 60.05 122 PRO E N 1
ATOM 6090 C CA . PRO E 2 16 ? -1.078 19.369 41.876 1.00 57.76 122 PRO E CA 1
ATOM 6091 C C . PRO E 2 16 ? -1.392 20.606 41.071 1.00 53.83 122 PRO E C 1
ATOM 6092 O O . PRO E 2 16 ? -1.986 21.531 41.596 1.00 53.64 122 PRO E O 1
ATOM 6096 N N . THR E 2 17 ? -0.954 20.606 39.822 1.00 55.72 123 THR E N 1
ATOM 6097 C CA . THR E 2 17 ? -1.314 21.581 38.787 1.00 61.23 123 THR E CA 1
ATOM 6098 C C . THR E 2 17 ? -1.643 20.762 37.539 1.00 64.32 123 THR E C 1
ATOM 6099 O O . THR E 2 17 ? -1.813 19.541 37.636 1.00 66.08 123 THR E O 1
ATOM 6103 N N . VAL E 2 18 ? -1.711 21.395 36.372 1.00 66.65 124 VAL E N 1
ATOM 6104 C CA . VAL E 2 18 ? -2.507 20.812 35.289 1.00 69.06 124 VAL E CA 1
ATOM 6105 C C . VAL E 2 18 ? -1.901 20.885 33.892 1.00 73.35 124 VAL E C 1
ATOM 6106 O O . VAL E 2 18 ? -2.143 20.017 33.026 1.00 74.05 124 VAL E O 1
ATOM 6110 N N . LEU F 2 8 ? 30.217 -14.036 43.496 1.00 70.97 114 LEU F N 1
ATOM 6111 C CA . LEU F 2 8 ? 29.675 -14.130 42.098 1.00 70.36 114 LEU F CA 1
ATOM 6112 C C . LEU F 2 8 ? 28.471 -15.069 41.998 1.00 70.08 114 LEU F C 1
ATOM 6113 O O . LEU F 2 8 ? 28.546 -16.248 42.372 1.00 67.73 114 LEU F O 1
ATOM 6118 N N . ARG F 2 9 ? 27.378 -14.526 41.456 1.00 68.42 115 ARG F N 1
ATOM 6119 C CA . ARG F 2 9 ? 26.080 -15.193 41.425 1.00 61.36 115 ARG F CA 1
ATOM 6120 C C . ARG F 2 9 ? 26.071 -16.269 40.342 1.00 51.91 115 ARG F C 1
ATOM 6121 O O . ARG F 2 9 ? 26.714 -16.095 39.287 1.00 45.46 115 ARG F O 1
ATOM 6129 N N . PRO F 2 10 ? 25.309 -17.360 40.590 1.00 45.28 116 PRO F N 1
ATOM 6130 C CA . PRO F 2 10 ? 24.974 -18.390 39.616 1.00 46.36 116 PRO F CA 1
ATOM 6131 C C . PRO F 2 10 ? 23.984 -17.838 38.591 1.00 47.29 116 PRO F C 1
ATOM 6132 O O . PRO F 2 10 ? 23.328 -16.809 38.847 1.00 46.44 116 PRO F O 1
ATOM 6136 N N . VAL F 2 11 ? 23.911 -18.486 37.430 1.00 46.32 117 VAL F N 1
ATOM 6137 C CA . VAL F 2 11 ? 23.081 -17.971 36.348 1.00 45.50 117 VAL F CA 1
ATOM 6138 C C . VAL F 2 11 ? 22.214 -19.044 35.769 1.00 50.59 117 VAL F C 1
ATOM 6139 O O . VAL F 2 11 ? 22.726 -20.086 35.345 1.00 51.57 117 VAL F O 1
ATOM 6143 N N . ALA F 2 12 ? 20.908 -18.794 35.745 1.00 53.36 118 ALA F N 1
ATOM 6144 C CA . ALA F 2 12 ? 20.031 -19.720 35.045 1.00 60.39 118 ALA F CA 1
ATOM 6145 C C . ALA F 2 12 ? 19.550 -19.146 33.721 1.00 63.39 118 ALA F C 1
ATOM 6146 O O . ALA F 2 12 ? 18.916 -18.091 33.685 1.00 66.14 118 ALA F O 1
ATOM 6148 N N . MET F 2 13 ? 19.873 -19.826 32.628 1.00 66.37 119 MET F N 1
ATOM 6149 C CA . MET F 2 13 ? 19.400 -19.382 31.327 1.00 72.15 119 MET F CA 1
ATOM 6150 C C . MET F 2 13 ? 18.091 -20.058 31.160 1.00 66.97 119 MET F C 1
ATOM 6151 O O . MET F 2 13 ? 18.047 -21.255 30.950 1.00 68.58 119 MET F O 1
ATOM 6156 N N . VAL F 2 14 ? 17.016 -19.298 31.295 1.00 67.73 120 VAL F N 1
ATOM 6157 C CA . VAL F 2 14 ? 15.681 -19.874 31.225 1.00 67.09 120 VAL F CA 1
ATOM 6158 C C . VAL F 2 14 ? 15.060 -19.641 29.887 1.00 67.18 120 VAL F C 1
ATOM 6159 O O . VAL F 2 14 ? 15.125 -18.555 29.352 1.00 66.06 120 VAL F O 1
ATOM 6163 N N . ARG F 2 15 ? 14.434 -20.680 29.368 1.00 73.26 121 ARG F N 1
ATOM 6164 C CA . ARG F 2 15 ? 13.780 -20.657 28.078 1.00 76.80 121 ARG F CA 1
ATOM 6165 C C . ARG F 2 15 ? 12.321 -20.244 28.242 1.00 72.64 121 ARG F C 1
ATOM 6166 O O . ARG F 2 15 ? 11.675 -20.636 29.224 1.00 68.25 121 ARG F O 1
ATOM 6174 N N . PRO F 2 16 ? 11.786 -19.478 27.269 1.00 71.37 122 PRO F N 1
ATOM 6175 C CA . PRO F 2 16 ? 10.401 -18.981 27.292 1.00 73.83 122 PRO F CA 1
ATOM 6176 C C . PRO F 2 16 ? 9.367 -20.052 26.948 1.00 74.54 122 PRO F C 1
ATOM 6177 O O . PRO F 2 16 ? 9.713 -21.217 26.798 1.00 74.51 122 PRO F O 1
ATOM 6181 N N . THR F 2 17 ? 8.106 -19.655 26.829 1.00 76.52 123 THR F N 1
ATOM 6182 C CA . THR F 2 17 ? 7.041 -20.565 26.414 1.00 79.48 123 THR F CA 1
ATOM 6183 C C . THR F 2 17 ? 5.799 -19.760 26.096 1.00 85.67 123 THR F C 1
ATOM 6184 O O . THR F 2 17 ? 5.178 -19.219 27.013 1.00 88.99 123 THR F O 1
ATOM 6188 N N . VAL F 2 18 ? 5.427 -19.675 24.817 1.00 90.28 124 VAL F N 1
ATOM 6189 C CA . VAL F 2 18 ? 4.120 -19.112 24.429 1.00 91.71 124 VAL F CA 1
ATOM 6190 C C . VAL F 2 18 ? 3.038 -20.134 24.746 1.00 92.79 124 VAL F C 1
ATOM 6191 O O . VAL F 2 18 ? 1.987 -19.796 25.315 1.00 94.59 124 VAL F O 1
ATOM 6195 N N . LEU G 2 8 ? 30.775 -15.620 -9.635 1.00 91.39 114 LEU G N 1
ATOM 6196 C CA . LEU G 2 8 ? 31.638 -16.552 -10.428 1.00 90.99 114 LEU G CA 1
ATOM 6197 C C . LEU G 2 8 ? 31.964 -17.836 -9.626 1.00 88.81 114 LEU G C 1
ATOM 6198 O O . LEU G 2 8 ? 33.141 -18.190 -9.461 1.00 90.34 114 LEU G O 1
ATOM 6203 N N . ARG G 2 9 ? 30.916 -18.530 -9.149 1.00 83.10 115 ARG G N 1
ATOM 6204 C CA . ARG G 2 9 ? 31.023 -19.635 -8.156 1.00 73.28 115 ARG G CA 1
ATOM 6205 C C . ARG G 2 9 ? 29.869 -20.643 -8.293 1.00 70.79 115 ARG G C 1
ATOM 6206 O O . ARG G 2 9 ? 28.879 -20.330 -8.939 1.00 73.67 115 ARG G O 1
ATOM 6214 N N . PRO G 2 10 ? 29.994 -21.847 -7.687 1.00 66.53 116 PRO G N 1
ATOM 6215 C CA . PRO G 2 10 ? 29.090 -23.003 -7.784 1.00 63.52 116 PRO G CA 1
ATOM 6216 C C . PRO G 2 10 ? 27.718 -22.737 -7.274 1.00 59.67 116 PRO G C 1
ATOM 6217 O O . PRO G 2 10 ? 27.549 -22.103 -6.223 1.00 61.11 116 PRO G O 1
ATOM 6221 N N . VAL G 2 11 ? 26.741 -23.260 -8.003 1.00 54.89 117 VAL G N 1
ATOM 6222 C CA . VAL G 2 11 ? 25.369 -22.808 -7.874 1.00 51.80 117 VAL G CA 1
ATOM 6223 C C . VAL G 2 11 ? 24.516 -23.993 -7.606 1.00 53.83 117 VAL G C 1
ATOM 6224 O O . VAL G 2 11 ? 24.724 -25.037 -8.195 1.00 59.43 117 VAL G O 1
ATOM 6228 N N . ALA G 2 12 ? 23.574 -23.844 -6.691 1.00 54.17 118 ALA G N 1
ATOM 6229 C CA . ALA G 2 12 ? 22.764 -24.965 -6.250 1.00 56.75 118 ALA G CA 1
ATOM 6230 C C . ALA G 2 12 ? 21.290 -24.536 -6.225 1.00 59.53 118 ALA G C 1
ATOM 6231 O O . ALA G 2 12 ? 20.886 -23.674 -5.426 1.00 58.60 118 ALA G O 1
ATOM 6233 N N . MET G 2 13 ? 20.505 -25.079 -7.161 1.00 63.46 119 MET G N 1
ATOM 6234 C CA . MET G 2 13 ? 19.093 -24.689 -7.293 1.00 65.43 119 MET G CA 1
ATOM 6235 C C . MET G 2 13 ? 18.264 -25.575 -6.430 1.00 62.41 119 MET G C 1
ATOM 6236 O O . MET G 2 13 ? 18.520 -26.757 -6.405 1.00 68.79 119 MET G O 1
ATOM 6241 N N . VAL G 2 14 ? 17.280 -25.032 -5.722 1.00 59.36 120 VAL G N 1
ATOM 6242 C CA . VAL G 2 14 ? 16.575 -25.822 -4.705 1.00 58.34 120 VAL G CA 1
ATOM 6243 C C . VAL G 2 14 ? 15.053 -25.851 -4.887 1.00 60.69 120 VAL G C 1
ATOM 6244 O O . VAL G 2 14 ? 14.415 -24.808 -4.968 1.00 54.88 120 VAL G O 1
ATOM 6248 N N . ARG G 2 15 ? 14.507 -27.069 -4.968 1.00 65.30 121 ARG G N 1
ATOM 6249 C CA . ARG G 2 15 ? 13.079 -27.324 -4.879 1.00 68.74 121 ARG G CA 1
ATOM 6250 C C . ARG G 2 15 ? 12.535 -26.774 -3.567 1.00 71.25 121 ARG G C 1
ATOM 6251 O O . ARG G 2 15 ? 13.055 -27.082 -2.493 1.00 72.58 121 ARG G O 1
ATOM 6259 N N . PRO G 2 16 ? 11.481 -25.949 -3.641 1.00 73.85 122 PRO G N 1
ATOM 6260 C CA . PRO G 2 16 ? 10.794 -25.561 -2.424 1.00 75.52 122 PRO G CA 1
ATOM 6261 C C . PRO G 2 16 ? 10.024 -26.723 -1.836 1.00 78.54 122 PRO G C 1
ATOM 6262 O O . PRO G 2 16 ? 10.205 -27.844 -2.264 1.00 80.04 122 PRO G O 1
ATOM 6266 N N . THR G 2 17 ? 9.198 -26.450 -0.837 1.00 84.67 123 THR G N 1
ATOM 6267 C CA . THR G 2 17 ? 8.142 -27.366 -0.396 1.00 90.31 123 THR G CA 1
ATOM 6268 C C . THR G 2 17 ? 7.171 -26.547 0.452 1.00 95.06 123 THR G C 1
ATOM 6269 O O . THR G 2 17 ? 7.588 -25.625 1.165 1.00 97.71 123 THR G O 1
ATOM 6273 N N . VAL G 2 18 ? 5.881 -26.867 0.379 1.00 99.19 124 VAL G N 1
ATOM 6274 C CA . VAL G 2 18 ? 4.864 -25.986 0.965 1.00 101.33 124 VAL G CA 1
ATOM 6275 C C . VAL G 2 18 ? 4.536 -26.337 2.425 1.00 102.16 124 VAL G C 1
ATOM 6276 O O . VAL G 2 18 ? 4.882 -25.598 3.348 1.00 102.45 124 VAL G O 1
ATOM 6280 N N . LEU H 2 8 ? 38.467 7.745 13.251 1.00 88.76 114 LEU H N 1
ATOM 6281 C CA . LEU H 2 8 ? 37.154 8.422 13.347 1.00 86.16 114 LEU H CA 1
ATOM 6282 C C . LEU H 2 8 ? 36.598 8.703 11.975 1.00 87.22 114 LEU H C 1
ATOM 6283 O O . LEU H 2 8 ? 37.306 9.141 11.051 1.00 89.15 114 LEU H O 1
ATOM 6288 N N . ARG H 2 9 ? 35.312 8.402 11.877 1.00 82.84 115 ARG H N 1
ATOM 6289 C CA . ARG H 2 9 ? 34.425 9.045 10.955 1.00 75.11 115 ARG H CA 1
ATOM 6290 C C . ARG H 2 9 ? 33.558 9.880 11.886 1.00 71.37 115 ARG H C 1
ATOM 6291 O O . ARG H 2 9 ? 33.279 9.473 13.021 1.00 70.50 115 ARG H O 1
ATOM 6299 N N . PRO H 2 10 ? 33.211 11.087 11.449 1.00 68.62 116 PRO H N 1
ATOM 6300 C CA . PRO H 2 10 ? 32.328 11.990 12.168 1.00 68.53 116 PRO H CA 1
ATOM 6301 C C . PRO H 2 10 ? 30.920 11.462 12.308 1.00 67.49 116 PRO H C 1
ATOM 6302 O O . PRO H 2 10 ? 30.430 10.761 11.424 1.00 70.97 116 PRO H O 1
ATOM 6306 N N . VAL H 2 11 ? 30.309 11.807 13.435 1.00 65.35 117 VAL H N 1
ATOM 6307 C CA . VAL H 2 11 ? 28.975 11.371 13.825 1.00 64.71 117 VAL H CA 1
ATOM 6308 C C . VAL H 2 11 ? 28.059 12.587 13.886 1.00 68.44 117 VAL H C 1
ATOM 6309 O O . VAL H 2 11 ? 28.483 13.648 14.377 1.00 74.28 117 VAL H O 1
ATOM 6313 N N . ALA H 2 12 ? 26.838 12.475 13.361 1.00 66.28 118 ALA H N 1
ATOM 6314 C CA . ALA H 2 12 ? 25.812 13.458 13.654 1.00 63.86 118 ALA H CA 1
ATOM 6315 C C . ALA H 2 12 ? 24.969 12.811 14.694 1.00 68.06 118 ALA H C 1
ATOM 6316 O O . ALA H 2 12 ? 24.831 11.594 14.686 1.00 71.97 118 ALA H O 1
ATOM 6318 N N . MET H 2 13 ? 24.409 13.612 15.595 1.00 73.95 119 MET H N 1
ATOM 6319 C C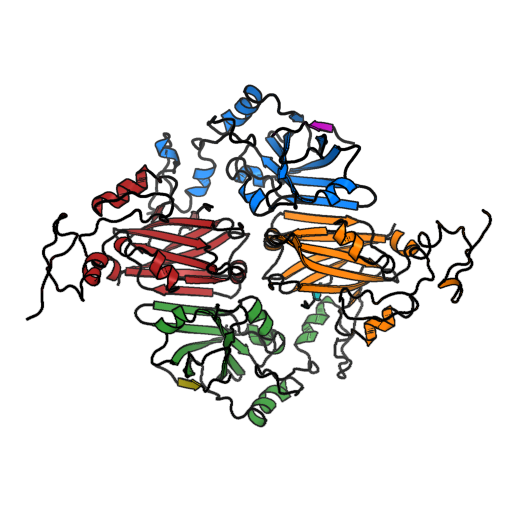A . MET H 2 13 ? 23.612 13.109 16.716 1.00 78.88 119 MET H CA 1
ATOM 6320 C C . MET H 2 13 ? 22.195 13.612 16.508 1.00 77.61 119 MET H C 1
ATOM 6321 O O . MET H 2 13 ? 21.814 14.652 17.020 1.00 79.16 119 MET H O 1
ATOM 6326 N N . VAL H 2 14 ? 21.427 12.862 15.724 1.00 77.93 120 VAL H N 1
ATOM 6327 C CA . VAL H 2 14 ? 20.125 13.310 15.248 1.00 76.44 120 VAL H CA 1
ATOM 6328 C C . VAL H 2 14 ? 18.973 12.954 16.176 1.00 78.56 120 VAL H C 1
ATOM 6329 O O . VAL H 2 14 ? 18.688 11.777 16.414 1.00 78.63 120 VAL H O 1
ATOM 6333 N N . ARG H 2 15 ? 18.305 13.995 16.672 1.00 82.48 121 ARG H N 1
ATOM 6334 C CA . ARG H 2 15 ? 17.138 13.874 17.565 1.00 84.73 121 ARG H CA 1
ATOM 6335 C C . ARG H 2 15 ? 15.829 13.513 16.792 1.00 81.94 121 ARG H C 1
ATOM 6336 O O . ARG H 2 15 ? 15.637 13.937 15.635 1.00 76.74 121 ARG H O 1
ATOM 6344 N N . PRO H 2 16 ? 14.954 12.687 17.407 1.00 82.45 122 PRO H N 1
ATOM 6345 C CA . PRO H 2 16 ? 13.682 12.221 16.805 1.00 86.96 122 PRO H CA 1
ATOM 6346 C C . PRO H 2 16 ? 12.727 13.333 16.330 1.00 89.17 122 PRO H C 1
ATOM 6347 O O . PRO H 2 16 ? 13.141 14.482 16.223 1.00 91.06 122 PRO H O 1
ATOM 6351 N N . THR H 2 17 ? 11.480 12.986 16.009 1.00 90.92 123 THR H N 1
ATOM 6352 C CA . THR H 2 17 ? 10.461 13.969 15.574 1.00 94.73 123 THR H CA 1
ATOM 6353 C C . THR H 2 17 ? 9.113 13.286 15.331 1.00 100.40 123 THR H C 1
ATOM 6354 O O . THR H 2 17 ? 8.777 12.998 14.178 1.00 102.80 123 THR H O 1
ATOM 6358 N N . VAL H 2 18 ? 8.344 13.042 16.399 1.00 104.85 124 VAL H N 1
ATOM 6359 C CA . VAL H 2 18 ? 7.019 12.362 16.328 1.00 106.42 124 VAL H CA 1
ATOM 6360 C C . VAL H 2 18 ? 5.965 13.116 15.498 1.00 107.31 124 VAL H C 1
ATOM 6361 O O . VAL H 2 18 ? 5.045 12.506 14.951 1.00 108.59 124 VAL H O 1
#

Secondary structure (DSSP, 8-state):
----EE-GGGGGS---EE-GGGHHHHHHH-TTPEE---SSSTT----EEGGGHHHHHHHH--SS-EEE-SEEEEEE--TT-SS-EEEEEEEEETTEEEEEEEEEEEEETTEEEEEEEEEESS-HHHHTTEEEEEEEEETTEEEEEEEPPEETTT-SHHHHHHT-SEEEEHHHHHHHEETTEEEEEEEEEE-/----EEPGGGGGT---EE-GGGSTTTSSS-SSSPEE--SS-SS---EE-GGGHHHHHHHHTTTS-EEESSEEEEEE--TT-SSS--EEEEEEETTEEEEEEE--EEEETTEEE--EEEEESS-HHHHTTEEEEEEEEETTEEEEEEEPPEETTT-SHHHHHHT-SB--BTTTHHHHEETTEEEEEEEEEE-/----EE-TTGGGT---EE-HHHHHHHHHS-TT--EE---TT-----EE-STTHHHHHHHHTTTS-EE-SSEEEEEETTTT-SSS-B--EEEEETTEEEEEEEEEE-SSTT--EEEEEEEESS-HHHHTTEEEEEEEEETTEEEEEEE--EETTT-SHHHHHTT-SEEEEHHHHHHHBSSS-EEEEEEEEE-/----EE-GGGTTS---EE-GGGHHHHHHT-TTS-EE-SS-TTS---EE-GGGHHHHHHHHTTT----BSSEEEEEE--TT--SSEEEEEE-BBTTB-EEEEEEEEEEETTEEEEEEEEEESS-HHHHTTEEEEEEEEETTEEEEEEEPPEETTT-SHHHHHTT-SEEEEHHHHHHH-BTTBEEEEEEEEE-/---EEEE--B-/---EEEE----/---EEEE----/---EEEE----

Foldseek 3Di:
DAAWDFAPLCVLVGDDTGHPVCNVVCNQVVQSDKAAQLPPDPPDGDIDGLVVRVVVCVPPPPVAAEDEDQKDKDKAAQQPDPDKDKDKHWYDDPNWIKIKIWIWHCPDPPFIKIFIAMATSDTPVVQVQKKKKKKFDAPPDIDIDIDTHHYSHNHCPVCVVVSVTDMDTVVVQVRRADPSMHIIMMGMDGD/DPQWAAAPLVVPPGPHTDDDVCRVVCNLQDLRNWAAQLPPDPPGGDTHHLVCNVVVCVPVPVVEEEDEDLKDKDKAAQQPPPAWDKHWYWYDYDPWIKIWMKTWHQPDVPFIKIFIAMATSDRAVVQVFKKKKKKFDFVPDIDIDIDTHHHCSVHCVVCVVVVPGDMDGPVVLVRRADPSMHIIMMGMDGD/DDAWAFAPVCVLVGGDTHDPVCHVVCNFVDQRDKFAALDPVPPGGDIDGLVVHVVVCVVPVVVAAEEEDFWDKDKAAQQCPDAKDKDKHWYDDPNWIKIWIWIWHCVPPPFTKIFIAIETSGTVVVQVQKKKKKWFDAVVDIDIDIDTHHYSVNHCVVCVVVSVTDMGGPVVQVRRDDPSMHIITMGMDGD/DADKAQEPLVVQPDDDIGHDVCHVVQNLLDPRAWFFQLPPPPPGTDTHDLVPHVVVCCPPPVVAEADEDQKDKPKAAQQVDDDWDKDWHWYDDDPWIKIWIKTFDQLDPPFTKIFIAMETSDRPVVQVFKKKKKKFDADPDIDIDIDGHHYSSNRCVVVVVVSVGDMDTPVCQVRGADPSMTIIMMGMDGD/DDDDDDDDDDD/DDDDDDDDDDD/DDDDDDDDDDD/DDDDDDDDDDD

Solvent-accessible surface area: 39074 Å² total; per-residue (Å²): 209,83,104,91,52,83,4,115,21,26,102,53,45,10,158,77,61,40,25,45,80,70,36,60,116,46,20,23,100,6,144,99,12,66,8,81,21,19,18,42,52,101,99,30,186,64,123,18,51,46,98,36,0,28,71,18,4,71,139,137,27,159,103,24,50,52,39,132,22,99,42,0,22,4,32,0,21,73,0,81,78,124,19,49,5,24,0,18,0,3,0,6,16,70,81,58,60,0,4,1,1,0,24,6,22,76,141,66,146,77,1,46,1,0,4,2,3,0,5,0,11,0,9,69,127,59,2,78,66,1,30,3,84,4,22,0,59,30,147,131,60,97,10,12,0,47,10,37,3,44,1,18,56,67,20,22,75,41,1,7,67,10,5,15,2,0,16,3,6,32,42,10,0,83,52,10,30,108,131,26,30,0,20,0,18,0,24,5,57,103,114,158,97,99,98,79,78,5,122,42,37,112,76,48,5,155,90,66,14,36,132,111,84,54,68,147,31,19,120,114,5,70,100,52,46,9,61,14,15,21,38,38,99,92,38,178,58,111,19,63,44,112,36,1,25,54,12,6,97,126,131,30,169,100,41,52,63,14,102,30,94,53,0,23,4,44,0,8,36,2,25,14,79,34,68,3,26,0,9,0,3,0,18,15,82,83,55,55,0,2,1,1,0,34,10,50,100,47,68,147,65,27,46,3,3,0,3,3,0,4,0,13,0,30,62,159,58,4,99,61,4,31,7,89,4,17,0,64,24,99,135,49,87,10,14,6,38,8,33,4,45,4,10,6,72,20,18,81,64,1,11,126,75,1,14,2,1,13,5,5,43,13,5,0,34,16,11,21,136,78,15,38,1,19,1,28,0,18,3,50,102,120,199,122,84,107,44,79,7,142,27,39,112,48,56,9,158,78,68,48,31,45,93,80,36,53,118,45,18,50,93,10,130,67,10,58,7,75,16,8,22,52,58,80,92,32,178,60,124,17,53,40,120,42,0,24,60,12,12,108,140,133,48,168,105,35,52,56,43,113,36,60,57,0,24,4,34,0,33,69,2,82,66,106,16,42,0,49,2,22,0,6,0,6,15,87,84,59,48,0,6,0,5,0,38,5,16,66,151,77,149,64,13,43,4,0,5,4,1,0,7,0,14,0,8,48,102,50,6,99,51,2,28,5,94,3,21,0,65,27,147,107,52,102,8,11,2,46,4,28,2,47,0,12,76,65,24,25,72,35,3,8,60,19,6,14,1,0,15,2,11,47,37,9,0,90,73,13,23,138,125,28,47,0,26,1,23,0,21,4,57,101,125,209,78,121,115,80,85,12,160,63,46,114,67,42,12,159,103,72,75,25,107,135,65,69,79,100,51,23,99,92,4,106,98,64,43,26,61,7,20,18,42,42,113,110,29,156,63,121,13,65,40,133,32,0,36,69,19,8,95,152,135,24,152,120,41,56,58,12,98,28,97,43,0,24,3,41,0,23,26,1,20,4,71,40,68,0,32,0,19,0,3,0,15,18,70,77,57,51,0,1,1,6,0,24,10,82,84,60,113,140,77,34,50,0,2,1,2,2,0,3,0,14,0,39,46,173,52,6,90,77,12,29,7,78,3,24,0,60,24,114,131,45,83,6,12,2,39,9,36,7,50,4,13,8,62,28,23,80,66,0,11,117,54,0,13,1,1,17,1,4,41,22,2,0,43,23,13,16,126,56,14,42,0,26,2,21,1,26,0,48,139,108,233,94,66,81,6,146,8,196,30,83,160,197,82,33,69,5,115,3,190,16,83,145,235,72,71,80,9,120,9,217,23,102,120,159,103,30,66,4,98,4,126,25,94,126

GO terms:
  GO:0004842 ubiquitin-protein transferase activity (F, IDA)
  GO:0043161 proteasome-mediated ubiquitin-dependent protein catabolic process (P, IDA)
  GO:0008270 zinc ion binding (F, IDA)
  GO:0006511 ubiquitin-dependent protein catabolic process (P, IDA)
  GO:0061630 ubiquitin protein ligase activity (F, IMP)
  GO:0043161 proteasome-mediated ubiquitin-dependent protein catabolic process (P, IMP)
  GO:0060070 canonical Wnt signaling pathway (P, IMP)
  GO:0042803 protein homodimerization activity (F, IPI)
  GO:0061630 ubiquitin protein ligase activity (F, TAS)
  GO:0040014 regulation of multicellular organism growth (P, IMP)
  GO:0009791 post-embryonic development (P, IMP)
  GO:0007141 male meiosis I (P, IMP)
  GO:0007283 spermatogenesis (P, IMP)
  GO:0005515 protein binding (F, IPI)
  GO:0019005 SCF ubiquitin ligase complex (C, IMP)
  GO:0097718 disordered domain specific binding (F, IPI)